Protein AF-0000000078442696 (afdb_homodimer)

Foldseek 3Di:
DDPPPDPPPQPPPADVVCVVVVVRCNPPDDDPPVPPPPPDDDDPDDDDDDDDDDDDDDDDDDDDDDDPPDPPDDDPPPPDDDPDDDDDPDPPLLVVLVVLLVPDPLCLDQPVCPPVVSVLLVVLLVVQQLSVLLSSLSSLLVCLLVPVVCNVVSPVSSVVSNVVSVVVCVVCVVVQQPALSSLVSVLSSLSSVLLSLLLVLVVLLVVVVVVCVPDVDDDDDDPCSPASLNSVLVSLVSSLVSVVSCVSCVVSPCVDPCVVVVVVLVVLLPQFADDDLCVVLLVVVLVVLVVVVVDDDPPVVSVVLNVLVRSLSRLLVVLVCLLPVPVDDNSRNLSSLRSSLSCSSNSRDPVLSVCSVVLPQSSLLSVLSSLLSLLVVLVNSSSNNSSVSSNVVSCVVHDPVSNVSNVSSVCSNVVVVVVVVVVVVVVPPPDDPPPPPPPPD/DPPPDDDPPQPPDADVVCVVVVVRPNPPDDCPDVPPDPPPPDDPPPDDDDDDDDDDDDDDDDPPPDPPPPPPDPDPPPPDDDPDDDDDPDPPLLVVLVVLLVPDPLCLDQPVLPPVVSVLLVVLLVVQQLSVLLSSLSSLLVCLLVPVVCNVVSPVSSVVSNVVSVVVCVVCVVVQQPALSSLVSVLSSLSSVLLSLLLVLVVLLVVVVVVCVPDPDDDDDDPCSPASLNSVLVSLVSSLVSVVSCVSCVVSPCVDPCVVVVVVLVVLLPQFADDDLCVVLLVVVLVVLVVVVVDDDPPVVSVVLNVLVNSLSRLLVVLVCLLPVPVDDNSRNLSSLRSSLSCSSNSRDPVLSVCSVVLPQSSLLSVLSSLLSLLVVLVNSSSNNSSVSSNVVSCVVHDPVSNVSNVSSVCSNVVVVVVVVVVVVVVPPPDDPPPPPPPPD

Organism: NCBI:txid1398154

InterPro domains:
  IPR053157 Sterol Uptake Control Transcription Regulator [PTHR47784] (5-414)

Radius of gyration: 37.68 Å; Cα contacts (8 Å, |Δi|>4): 770; chains: 2; bounding box: 123×121×84 Å

Structure (mmCIF, N/CA/C/O backbone):
data_AF-0000000078442696-model_v1
#
loop_
_entity.id
_entity.type
_entity.pdbx_description
1 polymer 'C6 zinc finger domain containing protein'
#
loop_
_atom_site.group_PDB
_atom_site.id
_atom_site.type_symbol
_atom_site.label_atom_id
_atom_site.label_alt_id
_atom_site.label_comp_id
_atom_site.label_asym_id
_atom_site.label_entity_id
_atom_site.label_seq_id
_atom_site.pdbx_PDB_ins_code
_atom_site.Cartn_x
_atom_site.Cartn_y
_atom_site.Cartn_z
_atom_site.occupancy
_atom_site.B_iso_or_equiv
_atom_site.auth_seq_id
_atom_site.auth_comp_id
_atom_site.auth_asym_id
_atom_site.auth_atom_id
_atom_site.pdbx_PDB_model_num
ATOM 1 N N . MET A 1 1 ? -30.625 -67.25 33.406 1 21.3 1 MET A N 1
ATOM 2 C CA . MET A 1 1 ? -29.531 -67 32.469 1 21.3 1 MET A CA 1
ATOM 3 C C . MET A 1 1 ? -28.828 -65.688 32.875 1 21.3 1 MET A C 1
ATOM 5 O O . MET A 1 1 ? -29.406 -64.625 32.812 1 21.3 1 MET A O 1
ATOM 9 N N . LYS A 1 2 ? -27.938 -65.75 33.875 1 29.89 2 LYS A N 1
ATOM 10 C CA . LYS A 1 2 ? -27.266 -64.75 34.688 1 29.89 2 LYS A CA 1
ATOM 11 C C . LYS A 1 2 ? -26.422 -63.812 33.844 1 29.89 2 LYS A C 1
ATOM 13 O O . LYS A 1 2 ? -25.75 -64.25 32.938 1 29.89 2 LYS A O 1
ATOM 18 N N . SER A 1 3 ? -26.75 -62.438 33.656 1 26.67 3 SER A N 1
ATOM 19 C CA . SER A 1 3 ? -26.25 -61.344 32.844 1 26.67 3 SER A CA 1
ATOM 20 C C . SER A 1 3 ? -24.75 -61.156 33.031 1 26.67 3 SER A C 1
ATOM 22 O O . SER A 1 3 ? -24.297 -60.906 34.156 1 26.67 3 SER A O 1
ATOM 24 N N . VAL A 1 4 ? -23.906 -61.938 32.375 1 31.3 4 VAL A N 1
ATOM 25 C CA . VAL A 1 4 ? -22.453 -62.062 32.531 1 31.3 4 VAL A CA 1
ATOM 26 C C . VAL A 1 4 ? -21.781 -60.719 32.25 1 31.3 4 VAL A C 1
ATOM 28 O O . VAL A 1 4 ? -21.938 -60.188 31.141 1 31.3 4 VAL A O 1
ATOM 31 N N . ARG A 1 5 ? -21.625 -59.875 33.281 1 31.39 5 ARG A N 1
ATOM 32 C CA . ARG A 1 5 ? -21.062 -58.5 33.25 1 31.39 5 ARG A CA 1
ATOM 33 C C . ARG A 1 5 ? -19.672 -58.531 32.656 1 31.39 5 ARG A C 1
ATOM 35 O O . ARG A 1 5 ? -18.828 -59.344 33.031 1 31.39 5 ARG A O 1
ATOM 42 N N . ARG A 1 6 ? -19.469 -58.062 31.359 1 35.03 6 ARG A N 1
ATOM 43 C CA . ARG A 1 6 ? -18.281 -58.062 30.516 1 35.03 6 ARG A CA 1
ATOM 44 C C . ARG A 1 6 ? -17.125 -57.312 31.219 1 35.03 6 ARG A C 1
ATOM 46 O O . ARG A 1 6 ? -17.328 -56.25 31.766 1 35.03 6 ARG A O 1
ATOM 53 N N . PRO A 1 7 ? -16.062 -57.969 31.656 1 30.28 7 PRO A N 1
ATOM 54 C CA . PRO A 1 7 ? -14.969 -57.438 32.469 1 30.28 7 PRO A CA 1
ATOM 55 C C . PRO A 1 7 ? -14.211 -56.312 31.766 1 30.28 7 PRO A C 1
ATOM 57 O O . PRO A 1 7 ? -14.102 -56.312 30.531 1 30.28 7 PRO A O 1
ATOM 60 N N . HIS A 1 8 ? -14.359 -55.031 32.125 1 33.09 8 HIS A N 1
ATOM 61 C CA . HIS A 1 8 ? -13.781 -53.781 31.641 1 33.09 8 HIS A CA 1
ATOM 62 C C . HIS A 1 8 ? -12.258 -53.812 31.703 1 33.09 8 HIS A C 1
ATOM 64 O O . HIS A 1 8 ? -11.672 -53.906 32.781 1 33.09 8 HIS A O 1
ATOM 70 N N . ASN A 1 9 ? -11.617 -54.531 30.766 1 28.12 9 ASN A N 1
ATOM 71 C CA . ASN A 1 9 ? -10.164 -54.688 30.797 1 28.12 9 ASN A CA 1
ATOM 72 C C . ASN A 1 9 ? -9.453 -53.344 30.781 1 28.12 9 ASN A C 1
ATOM 74 O O . ASN A 1 9 ? -9.703 -52.5 29.922 1 28.12 9 ASN A O 1
ATOM 78 N N . LYS A 1 10 ? -9.008 -52.844 31.906 1 31.12 10 LYS A N 1
ATOM 79 C CA . LYS A 1 10 ? -8.266 -51.625 32.25 1 31.12 10 LYS A CA 1
ATOM 80 C C . LYS A 1 10 ? -6.98 -51.531 31.422 1 31.12 10 LYS A C 1
ATOM 82 O O . LYS A 1 10 ? -6.16 -52.438 31.422 1 31.12 10 LYS A O 1
ATOM 87 N N . SER A 1 11 ? -7.051 -51.031 30.188 1 32.78 11 SER A N 1
ATOM 88 C CA . SER A 1 11 ? -5.852 -51 29.359 1 32.78 11 SER A CA 1
ATOM 89 C C . SER A 1 11 ? -4.734 -50.219 30.031 1 32.78 11 SER A C 1
ATOM 91 O O . SER A 1 11 ? -4.957 -49.094 30.531 1 32.78 11 SER A O 1
ATOM 93 N N . ARG A 1 12 ? -3.873 -50.781 30.719 1 33.56 12 ARG A N 1
ATOM 94 C CA . ARG A 1 12 ? -2.768 -50.312 31.562 1 33.56 12 ARG A CA 1
ATOM 95 C C . ARG A 1 12 ? -1.848 -49.375 30.797 1 33.56 12 ARG A C 1
ATOM 97 O O . ARG A 1 12 ? -0.991 -48.719 31.391 1 33.56 12 ARG A O 1
ATOM 104 N N . TRP A 1 13 ? -1.49 -49.688 29.547 1 33.66 13 TRP A N 1
ATOM 105 C CA . TRP A 1 13 ? -0.207 -49.281 28.984 1 33.66 13 TRP A CA 1
ATOM 106 C C . TRP A 1 13 ? -0.273 -47.844 28.438 1 33.66 13 TRP A C 1
ATOM 108 O O . TRP A 1 13 ? 0.519 -47.469 27.578 1 33.66 13 TRP A O 1
ATOM 118 N N . GLY A 1 14 ? -1.188 -47.094 28.766 1 34.44 14 GLY A N 1
ATOM 119 C CA . GLY A 1 14 ? -1.269 -45.75 28.172 1 34.44 14 GLY A CA 1
ATOM 120 C C . GLY A 1 14 ? -0.143 -44.844 28.609 1 34.44 14 GLY A C 1
ATOM 121 O O . GLY A 1 14 ? 0.521 -45.094 29.625 1 34.44 14 GLY A O 1
ATOM 122 N N . CYS A 1 15 ? 0.443 -44.094 27.812 1 33.41 15 CYS A N 1
ATOM 123 C CA . CYS A 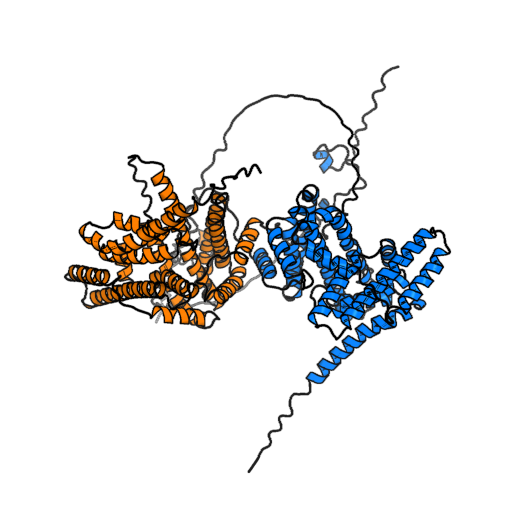1 15 ? 1.623 -43.281 28.094 1 33.41 15 CYS A CA 1
ATOM 124 C C . CYS A 1 15 ? 1.401 -42.406 29.328 1 33.41 15 CYS A C 1
ATOM 126 O O . CYS A 1 15 ? 0.263 -42.219 29.766 1 33.41 15 CYS A O 1
ATOM 128 N N . HIS A 1 16 ? 2.355 -42.219 30.125 1 38.66 16 HIS A N 1
ATOM 129 C CA . HIS A 1 16 ? 2.293 -41.562 31.422 1 38.66 16 HIS A CA 1
ATOM 130 C C . HIS A 1 16 ? 1.479 -40.281 31.328 1 38.66 16 HIS A C 1
ATOM 132 O O . HIS A 1 16 ? 0.709 -39.969 32.25 1 38.66 16 HIS A O 1
ATOM 138 N N . ALA A 1 17 ? 1.706 -39.438 30.422 1 36.19 17 ALA A N 1
ATOM 139 C CA . ALA A 1 17 ? 1.004 -38.156 30.391 1 36.19 17 ALA A CA 1
ATOM 140 C C . ALA A 1 17 ? -0.497 -38.375 30.219 1 36.19 17 ALA A C 1
ATOM 142 O O . ALA A 1 17 ? -1.305 -37.688 30.859 1 36.19 17 ALA A O 1
ATOM 143 N N . CYS A 1 18 ? -0.815 -39.281 29.344 1 38.69 18 CYS A N 1
ATOM 144 C CA . CYS A 1 18 ? -2.209 -39.656 29.203 1 38.69 18 CYS A CA 1
ATOM 145 C C . CYS A 1 18 ? -2.736 -40.281 30.5 1 38.69 18 CYS A C 1
ATOM 147 O O . CYS A 1 18 ? -3.898 -40.062 30.859 1 38.69 18 CYS A O 1
ATOM 149 N N . LYS A 1 19 ? -1.777 -41.062 31.125 1 43.88 19 LYS A N 1
ATOM 150 C CA . LYS A 1 19 ? -2.145 -41.656 32.406 1 43.88 19 LYS A CA 1
ATOM 151 C C . LYS A 1 19 ? -2.471 -40.562 33.438 1 43.88 19 LYS A C 1
ATOM 153 O O . LYS A 1 19 ? -3.402 -40.719 34.219 1 43.88 19 LYS A O 1
ATOM 158 N N . GLN A 1 20 ? -1.629 -39.5 33.562 1 46.03 20 GLN A N 1
ATOM 159 C CA . GLN A 1 20 ? -1.921 -38.469 34.531 1 46.03 20 GLN A CA 1
ATOM 160 C C . GLN A 1 20 ? -3.25 -37.781 34.219 1 46.03 20 GLN A C 1
ATOM 162 O O . GLN A 1 20 ? -3.988 -37.406 35.125 1 46.03 20 GLN A O 1
ATOM 167 N N . ARG A 1 21 ? -3.564 -37.594 32.906 1 44.25 21 ARG A N 1
ATOM 168 C CA . ARG A 1 21 ? -4.773 -36.875 32.531 1 44.25 21 ARG A CA 1
ATOM 169 C C . ARG A 1 21 ? -5.941 -37.844 32.344 1 44.25 21 ARG A C 1
ATOM 171 O O . ARG A 1 21 ? -7.012 -37.438 31.875 1 44.25 21 ARG A O 1
ATOM 178 N N . HIS A 1 22 ? -5.922 -39.031 32.969 1 42.41 22 HIS A N 1
ATOM 179 C CA . HIS A 1 22 ? -6.863 -40.156 33.031 1 42.41 22 HIS A CA 1
ATOM 180 C C . HIS A 1 22 ? -7.453 -40.438 31.656 1 42.41 22 HIS A C 1
ATOM 182 O O . HIS A 1 22 ? -8.664 -40.625 31.531 1 42.41 22 HIS A O 1
ATOM 188 N N . ILE A 1 23 ? -6.641 -40.062 30.672 1 37.25 23 ILE A N 1
ATOM 189 C CA . ILE A 1 23 ? -7.105 -40.375 29.328 1 37.25 23 ILE A CA 1
ATOM 190 C C . ILE A 1 23 ? -6.941 -41.844 29.047 1 37.25 23 ILE A C 1
ATOM 192 O O . ILE A 1 23 ? -5.84 -42.406 29.156 1 37.25 23 ILE A O 1
ATOM 196 N N . LYS A 1 24 ? -7.887 -42.688 29.156 1 35.12 24 LYS A N 1
ATOM 197 C CA . LYS A 1 24 ? -8 -44.156 29.141 1 35.12 24 LYS A CA 1
ATOM 198 C C . LYS A 1 24 ? -7.445 -44.75 27.844 1 35.12 24 LYS A C 1
ATOM 200 O O . LYS A 1 24 ? -6.855 -45.844 27.859 1 35.12 24 LYS A O 1
ATOM 205 N N . ARG A 1 25 ? -7.926 -44.469 26.641 1 35.66 25 ARG A N 1
ATOM 206 C CA . ARG A 1 25 ? -7.691 -45.25 25.422 1 35.66 25 ARG A CA 1
ATOM 207 C C . ARG A 1 25 ? -6.473 -44.719 24.672 1 35.66 25 ARG A C 1
ATOM 209 O O . ARG A 1 25 ? -6.582 -43.781 23.875 1 35.66 25 ARG A O 1
ATOM 216 N N . CYS A 1 26 ? -5.215 -44.625 25.359 1 31.59 26 CYS A N 1
ATOM 217 C CA . CYS A 1 26 ? -3.967 -44.281 24.688 1 31.59 26 CYS A CA 1
ATOM 218 C C . CYS A 1 26 ? -3.568 -45.375 23.688 1 31.59 26 CYS A C 1
ATOM 220 O O . CYS A 1 26 ? -3.23 -46.469 24.094 1 31.59 26 CYS A O 1
ATOM 222 N N . ARG A 1 27 ? -4.328 -45.625 22.734 1 32.88 27 ARG A N 1
ATOM 223 C CA . ARG A 1 27 ? -3.818 -46.688 21.875 1 32.88 27 ARG A CA 1
ATOM 224 C C . ARG A 1 27 ? -2.434 -46.344 21.344 1 32.88 27 ARG A C 1
ATOM 226 O O . ARG A 1 27 ? -2.205 -45.219 20.875 1 32.88 27 ARG A O 1
ATOM 233 N N . PRO A 1 28 ? -1.299 -47 21.703 1 28.89 28 PRO A N 1
ATOM 234 C CA . PRO A 1 28 ? 0.119 -46.844 21.359 1 28.89 28 PRO A CA 1
ATOM 235 C C . PRO A 1 28 ? 0.344 -46.531 19.891 1 28.89 28 PRO A C 1
ATOM 237 O O . PRO A 1 28 ? 1.359 -45.906 19.531 1 28.89 28 PRO A O 1
ATOM 240 N N . ALA A 1 29 ? -0.176 -47.281 18.984 1 26.61 29 ALA A N 1
ATOM 241 C CA . ALA A 1 29 ? 0.489 -47.438 17.688 1 26.61 29 ALA A CA 1
ATOM 242 C C . ALA A 1 29 ? 0.554 -46.094 16.938 1 26.61 29 ALA A C 1
ATOM 244 O O . ALA A 1 29 ? 1.589 -45.75 16.359 1 26.61 29 ALA A O 1
ATOM 245 N N . VAL A 1 30 ? -0.504 -45.781 16.219 1 26.39 30 VAL A N 1
ATOM 246 C CA . VAL A 1 30 ? -0.385 -45.125 14.922 1 26.39 30 VAL A CA 1
ATOM 247 C C . VAL A 1 30 ? -0.013 -43.656 15.117 1 26.39 30 VAL A C 1
ATOM 249 O O . VAL A 1 30 ? 0.772 -43.094 14.352 1 26.39 30 VAL A O 1
ATOM 252 N N . PHE A 1 31 ? -0.889 -42.906 15.781 1 25.03 31 PHE A N 1
ATOM 253 C CA . PHE A 1 31 ? -0.93 -41.438 15.57 1 25.03 31 PHE A CA 1
ATOM 254 C C . PHE A 1 31 ? 0.086 -40.75 16.453 1 25.03 31 PHE A C 1
ATOM 256 O O . PHE A 1 31 ? -0.149 -40.562 17.656 1 25.03 31 PHE A O 1
ATOM 263 N N . ILE A 1 32 ? 1.404 -41.156 16.438 1 28.69 32 ILE A N 1
ATOM 264 C CA . ILE A 1 32 ? 2.439 -40.562 17.281 1 28.69 32 ILE A CA 1
ATOM 265 C C . ILE A 1 32 ? 2.42 -39.031 17.109 1 28.69 32 ILE A C 1
ATOM 267 O O . ILE A 1 32 ? 2.527 -38.531 16 1 28.69 32 ILE A O 1
ATOM 271 N N . TYR A 1 33 ? 1.93 -38.344 18.062 1 25.92 33 TYR A N 1
ATOM 272 C CA . TYR A 1 33 ? 1.785 -36.906 18.156 1 25.92 33 TYR A CA 1
ATOM 273 C C . TYR A 1 33 ? 3.145 -36.219 18.094 1 25.92 33 TYR A C 1
ATOM 275 O O . TYR A 1 33 ? 4.035 -36.531 18.891 1 25.92 33 TYR A O 1
ATOM 283 N N . GLU A 1 34 ? 3.668 -35.75 16.922 1 28.06 34 GLU A N 1
ATOM 284 C CA . GLU A 1 34 ? 4.969 -35.188 16.578 1 28.06 34 GLU A CA 1
ATOM 285 C C . GLU A 1 34 ? 5.355 -34.062 17.547 1 28.06 34 GLU A C 1
ATOM 287 O O . GLU A 1 34 ? 6.441 -33.5 17.453 1 28.06 34 GLU A O 1
ATOM 292 N N . GLN A 1 35 ? 4.566 -33.656 18.531 1 24.52 35 GLN A N 1
ATOM 293 C CA . GLN A 1 35 ? 4.941 -32.625 19.484 1 24.52 35 GLN A CA 1
ATOM 294 C C . GLN A 1 35 ? 6.199 -33.031 20.266 1 24.52 35 GLN A C 1
ATOM 296 O O . GLN A 1 35 ? 6.988 -32.188 20.656 1 24.52 35 GLN A O 1
ATOM 301 N N . CYS A 1 36 ? 6.312 -34.188 20.75 1 21.89 36 CYS A N 1
ATOM 302 C CA . CYS A 1 36 ? 7.211 -34.469 21.859 1 21.89 36 CYS A CA 1
ATOM 303 C C . CYS A 1 36 ? 8.664 -34.438 21.406 1 21.89 36 CYS A C 1
ATOM 305 O O . CYS A 1 36 ? 9.578 -34.531 22.234 1 21.89 36 CYS A O 1
ATOM 307 N N . ALA A 1 37 ? 8.922 -34.719 20.172 1 21.69 37 ALA A N 1
ATOM 308 C CA . ALA A 1 37 ? 10.258 -35.281 20.031 1 21.69 37 ALA A CA 1
ATOM 309 C C . ALA A 1 37 ? 11.336 -34.25 20.312 1 21.69 37 ALA A C 1
ATOM 311 O O . ALA A 1 37 ? 12.492 -34.594 20.578 1 21.69 37 ALA A O 1
ATOM 312 N N . VAL A 1 38 ? 11.258 -32.938 20.016 1 21.02 38 VAL A N 1
ATOM 313 C CA . VAL A 1 38 ? 12.531 -32.25 19.797 1 21.02 38 VAL A CA 1
ATOM 314 C C . VAL A 1 38 ? 13.156 -31.875 21.141 1 21.02 38 VAL A C 1
ATOM 316 O O . VAL A 1 38 ? 12.93 -30.781 21.641 1 21.02 38 VAL A O 1
ATOM 319 N N . SER A 1 39 ? 12.922 -32.469 22.297 1 21.59 39 SER A N 1
ATOM 320 C CA . SER A 1 39 ? 13.555 -32.062 23.562 1 21.59 39 SER A CA 1
ATOM 321 C C . SER A 1 39 ? 15.062 -32.25 23.5 1 21.59 39 SER A C 1
ATOM 323 O O . SER A 1 39 ? 15.75 -32.125 24.516 1 21.59 39 SER A O 1
ATOM 325 N N . ALA A 1 40 ? 15.859 -32.656 22.594 1 17.53 40 ALA A N 1
ATOM 326 C CA . ALA A 1 40 ? 17.031 -33.375 23.094 1 17.53 40 ALA A CA 1
ATOM 327 C C . ALA A 1 40 ? 18.016 -32.406 23.766 1 17.53 40 ALA A C 1
ATOM 329 O O . ALA A 1 40 ? 18.547 -32.719 24.828 1 17.53 40 ALA A O 1
ATOM 330 N N . VAL A 1 41 ? 18.891 -31.422 23.125 1 18.36 41 VAL A N 1
ATOM 331 C CA . VAL A 1 41 ? 20.344 -31.578 23.266 1 18.36 41 VAL A CA 1
ATOM 332 C C . VAL A 1 41 ? 20.797 -31.031 24.609 1 18.36 41 VAL A C 1
ATOM 334 O O . VAL A 1 41 ? 20.078 -30.281 25.266 1 18.36 41 VAL A O 1
ATOM 337 N N . GLY A 1 42 ? 22.344 -30.688 24.844 1 16.5 42 GLY A N 1
ATOM 338 C CA . GLY A 1 42 ? 23.562 -31.078 25.547 1 16.5 42 GLY A CA 1
ATOM 339 C C . GLY A 1 42 ? 23.906 -30.156 26.703 1 16.5 42 GLY A C 1
ATOM 340 O O . GLY A 1 42 ? 23.406 -29.031 26.766 1 16.5 42 GLY A O 1
ATOM 341 N N . ALA A 1 43 ? 24.625 -30.656 27.656 1 16.67 43 ALA A N 1
ATOM 342 C CA . ALA A 1 43 ? 25.266 -30.484 28.969 1 16.67 43 ALA A CA 1
ATOM 343 C C . ALA A 1 43 ? 26.359 -29.422 28.906 1 16.67 43 ALA A C 1
ATOM 345 O O . ALA A 1 43 ? 27.453 -29.688 28.422 1 16.67 43 ALA A O 1
ATOM 346 N N . VAL A 1 44 ? 26.172 -28.25 28.359 1 16.7 44 VAL A N 1
ATOM 347 C CA . VAL A 1 44 ? 27.422 -27.5 28.312 1 16.7 44 VAL A CA 1
ATOM 348 C C . VAL A 1 44 ? 27.984 -27.328 29.719 1 16.7 44 VAL A C 1
ATOM 350 O O . VAL A 1 44 ? 27.266 -26.891 30.625 1 16.7 44 VAL A O 1
ATOM 353 N N . GLU A 1 45 ? 29.219 -27.844 29.891 1 15.62 45 GLU A N 1
ATOM 354 C CA . GLU A 1 45 ? 30.219 -27.938 30.953 1 15.62 45 GLU A CA 1
ATOM 355 C C . GLU A 1 45 ? 30.641 -26.547 31.438 1 15.62 45 GLU A C 1
ATOM 357 O O . GLU A 1 45 ? 30.641 -25.594 30.672 1 15.62 45 GLU A O 1
ATOM 362 N N . ASN A 1 46 ? 31.031 -26.453 32.719 1 16.81 46 ASN A N 1
ATOM 363 C CA . ASN A 1 46 ? 31.359 -25.562 33.812 1 16.81 46 ASN A CA 1
ATOM 364 C C . ASN A 1 46 ? 32.688 -24.844 33.594 1 16.81 46 ASN A C 1
ATOM 366 O O . ASN A 1 46 ? 33.062 -24 34.406 1 16.81 46 ASN A O 1
ATOM 370 N N . SER A 1 47 ? 33.562 -24.969 32.594 1 15.62 47 SER A N 1
ATOM 371 C CA . SER A 1 47 ? 34.906 -24.891 33.125 1 15.62 47 SER A CA 1
ATOM 372 C C . SER A 1 47 ? 35.219 -23.484 33.625 1 15.62 47 SER A C 1
ATOM 374 O O . SER A 1 47 ? 34.594 -22.516 33.188 1 15.62 47 SER A O 1
ATOM 376 N N . ASN A 1 48 ? 36.562 -23.312 34.188 1 15.8 48 ASN A N 1
ATOM 377 C CA . ASN A 1 48 ? 37.375 -22.75 35.281 1 15.8 48 ASN A CA 1
ATOM 378 C C . ASN A 1 48 ? 37.906 -21.375 34.906 1 15.8 48 ASN A C 1
ATOM 380 O O . ASN A 1 48 ? 37.844 -20.438 35.719 1 15.8 48 ASN A O 1
ATOM 384 N N . SER A 1 49 ? 38.75 -21.109 33.844 1 15.64 49 SER A N 1
ATOM 385 C CA . SER A 1 49 ? 40.094 -20.703 34.281 1 15.64 49 SER A CA 1
ATOM 386 C C . SER A 1 49 ? 40.125 -19.219 34.625 1 15.64 49 SER A C 1
ATOM 388 O O . SER A 1 49 ? 39.25 -18.453 34.188 1 15.64 49 SER A O 1
ATOM 390 N N . ASN A 1 50 ? 41.5 -18.609 34.688 1 15.33 50 ASN A N 1
ATOM 391 C CA . ASN A 1 50 ? 42.406 -17.906 35.562 1 15.33 50 ASN A CA 1
ATOM 392 C C . ASN A 1 50 ? 42.438 -16.406 35.281 1 15.33 50 ASN A C 1
ATOM 394 O O . ASN A 1 50 ? 42.281 -15.594 36.188 1 15.33 50 ASN A O 1
ATOM 398 N N . SER A 1 51 ? 43.281 -15.82 34.281 1 15.41 51 SER A N 1
ATOM 399 C CA . SER A 1 51 ? 44.469 -15.078 34.75 1 15.41 51 SER A CA 1
ATOM 400 C C . SER A 1 51 ? 44.125 -13.594 34.906 1 15.41 51 SER A C 1
ATOM 402 O O . SER A 1 51 ? 43.125 -13.117 34.406 1 15.41 51 SER A O 1
ATOM 404 N N . SER A 1 52 ? 45.219 -12.648 34.625 1 15.66 52 SER A N 1
ATOM 405 C CA . SER A 1 52 ? 46.125 -11.758 35.375 1 15.66 52 SER A CA 1
ATOM 406 C C . SER A 1 52 ? 45.781 -10.289 35.125 1 15.66 52 SER A C 1
ATOM 408 O O . SER A 1 52 ? 45.594 -9.516 36.062 1 15.66 52 SER A O 1
ATOM 410 N N . LEU A 1 53 ? 46.281 -9.609 34 1 15.64 53 LEU A N 1
ATOM 411 C CA . LEU A 1 53 ? 47.281 -8.578 34.25 1 15.64 53 LEU A CA 1
ATOM 412 C C . LEU A 1 53 ? 46.625 -7.223 34.469 1 15.64 53 LEU A C 1
ATOM 414 O O . LEU A 1 53 ? 45.438 -7.039 34.125 1 15.64 53 LEU A O 1
ATOM 418 N N . VAL A 1 54 ? 47.344 -6.055 34 1 15.84 54 VAL A N 1
ATOM 419 C CA . VAL A 1 54 ? 48.094 -4.961 34.594 1 15.84 54 VAL A CA 1
ATOM 420 C C . VAL A 1 54 ? 47.312 -3.658 34.469 1 15.84 54 VAL A C 1
ATOM 422 O O . VAL A 1 54 ? 46.406 -3.549 33.625 1 15.84 54 VAL A O 1
ATOM 425 N N . ALA A 1 55 ? 48 -2.422 34.719 1 16.36 55 ALA A N 1
ATOM 426 C CA . ALA A 1 55 ? 48.031 -1.275 35.625 1 16.36 55 ALA A CA 1
ATOM 427 C C . ALA A 1 55 ? 47.469 -0.034 34.938 1 16.36 55 ALA A C 1
ATOM 429 O O . ALA A 1 55 ? 46.656 0.694 35.562 1 16.36 55 ALA A O 1
ATOM 430 N N . SER A 1 56 ? 47.875 0.455 33.719 1 16.3 56 SER A N 1
ATOM 431 C CA . SER A 1 56 ? 48.562 1.726 33.906 1 16.3 56 SER A CA 1
ATOM 432 C C . SER A 1 56 ? 47.594 2.891 33.938 1 16.3 56 SER A C 1
ATOM 434 O O . SER A 1 56 ? 46.438 2.762 33.469 1 16.3 56 SER A O 1
ATOM 436 N N . SER A 1 57 ? 48.156 4.25 33.781 1 16.19 57 SER A N 1
ATOM 437 C CA . SER A 1 57 ? 48.344 5.547 34.406 1 16.19 57 SER A CA 1
ATOM 438 C C . SER A 1 57 ? 47.5 6.625 33.75 1 16.19 57 SER A C 1
ATOM 440 O O . SER A 1 57 ? 47.906 7.227 32.75 1 16.19 57 SER A O 1
ATOM 442 N N . VAL A 1 58 ? 46.219 6.613 33.75 1 16.72 58 VAL A N 1
ATOM 443 C CA . VAL A 1 58 ? 45.438 7.508 32.906 1 16.72 58 VAL A CA 1
ATOM 444 C C . VAL A 1 58 ? 45.375 8.898 33.531 1 16.72 58 VAL A C 1
ATOM 446 O O . VAL A 1 58 ? 44.781 9.078 34.594 1 16.72 58 VAL A O 1
ATOM 449 N N . SER A 1 59 ? 46.25 9.734 33.25 1 15.55 59 SER A N 1
ATOM 450 C CA . SER A 1 59 ? 46.344 11.023 33.906 1 15.55 59 SER A CA 1
ATOM 451 C C . SER A 1 59 ? 45.156 11.93 33.562 1 15.55 59 SER A C 1
ATOM 453 O O . SER A 1 59 ? 44.5 12.469 34.438 1 15.55 59 SER A O 1
ATOM 455 N N . SER A 1 60 ? 45.156 12.664 32.344 1 16.91 60 SER A N 1
ATOM 456 C CA . SER A 1 60 ? 45.312 14.109 32.469 1 16.91 60 SER A CA 1
ATOM 457 C C . SER A 1 60 ? 43.969 14.805 32.562 1 16.91 60 SER A C 1
ATOM 459 O O . SER A 1 60 ? 42.906 14.188 32.312 1 16.91 60 SER A O 1
ATOM 461 N N . SER A 1 61 ? 43.688 16 31.672 1 17.67 61 SER A N 1
ATOM 462 C CA . SER A 1 61 ? 43.5 17.438 31.891 1 17.67 61 SER A CA 1
ATOM 463 C C . SER A 1 61 ? 42.031 17.812 31.734 1 17.67 61 SER A C 1
ATOM 465 O O . SER A 1 61 ? 41.281 17.156 31 1 17.67 61 SER A O 1
ATOM 467 N N . ALA A 1 62 ? 41.469 18.844 32.5 1 19.05 62 ALA A N 1
ATOM 468 C CA . ALA A 1 62 ? 40.281 19.406 33.156 1 19.05 62 ALA A CA 1
ATOM 469 C C . ALA A 1 62 ? 39.531 20.328 32.188 1 19.05 62 ALA A C 1
ATOM 471 O O . ALA A 1 62 ? 38.531 20.953 32.562 1 19.05 62 ALA A O 1
ATOM 472 N N . GLY A 1 63 ? 39.594 20.312 30.844 1 19.02 63 GLY A N 1
ATOM 473 C CA . GLY A 1 63 ? 39.188 21.594 30.312 1 19.02 63 GLY A CA 1
ATOM 474 C C . GLY A 1 63 ? 37.719 21.875 30.484 1 19.02 63 GLY A C 1
ATOM 475 O O . GLY A 1 63 ? 36.906 20.953 30.594 1 19.02 63 GLY A O 1
ATOM 476 N N . SER A 1 64 ? 37.188 23.156 30.812 1 17.83 64 SER A N 1
ATOM 477 C CA . SER A 1 64 ? 36.062 23.891 31.359 1 17.83 64 SER A CA 1
ATOM 478 C C . SER A 1 64 ? 34.969 24.078 30.312 1 17.83 64 SER A C 1
ATOM 480 O O . SER A 1 64 ? 33.906 24.672 30.594 1 17.83 64 SER A O 1
ATOM 482 N N . ARG A 1 65 ? 34.844 23.547 29.047 1 21.56 65 ARG A N 1
ATOM 483 C CA . ARG A 1 65 ? 34.156 24.391 28.094 1 21.56 65 ARG A CA 1
ATOM 484 C C . ARG A 1 65 ? 32.656 24.469 28.391 1 21.56 65 ARG A C 1
ATOM 486 O O . ARG A 1 65 ? 32.094 23.562 29.016 1 21.56 65 ARG A O 1
ATOM 493 N N . VAL A 1 66 ? 31.969 25.656 28.078 1 19.95 66 VAL A N 1
ATOM 494 C CA . VAL A 1 66 ? 30.75 26.453 28.172 1 19.95 66 VAL A CA 1
ATOM 495 C C . VAL A 1 66 ? 29.625 25.797 27.375 1 19.95 66 VAL A C 1
ATOM 497 O O . VAL A 1 66 ? 29.781 25.531 26.188 1 19.95 66 VAL A O 1
ATOM 500 N N . TYR A 1 67 ? 28.781 24.969 27.922 1 18.92 67 TYR A N 1
ATOM 501 C CA . TYR A 1 67 ? 27.719 24.156 27.344 1 18.92 67 TYR A CA 1
ATOM 502 C C . TYR A 1 67 ? 26.562 25.031 26.859 1 18.92 67 TYR A C 1
ATOM 504 O O . TYR A 1 67 ? 26 25.812 27.625 1 18.92 67 TYR A O 1
ATOM 512 N N . VAL A 1 68 ? 26.531 25.609 25.641 1 20.14 68 VAL A N 1
ATOM 513 C CA . VAL A 1 68 ? 25.422 26.281 25 1 20.14 68 VAL A CA 1
ATOM 514 C C . VAL A 1 68 ? 24.203 25.375 24.984 1 20.14 68 VAL A C 1
ATOM 516 O O . VAL A 1 68 ? 24.25 24.266 24.469 1 20.14 68 VAL A O 1
ATOM 519 N N . THR A 1 69 ? 23.219 25.594 25.844 1 22.2 69 THR A N 1
ATOM 520 C CA . THR A 1 69 ? 21.953 24.922 26.125 1 22.2 69 THR A CA 1
ATOM 521 C C . THR A 1 69 ? 21.031 24.984 24.922 1 22.2 69 THR A C 1
ATOM 523 O O . THR A 1 69 ? 20.578 26.062 24.531 1 22.2 69 THR A O 1
ATOM 526 N N . THR A 1 70 ? 21.156 24.375 23.797 1 26.88 70 THR A N 1
ATOM 527 C CA . THR A 1 70 ? 20.25 24.328 22.656 1 26.88 70 THR A CA 1
ATOM 528 C C . THR A 1 70 ? 18.875 23.828 23.078 1 26.88 70 THR A C 1
ATOM 530 O O . THR A 1 70 ? 18.766 22.781 23.734 1 26.88 70 THR A O 1
ATOM 533 N N . ALA A 1 71 ? 17.734 24.688 23.203 1 27.95 71 ALA A N 1
ATOM 534 C CA . ALA A 1 71 ? 16.312 24.5 23.516 1 27.95 71 ALA A CA 1
ATOM 535 C C . ALA A 1 71 ? 15.719 23.359 22.719 1 27.95 71 ALA A C 1
ATOM 537 O O . ALA A 1 71 ? 15.648 23.422 21.484 1 27.95 71 ALA A O 1
ATOM 538 N N . SER A 1 72 ? 15.93 22.141 23.109 1 31.41 72 SER A N 1
ATOM 539 C CA . SER A 1 72 ? 15.383 20.891 22.594 1 31.41 72 SER A CA 1
ATOM 540 C C . SER A 1 72 ? 13.867 20.969 22.453 1 31.41 72 SER A C 1
ATOM 542 O O . SER A 1 72 ? 13.195 21.609 23.266 1 31.41 72 SER A O 1
ATOM 544 N N . PRO A 1 73 ? 13.25 20.719 21.391 1 34.12 73 PRO A N 1
ATOM 545 C CA . PRO A 1 73 ? 11.805 20.594 21.234 1 34.12 73 PRO A CA 1
ATOM 546 C C . PRO A 1 73 ? 11.133 19.922 22.422 1 34.12 73 PRO A C 1
ATOM 548 O O . PRO A 1 73 ? 11.688 18.969 23 1 34.12 73 PRO A O 1
ATOM 551 N N . THR A 1 74 ? 10.344 20.609 23.266 1 33.28 74 THR A N 1
ATOM 552 C CA . THR A 1 74 ? 9.617 20.234 24.469 1 33.28 74 THR A CA 1
ATOM 553 C C . THR A 1 74 ? 9 18.844 24.328 1 33.28 74 THR A C 1
ATOM 555 O O . THR A 1 74 ? 8.398 18.531 23.297 1 33.28 74 THR A O 1
ATOM 558 N N . ALA A 1 75 ? 9.25 17.859 25.109 1 35.62 75 ALA A N 1
ATOM 559 C CA . ALA A 1 75 ? 8.727 16.531 25.406 1 35.62 75 ALA A CA 1
ATOM 560 C C . ALA A 1 75 ? 7.203 16.547 25.453 1 35.62 75 ALA A C 1
ATOM 562 O O . ALA A 1 75 ? 6.602 17.203 26.297 1 35.62 75 ALA A O 1
ATOM 563 N N . VAL A 1 76 ? 6.516 16.578 24.312 1 40.5 76 VAL A N 1
ATOM 564 C CA . VAL A 1 76 ? 5.07 16.375 24.359 1 40.5 76 VAL A CA 1
ATOM 565 C C . VAL A 1 76 ? 4.75 15.156 25.234 1 40.5 76 VAL A C 1
ATOM 567 O O . VAL A 1 76 ? 5.289 14.07 25.031 1 40.5 76 VAL A O 1
ATOM 570 N N . SER A 1 77 ? 4.367 15.359 26.5 1 38 77 SER A N 1
ATOM 571 C CA . SER A 1 77 ? 3.959 14.32 27.438 1 38 77 SER A CA 1
ATOM 572 C C . SER A 1 77 ? 2.928 13.391 26.797 1 38 77 SER A C 1
ATOM 574 O O . SER A 1 77 ? 2.004 13.844 26.125 1 38 77 SER A O 1
ATOM 576 N N . PRO A 1 78 ? 3.176 12.117 26.688 1 42.38 78 PRO A N 1
ATOM 577 C CA . PRO A 1 78 ? 2.172 11.172 26.188 1 42.38 78 PRO A CA 1
ATOM 578 C C . PRO A 1 78 ? 0.808 11.359 26.859 1 42.38 78 PRO A C 1
ATOM 580 O O . PRO A 1 78 ? 0.729 11.812 28 1 42.38 78 PRO A O 1
ATOM 583 N N . PRO A 1 79 ? -0.256 11.523 26.109 1 39.69 79 PRO A N 1
ATOM 584 C CA . PRO A 1 79 ? -1.575 11.586 26.75 1 39.69 79 PRO A CA 1
ATOM 585 C C . PRO A 1 79 ? -1.749 10.539 27.844 1 39.69 79 PRO A C 1
ATOM 587 O O . PRO A 1 79 ? -1.059 9.523 27.859 1 39.69 79 PRO A O 1
ATOM 590 N N . SER A 1 80 ? -2.387 10.891 28.969 1 37.94 80 SER A N 1
ATOM 591 C CA . SER A 1 80 ? -2.789 10.078 30.125 1 37.94 80 SER A CA 1
ATOM 592 C C . SER A 1 80 ? -3.365 8.742 29.672 1 37.94 80 SER A C 1
ATOM 594 O O . SER A 1 80 ? -4 8.656 28.609 1 37.94 80 SER A O 1
ATOM 596 N N . GLY A 1 81 ? -2.959 7.59 30.219 1 40.19 81 GLY A N 1
ATOM 597 C CA . GLY A 1 81 ? -3.164 6.152 30.125 1 40.19 81 GLY A CA 1
ATOM 598 C C . GLY A 1 81 ? -4.625 5.766 30 1 40.19 81 GLY A C 1
ATOM 599 O O . GLY A 1 81 ? -5.383 5.836 30.969 1 40.19 81 GLY A O 1
ATOM 600 N N . ASN A 1 82 ? -5.27 6.074 29 1 45.09 82 ASN A N 1
ATOM 601 C CA . ASN A 1 82 ? -6.578 5.434 28.922 1 45.09 82 ASN A CA 1
ATOM 602 C C . ASN A 1 82 ? -6.473 3.92 29.078 1 45.09 82 ASN A C 1
ATOM 604 O O . ASN A 1 82 ? -5.469 3.32 28.688 1 45.09 82 ASN A O 1
ATOM 608 N N . ASP A 1 83 ? -7.395 3.305 29.891 1 50.59 83 ASP A N 1
ATOM 609 C CA . ASP A 1 83 ? -7.656 1.978 30.453 1 50.59 83 ASP A CA 1
ATOM 610 C C . ASP A 1 83 ? -7.77 0.936 29.328 1 50.59 83 ASP A C 1
ATOM 612 O O . ASP A 1 83 ? -8.18 -0.2 29.57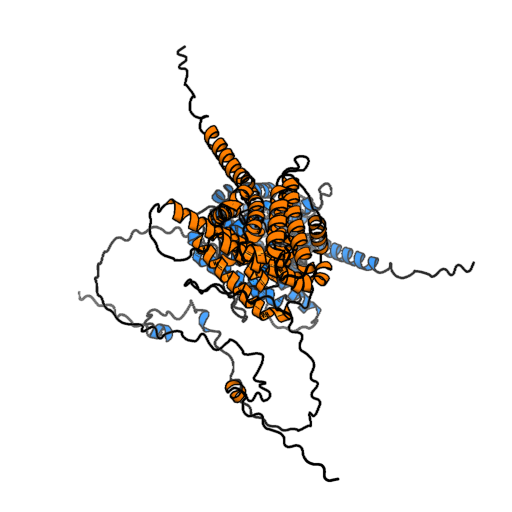8 1 50.59 83 ASP A O 1
ATOM 616 N N . GLY A 1 84 ? -7.664 1.329 28.094 1 55.25 84 GLY A N 1
ATOM 617 C CA . GLY A 1 84 ? -7.836 0.19 27.203 1 55.25 84 GLY A CA 1
ATOM 618 C C . GLY A 1 84 ? -6.609 -0.702 27.125 1 55.25 84 GLY A C 1
ATOM 619 O O . GLY A 1 84 ? -5.555 -0.359 27.672 1 55.25 84 GLY A O 1
ATOM 620 N N . PRO A 1 85 ? -6.875 -1.94 26.688 1 68.06 85 PRO A N 1
ATOM 621 C CA . PRO A 1 85 ? -5.754 -2.877 26.578 1 68.06 85 PRO A CA 1
ATOM 622 C C . PRO A 1 85 ? -4.59 -2.318 25.766 1 68.06 85 PRO A C 1
ATOM 624 O O . PRO A 1 85 ? -4.809 -1.595 24.781 1 68.06 85 PRO A O 1
ATOM 627 N N . SER A 1 86 ? -3.416 -2.379 26.25 1 75.94 86 SER A N 1
ATOM 628 C CA . SER A 1 86 ? -2.189 -1.927 25.609 1 75.94 86 SER A CA 1
ATOM 629 C C . SER A 1 86 ? -1.91 -2.717 24.328 1 75.94 86 SER A C 1
ATOM 631 O O . SER A 1 86 ? -2.107 -3.934 24.281 1 75.94 86 SER A O 1
ATOM 633 N N . ILE A 1 87 ? -1.767 -2.041 23.25 1 78.88 87 ILE A N 1
ATOM 634 C CA . ILE A 1 87 ? -1.369 -2.688 22 1 78.88 87 ILE A CA 1
ATOM 635 C C . ILE A 1 87 ? 0.141 -2.559 21.812 1 78.88 87 ILE A C 1
ATOM 637 O O . ILE A 1 87 ? 0.74 -1.557 22.203 1 78.88 87 ILE A O 1
ATOM 641 N N . PRO A 1 88 ? 0.766 -3.568 21.328 1 79.44 88 PRO A N 1
ATOM 642 C CA . PRO A 1 88 ? 2.203 -3.475 21.062 1 79.44 88 PRO A CA 1
ATOM 643 C C . PRO A 1 88 ? 2.541 -2.457 19.984 1 79.44 88 PRO A C 1
ATOM 645 O O . PRO A 1 88 ? 1.659 -2.041 19.219 1 79.44 88 PRO A O 1
ATOM 648 N N . PRO A 1 89 ? 3.863 -2.006 20.031 1 80 89 PRO A N 1
ATOM 649 C CA . PRO A 1 89 ? 4.301 -1.153 18.922 1 80 89 PRO A CA 1
ATOM 650 C C . PRO A 1 89 ? 4.219 -1.856 17.578 1 80 89 PRO A C 1
ATOM 652 O O . PRO A 1 89 ? 4.078 -3.08 17.516 1 80 89 PRO A O 1
ATOM 655 N N . ALA A 1 90 ? 4.336 -1.068 16.562 1 83.69 90 ALA A N 1
ATOM 656 C CA . ALA A 1 90 ? 4.219 -1.556 15.188 1 83.69 90 ALA A CA 1
ATOM 657 C C . ALA A 1 90 ? 5.238 -2.656 14.906 1 83.69 90 ALA A C 1
ATOM 659 O O . ALA A 1 90 ? 6.395 -2.562 15.328 1 83.69 90 ALA A O 1
ATOM 660 N N . ASN A 1 91 ? 4.812 -3.775 14.336 1 88.31 91 ASN A N 1
ATOM 661 C CA . ASN A 1 91 ? 5.703 -4.809 13.82 1 88.31 91 ASN A CA 1
ATOM 662 C C . ASN A 1 91 ? 6.363 -4.375 12.508 1 88.31 91 ASN A C 1
ATOM 664 O O . ASN A 1 91 ? 5.777 -4.527 11.438 1 88.31 91 ASN A O 1
ATOM 668 N N . MET A 1 92 ? 7.586 -3.951 12.633 1 87.19 92 MET A N 1
ATOM 669 C CA . MET A 1 92 ? 8.258 -3.287 11.516 1 87.19 92 MET A CA 1
ATOM 670 C C . MET A 1 92 ? 8.484 -4.258 10.367 1 87.19 92 MET A C 1
ATOM 672 O O . MET A 1 92 ? 8.422 -3.869 9.195 1 87.19 92 MET A O 1
ATOM 676 N N . VAL A 1 93 ? 8.695 -5.473 10.656 1 88.94 93 VAL A N 1
ATOM 677 C CA . VAL A 1 93 ? 8.938 -6.465 9.609 1 88.94 93 VAL A CA 1
ATOM 678 C C . VAL A 1 93 ? 7.645 -6.715 8.828 1 88.94 93 VAL A C 1
ATOM 680 O O . VAL A 1 93 ? 7.652 -6.73 7.598 1 88.94 93 VAL A O 1
ATOM 683 N N . GLU A 1 94 ? 6.609 -6.891 9.508 1 92.5 94 GLU A N 1
ATOM 684 C CA . GLU A 1 94 ? 5.301 -7.082 8.883 1 92.5 94 GLU A CA 1
ATOM 685 C C . GLU A 1 94 ? 4.938 -5.898 7.992 1 92.5 94 GLU A C 1
ATOM 687 O O . GLU A 1 94 ? 4.426 -6.086 6.887 1 92.5 94 GLU A O 1
ATOM 692 N N . LEU A 1 95 ? 5.223 -4.754 8.453 1 93.5 95 LEU A N 1
ATOM 693 C CA . LEU A 1 95 ? 4.883 -3.549 7.707 1 93.5 95 LEU A CA 1
ATOM 694 C C . LEU A 1 95 ? 5.781 -3.398 6.484 1 93.5 95 LEU A C 1
ATOM 696 O O . LEU A 1 95 ? 5.348 -2.891 5.445 1 93.5 95 LEU A O 1
ATOM 700 N N . GLU A 1 96 ? 7.031 -3.799 6.617 1 93.12 96 GLU A N 1
ATOM 701 C CA . GLU A 1 96 ? 7.914 -3.82 5.457 1 93.12 96 GLU A CA 1
ATOM 702 C C . GLU A 1 96 ? 7.387 -4.762 4.379 1 93.12 96 GLU A C 1
ATOM 704 O O . GLU A 1 96 ? 7.426 -4.441 3.191 1 93.12 96 GLU A O 1
ATOM 709 N N . LEU A 1 97 ? 6.934 -5.887 4.797 1 95.25 97 LEU A N 1
ATOM 710 C CA . LEU A 1 97 ? 6.367 -6.852 3.861 1 95.25 97 LEU A CA 1
ATOM 711 C C . LEU A 1 97 ? 5.121 -6.289 3.188 1 95.25 97 LEU A C 1
ATOM 713 O O . LEU A 1 97 ? 4.926 -6.469 1.982 1 95.25 97 LEU A O 1
ATOM 717 N N . MET A 1 98 ? 4.285 -5.664 4.008 1 94.31 98 MET A N 1
ATOM 718 C CA . MET A 1 98 ? 3.08 -5.047 3.459 1 94.31 98 MET A CA 1
ATOM 719 C C . MET A 1 98 ? 3.438 -3.941 2.473 1 94.31 98 MET A C 1
ATOM 721 O O . MET A 1 98 ? 2.797 -3.805 1.428 1 94.31 98 MET A O 1
ATOM 725 N N . HIS A 1 99 ? 4.426 -3.139 2.83 1 93.5 99 HIS A N 1
ATOM 726 C CA . HIS A 1 99 ? 4.914 -2.115 1.912 1 93.5 99 HIS A CA 1
ATOM 727 C C . HIS A 1 99 ? 5.375 -2.732 0.595 1 93.5 99 HIS A C 1
ATOM 729 O O . HIS A 1 99 ? 5.09 -2.197 -0.479 1 93.5 99 HIS A O 1
ATOM 735 N N . ASN A 1 100 ? 6.109 -3.779 0.663 1 94.06 100 ASN A N 1
ATOM 736 C CA . ASN A 1 100 ? 6.594 -4.492 -0.514 1 94.06 100 ASN A CA 1
ATOM 737 C C . ASN A 1 100 ? 5.441 -4.973 -1.392 1 94.06 100 ASN A C 1
ATOM 739 O O . ASN A 1 100 ? 5.543 -4.953 -2.619 1 94.06 100 ASN A O 1
ATOM 743 N N . ILE A 1 101 ? 4.352 -5.398 -0.8 1 93.5 101 ILE A N 1
ATOM 744 C CA . ILE A 1 101 ? 3.172 -5.867 -1.521 1 93.5 101 ILE A CA 1
ATOM 745 C C . ILE A 1 101 ? 2.596 -4.73 -2.363 1 93.5 101 ILE A C 1
ATOM 747 O O . ILE A 1 101 ? 2.18 -4.941 -3.504 1 93.5 101 ILE A O 1
ATOM 751 N N . TYR A 1 102 ? 2.615 -3.525 -1.853 1 91.06 102 TYR A N 1
ATOM 752 C CA . TYR A 1 102 ? 1.97 -2.396 -2.514 1 91.06 102 TYR A CA 1
ATOM 753 C C . TYR A 1 102 ? 2.914 -1.738 -3.512 1 91.06 102 TYR A C 1
ATOM 755 O O . TYR A 1 102 ? 2.471 -1.051 -4.434 1 91.06 102 TYR A O 1
ATOM 763 N N . THR A 1 103 ? 4.211 -1.959 -3.363 1 89.56 103 THR A N 1
ATOM 764 C CA . THR A 1 103 ? 5.125 -1.125 -4.137 1 89.56 103 THR A CA 1
ATOM 765 C C . THR A 1 103 ? 5.902 -1.966 -5.145 1 89.56 103 THR A C 1
ATOM 767 O O . THR A 1 103 ? 6.492 -1.43 -6.086 1 89.56 103 THR A O 1
ATOM 770 N N . SER A 1 104 ? 5.953 -3.225 -4.957 1 89.56 104 SER A N 1
ATOM 771 C CA . SER A 1 104 ? 6.715 -4.086 -5.855 1 89.56 104 SER A CA 1
ATOM 772 C C . SER A 1 104 ? 5.793 -4.906 -6.75 1 89.56 104 SER A C 1
ATOM 774 O O . SER A 1 104 ? 4.613 -5.082 -6.438 1 89.56 104 SER A O 1
ATOM 776 N N . ASP A 1 105 ? 6.348 -5.281 -7.84 1 86.12 105 ASP A N 1
ATOM 777 C CA . ASP A 1 105 ? 5.629 -6.219 -8.703 1 86.12 105 ASP A CA 1
ATOM 778 C C . ASP A 1 105 ? 5.855 -7.66 -8.258 1 86.12 105 ASP A C 1
ATOM 780 O O . ASP A 1 105 ? 6.867 -8.273 -8.609 1 86.12 105 ASP A O 1
ATOM 784 N N . LEU A 1 106 ? 4.914 -8.133 -7.547 1 84.06 106 LEU A N 1
ATOM 785 C CA . LEU A 1 106 ? 5.02 -9.508 -7.059 1 84.06 106 LEU A CA 1
ATOM 786 C C . LEU A 1 106 ? 4.566 -10.5 -8.125 1 84.06 106 LEU A C 1
ATOM 788 O O . LEU A 1 106 ? 4.672 -11.711 -7.93 1 84.06 106 LEU A O 1
ATOM 792 N N . ASN A 1 107 ? 4.16 -9.961 -9.266 1 76.81 107 ASN A N 1
ATOM 793 C CA . ASN A 1 107 ? 3.688 -10.805 -10.352 1 76.81 107 ASN A CA 1
ATOM 794 C C . ASN A 1 107 ? 2.609 -11.781 -9.883 1 76.81 107 ASN A C 1
ATOM 796 O O . ASN A 1 107 ? 2.678 -12.977 -10.172 1 76.81 107 ASN A O 1
ATOM 800 N N . LEU A 1 108 ? 1.748 -11.242 -9.102 1 67.69 108 LEU A N 1
ATOM 801 C CA . LEU A 1 108 ? 0.667 -12.062 -8.562 1 67.69 108 LEU A CA 1
ATOM 802 C C . LEU A 1 108 ? -0.149 -12.695 -9.68 1 67.69 108 LEU A C 1
ATOM 804 O O . LEU A 1 108 ? -0.598 -13.836 -9.562 1 67.69 108 LEU A O 1
ATOM 808 N N . MET A 1 109 ? -0.372 -11.945 -10.703 1 61.56 109 MET A N 1
ATOM 809 C CA . MET A 1 109 ? -1.13 -12.445 -11.852 1 61.56 109 MET A CA 1
ATOM 810 C C . MET A 1 109 ? -0.578 -11.891 -13.156 1 61.56 109 MET A C 1
ATOM 812 O O . MET A 1 109 ? 0.018 -10.812 -13.172 1 61.56 109 MET A O 1
ATOM 816 N N . PRO A 1 110 ? -0.801 -12.758 -14.109 1 57.44 110 PRO A N 1
ATOM 817 C CA . PRO A 1 110 ? -0.394 -12.203 -15.406 1 57.44 110 PRO A CA 1
ATOM 818 C C . PRO A 1 110 ? -1.064 -10.867 -15.711 1 57.44 110 PRO A C 1
ATOM 820 O O . PRO A 1 110 ? -2.168 -10.602 -15.234 1 57.44 110 PRO A O 1
ATOM 823 N N . ARG A 1 111 ? -0.459 -9.812 -16.156 1 55.25 111 ARG A N 1
ATOM 824 C CA . ARG A 1 111 ? -0.647 -8.375 -16.297 1 55.25 111 ARG A CA 1
ATOM 825 C C . ARG A 1 111 ? -2.066 -8.047 -16.75 1 55.25 111 ARG A C 1
ATOM 827 O O . ARG A 1 111 ? -2.67 -7.086 -16.281 1 55.25 111 ARG A O 1
ATOM 834 N N . LEU A 1 112 ? -2.566 -8.469 -17.922 1 47.19 112 LEU A N 1
ATOM 835 C CA . LEU A 1 112 ? -3.859 -7.988 -18.391 1 47.19 112 LEU A CA 1
ATOM 836 C C . LEU A 1 112 ? -4.879 -7.969 -17.266 1 47.19 112 LEU A C 1
ATOM 838 O O . LEU A 1 112 ? -5.754 -7.102 -17.219 1 47.19 112 LEU A O 1
ATOM 842 N N . SER A 1 113 ? -4.781 -8.805 -16.5 1 55.94 113 SER A N 1
ATOM 843 C CA . SER A 1 113 ? -5.785 -9.148 -15.492 1 55.94 113 SER A CA 1
ATOM 844 C C . SER A 1 113 ? -5.363 -8.688 -14.102 1 55.94 113 SER A C 1
ATOM 846 O O . SER A 1 113 ? -6.137 -8.789 -13.148 1 55.94 113 SER A O 1
ATOM 848 N N . SER A 1 114 ? -4.457 -7.719 -14.234 1 65.25 114 SER A N 1
ATOM 849 C CA . SER A 1 114 ? -3.619 -7.594 -13.047 1 65.25 114 SER A CA 1
ATOM 850 C C . SER A 1 114 ? -4.168 -6.539 -12.086 1 65.25 114 SER A C 1
ATOM 852 O O . SER A 1 114 ? -4.23 -6.762 -10.875 1 65.25 114 SER A O 1
ATOM 854 N N . ALA A 1 115 ? -4.875 -5.652 -12.852 1 75.81 115 ALA A N 1
ATOM 855 C CA . ALA A 1 115 ? -5.242 -4.57 -11.945 1 75.81 115 ALA A CA 1
ATOM 856 C C . ALA A 1 115 ? -6.43 -4.969 -11.07 1 75.81 115 ALA A C 1
ATOM 858 O O . ALA A 1 115 ? -6.434 -4.707 -9.859 1 75.81 115 ALA A O 1
ATOM 859 N N . THR A 1 116 ? -7.371 -5.621 -11.75 1 82.06 116 THR A N 1
ATOM 860 C CA . THR A 1 116 ? -8.547 -6.066 -11.008 1 82.06 116 THR A CA 1
ATOM 861 C C . THR A 1 116 ? -8.172 -7.141 -9.992 1 82.06 116 THR A C 1
ATOM 863 O O . THR A 1 116 ? -8.609 -7.094 -8.844 1 82.06 116 THR A O 1
ATOM 866 N N . PHE A 1 117 ? -7.422 -8.078 -10.461 1 83.5 117 PHE A N 1
ATOM 867 C CA . PHE A 1 117 ? -6.98 -9.148 -9.586 1 83.5 117 PHE A CA 1
ATOM 868 C C . PHE A 1 117 ? -6.262 -8.586 -8.359 1 83.5 117 PHE A C 1
ATOM 870 O O . PHE A 1 117 ? -6.578 -8.953 -7.227 1 83.5 117 PHE A O 1
ATOM 877 N N . HIS A 1 118 ? -5.395 -7.648 -8.602 1 85.69 118 HIS A N 1
ATOM 878 C CA . HIS A 1 118 ? -4.617 -7.027 -7.535 1 85.69 118 HIS A CA 1
ATOM 879 C C . HIS A 1 118 ? -5.516 -6.27 -6.566 1 85.69 118 HIS A C 1
ATOM 881 O O . HIS A 1 118 ? -5.363 -6.387 -5.348 1 85.69 118 HIS A O 1
ATOM 887 N N . ARG A 1 119 ? -6.34 -5.562 -7.133 1 87.06 119 ARG A N 1
ATOM 888 C CA . ARG A 1 119 ? -7.27 -4.781 -6.32 1 87.06 119 ARG A CA 1
ATOM 889 C C . ARG A 1 119 ? -8.109 -5.688 -5.422 1 87.06 119 ARG A C 1
ATOM 891 O O . ARG A 1 119 ? -8.289 -5.395 -4.238 1 87.06 119 ARG A O 1
ATOM 898 N N . LEU A 1 120 ? -8.633 -6.746 -5.957 1 88.5 120 LEU A N 1
ATOM 899 C CA . LEU A 1 120 ? -9.508 -7.641 -5.207 1 88.5 120 LEU A CA 1
ATOM 900 C C . LEU A 1 120 ? -8.734 -8.352 -4.098 1 88.5 120 LEU A C 1
ATOM 902 O O . LEU A 1 120 ? -9.227 -8.461 -2.971 1 88.5 120 LEU A O 1
ATOM 906 N N . VAL A 1 121 ? -7.559 -8.797 -4.422 1 90.81 121 VAL A N 1
ATOM 907 C CA . VAL A 1 121 ? -6.742 -9.484 -3.43 1 90.81 121 VAL A CA 1
ATOM 908 C C . VAL A 1 121 ? -6.41 -8.531 -2.283 1 90.81 121 VAL A C 1
ATOM 910 O O . VAL A 1 121 ? -6.535 -8.891 -1.111 1 90.81 121 VAL A O 1
ATOM 913 N N . LEU A 1 122 ? -6.062 -7.309 -2.578 1 91.25 122 LEU A N 1
ATOM 914 C CA . LEU A 1 122 ? -5.609 -6.348 -1.576 1 91.25 122 LEU A CA 1
ATOM 915 C C . LEU A 1 122 ? -6.781 -5.836 -0.746 1 91.25 122 LEU A C 1
ATOM 917 O O . LEU A 1 122 ? -6.602 -5.426 0.404 1 91.25 122 LEU A O 1
ATOM 921 N N . ASN A 1 123 ? -7.902 -5.859 -1.311 1 90.12 123 ASN A N 1
ATOM 922 C CA . ASN A 1 123 ? -9.086 -5.449 -0.566 1 90.12 123 ASN A CA 1
ATOM 923 C C . ASN A 1 123 ? -9.562 -6.543 0.382 1 90.12 123 ASN A C 1
ATOM 925 O O . ASN A 1 123 ? -10.109 -6.254 1.447 1 90.12 123 ASN A O 1
ATOM 929 N N . LEU A 1 124 ? -9.359 -7.793 0.028 1 92.19 124 LEU A N 1
ATOM 930 C CA . LEU A 1 124 ? -9.875 -8.922 0.795 1 92.19 124 LEU A CA 1
ATOM 931 C C . LEU A 1 124 ? -8.875 -9.359 1.859 1 92.19 124 LEU A C 1
ATOM 933 O O . LEU A 1 124 ? -9.266 -9.82 2.934 1 92.19 124 LEU A O 1
ATOM 937 N N . ALA A 1 125 ? -7.625 -9.227 1.538 1 94.06 125 ALA A N 1
ATOM 938 C CA . ALA A 1 125 ? -6.57 -9.797 2.369 1 94.06 125 ALA A CA 1
ATOM 939 C C . ALA A 1 125 ? -6.609 -9.227 3.783 1 94.06 125 ALA A C 1
ATOM 941 O O . ALA A 1 125 ? -6.574 -9.969 4.766 1 94.06 125 ALA A O 1
ATOM 942 N N . PRO A 1 126 ? -6.758 -7.898 3.92 1 91.12 126 PRO A N 1
ATOM 943 C CA . PRO A 1 126 ? -6.734 -7.352 5.277 1 91.12 126 PRO A CA 1
ATOM 944 C C . PRO A 1 126 ? -7.914 -7.816 6.125 1 91.12 126 PRO A C 1
ATOM 946 O O . PRO A 1 126 ? -7.902 -7.656 7.348 1 91.12 126 PRO A O 1
ATOM 949 N N . LYS A 1 127 ? -8.938 -8.453 5.531 1 89.75 127 LYS A N 1
ATOM 950 C CA . LYS A 1 127 ? -10.125 -8.93 6.238 1 89.75 127 LYS A CA 1
ATOM 951 C C . LYS A 1 127 ? -10.102 -10.445 6.391 1 89.75 127 LYS A C 1
ATOM 953 O O . LYS A 1 127 ? -10.977 -11.023 7.043 1 89.75 127 LYS A O 1
ATOM 958 N N . THR A 1 128 ? -9.18 -11.055 5.793 1 93.19 128 THR A N 1
ATOM 959 C CA . THR A 1 128 ? -9.102 -12.516 5.754 1 93.19 128 THR A CA 1
ATOM 960 C C . THR A 1 128 ? -7.754 -13 6.266 1 93.19 128 THR A C 1
ATOM 962 O O . THR A 1 128 ? -6.797 -13.125 5.496 1 93.19 128 THR A O 1
ATOM 965 N N . PRO A 1 129 ? -7.68 -13.484 7.5 1 94.12 129 PRO A N 1
ATOM 966 C CA . PRO A 1 129 ? -6.402 -13.766 8.156 1 94.12 129 PRO A CA 1
ATOM 967 C C . PRO A 1 129 ? -5.562 -14.789 7.387 1 94.12 129 PRO A C 1
ATOM 969 O O . PRO A 1 129 ? -4.359 -14.602 7.207 1 94.12 129 PRO A O 1
ATOM 972 N N . PHE A 1 130 ? -6.156 -15.93 6.93 1 94 130 PHE A N 1
ATOM 973 C CA . PHE A 1 130 ? -5.348 -16.938 6.246 1 94 130 PHE A CA 1
ATOM 974 C C . PHE A 1 130 ? -4.801 -16.391 4.934 1 94 130 PHE A C 1
ATOM 976 O O . PHE A 1 130 ? -3.66 -16.672 4.566 1 94 130 PHE A O 1
ATOM 983 N N . LEU A 1 131 ? -5.562 -15.57 4.238 1 95.12 131 LEU A N 1
ATOM 984 C CA . LEU A 1 131 ? -5.117 -14.961 2.99 1 95.12 131 LEU A CA 1
ATOM 985 C C . LEU A 1 131 ? -4.016 -13.938 3.248 1 95.12 131 LEU A C 1
ATOM 987 O O . LEU A 1 131 ? -3.021 -13.898 2.521 1 95.12 131 LEU A O 1
ATOM 991 N N . MET A 1 132 ? -4.184 -13.125 4.285 1 96.38 132 MET A N 1
ATOM 992 C CA . MET A 1 132 ? -3.209 -12.086 4.605 1 96.38 132 MET A CA 1
ATOM 993 C C . MET A 1 132 ? -1.87 -12.703 4.996 1 96.38 132 MET A C 1
ATOM 995 O O . MET A 1 132 ? -0.816 -12.227 4.57 1 96.38 132 MET A O 1
ATOM 999 N N . ASN A 1 133 ? -1.909 -13.734 5.805 1 96.38 133 ASN A N 1
ATOM 1000 C CA . ASN A 1 133 ? -0.678 -14.414 6.191 1 96.38 133 ASN A CA 1
ATOM 1001 C C . ASN A 1 133 ? 0.031 -15.016 4.98 1 96.38 133 ASN A C 1
ATOM 1003 O O . ASN A 1 133 ? 1.258 -14.961 4.887 1 96.38 133 ASN A O 1
ATOM 1007 N N . GLU A 1 134 ? -0.737 -15.562 4.102 1 96.62 134 GLU A N 1
ATOM 1008 C CA . GLU A 1 134 ? -0.122 -16.125 2.908 1 96.62 134 GLU A CA 1
ATOM 1009 C C . GLU A 1 134 ? 0.476 -15.039 2.021 1 96.62 134 GLU A C 1
ATOM 1011 O O . GLU A 1 134 ? 1.529 -15.234 1.413 1 96.62 134 GLU A O 1
ATOM 1016 N N . LEU A 1 135 ? -0.262 -13.945 1.906 1 96.19 135 LEU A N 1
ATOM 1017 C CA . LEU A 1 135 ? 0.239 -12.828 1.118 1 96.19 135 LEU A CA 1
ATOM 1018 C C . LEU A 1 135 ? 1.55 -12.305 1.694 1 96.19 135 LEU A C 1
ATOM 1020 O O . LEU A 1 135 ? 2.473 -11.969 0.947 1 96.19 135 LEU A O 1
ATOM 1024 N N . LEU A 1 136 ? 1.618 -12.203 3.01 1 96.62 136 LEU A N 1
ATOM 1025 C CA . LEU A 1 136 ? 2.854 -11.797 3.67 1 96.62 136 LEU A CA 1
ATOM 1026 C C . LEU A 1 136 ? 3.961 -12.82 3.428 1 96.62 136 LEU A C 1
ATOM 1028 O O . LEU A 1 136 ? 5.117 -12.445 3.205 1 96.62 136 LEU A O 1
ATOM 1032 N N . ALA A 1 137 ? 3.623 -14.07 3.471 1 96.56 137 ALA A N 1
ATOM 1033 C CA . ALA A 1 137 ? 4.59 -15.133 3.184 1 96.56 137 ALA A CA 1
ATOM 1034 C C . ALA A 1 137 ? 5.16 -14.984 1.774 1 96.56 137 ALA A C 1
ATOM 1036 O O . ALA A 1 137 ? 6.371 -15.07 1.577 1 96.56 137 ALA A O 1
ATOM 1037 N N . PHE A 1 138 ? 4.293 -14.75 0.856 1 96.31 138 PHE A N 1
ATOM 1038 C CA . PHE A 1 138 ? 4.68 -14.609 -0.542 1 96.31 138 PHE A CA 1
ATOM 1039 C C . PHE A 1 138 ? 5.562 -13.383 -0.742 1 96.31 138 PHE A C 1
ATOM 1041 O O . PHE A 1 138 ? 6.539 -13.43 -1.489 1 96.31 138 PHE A O 1
ATOM 1048 N N . SER A 1 139 ? 5.156 -12.297 -0.091 1 96.31 139 SER A N 1
ATOM 1049 C CA . SER A 1 139 ? 5.965 -11.086 -0.119 1 96.31 139 SER A CA 1
ATOM 1050 C C . SER A 1 139 ? 7.355 -11.328 0.455 1 96.31 139 SER A C 1
ATOM 1052 O O . SER A 1 139 ? 8.352 -10.82 -0.066 1 96.31 139 SER A O 1
ATOM 1054 N N . SER A 1 140 ? 7.379 -12.047 1.545 1 96.5 140 SER A N 1
ATOM 1055 C CA . SER A 1 140 ? 8.656 -12.367 2.17 1 96.5 140 SER A CA 1
ATOM 1056 C C . SER A 1 140 ? 9.531 -13.211 1.248 1 96.5 140 SER A C 1
ATOM 1058 O O . SER A 1 140 ? 10.742 -13.016 1.184 1 96.5 140 SER A O 1
ATOM 1060 N N . ARG A 1 141 ? 8.93 -14.102 0.519 1 95.5 141 ARG A N 1
ATOM 1061 C CA . ARG A 1 141 ? 9.664 -14.898 -0.459 1 95.5 141 ARG A CA 1
ATOM 1062 C C . ARG A 1 141 ? 10.234 -14.023 -1.565 1 95.5 141 ARG A C 1
ATOM 1064 O O . ARG A 1 141 ? 11.336 -14.273 -2.062 1 95.5 141 ARG A O 1
ATOM 1071 N N . HIS A 1 142 ? 9.5 -13.148 -2.021 1 95.88 142 HIS A N 1
ATOM 1072 C CA . HIS A 1 142 ? 9.961 -12.203 -3.027 1 95.88 142 HIS A CA 1
ATOM 1073 C C . HIS A 1 142 ? 11.18 -11.422 -2.539 1 95.88 142 HIS A C 1
ATOM 1075 O O . HIS A 1 142 ? 12.148 -11.258 -3.281 1 95.88 142 HIS A O 1
ATOM 1081 N N . LEU A 1 143 ? 11.086 -10.953 -1.312 1 95.62 143 LEU A N 1
ATOM 1082 C CA . LEU A 1 143 ? 12.203 -10.195 -0.755 1 95.62 143 LEU A CA 1
ATOM 1083 C C . LEU A 1 143 ? 13.43 -11.086 -0.581 1 95.62 143 LEU A C 1
ATOM 1085 O O . LEU A 1 143 ? 14.562 -10.617 -0.734 1 95.62 143 LEU A O 1
ATOM 1089 N N . ALA A 1 144 ? 13.242 -12.305 -0.238 1 94.38 144 ALA A N 1
ATOM 1090 C CA . ALA A 1 144 ? 14.352 -13.25 -0.134 1 94.38 144 ALA A CA 1
ATOM 1091 C C . ALA A 1 144 ? 15.094 -13.367 -1.463 1 94.38 144 ALA A C 1
ATOM 1093 O O . ALA A 1 144 ? 16.312 -13.562 -1.486 1 94.38 144 ALA A O 1
ATOM 1094 N N . GLU A 1 145 ? 14.375 -13.25 -2.531 1 91.81 145 GLU A N 1
ATOM 1095 C CA . GLU A 1 145 ? 14.953 -13.375 -3.867 1 91.81 145 GLU A CA 1
ATOM 1096 C C . GLU A 1 145 ? 15.617 -12.07 -4.305 1 91.81 145 GLU A C 1
ATOM 1098 O O . GLU A 1 145 ? 16.656 -12.086 -4.961 1 91.81 145 GLU A O 1
ATOM 1103 N N . THR A 1 146 ? 15.039 -10.961 -3.961 1 92.75 146 THR A N 1
ATOM 1104 C CA . THR A 1 146 ? 15.492 -9.68 -4.484 1 92.75 146 THR A CA 1
ATOM 1105 C C . THR A 1 146 ? 16.531 -9.055 -3.566 1 92.75 146 THR A C 1
ATOM 1107 O O . THR A 1 146 ? 17.266 -8.141 -3.969 1 92.75 146 THR A O 1
ATOM 1110 N N . ARG A 1 147 ? 16.547 -9.523 -2.385 1 93.62 147 ARG A N 1
ATOM 1111 C CA . ARG A 1 147 ? 17.578 -9.094 -1.436 1 93.62 147 ARG A CA 1
ATOM 1112 C C . ARG A 1 147 ? 18.391 -10.281 -0.931 1 93.62 147 ARG A C 1
ATOM 1114 O O . ARG A 1 147 ? 18.266 -10.672 0.233 1 93.62 147 ARG A O 1
ATOM 1121 N N . PRO A 1 148 ? 19.328 -10.68 -1.684 1 90.5 148 PRO A N 1
ATOM 1122 C CA . PRO A 1 148 ? 20.062 -11.914 -1.391 1 90.5 148 PRO A CA 1
ATOM 1123 C C . PRO A 1 148 ? 20.844 -11.844 -0.084 1 90.5 148 PRO A C 1
ATOM 1125 O O . PRO A 1 148 ? 21.016 -12.859 0.598 1 90.5 148 PRO A O 1
ATOM 1128 N N . ALA A 1 149 ? 21.281 -10.648 0.333 1 93.12 149 ALA A N 1
ATOM 1129 C CA . ALA A 1 149 ? 22.047 -10.492 1.568 1 93.12 149 ALA A CA 1
ATOM 1130 C C . ALA A 1 149 ? 21.203 -10.867 2.785 1 93.12 149 ALA A C 1
ATOM 1132 O O . ALA A 1 149 ? 21.75 -11.297 3.809 1 93.12 149 ALA A O 1
ATOM 1133 N N . GLN A 1 150 ? 19.922 -10.742 2.645 1 94.38 150 GLN A N 1
ATOM 1134 C CA . GLN A 1 150 ? 19.016 -11.047 3.744 1 94.38 150 GLN A CA 1
ATOM 1135 C C . GLN A 1 150 ? 18.109 -12.227 3.396 1 94.38 150 GLN A C 1
ATOM 1137 O O . GLN A 1 150 ? 17 -12.352 3.93 1 94.38 150 GLN A O 1
ATOM 1142 N N . ALA A 1 151 ? 18.547 -13.039 2.523 1 92.94 151 ALA A N 1
ATOM 1143 C CA . ALA A 1 151 ? 17.703 -14.102 1.98 1 92.94 151 ALA A CA 1
ATOM 1144 C C . ALA A 1 151 ? 17.281 -15.078 3.076 1 92.94 151 ALA A C 1
ATOM 1146 O O . ALA A 1 151 ? 16.109 -15.461 3.146 1 92.94 151 ALA A O 1
ATOM 1147 N N . ALA A 1 152 ? 18.172 -15.453 3.939 1 91.44 152 ALA A N 1
ATOM 1148 C CA . ALA A 1 152 ? 17.859 -16.422 4.988 1 91.44 152 ALA A CA 1
ATOM 1149 C C . ALA A 1 152 ? 16.797 -15.883 5.941 1 91.44 152 ALA A C 1
ATOM 1151 O O . ALA A 1 152 ? 15.891 -16.609 6.352 1 91.44 152 ALA A O 1
ATOM 1152 N N . TYR A 1 153 ? 16.953 -14.641 6.262 1 93.62 153 TYR A N 1
ATOM 1153 C CA . TYR A 1 153 ? 16 -13.992 7.152 1 93.62 153 TYR A CA 1
ATOM 1154 C C . TYR A 1 153 ? 14.602 -14.008 6.555 1 93.62 153 TYR A C 1
ATOM 1156 O O . TYR A 1 153 ? 13.648 -14.43 7.211 1 93.62 153 TYR A O 1
ATOM 1164 N N . TYR A 1 154 ? 14.453 -13.586 5.332 1 94.88 154 TYR A N 1
ATOM 1165 C CA . TYR A 1 154 ? 13.148 -13.484 4.691 1 94.88 154 TYR A CA 1
ATOM 1166 C C . TYR A 1 154 ? 12.594 -14.867 4.375 1 94.88 154 TYR A C 1
ATOM 1168 O O . TYR A 1 154 ? 11.375 -15.07 4.379 1 94.88 154 TYR A O 1
ATOM 1176 N N . GLN A 1 155 ? 13.422 -15.781 4.109 1 93.5 155 GLN A N 1
ATOM 1177 C CA . GLN A 1 155 ? 12.961 -17.156 3.916 1 93.5 155 GLN A CA 1
ATOM 1178 C C . GLN A 1 155 ? 12.328 -17.703 5.191 1 93.5 155 GLN A C 1
ATOM 1180 O O . GLN A 1 155 ? 11.312 -18.406 5.133 1 93.5 155 GLN A O 1
ATOM 1185 N N . HIS A 1 156 ? 12.969 -17.422 6.262 1 93.25 156 HIS A N 1
ATOM 1186 C CA . HIS A 1 156 ? 12.422 -17.844 7.543 1 93.25 156 HIS A CA 1
ATOM 1187 C C . HIS A 1 156 ? 11.062 -17.203 7.797 1 93.25 156 HIS A C 1
ATOM 1189 O O . HIS A 1 156 ? 10.125 -17.875 8.234 1 93.25 156 HIS A O 1
ATOM 1195 N N . GLN A 1 157 ? 10.969 -15.906 7.539 1 94.19 157 GLN A N 1
ATOM 1196 C CA . GLN A 1 157 ? 9.695 -15.211 7.68 1 94.19 157 GLN A CA 1
ATOM 1197 C C . GLN A 1 157 ? 8.633 -15.836 6.785 1 94.19 157 GLN A C 1
ATOM 1199 O O . GLN A 1 157 ? 7.488 -16.031 7.211 1 94.19 157 GLN A O 1
ATOM 1204 N N . ALA A 1 158 ? 9.016 -16.125 5.559 1 95.44 158 ALA A N 1
ATOM 1205 C CA . ALA A 1 158 ? 8.086 -16.703 4.59 1 95.44 158 ALA A CA 1
ATOM 1206 C C . ALA A 1 158 ? 7.52 -18.016 5.094 1 95.44 158 ALA A C 1
ATOM 1208 O O . ALA A 1 158 ? 6.312 -18.266 5.016 1 95.44 158 ALA A O 1
ATOM 1209 N N . LEU A 1 159 ? 8.383 -18.797 5.645 1 93.44 159 LEU A N 1
ATOM 1210 C CA . LEU A 1 159 ? 7.977 -20.109 6.156 1 93.44 159 LEU A CA 1
ATOM 1211 C C . LEU A 1 159 ? 7.016 -19.953 7.332 1 93.44 159 LEU A C 1
ATOM 1213 O O . LEU A 1 159 ? 6.012 -20.672 7.418 1 93.44 159 LEU A O 1
ATOM 1217 N N . GLN A 1 160 ? 7.305 -19.078 8.203 1 94.06 160 GLN A N 1
ATOM 1218 C CA . GLN A 1 160 ? 6.473 -18.875 9.391 1 94.06 160 GLN A CA 1
ATOM 1219 C C . GLN A 1 160 ? 5.098 -18.344 9.016 1 94.06 160 GLN A C 1
ATOM 1221 O O . GLN A 1 160 ? 4.078 -18.844 9.492 1 94.06 160 GLN A O 1
ATOM 1226 N N . TYR A 1 161 ? 5.02 -17.297 8.219 1 95.56 161 TYR A N 1
ATOM 1227 C CA . TYR A 1 161 ? 3.74 -16.734 7.805 1 95.56 161 TYR A CA 1
ATOM 1228 C C . TYR A 1 161 ? 2.922 -17.766 7.035 1 95.56 161 TYR A C 1
ATOM 1230 O O . TYR A 1 161 ? 1.696 -17.812 7.164 1 95.56 161 TYR A O 1
ATOM 1238 N N . GLN A 1 162 ? 3.562 -18.547 6.188 1 94.62 162 GLN A N 1
ATOM 1239 C CA . GLN A 1 162 ? 2.842 -19.594 5.465 1 94.62 162 GLN A CA 1
ATOM 1240 C C . GLN A 1 162 ? 2.266 -20.625 6.43 1 94.62 162 GLN A C 1
ATOM 1242 O O . GLN A 1 162 ? 1.141 -21.094 6.242 1 94.62 162 GLN A O 1
ATOM 1247 N N . THR A 1 163 ? 3.061 -20.984 7.398 1 92.44 163 THR A N 1
ATOM 1248 C CA . THR A 1 163 ? 2.592 -21.922 8.414 1 92.44 163 THR A CA 1
ATOM 1249 C C . THR A 1 163 ? 1.354 -21.375 9.125 1 92.44 163 THR A C 1
ATOM 1251 O O . THR A 1 163 ? 0.377 -22.094 9.32 1 92.44 163 THR A O 1
ATOM 1254 N N . HIS A 1 164 ? 1.421 -20.156 9.492 1 94.56 164 HIS A N 1
ATOM 1255 C CA . HIS A 1 164 ? 0.258 -19.516 10.109 1 94.56 164 HIS A CA 1
ATOM 1256 C C . HIS A 1 164 ? -0.936 -19.531 9.156 1 94.56 164 HIS A C 1
ATOM 1258 O O . HIS A 1 164 ? -2.064 -19.797 9.578 1 94.56 164 HIS A O 1
ATOM 1264 N N . ALA A 1 165 ? -0.684 -19.172 7.902 1 95.25 165 ALA A N 1
ATOM 1265 C CA . ALA A 1 165 ? -1.748 -19.125 6.902 1 95.25 165 ALA A CA 1
ATOM 1266 C C . ALA A 1 165 ? -2.475 -20.453 6.801 1 95.25 165 ALA A C 1
ATOM 1268 O O . ALA A 1 165 ? -3.707 -20.5 6.844 1 95.25 165 ALA A O 1
ATOM 1269 N N . LEU A 1 166 ? -1.729 -21.484 6.723 1 92.56 166 LEU A N 1
ATOM 1270 C CA . LEU A 1 166 ? -2.295 -22.828 6.582 1 92.56 166 LEU A CA 1
ATOM 1271 C C . LEU A 1 166 ? -3.043 -23.234 7.844 1 92.56 166 LEU A C 1
ATOM 1273 O O . LEU A 1 166 ? -4.125 -23.812 7.77 1 92.56 166 LEU A O 1
ATOM 1277 N N . ARG A 1 167 ? -2.473 -22.938 9 1 91.69 167 ARG A N 1
ATOM 1278 C CA . ARG A 1 167 ? -3.125 -23.25 10.273 1 91.69 167 ARG A CA 1
ATOM 1279 C C . ARG A 1 167 ? -4.465 -22.531 10.391 1 91.69 167 ARG A C 1
ATOM 1281 O O . ARG A 1 167 ? -5.48 -23.156 10.719 1 91.69 167 ARG A O 1
ATOM 1288 N N . ILE A 1 168 ? -4.469 -21.297 10.117 1 92.62 168 ILE A N 1
ATOM 1289 C CA . ILE A 1 168 ? -5.676 -20.484 10.219 1 92.62 168 ILE A CA 1
ATOM 1290 C C . ILE A 1 168 ? -6.719 -20.984 9.219 1 92.62 168 ILE A C 1
ATOM 1292 O O . ILE A 1 168 ? -7.902 -21.094 9.555 1 92.62 168 ILE A O 1
ATOM 1296 N N . TYR A 1 169 ? -6.328 -21.234 8.023 1 91.25 169 TYR A N 1
ATOM 1297 C CA . TYR A 1 169 ? -7.246 -21.734 7.012 1 91.25 169 TYR A CA 1
ATOM 1298 C C . TYR A 1 169 ? -7.883 -23.047 7.469 1 91.25 169 TYR A C 1
ATOM 1300 O O . TYR A 1 169 ? -9.094 -23.234 7.34 1 91.25 169 TYR A O 1
ATOM 1308 N N . ASN A 1 170 ? -7.102 -23.891 7.969 1 88.06 170 ASN A N 1
ATOM 1309 C CA . ASN A 1 170 ? -7.602 -25.188 8.422 1 88.06 170 ASN A CA 1
ATOM 1310 C C . ASN A 1 170 ? -8.609 -25.047 9.555 1 88.06 170 ASN A C 1
ATOM 1312 O O . ASN A 1 170 ? -9.555 -25.828 9.664 1 88.06 170 ASN A O 1
ATOM 1316 N N . GLU A 1 171 ? -8.406 -24.094 10.336 1 88.62 171 GLU A N 1
ATOM 1317 C CA . GLU A 1 171 ? -9.312 -23.828 11.445 1 88.62 171 GLU A CA 1
ATOM 1318 C C . GLU A 1 171 ? -10.617 -23.203 10.953 1 88.62 171 GLU A C 1
ATOM 1320 O O . GLU A 1 171 ? -11.672 -23.406 11.555 1 88.62 171 GLU A O 1
ATOM 1325 N N . GLN A 1 172 ? -10.539 -22.5 9.797 1 83.56 172 GLN A N 1
ATOM 1326 C CA . GLN A 1 172 ? -11.68 -21.703 9.367 1 83.56 172 GLN A CA 1
ATOM 1327 C C . GLN A 1 172 ? -12.352 -22.312 8.141 1 83.56 172 GLN A C 1
ATOM 1329 O O . GLN A 1 172 ? -13.391 -21.828 7.688 1 83.56 172 GLN A O 1
ATOM 1334 N N . ARG A 1 173 ? -11.922 -23.25 7.562 1 76.56 173 ARG A N 1
ATOM 1335 C CA . ARG A 1 173 ? -12.297 -23.75 6.246 1 76.56 173 ARG A CA 1
ATOM 1336 C C . ARG A 1 173 ? -13.781 -24.109 6.203 1 76.56 173 ARG A C 1
ATOM 1338 O O . ARG A 1 173 ? -14.453 -23.891 5.191 1 76.56 173 ARG A O 1
ATOM 1345 N N . HIS A 1 174 ? -14.25 -24.547 7.234 1 69.69 174 HIS A N 1
ATOM 1346 C CA . HIS A 1 174 ? -15.664 -24.906 7.234 1 69.69 174 HIS A CA 1
ATOM 1347 C C . HIS A 1 174 ? -16.547 -23.672 7.137 1 69.69 174 HIS A C 1
ATOM 1349 O O . HIS A 1 174 ? -17.609 -23.703 6.5 1 69.69 174 HIS A O 1
ATOM 1355 N N . ALA A 1 175 ? -16.016 -22.578 7.59 1 65.62 175 ALA A N 1
ATOM 1356 C CA . ALA A 1 175 ? -16.766 -21.328 7.559 1 65.62 175 ALA A CA 1
ATOM 1357 C C . ALA A 1 175 ? -16.422 -20.516 6.309 1 65.62 175 ALA A C 1
ATOM 1359 O O . ALA A 1 175 ? -17.188 -19.641 5.91 1 65.62 175 ALA A O 1
ATOM 1360 N N . ALA A 1 176 ? -15.445 -20.859 5.633 1 62.66 176 ALA A N 1
ATOM 1361 C CA . ALA A 1 176 ? -14.859 -20.047 4.578 1 62.66 176 ALA A CA 1
ATOM 1362 C C . ALA A 1 176 ? -15.641 -20.188 3.275 1 62.66 176 ALA A C 1
ATOM 1364 O O . ALA A 1 176 ? -15.414 -19.438 2.326 1 62.66 176 ALA A O 1
ATOM 1365 N N . LEU A 1 177 ? -16.75 -20.938 3.273 1 64.75 177 LEU A N 1
ATOM 1366 C CA . LEU A 1 177 ? -17.406 -21.094 1.983 1 64.75 177 LEU A CA 1
ATOM 1367 C C . LEU A 1 177 ? -18.875 -20.656 2.061 1 64.75 177 LEU A C 1
ATOM 1369 O O . LEU A 1 177 ? -19.719 -21.188 1.349 1 64.75 177 LEU A O 1
ATOM 1373 N N . THR A 1 178 ? -18.969 -19.594 2.781 1 69.56 178 THR A N 1
ATOM 1374 C CA . THR A 1 178 ? -20.344 -19.203 3.031 1 69.56 178 THR A CA 1
ATOM 1375 C C . THR A 1 178 ? -20.688 -17.906 2.293 1 69.56 178 THR A C 1
ATOM 1377 O O . THR A 1 178 ? -21.844 -17.688 1.929 1 69.56 178 THR A O 1
ATOM 1380 N N . SER A 1 179 ? -19.781 -17.109 1.994 1 79.25 179 SER A N 1
ATOM 1381 C CA . SER A 1 179 ? -20.031 -15.828 1.346 1 79.25 179 SER A CA 1
ATOM 1382 C C . SER A 1 179 ? -19.172 -15.656 0.099 1 79.25 179 SER A C 1
ATOM 1384 O O . SER A 1 179 ? -18.141 -16.328 -0.047 1 79.25 179 SER A O 1
ATOM 1386 N N . PRO A 1 180 ? -19.578 -14.875 -0.817 1 83.31 180 PRO A N 1
ATOM 1387 C CA . PRO A 1 180 ? -18.766 -14.625 -2.008 1 83.31 180 PRO A CA 1
ATOM 1388 C C . PRO A 1 180 ? -17.359 -14.164 -1.666 1 83.31 180 PRO A C 1
ATOM 1390 O O . PRO A 1 180 ? -16.391 -14.617 -2.287 1 83.31 180 PRO A O 1
ATOM 1393 N N . ASP A 1 181 ? -17.219 -13.305 -0.685 1 85.69 181 ASP A N 1
ATOM 1394 C CA . ASP A 1 181 ? -15.898 -12.805 -0.295 1 85.69 181 ASP A CA 1
ATOM 1395 C C . ASP A 1 181 ? -15.031 -13.938 0.248 1 85.69 181 ASP A C 1
ATOM 1397 O O . ASP A 1 181 ? -13.836 -14 -0.048 1 85.69 181 ASP A O 1
ATOM 1401 N N . SER A 1 182 ? -15.68 -14.758 1.005 1 86.25 182 SER A N 1
ATOM 1402 C CA . SER A 1 182 ? -14.914 -15.859 1.574 1 86.25 182 SER A CA 1
ATOM 1403 C C . SER A 1 182 ? -14.508 -16.859 0.499 1 86.25 182 SER A C 1
ATOM 1405 O O . SER A 1 182 ? -13.406 -17.422 0.55 1 86.25 182 SER A O 1
ATOM 1407 N N . CYS A 1 183 ? -15.375 -17.078 -0.445 1 87 183 CYS A N 1
ATOM 1408 C CA . CYS A 1 183 ? -15.055 -17.984 -1.553 1 87 183 CYS A CA 1
ATOM 1409 C C . CYS A 1 183 ? -13.922 -17.406 -2.4 1 87 183 CYS A C 1
ATOM 1411 O O . CYS A 1 183 ? -13.023 -18.141 -2.811 1 87 183 CYS A O 1
ATOM 1413 N N . LEU A 1 184 ? -14.031 -16.172 -2.662 1 89.56 184 LEU A N 1
ATOM 1414 C CA . LEU A 1 184 ? -12.984 -15.5 -3.428 1 89.56 184 LEU A CA 1
ATOM 1415 C C . LEU A 1 184 ? -11.656 -15.539 -2.68 1 89.56 184 LEU A C 1
ATOM 1417 O O . LEU A 1 184 ? -10.602 -15.711 -3.289 1 89.56 184 LEU A O 1
ATOM 1421 N N . ALA A 1 185 ? -11.727 -15.383 -1.368 1 91.38 185 ALA A N 1
ATOM 1422 C CA . ALA A 1 185 ? -10.523 -15.438 -0.542 1 91.38 185 ALA A CA 1
ATOM 1423 C C . ALA A 1 185 ? -9.867 -16.812 -0.616 1 91.38 185 ALA A C 1
ATOM 1425 O O . ALA A 1 185 ? -8.641 -16.922 -0.702 1 91.38 185 ALA A O 1
ATOM 1426 N N . VAL A 1 186 ? -10.703 -17.797 -0.583 1 90 186 VAL A N 1
ATOM 1427 C CA . VAL A 1 186 ? -10.195 -19.156 -0.662 1 90 186 VAL A CA 1
ATOM 1428 C C . VAL A 1 186 ? -9.547 -19.391 -2.025 1 90 186 VAL A C 1
ATOM 1430 O O . VAL A 1 186 ? -8.508 -20.047 -2.125 1 90 186 VAL A O 1
ATOM 1433 N N . PHE A 1 187 ? -10.148 -18.922 -3.02 1 89.44 187 PHE A N 1
ATOM 1434 C CA . PHE A 1 187 ? -9.594 -19.031 -4.363 1 89.44 187 PHE A CA 1
ATOM 1435 C C . PHE A 1 187 ? -8.219 -18.375 -4.43 1 89.44 187 PHE A C 1
ATOM 1437 O O . PHE A 1 187 ? -7.262 -18.969 -4.914 1 89.44 187 PHE A O 1
ATOM 1444 N N . PHE A 1 188 ? -8.102 -17.109 -3.957 1 90.75 188 PHE A N 1
ATOM 1445 C CA . PHE A 1 188 ? -6.84 -16.375 -3.979 1 90.75 188 PHE A CA 1
ATOM 1446 C C . PHE A 1 188 ? -5.797 -17.078 -3.121 1 90.75 188 PHE A C 1
ATOM 1448 O O . PHE A 1 188 ? -4.621 -17.156 -3.494 1 90.75 188 PHE A O 1
ATOM 1455 N N . PHE A 1 189 ? -6.242 -17.547 -1.974 1 92.81 189 PHE A N 1
ATOM 1456 C CA . PHE A 1 189 ? -5.359 -18.266 -1.071 1 92.81 189 PHE A CA 1
ATOM 1457 C C . PHE A 1 189 ? -4.758 -19.484 -1.766 1 92.81 189 PHE A C 1
ATOM 1459 O O . PHE A 1 189 ? -3.539 -19.688 -1.741 1 92.81 189 PHE A O 1
ATOM 1466 N N . SER A 1 190 ? -5.582 -20.203 -2.443 1 89.69 190 SER A N 1
ATOM 1467 C CA . SER A 1 190 ? -5.145 -21.406 -3.15 1 89.69 190 SER A CA 1
ATOM 1468 C C . SER A 1 190 ? -4.211 -21.062 -4.305 1 89.69 190 SER A C 1
ATOM 1470 O O . SER A 1 190 ? -3.215 -21.75 -4.531 1 89.69 190 SER A O 1
ATOM 1472 N N . TRP A 1 191 ? -4.57 -20.078 -4.984 1 90.44 191 TRP A N 1
ATOM 1473 C CA . TRP A 1 191 ? -3.729 -19.609 -6.082 1 90.44 191 TRP A CA 1
ATOM 1474 C C . TRP A 1 191 ? -2.346 -19.219 -5.574 1 90.44 191 TRP A C 1
ATOM 1476 O O . TRP A 1 191 ? -1.331 -19.609 -6.152 1 90.44 191 TRP A O 1
ATOM 1486 N N . LEU A 1 192 ? -2.289 -18.469 -4.488 1 92.75 192 LEU A N 1
ATOM 1487 C CA . LEU A 1 192 ? -1.035 -17.969 -3.928 1 92.75 192 LEU A CA 1
ATOM 1488 C C . LEU A 1 192 ? -0.175 -19.125 -3.422 1 92.75 192 LEU A C 1
ATOM 1490 O O . LEU A 1 192 ? 1.054 -19.078 -3.508 1 92.75 192 LEU A O 1
ATOM 1494 N N . ILE A 1 193 ? -0.845 -20.047 -2.863 1 92 193 ILE A N 1
ATOM 1495 C CA . ILE A 1 193 ? -0.114 -21.234 -2.41 1 92 193 ILE A CA 1
ATOM 1496 C C . ILE A 1 193 ? 0.61 -21.875 -3.592 1 92 193 ILE A C 1
ATOM 1498 O O . ILE A 1 193 ? 1.771 -22.266 -3.473 1 92 193 ILE A O 1
ATOM 1502 N N . GLY A 1 194 ? -0.071 -21.953 -4.672 1 92.06 194 GLY A N 1
ATOM 1503 C CA . GLY A 1 194 ? 0.55 -22.5 -5.871 1 92.06 194 GLY A CA 1
ATOM 1504 C C . GLY A 1 194 ? 1.769 -21.703 -6.32 1 92.06 194 GLY A C 1
ATOM 1505 O O . GLY A 1 194 ? 2.826 -22.281 -6.578 1 92.06 194 GLY A O 1
ATOM 1506 N N . GLN A 1 195 ? 1.637 -20.406 -6.395 1 92.19 195 GLN A N 1
ATOM 1507 C CA . GLN A 1 195 ? 2.746 -19.547 -6.805 1 92.19 195 GLN A CA 1
ATOM 1508 C C . GLN A 1 195 ? 3.904 -19.641 -5.812 1 92.19 195 GLN A C 1
ATOM 1510 O O . GLN A 1 195 ? 5.07 -19.656 -6.211 1 92.19 195 GLN A O 1
ATOM 1515 N N . HIS A 1 196 ? 3.516 -19.656 -4.578 1 93.44 196 HIS A N 1
ATOM 1516 C CA . HIS A 1 196 ? 4.512 -19.781 -3.521 1 93.44 196 HIS A CA 1
ATOM 1517 C C . HIS A 1 196 ? 5.305 -21.078 -3.656 1 93.44 196 HIS A C 1
ATOM 1519 O O . HIS A 1 196 ? 6.531 -21.062 -3.539 1 93.44 196 HIS A O 1
ATOM 1525 N N . MET A 1 197 ? 4.652 -22.141 -3.889 1 92.5 197 MET A N 1
ATOM 1526 C CA . MET A 1 197 ? 5.305 -23.438 -4.023 1 92.5 197 MET A CA 1
ATOM 1527 C C . MET A 1 197 ? 6.227 -23.469 -5.238 1 92.5 197 MET A C 1
ATOM 1529 O O . MET A 1 197 ? 7.316 -24.031 -5.184 1 92.5 197 MET A O 1
ATOM 1533 N N . LEU A 1 198 ? 5.777 -22.891 -6.266 1 93.69 198 LEU A N 1
ATOM 1534 C CA . LEU A 1 198 ? 6.629 -22.828 -7.449 1 93.69 198 LEU A CA 1
ATOM 1535 C C . LEU A 1 198 ? 7.91 -22.047 -7.152 1 93.69 198 LEU A C 1
ATOM 1537 O O . LEU A 1 198 ? 8.992 -22.438 -7.594 1 93.69 198 LEU A O 1
ATOM 1541 N N . SER A 1 199 ? 7.777 -20.953 -6.438 1 92.94 199 SER A N 1
ATOM 1542 C CA . SER A 1 199 ? 8.953 -20.188 -6.051 1 92.94 199 SER A CA 1
ATOM 1543 C C . SER A 1 199 ? 9.891 -21 -5.164 1 92.94 199 SER A C 1
ATOM 1545 O O . SER A 1 199 ? 11.109 -20.828 -5.219 1 92.94 199 SER A O 1
ATOM 1547 N N . ASP A 1 200 ? 9.305 -21.875 -4.387 1 91.31 200 ASP A N 1
ATOM 1548 C CA . ASP A 1 200 ? 10.109 -22.75 -3.551 1 91.31 200 ASP A CA 1
ATOM 1549 C C . ASP A 1 200 ? 10.867 -23.766 -4.398 1 91.31 200 ASP A C 1
ATOM 1551 O O . ASP A 1 200 ? 12.016 -24.109 -4.086 1 91.31 200 ASP A O 1
ATOM 1555 N N . VAL A 1 201 ? 10.203 -24.312 -5.367 1 93.5 201 VAL A N 1
ATOM 1556 C CA . VAL A 1 201 ? 10.859 -25.234 -6.289 1 93.5 201 VAL A CA 1
ATOM 1557 C C . VAL A 1 201 ? 12.078 -24.562 -6.914 1 93.5 201 VAL A C 1
ATOM 1559 O O . VAL A 1 201 ? 13.148 -25.156 -7.008 1 93.5 201 VAL A O 1
ATOM 1562 N N . ARG A 1 202 ? 11.898 -23.344 -7.289 1 91.81 202 ARG A N 1
ATOM 1563 C CA . ARG A 1 202 ? 12.984 -22.562 -7.867 1 91.81 202 ARG A CA 1
ATOM 1564 C C . ARG A 1 202 ? 14.141 -22.422 -6.883 1 91.81 202 ARG A C 1
ATOM 1566 O O . ARG A 1 202 ? 15.297 -22.688 -7.23 1 91.81 202 ARG A O 1
ATOM 1573 N N . ALA A 1 203 ? 13.812 -22 -5.734 1 88.56 203 ALA A N 1
ATOM 1574 C CA . ALA A 1 203 ? 14.836 -21.766 -4.723 1 88.56 203 ALA A CA 1
ATOM 1575 C C . ALA A 1 203 ? 15.602 -23.047 -4.398 1 88.56 203 ALA A C 1
ATOM 1577 O O . ALA A 1 203 ? 16.828 -23.016 -4.258 1 88.56 203 ALA A O 1
ATOM 1578 N N . ALA A 1 204 ? 14.961 -24.125 -4.309 1 87.5 204 ALA A N 1
ATOM 1579 C CA . ALA A 1 204 ? 15.57 -25.406 -4.008 1 87.5 204 ALA A CA 1
ATOM 1580 C C . ALA A 1 204 ? 16.469 -25.875 -5.156 1 87.5 204 ALA A C 1
ATOM 1582 O O . ALA A 1 204 ? 17.547 -26.422 -4.922 1 87.5 204 ALA A O 1
ATOM 1583 N N . GLY A 1 205 ? 16.016 -25.703 -6.332 1 85.19 205 GLY A N 1
ATOM 1584 C CA . GLY A 1 205 ? 16.797 -26.094 -7.5 1 85.19 205 GLY A CA 1
ATOM 1585 C C . GLY A 1 205 ? 18.078 -25.281 -7.664 1 85.19 205 GLY A C 1
ATOM 1586 O O . GLY A 1 205 ? 19.125 -25.844 -8.008 1 85.19 205 GLY A O 1
ATOM 1587 N N . GLU A 1 206 ? 17.984 -24.031 -7.422 1 82.06 206 GLU A N 1
ATOM 1588 C CA . GLU A 1 206 ? 19.141 -23.156 -7.59 1 82.06 206 GLU A CA 1
ATOM 1589 C C . GLU A 1 206 ? 20.172 -23.391 -6.504 1 82.06 206 GLU A C 1
ATOM 1591 O O . GLU A 1 206 ? 21.375 -23.266 -6.754 1 82.06 206 GLU A O 1
ATOM 1596 N N . THR A 1 207 ? 19.75 -23.703 -5.344 1 77.75 207 THR A N 1
ATOM 1597 C CA . THR A 1 207 ? 20.672 -24.031 -4.262 1 77.75 207 THR A CA 1
ATOM 1598 C C . THR A 1 207 ? 21.375 -25.359 -4.547 1 77.75 207 THR A C 1
ATOM 1600 O O . THR A 1 207 ? 22.578 -25.5 -4.285 1 77.75 207 THR A O 1
ATOM 1603 N N . ALA A 1 208 ? 20.656 -26.344 -5.09 1 71.69 208 ALA A N 1
ATOM 1604 C CA . ALA A 1 208 ? 21.234 -27.641 -5.441 1 71.69 208 ALA A CA 1
ATOM 1605 C C . ALA A 1 208 ? 22.219 -27.516 -6.598 1 71.69 208 ALA A C 1
ATOM 1607 O O . ALA A 1 208 ? 23.234 -28.219 -6.633 1 71.69 208 ALA A O 1
ATOM 1608 N N . GLY A 1 209 ? 21.938 -26.594 -7.453 1 64.12 209 GLY A N 1
ATOM 1609 C CA . GLY A 1 209 ? 22.828 -26.359 -8.586 1 64.12 209 GLY A CA 1
ATOM 1610 C C . GLY A 1 209 ? 24.172 -25.797 -8.188 1 64.12 209 GLY A C 1
ATOM 1611 O O . GLY A 1 209 ? 25.203 -26.234 -8.68 1 64.12 209 GLY A O 1
ATOM 1612 N N . VAL A 1 210 ? 24.172 -24.891 -7.32 1 61.56 210 VAL A N 1
ATOM 1613 C CA . VAL A 1 210 ? 25.406 -24.266 -6.855 1 61.56 210 VAL A CA 1
ATOM 1614 C C . VAL A 1 210 ? 26.25 -25.281 -6.113 1 61.56 210 VAL A C 1
ATOM 1616 O O . VAL A 1 210 ? 27.484 -25.312 -6.258 1 61.56 210 VAL A O 1
ATOM 1619 N N . SER A 1 211 ? 25.609 -26.125 -5.41 1 56.91 211 SER A N 1
ATOM 1620 C CA . SER A 1 211 ? 26.312 -27.188 -4.691 1 56.91 211 SER A CA 1
ATOM 1621 C C . SER A 1 211 ? 26.922 -28.188 -5.656 1 56.91 211 SER A C 1
ATOM 1623 O O . SER A 1 211 ? 28.016 -28.734 -5.406 1 56.91 211 SER A O 1
ATOM 1625 N N . ARG A 1 212 ? 26.266 -28.516 -6.797 1 54.75 212 ARG A N 1
ATOM 1626 C CA . ARG A 1 212 ? 26.781 -29.438 -7.805 1 54.75 212 ARG A CA 1
ATOM 1627 C C . ARG A 1 212 ? 28 -28.844 -8.5 1 54.75 212 ARG A C 1
ATOM 1629 O O . ARG A 1 212 ? 28.922 -29.578 -8.875 1 54.75 212 ARG A O 1
ATOM 1636 N N . GLY A 1 213 ? 28.031 -27.547 -8.703 1 49.16 213 GLY A N 1
ATOM 1637 C CA . GLY A 1 213 ? 29.156 -26.922 -9.383 1 49.16 213 GLY A CA 1
ATOM 1638 C C . GLY A 1 213 ? 30.406 -26.891 -8.539 1 49.16 213 GLY A C 1
ATOM 1639 O O . GLY A 1 213 ? 31.516 -26.906 -9.078 1 49.16 213 GLY A O 1
ATOM 1640 N N . THR A 1 214 ? 30.344 -26.469 -7.316 1 48.94 214 THR A N 1
ATOM 1641 C CA . THR A 1 214 ? 31.547 -26.359 -6.504 1 48.94 214 THR A CA 1
ATOM 1642 C C . THR A 1 214 ? 32.094 -27.734 -6.164 1 48.94 214 THR A C 1
ATOM 1644 O O . THR A 1 214 ? 33.281 -27.891 -5.883 1 48.94 214 THR A O 1
ATOM 1647 N N . HIS A 1 215 ? 31.391 -28.641 -5.684 1 39.44 215 HIS A N 1
ATOM 1648 C CA . HIS A 1 215 ? 31.969 -29.938 -5.328 1 39.44 215 HIS A CA 1
ATOM 1649 C C . HIS A 1 215 ? 31.828 -30.938 -6.477 1 39.44 215 HIS A C 1
ATOM 1651 O O . HIS A 1 215 ? 30.719 -31.219 -6.93 1 39.44 215 HIS A O 1
ATOM 1657 N N . GLY A 1 216 ? 32.844 -31.062 -7.418 1 35.66 216 GLY A N 1
ATOM 1658 C CA . GLY A 1 216 ? 33.062 -32.156 -8.359 1 35.66 216 GLY A CA 1
ATOM 1659 C C . GLY A 1 216 ? 32.594 -33.5 -7.832 1 35.66 216 GLY A C 1
ATOM 1660 O O . GLY A 1 216 ? 32.719 -34.5 -8.516 1 35.66 216 GLY A O 1
ATOM 1661 N N . THR A 1 217 ? 33.344 -33.875 -6.543 1 33.75 217 THR A N 1
ATOM 1662 C CA . THR A 1 217 ? 33.562 -35.25 -6.043 1 33.75 217 THR A CA 1
ATOM 1663 C C . THR A 1 217 ? 32.219 -35.969 -5.922 1 33.75 217 THR A C 1
ATOM 1665 O O . THR A 1 217 ? 31.172 -35.344 -5.855 1 33.75 217 THR A O 1
ATOM 1668 N N . HIS A 1 218 ? 32.406 -37.438 -5.863 1 32.5 218 HIS A N 1
ATOM 1669 C CA . HIS A 1 218 ? 31.797 -38.781 -5.715 1 32.5 218 HIS A CA 1
ATOM 1670 C C . HIS A 1 218 ? 30.859 -38.812 -4.516 1 32.5 218 HIS A C 1
ATOM 1672 O O . HIS A 1 218 ? 30.484 -39.875 -4.047 1 32.5 218 HIS A O 1
ATOM 1678 N N . GLY A 1 219 ? 31.125 -37.969 -3.469 1 33.12 219 GLY A N 1
ATOM 1679 C CA . GLY A 1 219 ? 30.531 -38.562 -2.271 1 33.12 219 GLY A CA 1
ATOM 1680 C C . GLY A 1 219 ? 29.094 -39 -2.473 1 33.12 219 GLY A C 1
ATOM 1681 O O . GLY A 1 219 ? 28.391 -38.438 -3.322 1 33.12 219 GLY A O 1
ATOM 1682 N N . THR A 1 220 ? 28.797 -40.219 -2.002 1 33.88 220 THR A N 1
ATOM 1683 C CA . THR A 1 220 ? 27.734 -41.219 -1.933 1 33.88 220 THR A CA 1
ATOM 1684 C C . THR A 1 220 ? 26.422 -40.594 -1.516 1 33.88 220 THR A C 1
ATOM 1686 O O . THR A 1 220 ? 25.359 -41.188 -1.646 1 33.88 220 THR A O 1
ATOM 1689 N N . GLY A 1 221 ? 26.547 -40.031 -0.202 1 34.03 221 GLY A N 1
ATOM 1690 C CA . GLY A 1 221 ? 25.328 -40.219 0.576 1 34.03 221 GLY A CA 1
ATOM 1691 C C . GLY A 1 221 ? 24.078 -39.75 -0.15 1 34.03 221 GLY A C 1
ATOM 1692 O O . GLY A 1 221 ? 24.156 -38.938 -1.067 1 34.03 221 GLY A O 1
ATOM 1693 N N . ASP A 1 222 ? 23.031 -40.531 -0.052 1 34.88 222 ASP A N 1
ATOM 1694 C CA . ASP A 1 222 ? 21.609 -40.75 -0.286 1 34.88 222 ASP A CA 1
ATOM 1695 C C . ASP A 1 222 ? 20.797 -39.5 0.044 1 34.88 222 ASP A C 1
ATOM 1697 O O . ASP A 1 222 ? 19.578 -39.562 0.249 1 34.88 222 ASP A O 1
ATOM 1701 N N . THR A 1 223 ? 21.328 -38.656 0.854 1 39.22 223 THR A N 1
ATOM 1702 C CA . THR A 1 223 ? 20.25 -37.75 1.211 1 39.22 223 THR A CA 1
ATOM 1703 C C . THR A 1 223 ? 19.578 -37.188 -0.04 1 39.22 223 THR A C 1
ATOM 1705 O O . THR A 1 223 ? 20.234 -36.531 -0.861 1 39.22 223 THR A O 1
ATOM 1708 N N . ALA A 1 224 ? 18.688 -37.875 -0.635 1 40.47 224 ALA A N 1
ATOM 1709 C CA . ALA A 1 224 ? 17.766 -37.812 -1.77 1 40.47 224 ALA A CA 1
ATOM 1710 C C . ALA A 1 224 ? 17.375 -36.375 -2.076 1 40.47 224 ALA A C 1
ATOM 1712 O O . ALA A 1 224 ? 16.531 -35.812 -1.398 1 40.47 224 ALA A O 1
ATOM 1713 N N . HIS A 1 225 ? 18.266 -35.469 -2.178 1 48.19 225 HIS A N 1
ATOM 1714 C CA . HIS A 1 225 ? 17.969 -34.219 -2.869 1 48.19 225 HIS A CA 1
ATOM 1715 C C . HIS A 1 225 ? 16.891 -34.406 -3.93 1 48.19 225 HIS A C 1
ATOM 1717 O O . HIS A 1 225 ? 17.109 -35.125 -4.914 1 48.19 225 HIS A O 1
ATOM 1723 N N . ARG A 1 226 ? 15.75 -34.406 -3.471 1 58.72 226 ARG A N 1
ATOM 1724 C CA . ARG A 1 226 ? 14.656 -34.5 -4.43 1 58.72 226 ARG A CA 1
ATOM 1725 C C . ARG A 1 226 ? 14.938 -33.656 -5.664 1 58.72 226 ARG A C 1
ATOM 1727 O O . ARG A 1 226 ? 15.25 -32.469 -5.543 1 58.72 226 ARG A O 1
ATOM 1734 N N . ASP A 1 227 ? 15.156 -34.219 -6.812 1 83.5 227 ASP A N 1
ATOM 1735 C CA . ASP A 1 227 ? 15.367 -33.625 -8.133 1 83.5 227 ASP A CA 1
ATOM 1736 C C . ASP A 1 227 ? 14.281 -32.594 -8.461 1 83.5 227 ASP A C 1
ATOM 1738 O O . ASP A 1 227 ? 13.219 -32.594 -7.836 1 83.5 227 ASP A O 1
ATOM 1742 N N . THR A 1 228 ? 14.68 -31.531 -8.922 1 92.81 228 THR A N 1
ATOM 1743 C CA . THR A 1 228 ? 13.758 -30.5 -9.391 1 92.81 228 THR A CA 1
ATOM 1744 C C . THR A 1 228 ? 12.5 -31.125 -9.977 1 92.81 228 THR A C 1
ATOM 1746 O O . THR A 1 228 ? 11.391 -30.609 -9.797 1 92.81 228 THR A O 1
ATOM 1749 N N . LEU A 1 229 ? 12.664 -32.281 -10.547 1 95.94 229 LEU A N 1
ATOM 1750 C CA . LEU A 1 229 ? 11.531 -32.969 -11.164 1 95.94 229 LEU A CA 1
ATOM 1751 C C . LEU A 1 229 ? 10.531 -33.438 -10.109 1 95.94 229 LEU A C 1
ATOM 1753 O O . LEU A 1 229 ? 9.328 -33.188 -10.242 1 95.94 229 LEU A O 1
ATOM 1757 N N . ASP A 1 230 ? 10.984 -34.062 -9.062 1 95.12 230 ASP A N 1
ATOM 1758 C CA . ASP A 1 230 ? 10.094 -34.531 -8.016 1 95.12 230 ASP A CA 1
ATOM 1759 C C . ASP A 1 230 ? 9.391 -33.375 -7.309 1 95.12 230 ASP A C 1
ATOM 1761 O O . ASP A 1 230 ? 8.203 -33.438 -7.012 1 95.12 230 ASP A O 1
ATOM 1765 N N . ARG A 1 231 ? 10.109 -32.312 -7.012 1 94.62 231 ARG A N 1
ATOM 1766 C CA . ARG A 1 231 ? 9.539 -31.141 -6.367 1 94.62 231 ARG A CA 1
ATOM 1767 C C . ARG A 1 231 ? 8.5 -30.469 -7.262 1 94.62 231 ARG A C 1
ATOM 1769 O O . ARG A 1 231 ? 7.477 -29.984 -6.773 1 94.62 231 ARG A O 1
ATOM 1776 N N . PHE A 1 232 ? 8.82 -30.453 -8.508 1 96.94 232 PHE A N 1
ATOM 1777 C CA . PHE A 1 232 ? 7.902 -29.828 -9.453 1 96.94 232 PHE A CA 1
ATOM 1778 C C . PHE A 1 232 ? 6.609 -30.625 -9.555 1 96.94 232 PHE A C 1
ATOM 1780 O O . PHE A 1 232 ? 5.52 -30.047 -9.633 1 96.94 232 PHE A O 1
ATOM 1787 N N . ILE A 1 233 ? 6.707 -31.938 -9.609 1 96.31 233 ILE A N 1
ATOM 1788 C CA . ILE A 1 233 ? 5.531 -32.781 -9.648 1 96.31 233 ILE A CA 1
ATOM 1789 C C . ILE A 1 233 ? 4.699 -32.594 -8.383 1 96.31 233 ILE A C 1
ATOM 1791 O O . ILE A 1 233 ? 3.471 -32.531 -8.445 1 96.31 233 ILE A O 1
ATOM 1795 N N . ALA A 1 234 ? 5.363 -32.5 -7.273 1 93.31 234 ALA A N 1
ATOM 1796 C CA . ALA A 1 234 ? 4.668 -32.219 -6.016 1 93.31 234 ALA A CA 1
ATOM 1797 C C . ALA A 1 234 ? 3.928 -30.891 -6.066 1 93.31 234 ALA A C 1
ATOM 1799 O O . ALA A 1 234 ? 2.797 -30.781 -5.586 1 93.31 234 ALA A O 1
ATOM 1800 N N . TYR A 1 235 ? 4.594 -29.922 -6.559 1 94.5 235 TYR A N 1
ATOM 1801 C CA . TYR A 1 235 ? 3.961 -28.625 -6.773 1 94.5 235 TYR A CA 1
ATOM 1802 C C . TYR A 1 235 ? 2.715 -28.766 -7.641 1 94.5 235 TYR A C 1
ATOM 1804 O O . TYR A 1 235 ? 1.647 -28.25 -7.289 1 94.5 235 TYR A O 1
ATOM 1812 N N . MET A 1 236 ? 2.84 -29.391 -8.805 1 95.62 236 MET A N 1
ATOM 1813 C CA . MET A 1 236 ? 1.7 -29.562 -9.703 1 95.62 236 MET A CA 1
ATOM 1814 C C . MET A 1 236 ? 0.542 -30.25 -8.992 1 95.62 236 MET A C 1
ATOM 1816 O O . MET A 1 236 ? -0.618 -29.875 -9.18 1 95.62 236 MET A O 1
ATOM 1820 N N . HIS A 1 237 ? 0.903 -31.234 -8.195 1 93.5 237 HIS A N 1
ATOM 1821 C CA . HIS A 1 237 ? -0.11 -31.984 -7.453 1 93.5 237 HIS A CA 1
ATOM 1822 C C . HIS A 1 237 ? -0.893 -31.062 -6.523 1 93.5 237 HIS A C 1
ATOM 1824 O O . HIS A 1 237 ? -2.125 -31.078 -6.523 1 93.5 237 HIS A O 1
ATOM 1830 N N . THR A 1 238 ? -0.185 -30.297 -5.773 1 90.38 238 THR A N 1
ATOM 1831 C CA . THR A 1 238 ? -0.804 -29.375 -4.828 1 90.38 238 THR A CA 1
ATOM 1832 C C . THR A 1 238 ? -1.589 -28.297 -5.562 1 90.38 238 THR A C 1
ATOM 1834 O O . THR A 1 238 ? -2.713 -27.969 -5.176 1 90.38 238 THR A O 1
ATOM 1837 N N . TYR A 1 239 ? -1.006 -27.766 -6.574 1 93.12 239 TYR A N 1
ATOM 1838 C CA . TYR A 1 239 ? -1.6 -26.672 -7.328 1 93.12 239 TYR A CA 1
ATOM 1839 C C . TYR A 1 239 ? -2.912 -27.094 -7.969 1 93.12 239 TYR A C 1
ATOM 1841 O O . TYR A 1 239 ? -3.85 -26.297 -8.07 1 93.12 239 TYR A O 1
ATOM 1849 N N . ARG A 1 240 ? -3.014 -28.281 -8.383 1 92.38 240 ARG A N 1
ATOM 1850 C CA . ARG A 1 240 ? -4.219 -28.812 -9.008 1 92.38 240 ARG A CA 1
ATOM 1851 C C . ARG A 1 240 ? -5.375 -28.859 -8.016 1 92.38 240 ARG A C 1
ATOM 1853 O O . ARG A 1 240 ? -6.539 -28.922 -8.414 1 92.38 240 ARG A O 1
ATOM 1860 N N . GLY A 1 241 ? -5.078 -28.812 -6.73 1 84.19 241 GLY A N 1
ATOM 1861 C CA . GLY A 1 241 ? -6.129 -28.688 -5.73 1 84.19 241 GLY A CA 1
ATOM 1862 C C . GLY A 1 241 ? -7 -27.453 -5.926 1 84.19 241 GLY A C 1
ATOM 1863 O O . GLY A 1 241 ? -8.141 -27.422 -5.457 1 84.19 241 GLY A O 1
ATOM 1864 N N . LEU A 1 242 ? -6.457 -26.516 -6.582 1 85.56 242 LEU A N 1
ATOM 1865 C CA . LEU A 1 242 ? -7.203 -25.297 -6.918 1 85.56 242 LEU A CA 1
ATOM 1866 C C . LEU A 1 242 ? -8.453 -25.641 -7.727 1 85.56 242 LEU A C 1
ATOM 1868 O O . LEU A 1 242 ? -9.453 -24.922 -7.656 1 85.56 242 LEU A O 1
ATOM 1872 N N . ARG A 1 243 ? -8.414 -26.719 -8.477 1 84.12 243 ARG A N 1
ATOM 1873 C CA . ARG A 1 243 ? -9.555 -27.141 -9.281 1 84.12 243 ARG A CA 1
ATOM 1874 C C . ARG A 1 243 ? -10.758 -27.453 -8.406 1 84.12 243 ARG A C 1
ATOM 1876 O O . ARG A 1 243 ? -11.883 -27.062 -8.719 1 84.12 243 ARG A O 1
ATOM 1883 N N . ALA A 1 244 ? -10.438 -28.141 -7.348 1 81 244 ALA A N 1
ATOM 1884 C CA . ALA A 1 244 ? -11.508 -28.5 -6.422 1 81 244 ALA A CA 1
ATOM 1885 C C . ALA A 1 244 ? -12.133 -27.25 -5.797 1 81 244 ALA A C 1
ATOM 1887 O O . ALA A 1 244 ? -13.359 -27.156 -5.684 1 81 244 ALA A O 1
ATOM 1888 N N . VAL A 1 245 ? -11.352 -26.312 -5.465 1 80.31 245 VAL A N 1
ATOM 1889 C CA . VAL A 1 245 ? -11.805 -25.078 -4.855 1 80.31 245 VAL A CA 1
ATOM 1890 C C . VAL A 1 245 ? -12.648 -24.281 -5.855 1 80.31 245 VAL A C 1
ATOM 1892 O O . VAL A 1 245 ? -13.734 -23.797 -5.512 1 80.31 245 VAL A O 1
ATOM 1895 N N . THR A 1 246 ? -12.141 -24.188 -7.031 1 79.81 246 THR A N 1
ATOM 1896 C CA . THR A 1 246 ? -12.828 -23.422 -8.062 1 79.81 246 THR A CA 1
ATOM 1897 C C . THR A 1 246 ? -14.164 -24.062 -8.422 1 79.81 246 THR A C 1
ATOM 1899 O O . THR A 1 246 ? -15.156 -23.375 -8.641 1 79.81 246 THR A O 1
ATOM 1902 N N . SER A 1 247 ? -14.133 -25.328 -8.492 1 81.94 247 SER A N 1
ATOM 1903 C CA . SER A 1 247 ? -15.359 -26.031 -8.844 1 81.94 247 SER A CA 1
ATOM 1904 C C . SER A 1 247 ? -16.453 -25.781 -7.805 1 81.94 247 SER A C 1
ATOM 1906 O O . SER A 1 247 ? -17.625 -25.594 -8.156 1 81.94 247 SER A O 1
ATOM 1908 N N . THR A 1 248 ? -16.062 -25.703 -6.574 1 78.88 248 THR A N 1
ATOM 1909 C CA . THR A 1 248 ? -17.016 -25.531 -5.484 1 78.88 248 THR A CA 1
ATOM 1910 C C . THR A 1 248 ? -17.469 -24.078 -5.371 1 78.88 248 THR A C 1
ATOM 1912 O O . THR A 1 248 ? -18.578 -23.797 -4.938 1 78.88 248 THR A O 1
ATOM 1915 N N . THR A 1 249 ? -16.641 -23.219 -5.824 1 80.56 249 THR A N 1
ATOM 1916 C CA . THR A 1 249 ? -16.906 -21.812 -5.578 1 80.56 249 THR A CA 1
ATOM 1917 C C . THR A 1 249 ? -17.203 -21.078 -6.883 1 80.56 249 THR A C 1
ATOM 1919 O O . THR A 1 249 ? -17.469 -19.875 -6.879 1 80.56 249 THR A O 1
ATOM 1922 N N . PHE A 1 250 ? -17.234 -21.781 -7.93 1 83.06 250 PHE A N 1
ATOM 1923 C CA . PHE A 1 250 ? -17.266 -21.188 -9.258 1 83.06 250 PHE A CA 1
ATOM 1924 C C . PHE A 1 250 ? -18.469 -20.266 -9.422 1 83.06 250 PHE A C 1
ATOM 1926 O O . PHE A 1 250 ? -18.312 -19.109 -9.836 1 83.06 250 PHE A O 1
ATOM 1933 N N . GLU A 1 251 ? -19.562 -20.703 -9.031 1 84.31 251 GLU A N 1
ATOM 1934 C CA . GLU A 1 251 ? -20.781 -19.922 -9.203 1 84.31 251 GLU A CA 1
ATOM 1935 C C . GLU A 1 251 ? -20.719 -18.641 -8.391 1 84.31 251 GLU A C 1
ATOM 1937 O O . GLU A 1 251 ? -21.172 -17.578 -8.852 1 84.31 251 GLU A O 1
ATOM 1942 N N . VAL A 1 252 ? -20.234 -18.75 -7.281 1 84.81 252 VAL A N 1
ATOM 1943 C CA . VAL A 1 252 ? -20.156 -17.609 -6.379 1 84.81 252 VAL A CA 1
ATOM 1944 C C . VAL A 1 252 ? -19.125 -16.609 -6.891 1 84.81 252 VAL A C 1
ATOM 1946 O O . VAL A 1 252 ? -19.375 -15.398 -6.906 1 84.81 252 VAL A O 1
ATOM 1949 N N . ILE A 1 253 ? -18 -17.094 -7.402 1 84.56 253 ILE A N 1
ATOM 1950 C CA . ILE A 1 253 ? -16.906 -16.234 -7.883 1 84.56 253 ILE A CA 1
ATOM 1951 C C . ILE A 1 253 ? -17.359 -15.492 -9.141 1 84.56 253 ILE A C 1
ATOM 1953 O O . ILE A 1 253 ? -16.984 -14.336 -9.344 1 84.56 253 ILE A O 1
ATOM 1957 N N . MET A 1 254 ? -18.25 -16.156 -9.891 1 87.81 254 MET A N 1
ATOM 1958 C CA . MET A 1 254 ? -18.703 -15.57 -11.148 1 87.81 254 MET A CA 1
ATOM 1959 C C . MET A 1 254 ? -19.656 -14.406 -10.898 1 87.81 254 MET A C 1
ATOM 1961 O O . MET A 1 254 ? -19.984 -13.664 -11.82 1 87.81 254 MET A O 1
ATOM 1965 N N . GLN A 1 255 ? -19.969 -14.195 -9.664 1 86.5 255 GLN A N 1
ATOM 1966 C CA . GLN A 1 255 ? -20.812 -13.07 -9.297 1 86.5 255 GLN A CA 1
ATOM 1967 C C . GLN A 1 255 ? -19.984 -11.883 -8.82 1 86.5 255 GLN A C 1
ATOM 1969 O O . GLN A 1 255 ? -20.531 -10.844 -8.461 1 86.5 255 GLN A O 1
ATOM 1974 N N . THR A 1 256 ? -18.734 -12.039 -8.82 1 85.69 256 THR A N 1
ATOM 1975 C CA . THR A 1 256 ? -17.828 -10.969 -8.391 1 85.69 256 THR A CA 1
ATOM 1976 C C . THR A 1 256 ? -17.156 -10.32 -9.594 1 85.69 256 THR A C 1
ATOM 1978 O O . THR A 1 256 ? -17.406 -10.703 -10.742 1 85.69 256 THR A O 1
ATOM 1981 N N . ASP A 1 257 ? -16.312 -9.305 -9.359 1 84.94 257 ASP A N 1
ATOM 1982 C CA . ASP A 1 257 ? -15.562 -8.609 -10.406 1 84.94 257 ASP A CA 1
ATOM 1983 C C . ASP A 1 257 ? -14.547 -9.539 -11.062 1 84.94 257 ASP A C 1
ATOM 1985 O O . ASP A 1 257 ? -13.961 -9.203 -12.094 1 84.94 257 ASP A O 1
ATOM 1989 N N . MET A 1 258 ? -14.516 -10.781 -10.539 1 85.94 258 MET A N 1
ATOM 1990 C CA . MET A 1 258 ? -13.578 -11.75 -11.094 1 85.94 258 MET A CA 1
ATOM 1991 C C . MET A 1 258 ? -14.164 -12.43 -12.328 1 85.94 258 MET A C 1
ATOM 1993 O O . MET A 1 258 ? -13.438 -13.062 -13.094 1 85.94 258 MET A O 1
ATOM 1997 N N . ALA A 1 259 ? -15.367 -12.273 -12.539 1 86.31 259 ALA A N 1
ATOM 1998 C CA . ALA A 1 259 ? -16.078 -13 -13.586 1 86.31 259 ALA A CA 1
ATOM 1999 C C . ALA A 1 259 ? -15.445 -12.758 -14.953 1 86.31 259 ALA A C 1
ATOM 2001 O O . ALA A 1 259 ? -15.203 -13.695 -15.711 1 86.31 259 ALA A O 1
ATOM 2002 N N . ASP A 1 260 ? -15.125 -11.531 -15.219 1 84.69 260 ASP A N 1
ATOM 2003 C CA . ASP A 1 260 ? -14.562 -11.18 -16.516 1 84.69 260 ASP A CA 1
ATOM 2004 C C . ASP A 1 260 ? -13.188 -11.812 -16.703 1 84.69 260 ASP A C 1
ATOM 2006 O O . ASP A 1 260 ? -12.852 -12.273 -17.812 1 84.69 260 ASP A O 1
ATOM 2010 N N . LEU A 1 261 ? -12.469 -11.844 -15.68 1 82.5 261 LEU A N 1
ATOM 2011 C CA . LEU A 1 261 ? -11.125 -12.406 -15.75 1 82.5 261 LEU A CA 1
ATOM 2012 C C . LEU A 1 261 ? -11.172 -13.914 -15.961 1 82.5 261 LEU A C 1
ATOM 2014 O O . LEU A 1 261 ? -10.43 -14.461 -16.781 1 82.5 261 LEU A O 1
ATOM 2018 N N . ILE A 1 262 ? -12.086 -14.547 -15.289 1 82.69 262 ILE A N 1
ATOM 2019 C CA . ILE A 1 262 ? -12.211 -16 -15.383 1 82.69 262 ILE A CA 1
ATOM 2020 C C . ILE A 1 262 ? -12.727 -16.375 -16.766 1 82.69 262 ILE A C 1
ATOM 2022 O O . ILE A 1 262 ? -12.258 -17.344 -17.375 1 82.69 262 ILE A O 1
ATOM 2026 N N . GLN A 1 263 ? -13.609 -15.578 -17.234 1 84.44 263 GLN A N 1
ATOM 2027 C CA . GLN A 1 263 ? -14.148 -15.836 -18.562 1 84.44 263 GLN A CA 1
ATOM 2028 C C . GLN A 1 263 ? -13.062 -15.68 -19.625 1 84.44 263 GLN A C 1
ATOM 2030 O O . GLN A 1 263 ? -13.023 -16.438 -20.594 1 84.44 263 GLN A O 1
ATOM 2035 N N . ASP A 1 264 ? -12.273 -14.742 -19.438 1 83.94 264 ASP A N 1
ATOM 2036 C CA . ASP A 1 264 ? -11.164 -14.539 -20.375 1 83.94 264 ASP A CA 1
ATOM 2037 C C . ASP A 1 264 ? -10.203 -15.734 -20.344 1 83.94 264 ASP A C 1
ATOM 2039 O O . ASP A 1 264 ? -9.742 -16.188 -21.391 1 83.94 264 ASP A O 1
ATOM 2043 N N . VAL A 1 265 ? -9.93 -16.219 -19.172 1 81.12 265 VAL A N 1
ATOM 2044 C CA . VAL A 1 265 ? -9.047 -17.359 -19 1 81.12 265 VAL A CA 1
ATOM 2045 C C . VAL A 1 265 ? -9.664 -18.594 -19.656 1 81.12 265 VAL A C 1
ATOM 2047 O O . VAL A 1 265 ? -8.984 -19.328 -20.375 1 81.12 265 VAL A O 1
ATOM 2050 N N . ILE A 1 266 ? -10.961 -18.719 -19.453 1 83 266 ILE A N 1
ATOM 2051 C CA . ILE A 1 266 ? -11.672 -19.859 -20.031 1 83 266 ILE A CA 1
ATOM 2052 C C . ILE A 1 266 ? -11.633 -19.781 -21.547 1 83 266 ILE A C 1
ATOM 2054 O O . ILE A 1 266 ? -11.391 -20.797 -22.219 1 83 266 ILE A O 1
ATOM 2058 N N . ARG A 1 267 ? -11.789 -18.641 -22.062 1 85.44 267 ARG A N 1
ATOM 2059 C CA . ARG A 1 267 ? -11.75 -18.453 -23.516 1 85.44 267 ARG A CA 1
ATOM 2060 C C . ARG A 1 267 ? -10.375 -18.781 -24.078 1 85.44 267 ARG A C 1
ATOM 2062 O O . ARG A 1 267 ? -10.258 -19.453 -25.109 1 85.44 267 ARG A O 1
ATOM 2069 N N . ARG A 1 268 ? -9.43 -18.438 -23.406 1 81.94 268 ARG A N 1
ATOM 2070 C CA . ARG A 1 268 ? -8.062 -18.625 -23.875 1 81.94 268 ARG A CA 1
ATOM 2071 C C . ARG A 1 268 ? -7.633 -20.094 -23.75 1 81.94 268 ARG A C 1
ATOM 2073 O O . ARG A 1 268 ? -6.848 -20.594 -24.547 1 81.94 268 ARG A O 1
ATOM 2080 N N . LEU A 1 269 ? -8.172 -20.688 -22.75 1 80.44 269 LEU A N 1
ATOM 2081 C CA . LEU A 1 269 ? -7.848 -22.094 -22.516 1 80.44 269 LEU A CA 1
ATOM 2082 C C . LEU A 1 269 ? -8.445 -22.984 -23.609 1 80.44 269 LEU A C 1
ATOM 2084 O O . LEU A 1 269 ? -8.023 -24.125 -23.797 1 80.44 269 LEU A O 1
ATOM 2088 N N . ALA A 1 270 ? -9.367 -22.375 -24.297 1 84.38 270 ALA A N 1
ATOM 2089 C CA . ALA A 1 270 ? -10.023 -23.125 -25.359 1 84.38 270 ALA A CA 1
ATOM 2090 C C . ALA A 1 270 ? -9.195 -23.109 -26.641 1 84.38 270 ALA A C 1
ATOM 2092 O O . ALA A 1 270 ? -9.414 -23.906 -27.547 1 84.38 270 ALA A O 1
ATOM 2093 N N . PHE A 1 271 ? -8.18 -22.344 -26.609 1 84.5 271 PHE A N 1
ATOM 2094 C CA . PHE A 1 271 ? -7.332 -22.281 -27.781 1 84.5 271 PHE A CA 1
ATOM 2095 C C . PHE A 1 271 ? -6.395 -23.469 -27.859 1 84.5 271 PHE A C 1
ATOM 2097 O O . PHE A 1 271 ? -5.648 -23.75 -26.906 1 84.5 271 PHE A O 1
ATOM 2104 N N . LEU A 1 272 ? -6.527 -24.203 -28.891 1 89.06 272 LEU A N 1
ATOM 2105 C CA . LEU A 1 272 ? -5.688 -25.359 -29.203 1 89.06 272 LEU A CA 1
ATOM 2106 C C . LEU A 1 272 ? -5.02 -25.188 -30.562 1 89.06 272 LEU A C 1
ATOM 2108 O O . LEU A 1 272 ? -5.582 -24.562 -31.469 1 89.06 272 LEU A O 1
ATOM 2112 N N . SER A 1 273 ? -3.803 -25.594 -30.609 1 92.5 273 SER A N 1
ATOM 2113 C CA . SER A 1 273 ? -3.088 -25.5 -31.875 1 92.5 273 SER A CA 1
ATOM 2114 C C . SER A 1 273 ? -2.275 -26.766 -32.156 1 92.5 273 SER A C 1
ATOM 2116 O O . SER A 1 273 ? -1.989 -27.531 -31.219 1 92.5 273 SER A O 1
ATOM 2118 N N . ASP A 1 274 ? -2.092 -26.906 -33.406 1 92.81 274 ASP A N 1
ATOM 2119 C CA . ASP A 1 274 ? -1.171 -27.938 -33.875 1 92.81 274 ASP A CA 1
ATOM 2120 C C . ASP A 1 274 ? 0.013 -27.328 -34.625 1 92.81 274 ASP A C 1
ATOM 2122 O O . ASP A 1 274 ? -0.141 -26.328 -35.312 1 92.81 274 ASP A O 1
ATOM 2126 N N . GLY A 1 275 ? 1.155 -27.953 -34.406 1 93.06 275 GLY A N 1
ATOM 2127 C CA . GLY A 1 275 ? 2.346 -27.422 -35.062 1 93.06 275 GLY A CA 1
ATOM 2128 C C . GLY A 1 275 ? 3.518 -28.375 -35.031 1 93.06 275 GLY A C 1
ATOM 2129 O O . GLY A 1 275 ? 3.447 -29.438 -34.406 1 93.06 275 GLY A O 1
ATOM 2130 N N . PRO A 1 276 ? 4.523 -28 -35.75 1 93.94 276 PRO A N 1
ATOM 2131 C CA . PRO A 1 276 ? 5.664 -28.906 -35.938 1 93.94 276 PRO A CA 1
ATOM 2132 C C . PRO A 1 276 ? 6.457 -29.125 -34.656 1 93.94 276 PRO A C 1
ATOM 2134 O O . PRO A 1 276 ? 7.117 -30.156 -34.5 1 93.94 276 PRO A O 1
ATOM 2137 N N . GLU A 1 277 ? 6.402 -28.25 -33.75 1 94.31 277 GLU A N 1
ATOM 2138 C CA . GLU A 1 277 ? 7.203 -28.328 -32.531 1 94.31 277 GLU A CA 1
ATOM 2139 C C . GLU A 1 277 ? 6.715 -29.469 -31.625 1 94.31 277 GLU A C 1
ATOM 2141 O O . GLU A 1 277 ? 7.5 -30.062 -30.891 1 94.31 277 GLU A O 1
ATOM 2146 N N . THR A 1 278 ? 5.359 -29.781 -31.75 1 96.44 278 THR A N 1
ATOM 2147 C CA . THR A 1 278 ? 4.816 -30.766 -30.828 1 96.44 278 THR A CA 1
ATOM 2148 C C . THR A 1 278 ? 4.316 -31.984 -31.594 1 96.44 278 THR A C 1
ATOM 2150 O O . THR A 1 278 ? 3.926 -33 -30.984 1 96.44 278 THR A O 1
ATOM 2153 N N . ALA A 1 279 ? 4.379 -31.984 -32.906 1 95.81 279 ALA A N 1
ATOM 2154 C CA . ALA A 1 279 ? 3.875 -33.094 -33.719 1 95.81 279 ALA A CA 1
ATOM 2155 C C . ALA A 1 279 ? 4.578 -34.406 -33.375 1 95.81 279 ALA A C 1
ATOM 2157 O O . ALA A 1 279 ? 3.926 -35.438 -33.156 1 95.81 279 ALA A O 1
ATOM 2158 N N . PRO A 1 280 ? 5.969 -34.406 -33.312 1 94.69 280 PRO A N 1
ATOM 2159 C CA . PRO A 1 280 ? 6.637 -35.656 -32.938 1 94.69 280 PRO A CA 1
ATOM 2160 C C . PRO A 1 280 ? 6.207 -36.156 -31.562 1 94.69 280 PRO A C 1
ATOM 2162 O O . PRO A 1 280 ? 6.141 -37.375 -31.328 1 94.69 280 PRO A O 1
ATOM 2165 N N . LEU A 1 281 ? 5.938 -35.219 -30.719 1 95.06 281 LEU A N 1
ATOM 2166 C CA . LEU A 1 281 ? 5.504 -35.531 -29.359 1 95.06 281 LEU A CA 1
ATOM 2167 C C . LEU A 1 281 ? 4.145 -36.219 -29.375 1 95.06 281 LEU A C 1
ATOM 2169 O O . LEU A 1 281 ? 3.947 -37.219 -28.688 1 95.06 281 LEU A O 1
ATOM 2173 N N . ARG A 1 282 ? 3.199 -35.719 -30.094 1 95.69 282 ARG A N 1
ATOM 2174 C CA . ARG A 1 282 ? 1.858 -36.281 -30.219 1 95.69 282 ARG A CA 1
ATOM 2175 C C . ARG A 1 282 ? 1.914 -37.719 -30.734 1 95.69 282 ARG A C 1
ATOM 2177 O O . ARG A 1 282 ? 1.257 -38.594 -30.188 1 95.69 282 ARG A O 1
ATOM 2184 N N . ASP A 1 283 ? 2.73 -37.938 -31.719 1 95.19 283 ASP A N 1
ATOM 2185 C CA . ASP A 1 283 ? 2.859 -39.25 -32.312 1 95.19 283 ASP A CA 1
ATOM 2186 C C . ASP A 1 283 ? 3.471 -40.25 -31.328 1 95.19 283 ASP A C 1
ATOM 2188 O O . ASP A 1 283 ? 3.012 -41.406 -31.219 1 95.19 283 ASP A O 1
ATOM 2192 N N . ALA A 1 284 ? 4.453 -39.844 -30.641 1 94.88 284 ALA A N 1
ATOM 2193 C CA . ALA A 1 284 ? 5.137 -40.688 -29.672 1 94.88 284 ALA A CA 1
ATOM 2194 C C . ALA A 1 284 ? 4.199 -41.094 -28.531 1 94.88 284 ALA A C 1
ATOM 2196 O O . ALA A 1 284 ? 4.203 -42.219 -28.094 1 94.88 284 ALA A O 1
ATOM 2197 N N . VAL A 1 285 ? 3.406 -40.156 -28.047 1 94.62 285 VAL A N 1
ATOM 2198 C CA . VAL A 1 285 ? 2.482 -40.406 -26.953 1 94.62 285 VAL A CA 1
ATOM 2199 C C . VAL A 1 285 ? 1.402 -41.375 -27.391 1 94.62 285 VAL A C 1
ATOM 2201 O O . VAL A 1 285 ? 1.074 -42.312 -26.672 1 94.62 285 VAL A O 1
ATOM 2204 N N . ARG A 1 286 ? 0.883 -41.188 -28.562 1 92.25 286 ARG A N 1
ATOM 2205 C CA . ARG A 1 286 ? -0.151 -42.062 -29.078 1 92.25 286 ARG A CA 1
ATOM 2206 C C . ARG A 1 286 ? 0.38 -43.469 -29.25 1 92.25 286 ARG A C 1
ATOM 2208 O O . ARG A 1 286 ? -0.306 -44.438 -28.906 1 92.25 286 ARG A O 1
ATOM 2215 N N . ALA A 1 287 ? 1.598 -43.594 -29.75 1 92.44 287 ALA A N 1
ATOM 2216 C CA . ALA A 1 287 ? 2.23 -44.906 -29.922 1 92.44 287 ALA A CA 1
ATOM 2217 C C . ALA A 1 287 ? 2.461 -45.562 -28.562 1 92.44 287 ALA A C 1
ATOM 2219 O O . ALA A 1 287 ? 2.236 -46.781 -28.406 1 92.44 287 ALA A O 1
ATOM 2220 N N . ALA A 1 288 ? 2.902 -44.781 -27.625 1 92.12 288 ALA A N 1
ATOM 2221 C CA . ALA A 1 288 ? 3.172 -45.344 -26.297 1 92.12 288 ALA A CA 1
ATOM 2222 C C . ALA A 1 288 ? 1.887 -45.812 -25.625 1 92.12 288 ALA A C 1
ATOM 2224 O O . ALA A 1 288 ? 1.877 -46.844 -24.953 1 92.12 288 ALA A O 1
ATOM 2225 N N . LEU A 1 289 ? 0.812 -45.031 -25.797 1 90.62 289 LEU A N 1
ATOM 2226 C CA . LEU A 1 289 ? -0.469 -45.406 -25.203 1 90.62 289 LEU A CA 1
ATOM 2227 C C . LEU A 1 289 ? -1.044 -46.656 -25.875 1 90.62 289 LEU A C 1
ATOM 2229 O O . LEU A 1 289 ? -1.658 -47.5 -25.219 1 90.62 289 LEU A O 1
ATOM 2233 N N . ALA A 1 290 ? -0.867 -46.719 -27.141 1 87 290 ALA A N 1
ATOM 2234 C CA . ALA A 1 290 ? -1.332 -47.875 -27.875 1 87 290 ALA A CA 1
ATOM 2235 C C . ALA A 1 290 ? -0.603 -49.125 -27.422 1 87 290 ALA A C 1
ATOM 2237 O O . ALA A 1 290 ? -1.199 -50.219 -27.359 1 87 290 ALA A O 1
ATOM 2238 N N . ALA A 1 291 ? 0.613 -49 -27.156 1 84 291 ALA A N 1
ATOM 2239 C CA . ALA A 1 291 ? 1.424 -50.125 -26.703 1 84 291 ALA A CA 1
ATOM 2240 C C . ALA A 1 291 ? 1.02 -50.562 -25.297 1 84 291 ALA A C 1
ATOM 2242 O O . ALA A 1 291 ? 1.108 -51.75 -24.953 1 84 291 ALA A O 1
ATOM 2243 N N . ASP A 1 292 ? 0.58 -49.594 -24.531 1 76.88 292 ASP A N 1
ATOM 2244 C CA . ASP A 1 292 ? 0.132 -49.875 -23.172 1 76.88 292 ASP A CA 1
ATOM 2245 C C . ASP A 1 292 ? -1.259 -50.5 -23.172 1 76.88 292 ASP A C 1
ATOM 2247 O O . ASP A 1 292 ? -1.585 -51.281 -22.281 1 76.88 292 ASP A O 1
ATOM 2251 N N . GLY A 1 293 ? -2.303 -49.875 -23.875 1 63.28 293 GLY A N 1
ATOM 2252 C CA . GLY A 1 293 ? -3.697 -50.281 -23.953 1 63.28 293 GLY A CA 1
ATOM 2253 C C . GLY A 1 293 ? -3.881 -51.719 -24.422 1 63.28 293 GLY A C 1
ATOM 2254 O O . GLY A 1 293 ? -4.992 -52.25 -24.391 1 63.28 293 GLY A O 1
ATOM 2255 N N . THR A 1 294 ? -2.934 -52.062 -25.359 1 55.19 294 THR A N 1
ATOM 2256 C CA . THR A 1 294 ? -3.107 -53.469 -25.703 1 55.19 294 THR A CA 1
ATOM 2257 C C . THR A 1 294 ? -3.32 -54.312 -24.453 1 55.19 294 THR A C 1
ATOM 2259 O O . THR A 1 294 ? -3.748 -55.469 -24.531 1 55.19 294 THR A O 1
ATOM 2262 N N . SER A 1 295 ? -3.104 -53.625 -23.344 1 51.62 295 SER A N 1
ATOM 2263 C CA . SER A 1 295 ? -3.508 -54.375 -22.172 1 51.62 295 SER A CA 1
ATOM 2264 C C . SER A 1 295 ? -4.945 -54.062 -21.766 1 51.62 295 SER A C 1
ATOM 2266 O O . SER A 1 295 ? -5.605 -53.25 -22.406 1 51.62 295 SER A O 1
ATOM 2268 N N . SER A 1 296 ? -5.398 -54.062 -20.281 1 51.38 296 SER A N 1
ATOM 2269 C CA . SER A 1 296 ? -6.605 -54.281 -19.5 1 51.38 296 SER A CA 1
ATOM 2270 C C . SER A 1 296 ? -7.508 -53.062 -19.531 1 51.38 296 SER A C 1
ATOM 2272 O O . SER A 1 296 ? -8.562 -53.031 -18.906 1 51.38 296 SER A O 1
ATOM 2274 N N . THR A 1 297 ? -7.145 -51.875 -20 1 57.44 297 THR A N 1
ATOM 2275 C CA . THR A 1 297 ? -8.031 -50.75 -19.688 1 57.44 297 THR A CA 1
ATOM 2276 C C . THR A 1 297 ? -9.125 -50.625 -20.75 1 57.44 297 THR A C 1
ATOM 2278 O O . THR A 1 297 ? -8.906 -50.938 -21.922 1 57.44 297 THR A O 1
ATOM 2281 N N . SER A 1 298 ? -10.359 -50.375 -20.344 1 65.31 298 SER A N 1
ATOM 2282 C CA . SER A 1 298 ? -11.516 -50.156 -21.203 1 65.31 298 SER A CA 1
ATOM 2283 C C . SER A 1 298 ? -11.211 -49.188 -22.312 1 65.31 298 SER A C 1
ATOM 2285 O O . SER A 1 298 ? -10.391 -48.281 -22.141 1 65.31 298 SER A O 1
ATOM 2287 N N . SER A 1 299 ? -11.586 -49.562 -23.531 1 69.94 299 SER A N 1
ATOM 2288 C CA . SER A 1 299 ? -11.477 -48.719 -24.734 1 69.94 299 SER A CA 1
ATOM 2289 C C . SER A 1 299 ? -11.82 -47.281 -24.438 1 69.94 299 SER A C 1
ATOM 2291 O O . SER A 1 299 ? -11.156 -46.344 -24.938 1 69.94 299 SER A O 1
ATOM 2293 N N . THR A 1 300 ? -12.672 -47.125 -23.516 1 75.38 300 THR A N 1
ATOM 2294 C CA . THR A 1 300 ? -13.133 -45.781 -23.219 1 75.38 300 THR A CA 1
ATOM 2295 C C . THR A 1 300 ? -12.094 -45 -22.406 1 75.38 300 THR A C 1
ATOM 2297 O O . THR A 1 300 ? -11.859 -43.812 -22.641 1 75.38 300 THR A O 1
ATOM 2300 N N . SER A 1 301 ? -11.516 -45.719 -21.547 1 78 301 SER A N 1
ATOM 2301 C CA . SER A 1 301 ? -10.523 -45.094 -20.688 1 78 301 SER A CA 1
ATOM 2302 C C . SER A 1 301 ? -9.281 -44.719 -21.484 1 78 301 SER A C 1
ATOM 2304 O O . SER A 1 301 ? -8.703 -43.625 -21.25 1 78 301 SER A O 1
ATOM 2306 N N . SER A 1 302 ? -8.953 -45.531 -22.406 1 83.38 302 SER A N 1
ATOM 2307 C CA . SER A 1 302 ? -7.789 -45.281 -23.25 1 83.38 302 SER A CA 1
ATOM 2308 C C . SER A 1 302 ? -8.031 -44.094 -24.172 1 83.38 302 SER A C 1
ATOM 2310 O O . SER A 1 302 ? -7.129 -43.281 -24.406 1 83.38 302 SER A O 1
ATOM 2312 N N . GLU A 1 303 ? -9.258 -44.031 -24.609 1 87.62 303 GLU A N 1
ATOM 2313 C CA . GLU A 1 303 ? -9.609 -42.938 -25.484 1 87.62 303 GLU A CA 1
ATOM 2314 C C . GLU A 1 303 ? -9.602 -41.594 -24.734 1 87.62 303 GLU A C 1
ATOM 2316 O O . GLU A 1 303 ? -9.172 -40.562 -25.266 1 87.62 303 GLU A O 1
ATOM 2321 N N . ARG A 1 304 ? -10.07 -41.656 -23.547 1 89.75 304 ARG A N 1
ATOM 2322 C CA . ARG A 1 304 ? -10.078 -40.469 -22.719 1 89.75 304 ARG A CA 1
ATOM 2323 C C . ARG A 1 304 ? -8.664 -40 -22.406 1 89.75 304 ARG A C 1
ATOM 2325 O O . ARG A 1 304 ? -8.383 -38.812 -22.391 1 89.75 304 ARG A O 1
ATOM 2332 N N . GLU A 1 305 ? -7.855 -40.906 -22.125 1 92.25 305 GLU A N 1
ATOM 2333 C CA . GLU A 1 305 ? -6.457 -40.594 -21.844 1 92.25 305 GLU A CA 1
ATOM 2334 C C . GLU A 1 305 ? -5.77 -40 -23.062 1 92.25 305 GLU A C 1
ATOM 2336 O O . GLU A 1 305 ? -5.016 -39.031 -22.953 1 92.25 305 GLU A O 1
ATOM 2341 N N . ARG A 1 306 ? -6.031 -40.594 -24.234 1 93.69 306 ARG A N 1
ATOM 2342 C CA . ARG A 1 306 ? -5.473 -40.094 -25.484 1 93.69 306 ARG A CA 1
ATOM 2343 C C . ARG A 1 306 ? -5.934 -38.656 -25.75 1 93.69 306 ARG A C 1
ATOM 2345 O O . ARG A 1 306 ? -5.129 -37.812 -26.109 1 93.69 306 ARG A O 1
ATOM 2352 N N . ARG A 1 307 ? -7.188 -38.406 -25.562 1 93 307 ARG A N 1
ATOM 2353 C CA . ARG A 1 307 ? -7.738 -37.094 -25.766 1 93 307 ARG A CA 1
ATOM 2354 C C . ARG A 1 307 ? -7.121 -36.094 -24.781 1 93 307 ARG A C 1
ATOM 2356 O O . ARG A 1 307 ? -6.891 -34.938 -25.141 1 93 307 ARG A O 1
ATOM 2363 N N . GLY A 1 308 ? -6.895 -36.562 -23.562 1 94.94 308 GLY A N 1
ATOM 2364 C CA . GLY A 1 308 ? -6.242 -35.719 -22.562 1 94.94 308 GLY A CA 1
ATOM 2365 C C . GLY A 1 308 ? -4.848 -35.281 -22.984 1 94.94 308 GLY A C 1
ATOM 2366 O O . GLY A 1 308 ? -4.5 -34.125 -22.844 1 94.94 308 GLY A O 1
ATOM 2367 N N . PHE A 1 309 ? -4.078 -36.188 -23.516 1 96.69 309 PHE A N 1
ATOM 2368 C CA . PHE A 1 309 ? -2.732 -35.875 -23.969 1 96.69 309 PHE A CA 1
ATOM 2369 C C . PHE A 1 309 ? -2.781 -34.969 -25.188 1 96.69 309 PHE A C 1
ATOM 2371 O O . PHE A 1 309 ? -2 -34 -25.281 1 96.69 309 PHE A O 1
ATOM 2378 N N . ASP A 1 310 ? -3.699 -35.25 -26.094 1 95.94 310 ASP A N 1
ATOM 2379 C CA . ASP A 1 310 ? -3.834 -34.406 -27.281 1 95.94 310 ASP A CA 1
ATOM 2380 C C . ASP A 1 310 ? -4.105 -32.969 -26.906 1 95.94 310 ASP A C 1
ATOM 2382 O O . ASP A 1 310 ? -3.506 -32.062 -27.469 1 95.94 310 ASP A O 1
ATOM 2386 N N . ALA A 1 311 ? -4.98 -32.812 -25.984 1 95.31 311 ALA A N 1
ATOM 2387 C CA . ALA A 1 311 ? -5.32 -31.453 -25.531 1 95.31 311 ALA A CA 1
ATOM 2388 C C . ALA A 1 311 ? -4.133 -30.797 -24.859 1 95.31 311 ALA A C 1
ATOM 2390 O O . ALA A 1 311 ? -3.867 -29.609 -25.062 1 95.31 311 ALA A O 1
ATOM 2391 N N . ALA A 1 312 ? -3.445 -31.5 -23.938 1 96.81 312 ALA A N 1
ATOM 2392 C CA . ALA A 1 312 ? -2.283 -30.984 -23.219 1 96.81 312 ALA A CA 1
ATOM 2393 C C . ALA A 1 312 ? -1.205 -30.516 -24.203 1 96.81 312 ALA A C 1
ATOM 2395 O O . ALA A 1 312 ? -0.635 -29.438 -24.031 1 96.81 312 ALA A O 1
ATOM 2396 N N . ILE A 1 313 ? -0.965 -31.297 -25.234 1 97.88 313 ILE A N 1
ATOM 2397 C CA . ILE A 1 313 ? 0.07 -31.016 -26.234 1 97.88 313 ILE A CA 1
ATOM 2398 C C . ILE A 1 313 ? -0.363 -29.859 -27.109 1 97.88 313 ILE A C 1
ATOM 2400 O O . ILE A 1 313 ? 0.445 -28.969 -27.422 1 97.88 313 ILE A O 1
ATOM 2404 N N . ALA A 1 314 ? -1.618 -29.844 -27.484 1 97.19 314 ALA A N 1
ATOM 2405 C CA . ALA A 1 314 ? -2.143 -28.766 -28.312 1 97.19 314 ALA A CA 1
ATOM 2406 C C . ALA A 1 314 ? -2.043 -27.422 -27.594 1 97.19 314 ALA A C 1
ATOM 2408 O O . ALA A 1 314 ? -1.811 -26.391 -28.219 1 97.19 314 ALA A O 1
ATOM 2409 N N . ARG A 1 315 ? -2.242 -27.453 -26.297 1 96.12 315 ARG A N 1
ATOM 2410 C CA . ARG A 1 315 ? -2.137 -26.219 -25.516 1 96.12 315 ARG A CA 1
ATOM 2411 C C . ARG A 1 315 ? -0.693 -25.734 -25.453 1 96.12 315 ARG A C 1
ATOM 2413 O O . ARG A 1 315 ? -0.441 -24.531 -25.438 1 96.12 315 ARG A O 1
ATOM 2420 N N . LEU A 1 316 ? 0.259 -26.641 -25.359 1 97.25 316 LEU A N 1
ATOM 2421 C CA . LEU A 1 316 ? 1.665 -26.266 -25.422 1 97.25 316 LEU A CA 1
ATOM 2422 C C . LEU A 1 316 ? 1.999 -25.609 -26.766 1 97.25 316 LEU A C 1
ATOM 2424 O O . LEU A 1 316 ? 2.68 -24.594 -26.812 1 97.25 316 LEU A O 1
ATOM 2428 N N . GLN A 1 317 ? 1.438 -26.266 -27.812 1 97.25 317 GLN A N 1
ATOM 2429 C CA . GLN A 1 317 ? 1.674 -25.703 -29.141 1 97.25 317 GLN A CA 1
ATOM 2430 C C . GLN A 1 317 ? 1.085 -24.312 -29.266 1 97.25 317 GLN A C 1
ATOM 2432 O O . GLN A 1 317 ? 1.691 -23.422 -29.875 1 97.25 317 GLN A O 1
ATOM 2437 N N . TRP A 1 318 ? -0.053 -24.188 -28.734 1 96 318 TRP A N 1
ATOM 2438 C CA . TRP A 1 318 ? -0.679 -22.859 -28.766 1 96 318 TRP A CA 1
ATOM 2439 C C . TRP A 1 318 ? 0.205 -21.828 -28.094 1 96 318 TRP A C 1
ATOM 2441 O O . TRP A 1 318 ? 0.36 -20.719 -28.578 1 96 318 TRP A O 1
ATOM 2451 N N . ALA A 1 319 ? 0.736 -22.156 -26.875 1 95.44 319 ALA A N 1
ATOM 2452 C CA . ALA A 1 319 ? 1.607 -21.234 -26.141 1 95.44 319 ALA A CA 1
ATOM 2453 C C . ALA A 1 319 ? 2.855 -20.906 -26.953 1 95.44 319 ALA A C 1
ATOM 2455 O O . ALA A 1 319 ? 3.299 -19.75 -26.969 1 95.44 319 ALA A O 1
ATOM 2456 N N . ILE A 1 320 ? 3.391 -21.891 -27.641 1 96.38 320 ILE A N 1
ATOM 2457 C CA . ILE A 1 320 ? 4.566 -21.703 -28.484 1 96.38 320 ILE A CA 1
ATOM 2458 C C . ILE A 1 320 ? 4.223 -20.766 -29.641 1 96.38 320 ILE A C 1
ATOM 2460 O O . ILE A 1 320 ? 4.977 -19.828 -29.938 1 96.38 320 ILE A O 1
ATOM 2464 N N . ASP A 1 321 ? 3.055 -20.984 -30.219 1 95.75 321 ASP A N 1
ATOM 2465 C CA . ASP A 1 321 ? 2.602 -20.141 -31.328 1 95.75 321 ASP A CA 1
ATOM 2466 C C . ASP A 1 321 ? 2.381 -18.703 -30.875 1 95.75 321 ASP A C 1
ATOM 2468 O O . ASP A 1 321 ? 2.742 -17.766 -31.594 1 95.75 321 ASP A O 1
ATOM 2472 N N . ALA A 1 322 ? 1.765 -18.609 -29.734 1 92.44 322 ALA A N 1
ATOM 2473 C CA . ALA A 1 322 ? 1.487 -17.281 -29.203 1 92.44 322 ALA A CA 1
ATOM 2474 C C . ALA A 1 322 ? 2.779 -16.5 -28.969 1 92.44 322 ALA A C 1
ATOM 2476 O O . ALA A 1 322 ? 2.852 -15.312 -29.25 1 92.44 322 ALA A O 1
ATOM 2477 N N . ARG A 1 323 ? 3.77 -17.125 -28.484 1 93.56 323 ARG A N 1
ATOM 2478 C CA . ARG A 1 323 ? 5.07 -16.516 -28.219 1 93.56 323 ARG A CA 1
ATOM 2479 C C . ARG A 1 323 ? 5.75 -16.109 -29.531 1 93.56 323 ARG A C 1
ATOM 2481 O O . ARG A 1 323 ? 6.398 -15.062 -29.594 1 93.56 323 ARG A O 1
ATOM 2488 N N . ASN A 1 324 ? 5.551 -16.906 -30.516 1 93.19 324 ASN A N 1
ATOM 2489 C CA . ASN A 1 324 ? 6.289 -16.719 -31.766 1 93.19 324 ASN A CA 1
ATOM 2490 C C . ASN A 1 324 ? 5.547 -15.797 -32.719 1 93.19 324 ASN A C 1
ATOM 2492 O O . ASN A 1 324 ? 6.074 -15.438 -33.781 1 93.19 324 ASN A O 1
ATOM 2496 N N . ASP A 1 325 ? 4.32 -15.438 -32.344 1 93.38 325 ASP A N 1
ATOM 2497 C CA . ASP A 1 325 ? 3.543 -14.539 -33.219 1 93.38 325 ASP A CA 1
ATOM 2498 C C . ASP A 1 325 ? 4.086 -13.117 -33.156 1 93.38 325 ASP A C 1
ATOM 2500 O O . ASP A 1 325 ? 3.602 -12.297 -32.375 1 93.38 325 ASP A O 1
ATOM 2504 N N . THR A 1 326 ? 4.941 -12.75 -33.969 1 91.62 326 THR A N 1
ATOM 2505 C CA . THR A 1 326 ? 5.645 -11.477 -33.969 1 91.62 326 THR A CA 1
ATOM 2506 C C . THR A 1 326 ? 4.703 -10.336 -34.344 1 91.62 326 THR A C 1
ATOM 2508 O O . THR A 1 326 ? 5.047 -9.164 -34.156 1 91.62 326 THR A O 1
ATOM 2511 N N . ARG A 1 327 ? 3.479 -10.617 -34.875 1 91.5 327 ARG A N 1
ATOM 2512 C CA . ARG A 1 327 ? 2.51 -9.578 -35.219 1 91.5 327 ARG A CA 1
ATOM 2513 C C . ARG A 1 327 ? 1.899 -8.969 -33.969 1 91.5 327 ARG A C 1
ATOM 2515 O O . ARG A 1 327 ? 1.34 -7.867 -34 1 91.5 327 ARG A O 1
ATOM 2522 N N . ARG A 1 328 ? 2.141 -9.539 -32.844 1 93.38 328 ARG A N 1
ATOM 2523 C CA . ARG A 1 328 ? 1.559 -9.07 -31.578 1 93.38 328 ARG A CA 1
ATOM 2524 C C . ARG A 1 328 ? 2.613 -8.414 -30.703 1 93.38 328 ARG A C 1
ATOM 2526 O O . ARG A 1 328 ? 3.789 -8.773 -30.75 1 93.38 328 ARG A O 1
ATOM 2533 N N . PRO A 1 329 ? 2.094 -7.406 -29.891 1 91.81 329 PRO A N 1
ATOM 2534 C CA . PRO A 1 329 ? 3.035 -6.746 -28.984 1 91.81 329 PRO A CA 1
ATOM 2535 C C . PRO A 1 329 ? 3.701 -7.719 -28.016 1 91.81 329 PRO A C 1
ATOM 2537 O O . PRO A 1 329 ? 3.068 -8.68 -27.578 1 91.81 329 PRO A O 1
ATOM 2540 N N . VAL A 1 330 ? 4.902 -7.426 -27.688 1 89.19 330 VAL A N 1
ATOM 2541 C CA . VAL A 1 330 ? 5.715 -8.266 -26.812 1 89.19 330 VAL A CA 1
ATOM 2542 C C . VAL A 1 330 ? 4.988 -8.484 -25.484 1 89.19 330 VAL A C 1
ATOM 2544 O O . VAL A 1 330 ? 4.969 -9.602 -24.969 1 89.19 330 VAL A O 1
ATOM 2547 N N . ALA A 1 331 ? 4.367 -7.453 -24.969 1 84.62 331 ALA A N 1
ATOM 2548 C CA . ALA A 1 331 ? 3.678 -7.531 -23.688 1 84.62 331 ALA A CA 1
ATOM 2549 C C . ALA A 1 331 ? 2.512 -8.516 -23.75 1 84.62 331 ALA A C 1
ATOM 2551 O O . ALA A 1 331 ? 2.281 -9.273 -22.797 1 84.62 331 ALA A O 1
ATOM 2552 N N . SER A 1 332 ? 1.824 -8.539 -24.844 1 85.12 332 SER A N 1
ATOM 2553 C CA . SER A 1 332 ? 0.684 -9.43 -25.016 1 85.12 332 SER A CA 1
ATOM 2554 C C . SER A 1 332 ? 1.135 -10.883 -25.156 1 85.12 332 SER A C 1
ATOM 2556 O O . SER A 1 332 ? 0.489 -11.789 -24.625 1 85.12 332 SER A O 1
ATOM 2558 N N . ARG A 1 333 ? 2.203 -11.133 -25.844 1 89.38 333 ARG A N 1
ATOM 2559 C CA . ARG A 1 333 ? 2.756 -12.477 -26 1 89.38 333 ARG A CA 1
ATOM 2560 C C . ARG A 1 333 ? 3.205 -13.047 -24.672 1 89.38 333 ARG A C 1
ATOM 2562 O O . ARG A 1 333 ? 2.947 -14.219 -24.375 1 89.38 333 ARG A O 1
ATOM 2569 N N . LYS A 1 334 ? 3.814 -12.172 -23.953 1 88.5 334 LYS A N 1
ATOM 2570 C CA . LYS A 1 334 ? 4.285 -12.586 -22.641 1 88.5 334 LYS A CA 1
ATOM 2571 C C . LYS A 1 334 ? 3.117 -12.922 -21.719 1 88.5 334 LYS A C 1
ATOM 2573 O O . LYS A 1 334 ? 3.188 -13.875 -20.938 1 88.5 334 LYS A O 1
ATOM 2578 N N . GLU A 1 335 ? 2.125 -12.18 -21.781 1 85.56 335 GLU A N 1
ATOM 2579 C CA . GLU A 1 335 ? 0.934 -12.422 -20.984 1 85.56 335 GLU A CA 1
ATOM 2580 C C . GLU A 1 335 ? 0.317 -13.781 -21.297 1 85.56 335 GLU A C 1
ATOM 2582 O O . GLU A 1 335 ? -0.108 -14.508 -20.406 1 85.56 335 GLU A O 1
ATOM 2587 N N . ASP A 1 336 ? 0.25 -14.078 -22.531 1 87.62 336 ASP A N 1
ATOM 2588 C CA . ASP A 1 336 ? -0.298 -15.367 -22.969 1 87.62 336 ASP A CA 1
ATOM 2589 C C . ASP A 1 336 ? 0.556 -16.516 -22.453 1 87.62 336 ASP A C 1
ATOM 2591 O O . ASP A 1 336 ? 0.026 -17.547 -22.031 1 87.62 336 ASP A O 1
ATOM 2595 N N . LEU A 1 337 ? 1.816 -16.297 -22.531 1 91.19 337 LEU A N 1
ATOM 2596 C CA . LEU A 1 337 ? 2.734 -17.328 -22.078 1 91.19 337 LEU A CA 1
ATOM 2597 C C . LEU A 1 337 ? 2.578 -17.578 -20.578 1 91.19 337 LEU A C 1
ATOM 2599 O O . LEU A 1 337 ? 2.512 -18.719 -20.141 1 91.19 337 LEU A O 1
ATOM 2603 N N . VAL A 1 338 ? 2.508 -16.516 -19.844 1 90.19 338 VAL A N 1
ATOM 2604 C CA . VAL A 1 338 ? 2.381 -16.625 -18.391 1 90.19 338 VAL A CA 1
ATOM 2605 C C . VAL A 1 338 ? 1.046 -17.281 -18.047 1 90.19 338 VAL A C 1
ATOM 2607 O O . VAL A 1 338 ? 0.97 -18.094 -17.125 1 90.19 338 VAL A O 1
ATOM 2610 N N . MET A 1 339 ? 0.048 -16.953 -18.766 1 87.81 339 MET A N 1
ATOM 2611 C CA . MET A 1 339 ? -1.253 -17.578 -18.562 1 87.81 339 MET A CA 1
ATOM 2612 C C . MET A 1 339 ? -1.185 -19.078 -18.844 1 87.81 339 MET A C 1
ATOM 2614 O O . MET A 1 339 ? -1.712 -19.891 -18.078 1 87.81 339 MET A O 1
ATOM 2618 N N . ALA A 1 340 ? -0.56 -19.375 -19.938 1 91.56 340 ALA A N 1
ATOM 2619 C CA . ALA A 1 340 ? -0.426 -20.781 -20.312 1 91.56 340 ALA A CA 1
ATOM 2620 C C . ALA A 1 340 ? 0.332 -21.562 -19.25 1 91.56 340 ALA A C 1
ATOM 2622 O O . ALA A 1 340 ? -0.05 -22.688 -18.906 1 91.56 340 ALA A O 1
ATOM 2623 N N . ILE A 1 341 ? 1.363 -20.953 -18.719 1 93.12 341 ILE A N 1
ATOM 2624 C CA . ILE A 1 341 ? 2.174 -21.594 -17.688 1 93.12 341 ILE A CA 1
ATOM 2625 C C . ILE A 1 341 ? 1.329 -21.812 -16.422 1 93.12 341 ILE A C 1
ATOM 2627 O O . ILE A 1 341 ? 1.37 -22.891 -15.828 1 93.12 341 ILE A O 1
ATOM 2631 N N . SER A 1 342 ? 0.552 -20.859 -16.109 1 89.81 342 SER A N 1
ATOM 2632 C CA . SER A 1 342 ? -0.225 -20.906 -14.875 1 89.81 342 SER A CA 1
ATOM 2633 C C . SER A 1 342 ? -1.392 -21.891 -15 1 89.81 342 SER A C 1
ATOM 2635 O O . SER A 1 342 ? -1.785 -22.516 -14.016 1 89.81 342 SER A O 1
ATOM 2637 N N . MET A 1 343 ? -1.859 -22.094 -16.188 1 90.44 343 MET A N 1
ATOM 2638 C CA . MET A 1 343 ? -3.111 -22.828 -16.328 1 90.44 343 MET A CA 1
ATOM 2639 C C . MET A 1 343 ? -2.848 -24.266 -16.766 1 90.44 343 MET A C 1
ATOM 2641 O O . MET A 1 343 ? -3.648 -25.156 -16.469 1 90.44 343 MET A O 1
ATOM 2645 N N . TRP A 1 344 ? -1.785 -24.469 -17.438 1 94.75 344 TRP A N 1
ATOM 2646 C CA . TRP A 1 344 ? -1.521 -25.781 -18.031 1 94.75 344 TRP A CA 1
ATOM 2647 C C . TRP A 1 344 ? -1.583 -26.875 -16.984 1 94.75 344 TRP A C 1
ATOM 2649 O O . TRP A 1 344 ? -2.266 -27.891 -17.172 1 94.75 344 TRP A O 1
ATOM 2659 N N . PRO A 1 345 ? -0.967 -26.703 -15.758 1 94.19 345 PRO A N 1
ATOM 2660 C CA . PRO A 1 345 ? -1.078 -27.766 -14.742 1 94.19 345 PRO A CA 1
ATOM 2661 C C . PRO A 1 345 ? -2.516 -27.984 -14.273 1 94.19 345 PRO A C 1
ATOM 2663 O O . PRO A 1 345 ? -2.879 -29.094 -13.883 1 94.19 345 PRO A O 1
ATOM 2666 N N . LEU A 1 346 ? -3.287 -26.953 -14.352 1 91.31 346 LEU A N 1
ATOM 2667 C CA . LEU A 1 346 ? -4.645 -27.016 -13.82 1 91.31 346 LEU A CA 1
ATOM 2668 C C . LEU A 1 346 ? -5.582 -27.719 -14.789 1 91.31 346 LEU A C 1
ATOM 2670 O O . LEU A 1 346 ? -6.559 -28.344 -14.375 1 91.31 346 LEU A O 1
ATOM 2674 N N . VAL A 1 347 ? -5.305 -27.688 -16.031 1 91.75 347 VAL A N 1
ATOM 2675 C CA . VAL A 1 347 ? -6.266 -28.188 -17 1 91.75 347 VAL A CA 1
ATOM 2676 C C . VAL A 1 347 ? -5.863 -29.594 -17.453 1 91.75 347 VAL A C 1
ATOM 2678 O O . VAL A 1 347 ? -6.578 -30.234 -18.219 1 91.75 347 VAL A O 1
ATOM 2681 N N . LEU A 1 348 ? -4.758 -30.094 -17.016 1 94.5 348 LEU A N 1
ATOM 2682 C CA . LEU A 1 348 ? -4.344 -31.453 -17.344 1 94.5 348 LEU A CA 1
ATOM 2683 C C . LEU A 1 348 ? -5.367 -32.469 -16.844 1 94.5 348 LEU A C 1
ATOM 2685 O O . LEU A 1 348 ? -5.859 -32.344 -15.719 1 94.5 348 LEU A O 1
ATOM 2689 N N . GLY A 1 349 ? -5.707 -33.406 -17.734 1 92.5 349 GLY A N 1
ATOM 2690 C CA . GLY A 1 349 ? -6.547 -34.531 -17.281 1 92.5 349 GLY A CA 1
ATOM 2691 C C . GLY A 1 349 ? -5.91 -35.344 -16.188 1 92.5 349 GLY A C 1
ATOM 2692 O O . GLY A 1 349 ? -4.684 -35.406 -16.062 1 92.5 349 GLY A O 1
ATOM 2693 N N . ARG A 1 350 ? -6.746 -36.031 -15.398 1 93.31 350 ARG A N 1
ATOM 2694 C CA . ARG A 1 350 ? -6.285 -36.812 -14.258 1 93.31 350 ARG A CA 1
ATOM 2695 C C . ARG A 1 350 ? -5.316 -37.906 -14.711 1 93.31 350 ARG A C 1
ATOM 2697 O O . ARG A 1 350 ? -4.285 -38.125 -14.07 1 93.31 350 ARG A O 1
ATOM 2704 N N . ARG A 1 351 ? -5.594 -38.562 -15.719 1 94.06 351 ARG A N 1
ATOM 2705 C CA . ARG A 1 351 ? -4.766 -39.656 -16.188 1 94.06 351 ARG A CA 1
ATOM 2706 C C . ARG A 1 351 ? -3.453 -39.156 -16.781 1 94.06 351 ARG A C 1
ATOM 2708 O O . ARG A 1 351 ? -2.41 -39.812 -16.625 1 94.06 351 ARG A O 1
ATOM 2715 N N . VAL A 1 352 ? -3.561 -38.031 -17.516 1 96.06 352 VAL A N 1
ATOM 2716 C CA . VAL A 1 352 ? -2.348 -37.438 -18.047 1 96.06 352 VAL A CA 1
ATOM 2717 C C . VAL A 1 352 ? -1.382 -37.125 -16.922 1 96.06 352 VAL A C 1
ATOM 2719 O O . VAL A 1 352 ? -0.194 -37.438 -16.984 1 96.06 352 VAL A O 1
ATOM 2722 N N . PHE A 1 353 ? -1.921 -36.531 -15.875 1 96.81 353 PHE A N 1
ATOM 2723 C CA . PHE A 1 353 ? -1.09 -36.156 -14.734 1 96.81 353 PHE A CA 1
ATOM 2724 C C . PHE A 1 353 ? -0.539 -37.406 -14.039 1 96.81 353 PHE A C 1
ATOM 2726 O O . PHE A 1 353 ? 0.615 -37.406 -13.602 1 96.81 353 PHE A O 1
ATOM 2733 N N . ALA A 1 354 ? -1.325 -38.438 -13.93 1 96.06 354 ALA A N 1
ATOM 2734 C CA . ALA A 1 354 ? -0.871 -39.688 -13.32 1 96.06 354 ALA A CA 1
ATOM 2735 C C . ALA A 1 354 ? 0.325 -40.25 -14.078 1 96.06 354 ALA A C 1
ATOM 2737 O O . ALA A 1 354 ? 1.247 -40.812 -13.469 1 96.06 354 ALA A O 1
ATOM 2738 N N . ARG A 1 355 ? 0.307 -40.156 -15.406 1 96.5 355 ARG A N 1
ATOM 2739 C CA . ARG A 1 355 ? 1.411 -40.656 -16.219 1 96.5 355 ARG A CA 1
ATOM 2740 C C . ARG A 1 355 ? 2.68 -39.844 -15.977 1 96.5 355 ARG A C 1
ATOM 2742 O O . ARG A 1 355 ? 3.787 -40.375 -16.047 1 96.5 355 ARG A O 1
ATOM 2749 N N . ILE A 1 356 ? 2.48 -38.531 -15.734 1 96.88 356 ILE A N 1
ATOM 2750 C CA . ILE A 1 356 ? 3.621 -37.688 -15.406 1 96.88 356 ILE A CA 1
ATOM 2751 C C . ILE A 1 356 ? 4.188 -38.094 -14.047 1 96.88 356 ILE A C 1
ATOM 2753 O O . ILE A 1 356 ? 5.402 -38.188 -13.883 1 96.88 356 ILE A O 1
ATOM 2757 N N . VAL A 1 357 ? 3.334 -38.312 -13.094 1 96.62 357 VAL A N 1
ATOM 2758 C CA . VAL A 1 357 ? 3.73 -38.719 -11.75 1 96.62 357 VAL A CA 1
ATOM 2759 C C . VAL A 1 357 ? 4.488 -40.031 -11.812 1 96.62 357 VAL A C 1
ATOM 2761 O O . VAL A 1 357 ? 5.48 -40.219 -11.109 1 96.62 357 VAL A O 1
ATOM 2764 N N . ASP A 1 358 ? 4.004 -40.906 -12.727 1 95.75 358 ASP A N 1
ATOM 2765 C CA . ASP A 1 358 ? 4.629 -42.219 -12.906 1 95.75 358 ASP A CA 1
ATOM 2766 C C . ASP A 1 358 ? 5.914 -42.125 -13.719 1 95.75 358 ASP A C 1
ATOM 2768 O O . ASP A 1 358 ? 6.621 -43.094 -13.914 1 95.75 358 ASP A O 1
ATOM 2772 N N . LYS A 1 359 ? 6.207 -40.938 -14.203 1 96.06 359 LYS A N 1
ATOM 2773 C CA . LYS A 1 359 ? 7.402 -40.656 -14.984 1 96.06 359 LYS A CA 1
ATOM 2774 C C . LYS A 1 359 ? 7.453 -41.5 -16.25 1 96.06 359 LYS A C 1
ATOM 2776 O O . LYS A 1 359 ? 8.5 -42.062 -16.594 1 96.06 359 LYS A O 1
ATOM 2781 N N . MET A 1 360 ? 6.215 -41.688 -16.859 1 95.44 360 MET A N 1
ATOM 2782 C CA . MET A 1 360 ? 6.199 -42.281 -18.188 1 95.44 360 MET A CA 1
ATOM 2783 C C . MET A 1 360 ? 7.035 -41.469 -19.156 1 95.44 360 MET A C 1
ATOM 2785 O O . MET A 1 360 ? 6.855 -40.25 -19.266 1 95.44 360 MET A O 1
ATOM 2789 N N . PRO A 1 361 ? 7.941 -42.062 -19.906 1 96.44 361 PRO A N 1
ATOM 2790 C CA . PRO A 1 361 ? 8.883 -41.312 -20.734 1 96.44 361 PRO A CA 1
ATOM 2791 C C . PRO A 1 361 ? 8.18 -40.344 -21.688 1 96.44 361 PRO A C 1
ATOM 2793 O O . PRO A 1 361 ? 8.578 -39.188 -21.797 1 96.44 361 PRO A O 1
ATOM 2796 N N . ALA A 1 362 ? 7.129 -40.812 -22.344 1 95.62 362 ALA A N 1
ATOM 2797 C CA . ALA A 1 362 ? 6.414 -39.938 -23.281 1 95.62 362 ALA A CA 1
ATOM 2798 C C . ALA A 1 362 ? 5.781 -38.75 -22.547 1 95.62 362 ALA A C 1
ATOM 2800 O O . ALA A 1 362 ? 5.742 -37.625 -23.078 1 95.62 362 ALA A O 1
ATOM 2801 N N . ALA A 1 363 ? 5.254 -39 -21.359 1 97.06 363 ALA A N 1
ATOM 2802 C CA . ALA A 1 363 ? 4.66 -37.938 -20.547 1 97.06 363 ALA A CA 1
ATOM 2803 C C . ALA A 1 363 ? 5.723 -36.938 -20.078 1 97.06 363 ALA A C 1
ATOM 2805 O O . ALA A 1 363 ? 5.469 -35.75 -20.016 1 97.06 363 ALA A O 1
ATOM 2806 N N . LEU A 1 364 ? 6.902 -37.438 -19.781 1 97.75 364 LEU A N 1
ATOM 2807 C CA . LEU A 1 364 ? 8.008 -36.562 -19.375 1 97.75 364 LEU A CA 1
ATOM 2808 C C . LEU A 1 364 ? 8.453 -35.688 -20.547 1 97.75 364 LEU A C 1
ATOM 2810 O O . LEU A 1 364 ? 8.867 -34.531 -20.328 1 97.75 364 LEU A O 1
ATOM 2814 N N . ALA A 1 365 ? 8.398 -36.25 -21.719 1 98.06 365 ALA A N 1
ATOM 2815 C CA . ALA A 1 365 ? 8.719 -35.438 -22.891 1 98.06 365 ALA A CA 1
ATOM 2816 C C . ALA A 1 365 ? 7.738 -34.281 -23.047 1 98.06 365 ALA A C 1
ATOM 2818 O O . ALA A 1 365 ? 8.125 -33.188 -23.453 1 98.06 365 ALA A O 1
ATOM 2819 N N . VAL A 1 366 ? 6.441 -34.531 -22.734 1 98.25 366 VAL A N 1
ATOM 2820 C CA . VAL A 1 366 ? 5.438 -33.469 -22.75 1 98.25 366 VAL A CA 1
ATOM 2821 C C . VAL A 1 366 ? 5.789 -32.406 -21.703 1 98.25 366 VAL A C 1
ATOM 2823 O O . VAL A 1 366 ? 5.75 -31.203 -22 1 98.25 366 VAL A O 1
ATOM 2826 N N . LEU A 1 367 ? 6.176 -32.844 -20.516 1 98.38 367 LEU A N 1
ATOM 2827 C CA . LEU A 1 367 ? 6.578 -31.938 -19.453 1 98.38 367 LEU A CA 1
ATOM 2828 C C . LEU A 1 367 ? 7.824 -31.156 -19.844 1 98.38 367 LEU A C 1
ATOM 2830 O O . LEU A 1 367 ? 7.973 -29.984 -19.453 1 98.38 367 LEU A O 1
ATOM 2834 N N . ALA A 1 368 ? 8.719 -31.766 -20.594 1 98.19 368 ALA A N 1
ATOM 2835 C CA . ALA A 1 368 ? 9.922 -31.094 -21.062 1 98.19 368 ALA A CA 1
ATOM 2836 C C . ALA A 1 368 ? 9.57 -29.906 -21.969 1 98.19 368 ALA A C 1
ATOM 2838 O O . ALA A 1 368 ? 10.234 -28.875 -21.922 1 98.19 368 ALA A O 1
ATOM 2839 N N . HIS A 1 369 ? 8.594 -30.062 -22.797 1 98.12 369 HIS A N 1
ATOM 2840 C CA . HIS A 1 369 ? 8.148 -28.953 -23.641 1 98.12 369 HIS A CA 1
ATOM 2841 C C . HIS A 1 369 ? 7.559 -27.828 -22.797 1 98.12 369 HIS A C 1
ATOM 2843 O O . HIS A 1 369 ? 7.742 -26.641 -23.125 1 98.12 369 HIS A O 1
ATOM 2849 N N . PHE A 1 370 ? 6.863 -28.219 -21.75 1 98.12 370 PHE A N 1
ATOM 2850 C CA . PHE A 1 370 ? 6.352 -27.234 -20.797 1 98.12 370 PHE A CA 1
ATOM 2851 C C . PHE A 1 370 ? 7.5 -26.484 -20.125 1 98.12 370 PHE A C 1
ATOM 2853 O O . PHE A 1 370 ? 7.402 -25.266 -19.891 1 98.12 370 PHE A O 1
ATOM 2860 N N . ALA A 1 371 ? 8.555 -27.172 -19.828 1 97.88 371 ALA A N 1
ATOM 2861 C CA . ALA A 1 371 ? 9.727 -26.562 -19.203 1 97.88 371 ALA A CA 1
ATOM 2862 C C . ALA A 1 371 ? 10.289 -25.438 -20.047 1 97.88 371 ALA A C 1
ATOM 2864 O O . ALA A 1 371 ? 10.828 -24.453 -19.516 1 97.88 371 ALA A O 1
ATOM 2865 N N . VAL A 1 372 ? 10.172 -25.531 -21.328 1 97.69 372 VAL A N 1
ATOM 2866 C CA . VAL A 1 372 ? 10.648 -24.484 -22.234 1 97.69 372 VAL A CA 1
ATOM 2867 C C . VAL A 1 372 ? 9.844 -23.203 -22.031 1 97.69 372 VAL A C 1
ATOM 2869 O O . VAL A 1 372 ? 10.398 -22.109 -22.062 1 97.69 372 VAL A O 1
ATOM 2872 N N . LEU A 1 373 ? 8.523 -23.391 -21.812 1 96.88 373 LEU A N 1
ATOM 2873 C CA . LEU A 1 373 ? 7.691 -22.219 -21.547 1 96.88 373 LEU A CA 1
ATOM 2874 C C . LEU A 1 373 ? 8.164 -21.484 -20.281 1 96.88 373 LEU A C 1
ATOM 2876 O O . LEU A 1 373 ? 8.266 -20.266 -20.266 1 96.88 373 LEU A O 1
ATOM 2880 N N . LEU A 1 374 ? 8.43 -22.266 -19.219 1 96.38 374 LEU A N 1
ATOM 2881 C CA . LEU A 1 374 ? 8.961 -21.703 -17.984 1 96.38 374 LEU A CA 1
ATOM 2882 C C . LEU A 1 374 ? 10.266 -20.953 -18.25 1 96.38 374 LEU A C 1
ATOM 2884 O O . LEU A 1 374 ? 10.469 -19.859 -17.719 1 96.38 374 LEU A O 1
ATOM 2888 N N . PHE A 1 375 ? 11.078 -21.516 -19.062 1 96.44 375 PHE A N 1
ATOM 2889 C CA . PHE A 1 375 ? 12.391 -20.953 -19.375 1 96.44 375 PHE A CA 1
ATOM 2890 C C . PHE A 1 375 ? 12.25 -19.625 -20.109 1 96.44 375 PHE A C 1
ATOM 2892 O O . PHE A 1 375 ? 13.008 -18.688 -19.859 1 96.44 375 PHE A O 1
ATOM 2899 N N . TRP A 1 376 ? 11.328 -19.578 -21 1 95.56 376 TRP A N 1
ATOM 2900 C CA . TRP A 1 376 ? 11.117 -18.359 -21.781 1 95.56 376 TRP A CA 1
ATOM 2901 C C . TRP A 1 376 ? 10.641 -17.219 -20.891 1 95.56 376 TRP A C 1
ATOM 2903 O O . TRP A 1 376 ? 10.711 -16.047 -21.281 1 95.56 376 TRP A O 1
ATOM 2913 N N . CYS A 1 377 ? 10.109 -17.531 -19.719 1 93.56 377 CYS A N 1
ATOM 2914 C CA . CYS A 1 377 ? 9.641 -16.531 -18.766 1 93.56 377 CYS A CA 1
ATOM 2915 C C . CYS A 1 377 ? 10.539 -16.484 -17.531 1 93.56 377 CYS A C 1
ATOM 2917 O O . CYS A 1 377 ? 10.078 -16.156 -16.438 1 93.56 377 CYS A O 1
ATOM 2919 N N . ARG A 1 378 ? 11.773 -16.781 -17.688 1 93.19 378 ARG A N 1
ATOM 2920 C CA . ARG A 1 378 ? 12.703 -16.922 -16.562 1 93.19 378 ARG A CA 1
ATOM 2921 C C . ARG A 1 378 ? 12.969 -15.586 -15.898 1 93.19 378 ARG A C 1
ATOM 2923 O O . ARG A 1 378 ? 13.461 -15.531 -14.773 1 93.19 378 ARG A O 1
ATOM 2930 N N . ASP A 1 379 ? 12.602 -14.453 -16.562 1 91.12 379 ASP A N 1
ATOM 2931 C CA . ASP A 1 379 ? 12.789 -13.117 -16 1 91.12 379 ASP A CA 1
ATOM 2932 C C . ASP A 1 379 ? 11.789 -12.852 -14.875 1 91.12 379 ASP A C 1
ATOM 2934 O O . ASP A 1 379 ? 11.977 -11.93 -14.07 1 91.12 379 ASP A O 1
ATOM 2938 N N . ILE A 1 380 ? 10.75 -13.586 -14.844 1 91.81 380 ILE A N 1
ATOM 2939 C CA . ILE A 1 380 ? 9.805 -13.5 -13.742 1 91.81 380 ILE A CA 1
ATOM 2940 C C . ILE A 1 380 ? 10.375 -14.219 -12.516 1 91.81 380 ILE A C 1
ATOM 2942 O O . ILE A 1 380 ? 10.742 -15.391 -12.602 1 91.81 380 ILE A O 1
ATOM 2946 N N . TRP A 1 381 ? 10.406 -13.578 -11.367 1 92.5 381 TRP A N 1
ATOM 2947 C CA . TRP A 1 381 ? 11.164 -14.023 -10.203 1 92.5 381 TRP A CA 1
ATOM 2948 C C . TRP A 1 381 ? 10.656 -15.367 -9.703 1 92.5 381 TRP A C 1
ATOM 2950 O O . TRP A 1 381 ? 11.406 -16.141 -9.109 1 92.5 381 TRP A O 1
ATOM 2960 N N . ILE A 1 382 ? 9.375 -15.703 -9.945 1 93 382 ILE A N 1
ATOM 2961 C CA . ILE A 1 382 ? 8.766 -16.938 -9.477 1 93 382 ILE A CA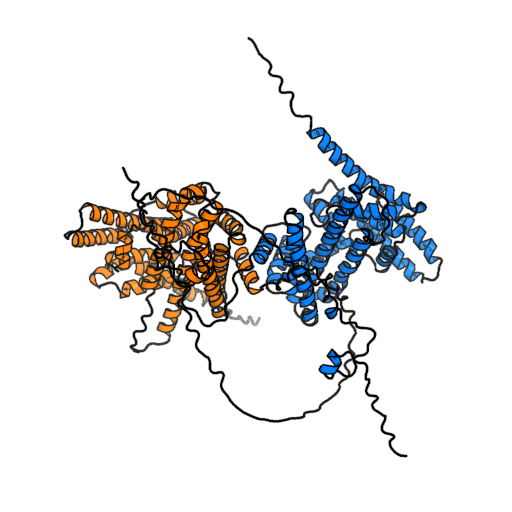 1
ATOM 2962 C C . ILE A 1 382 ? 9.32 -18.125 -10.266 1 93 382 ILE A C 1
ATOM 2964 O O . ILE A 1 382 ? 9.477 -19.219 -9.719 1 93 382 ILE A O 1
ATOM 2968 N N . PHE A 1 383 ? 9.617 -17.969 -11.539 1 93.5 383 PHE A N 1
ATOM 2969 C CA . PHE A 1 383 ? 10.016 -19.062 -12.43 1 93.5 383 PHE A CA 1
ATOM 2970 C C . PHE A 1 383 ? 11.531 -19.266 -12.383 1 93.5 383 PHE A C 1
ATOM 2972 O O . PHE A 1 383 ? 12 -20.391 -12.203 1 93.5 383 PHE A O 1
ATOM 2979 N N . GLY A 1 384 ? 12.273 -18.156 -12.562 1 92.06 384 GLY A N 1
ATOM 2980 C CA . GLY A 1 384 ? 13.727 -18.25 -12.578 1 92.06 384 GLY A CA 1
ATOM 2981 C C . GLY A 1 384 ? 14.234 -19.344 -13.508 1 92.06 384 GLY A C 1
ATOM 2982 O O . GLY A 1 384 ? 13.805 -19.438 -14.656 1 92.06 384 GLY A O 1
ATOM 2983 N N . ASP A 1 385 ? 15.086 -20.156 -13.023 1 92.38 385 ASP A N 1
ATOM 2984 C CA . ASP A 1 385 ? 15.727 -21.156 -13.867 1 92.38 385 ASP A CA 1
ATOM 2985 C C . ASP A 1 385 ? 15.039 -22.516 -13.719 1 92.38 385 ASP A C 1
ATOM 2987 O O . ASP A 1 385 ? 15.617 -23.547 -14.055 1 92.38 385 ASP A O 1
ATOM 2991 N N . VAL A 1 386 ? 13.844 -22.547 -13.242 1 95.12 386 VAL A N 1
ATOM 2992 C CA . VAL A 1 386 ? 13.133 -23.781 -12.984 1 95.12 386 VAL A CA 1
ATOM 2993 C C . VAL A 1 386 ? 12.992 -24.578 -14.273 1 95.12 386 VAL A C 1
ATOM 2995 O O . VAL A 1 386 ? 13.133 -25.812 -14.273 1 95.12 386 VAL A O 1
ATOM 2998 N N . GLY A 1 387 ? 12.711 -23.891 -15.367 1 96.38 387 GLY A N 1
ATOM 2999 C CA . GLY A 1 387 ? 12.555 -24.578 -16.641 1 96.38 387 GLY A CA 1
ATOM 3000 C C . GLY A 1 387 ? 13.789 -25.359 -17.062 1 96.38 387 GLY A C 1
ATOM 3001 O O . GLY A 1 387 ? 13.703 -26.516 -17.438 1 96.38 387 GLY A O 1
ATOM 3002 N N . ALA A 1 388 ? 14.906 -24.75 -16.953 1 95.5 388 ALA A N 1
ATOM 3003 C CA . ALA A 1 388 ? 16.172 -25.375 -17.328 1 95.5 388 ALA A CA 1
ATOM 3004 C C . ALA A 1 388 ? 16.5 -26.531 -16.391 1 95.5 388 ALA A C 1
ATOM 3006 O O . ALA A 1 388 ? 16.938 -27.594 -16.844 1 95.5 388 ALA A O 1
ATOM 3007 N N . LEU A 1 389 ? 16.328 -26.328 -15.148 1 94.88 389 LEU A N 1
ATOM 3008 C CA . LEU A 1 389 ? 16.625 -27.359 -14.148 1 94.88 389 LEU A CA 1
ATOM 3009 C C . LEU A 1 389 ? 15.703 -28.562 -14.312 1 94.88 389 LEU A C 1
ATOM 3011 O O . LEU A 1 389 ? 16.141 -29.703 -14.172 1 94.88 389 LEU A O 1
ATOM 3015 N N . LEU A 1 390 ? 14.461 -28.266 -14.531 1 96.19 390 LEU A N 1
ATOM 3016 C CA . LEU A 1 390 ? 13.477 -29.328 -14.773 1 96.19 390 LEU A CA 1
ATOM 3017 C C . LEU A 1 390 ? 13.867 -30.156 -15.984 1 96.19 390 LEU A C 1
ATOM 3019 O O . LEU A 1 390 ? 13.828 -31.391 -15.93 1 96.19 390 LEU A O 1
ATOM 3023 N N . LEU A 1 391 ? 14.25 -29.5 -17.062 1 96.44 391 LEU A N 1
ATOM 3024 C CA . LEU A 1 391 ? 14.656 -30.219 -18.281 1 96.44 391 LEU A CA 1
ATOM 3025 C C . LEU A 1 391 ? 15.891 -31.062 -18.016 1 96.44 391 LEU A C 1
ATOM 3027 O O . LEU A 1 391 ? 15.977 -32.188 -18.5 1 96.44 391 LEU A O 1
ATOM 3031 N N . GLU A 1 392 ? 16.797 -30.562 -17.312 1 93.75 392 GLU A N 1
ATOM 3032 C CA . GLU A 1 392 ? 18 -31.312 -16.969 1 93.75 392 GLU A CA 1
ATOM 3033 C C . GLU A 1 392 ? 17.656 -32.594 -16.234 1 93.75 392 GLU A C 1
ATOM 3035 O O . GLU A 1 392 ? 18.219 -33.656 -16.531 1 93.75 392 GLU A O 1
ATOM 3040 N N . ASP A 1 393 ? 16.812 -32.5 -15.305 1 95.06 393 ASP A N 1
ATOM 3041 C CA . ASP A 1 393 ? 16.391 -33.656 -14.539 1 95.06 393 ASP A CA 1
ATOM 3042 C C . ASP A 1 393 ? 15.656 -34.656 -15.43 1 95.06 393 ASP A C 1
ATOM 3044 O O . ASP A 1 393 ? 15.797 -35.875 -15.258 1 95.06 393 ASP A O 1
ATOM 3048 N N . ILE A 1 394 ? 14.844 -34.156 -16.312 1 96.69 394 ILE A N 1
ATOM 3049 C CA . ILE A 1 394 ? 14.109 -35.031 -17.219 1 96.69 394 ILE A CA 1
ATOM 3050 C C . ILE A 1 394 ? 15.078 -35.781 -18.125 1 96.69 394 ILE A C 1
ATOM 3052 O O . ILE A 1 394 ? 14.93 -36.969 -18.359 1 96.69 394 ILE A O 1
ATOM 3056 N N . VAL A 1 395 ? 16.078 -35.094 -18.625 1 95.5 395 VAL A N 1
ATOM 3057 C CA . VAL A 1 395 ? 17.094 -35.719 -19.484 1 95.5 395 VAL A CA 1
ATOM 3058 C C . VAL A 1 395 ? 17.781 -36.844 -18.734 1 95.5 395 VAL A C 1
ATOM 3060 O O . VAL A 1 395 ? 18.031 -37.906 -19.297 1 95.5 395 VAL A O 1
ATOM 3063 N N . ARG A 1 396 ? 18.016 -36.656 -17.516 1 93.81 396 ARG A N 1
ATOM 3064 C CA . ARG A 1 396 ? 18.688 -37.656 -16.703 1 93.81 396 ARG A CA 1
ATOM 3065 C C . ARG A 1 396 ? 17.797 -38.844 -16.453 1 93.81 396 ARG A C 1
ATOM 3067 O O . ARG A 1 396 ? 18.266 -40 -16.375 1 93.81 396 ARG A O 1
ATOM 3074 N N . THR A 1 397 ? 16.516 -38.594 -16.375 1 93.75 397 THR A N 1
ATOM 3075 C CA . THR A 1 397 ? 15.555 -39.625 -16.016 1 93.75 397 THR A CA 1
ATOM 3076 C C . THR A 1 397 ? 15.102 -40.406 -17.266 1 93.75 397 THR A C 1
ATOM 3078 O O . THR A 1 397 ? 14.711 -41.562 -17.172 1 93.75 397 THR A O 1
ATOM 3081 N N . MET A 1 398 ? 15.234 -39.812 -18.469 1 94.5 398 MET A N 1
ATOM 3082 C CA . MET A 1 398 ? 14.68 -40.344 -19.719 1 94.5 398 MET A CA 1
ATOM 3083 C C . MET A 1 398 ? 15.523 -41.469 -20.266 1 94.5 398 MET A C 1
ATOM 3085 O O . MET A 1 398 ? 16.75 -41.344 -20.406 1 94.5 398 MET A O 1
ATOM 3089 N N . PRO A 1 399 ? 14.883 -42.625 -20.547 1 94.94 399 PRO A N 1
ATOM 3090 C CA . PRO A 1 399 ? 15.609 -43.719 -21.219 1 94.94 399 PRO A CA 1
ATOM 3091 C C . PRO A 1 399 ? 16.156 -43.281 -22.578 1 94.94 399 PRO A C 1
ATOM 3093 O O . PRO A 1 399 ? 15.562 -42.406 -23.25 1 94.94 399 PRO A O 1
ATOM 3096 N N . ALA A 1 400 ? 17.094 -43.906 -23.047 1 94.12 400 ALA A N 1
ATOM 3097 C CA . ALA A 1 400 ? 17.828 -43.562 -24.266 1 94.12 400 ALA A CA 1
ATOM 3098 C C . ALA A 1 400 ? 16.891 -43.594 -25.484 1 94.12 400 ALA A C 1
ATOM 3100 O O . ALA A 1 400 ? 17.016 -42.719 -26.359 1 94.12 400 ALA A O 1
ATOM 3101 N N . ALA A 1 401 ? 15.961 -44.5 -25.516 1 92.81 401 ALA A N 1
ATOM 3102 C CA . ALA A 1 401 ? 15.086 -44.688 -26.672 1 92.81 401 ALA A CA 1
ATOM 3103 C C . ALA A 1 401 ? 14.164 -43.469 -26.859 1 92.81 401 ALA A C 1
ATOM 3105 O O . ALA A 1 401 ? 13.664 -43.219 -27.969 1 92.81 401 ALA A O 1
ATOM 3106 N N . TRP A 1 402 ? 14.047 -42.75 -25.828 1 94.44 402 TRP A N 1
ATOM 3107 C CA . TRP A 1 402 ? 13.07 -41.656 -25.844 1 94.44 402 TRP A CA 1
ATOM 3108 C C . TRP A 1 402 ? 13.766 -40.281 -25.906 1 94.44 402 TRP A C 1
ATOM 3110 O O . TRP A 1 402 ? 13.109 -39.25 -26.031 1 94.44 402 TRP A O 1
ATOM 3120 N N . GLN A 1 403 ? 15.086 -40.219 -25.938 1 94.19 403 GLN A N 1
ATOM 3121 C CA . GLN A 1 403 ? 15.852 -38.969 -25.828 1 94.19 403 GLN A CA 1
ATOM 3122 C C . GLN A 1 403 ? 15.672 -38.094 -27.062 1 94.19 403 GLN A C 1
ATOM 3124 O O . GLN A 1 403 ? 15.797 -36.875 -27 1 94.19 403 GLN A O 1
ATOM 3129 N N . GLY A 1 404 ? 15.391 -38.719 -28.156 1 94.81 404 GLY A N 1
ATOM 3130 C CA . GLY A 1 404 ? 15.164 -38 -29.391 1 94.81 404 GLY A CA 1
ATOM 3131 C C . GLY A 1 404 ? 14.039 -36.969 -29.281 1 94.81 404 GLY A C 1
ATOM 3132 O O . GLY A 1 404 ? 14.062 -35.938 -29.953 1 94.81 404 GLY A O 1
ATOM 3133 N N . LEU A 1 405 ? 13.055 -37.25 -28.422 1 95.56 405 LEU A N 1
ATOM 3134 C CA . LEU A 1 405 ? 11.891 -36.406 -28.234 1 95.56 405 LEU A CA 1
ATOM 3135 C C . LEU A 1 405 ? 12.273 -35.094 -27.531 1 95.56 405 LEU A C 1
ATOM 3137 O O . LEU A 1 405 ? 11.508 -34.156 -27.516 1 95.56 405 LEU A O 1
ATOM 3141 N N . LEU A 1 406 ? 13.508 -35.062 -26.953 1 96.69 406 LEU A N 1
ATOM 3142 C CA . LEU A 1 406 ? 13.93 -33.906 -26.156 1 96.69 406 LEU A CA 1
ATOM 3143 C C . LEU A 1 406 ? 14.812 -32.969 -26.969 1 96.69 406 LEU A C 1
ATOM 3145 O O . LEU A 1 406 ? 15.305 -31.969 -26.453 1 96.69 406 LEU A O 1
ATOM 3149 N N . ALA A 1 407 ? 14.969 -33.25 -28.219 1 95.12 407 ALA A N 1
ATOM 3150 C CA . ALA A 1 407 ? 15.852 -32.469 -29.078 1 95.12 407 ALA A CA 1
ATOM 3151 C C . ALA A 1 407 ? 15.398 -31 -29.125 1 95.12 407 ALA A C 1
ATOM 3153 O O . ALA A 1 407 ? 16.219 -30.094 -28.984 1 95.12 407 ALA A O 1
ATOM 3154 N N . TRP A 1 408 ? 14.133 -30.812 -29.328 1 95.88 408 TRP A N 1
ATOM 3155 C CA . TRP A 1 408 ? 13.625 -29.453 -29.469 1 95.88 408 TRP A CA 1
ATOM 3156 C C . TRP A 1 408 ? 13.742 -28.688 -28.156 1 95.88 408 TRP A C 1
ATOM 3158 O O . TRP A 1 408 ? 14.25 -27.562 -28.125 1 95.88 408 TRP A O 1
ATOM 3168 N N . PRO A 1 409 ? 13.25 -29.25 -27.016 1 96.94 409 PRO A N 1
ATOM 3169 C CA . PRO A 1 409 ? 13.406 -28.547 -25.734 1 96.94 409 PRO A CA 1
ATOM 3170 C C . PRO A 1 409 ? 14.867 -28.188 -25.453 1 96.94 409 PRO A C 1
ATOM 3172 O O . PRO A 1 409 ? 15.148 -27.078 -24.984 1 96.94 409 PRO A O 1
ATOM 3175 N N . LEU A 1 410 ? 15.758 -29.094 -25.734 1 96.44 410 LEU A N 1
ATOM 3176 C CA . LEU A 1 410 ? 17.172 -28.844 -25.484 1 96.44 410 LEU A CA 1
ATOM 3177 C C . LEU A 1 410 ? 17.703 -27.734 -26.375 1 96.44 410 LEU A C 1
ATOM 3179 O O . LEU A 1 410 ? 18.469 -26.875 -25.906 1 96.44 410 LEU A O 1
ATOM 3183 N N . ALA A 1 411 ? 17.297 -27.672 -27.547 1 95.38 411 ALA A N 1
ATOM 3184 C CA . ALA A 1 411 ? 17.734 -26.625 -28.484 1 95.38 411 ALA A CA 1
ATOM 3185 C C . ALA A 1 411 ? 17.234 -25.25 -28.047 1 95.38 411 ALA A C 1
ATOM 3187 O O . ALA A 1 411 ? 17.938 -24.25 -28.203 1 95.38 411 ALA A O 1
ATOM 3188 N N . MET A 1 412 ? 16.016 -25.234 -27.578 1 94.69 412 MET A N 1
ATOM 3189 C CA . MET A 1 412 ? 15.406 -23.969 -27.172 1 94.69 412 MET A CA 1
ATOM 3190 C C . MET A 1 412 ? 16.125 -23.391 -25.953 1 94.69 412 MET A C 1
ATOM 3192 O O . MET A 1 412 ? 16.266 -22.172 -25.828 1 94.69 412 MET A O 1
ATOM 3196 N N . ILE A 1 413 ? 16.547 -24.188 -25.031 1 92.62 413 ILE A N 1
ATOM 3197 C CA . ILE A 1 413 ? 17.172 -23.719 -23.797 1 92.62 413 ILE A CA 1
ATOM 3198 C C . ILE A 1 413 ? 18.656 -23.469 -24.031 1 92.62 413 ILE A C 1
ATOM 3200 O O . ILE A 1 413 ? 19.203 -22.5 -23.516 1 92.62 413 ILE A O 1
ATOM 3204 N N . GLN A 1 414 ? 19.328 -24.344 -24.812 1 85.69 414 GLN A N 1
ATOM 3205 C CA . GLN A 1 414 ? 20.734 -24.172 -25.109 1 85.69 414 GLN A CA 1
ATOM 3206 C C . GLN A 1 414 ? 20.953 -22.984 -26.047 1 85.69 414 GLN A C 1
ATOM 3208 O O . GLN A 1 414 ? 21.938 -22.25 -25.906 1 85.69 414 GLN A O 1
ATOM 3213 N N . GLY A 1 415 ? 20.094 -22.844 -27.016 1 74.19 415 GLY A N 1
ATOM 3214 C CA . GLY A 1 415 ? 20.234 -21.719 -27.938 1 74.19 415 GLY A CA 1
ATOM 3215 C C . GLY A 1 415 ? 20.141 -20.375 -27.266 1 74.19 415 GLY A C 1
ATOM 3216 O O . GLY A 1 415 ? 20.844 -19.422 -27.641 1 74.19 415 GLY A O 1
ATOM 3217 N N . ALA A 1 416 ? 19.328 -20.266 -26.297 1 68.56 416 ALA A N 1
ATOM 3218 C CA . ALA A 1 416 ? 19.156 -19.016 -25.562 1 68.56 416 ALA A CA 1
ATOM 3219 C C . ALA A 1 416 ? 20.375 -18.719 -24.703 1 68.56 416 ALA A C 1
ATOM 3221 O O . ALA A 1 416 ? 20.75 -17.562 -24.531 1 68.56 416 ALA A O 1
ATOM 3222 N N . ARG A 1 417 ? 20.984 -19.734 -24.109 1 63.81 417 ARG A N 1
ATOM 3223 C CA . ARG A 1 417 ? 22.172 -19.562 -23.281 1 63.81 417 ARG A CA 1
ATOM 3224 C C . ARG A 1 417 ? 23.359 -19.078 -24.125 1 63.81 417 ARG A C 1
ATOM 3226 O O . ARG A 1 417 ? 24.141 -18.234 -23.688 1 63.81 417 ARG A O 1
ATOM 3233 N N . ASP A 1 418 ? 23.375 -19.625 -25.359 1 56.66 418 ASP A N 1
ATOM 3234 C CA . ASP A 1 418 ? 24.438 -19.234 -26.281 1 56.66 418 ASP A CA 1
ATOM 3235 C C . ASP A 1 418 ? 24.234 -17.797 -26.766 1 56.66 418 ASP A C 1
ATOM 3237 O O . ASP A 1 418 ? 25.188 -17.047 -26.953 1 56.66 418 ASP A O 1
ATOM 3241 N N . GLY A 1 419 ? 22.969 -17.469 -26.922 1 52.41 419 GLY A N 1
ATOM 3242 C CA . GLY A 1 419 ? 22.719 -16.094 -27.344 1 52.41 419 GLY A CA 1
ATOM 3243 C C . GLY A 1 419 ? 23 -15.07 -26.266 1 52.41 419 GLY A C 1
ATOM 3244 O O . GLY A 1 419 ? 23.469 -13.969 -26.547 1 52.41 419 GLY A O 1
ATOM 3245 N N . GLN A 1 420 ? 22.688 -15.336 -25.078 1 52.47 420 GLN A N 1
ATOM 3246 C CA . GLN A 1 420 ? 23.031 -14.445 -23.969 1 52.47 420 GLN A CA 1
ATOM 3247 C C . GLN A 1 420 ? 24.531 -14.359 -23.766 1 52.47 420 GLN A C 1
ATOM 3249 O O . GLN A 1 420 ? 25.062 -13.281 -23.484 1 52.47 420 GLN A O 1
ATOM 3254 N N . GLN A 1 421 ? 25.297 -15.492 -23.922 1 48.53 421 GLN A N 1
ATOM 3255 C CA . GLN A 1 421 ? 26.75 -15.508 -23.828 1 48.53 421 GLN A CA 1
ATOM 3256 C C . GLN A 1 421 ? 27.375 -14.727 -24.984 1 48.53 421 GLN A C 1
ATOM 3258 O O . GLN A 1 421 ? 28.406 -14.07 -24.828 1 48.53 421 GLN A O 1
ATOM 3263 N N . GLY A 1 422 ? 26.766 -14.82 -26.078 1 45.5 422 GLY A N 1
ATOM 3264 C CA . GLY A 1 422 ? 27.25 -14.031 -27.203 1 45.5 422 GLY A CA 1
ATOM 3265 C C . GLY A 1 422 ? 27.031 -12.539 -27.031 1 45.5 422 GLY A C 1
ATOM 3266 O O . GLY A 1 422 ? 27.875 -11.734 -27.422 1 45.5 422 GLY A O 1
ATOM 3267 N N . ARG A 1 423 ? 26.016 -12.289 -26.391 1 51.06 423 ARG A N 1
ATOM 3268 C CA . ARG A 1 423 ? 25.797 -10.867 -26.141 1 51.06 423 ARG A CA 1
ATOM 3269 C C . ARG A 1 423 ? 26.734 -10.344 -25.062 1 51.06 423 ARG A C 1
ATOM 3271 O O . ARG A 1 423 ? 27.203 -9.211 -25.141 1 51.06 423 ARG A O 1
ATOM 3278 N N . ASP A 1 424 ? 27.078 -10.992 -24.078 1 49.41 424 ASP A N 1
ATOM 3279 C CA . ASP A 1 424 ? 28.031 -10.609 -23.031 1 49.41 424 ASP A CA 1
ATOM 3280 C C . ASP A 1 424 ? 29.453 -10.539 -23.594 1 49.41 424 ASP A C 1
ATOM 3282 O O . ASP A 1 424 ? 30.266 -9.711 -23.156 1 49.41 424 ASP A O 1
ATOM 3286 N N . ARG A 1 425 ? 29.844 -11.336 -24.531 1 48.72 425 ARG A N 1
ATOM 3287 C CA . ARG A 1 425 ? 31.172 -11.297 -25.125 1 48.72 425 ARG A CA 1
ATOM 3288 C C . ARG A 1 425 ? 31.328 -10.094 -26.047 1 48.72 425 ARG A C 1
ATOM 3290 O O . ARG A 1 425 ? 32.406 -9.516 -26.156 1 48.72 425 ARG A O 1
ATOM 3297 N N . HIS A 1 426 ? 30.359 -9.68 -26.656 1 49.78 426 HIS A N 1
ATOM 3298 C CA . HIS A 1 426 ? 30.5 -8.594 -27.625 1 49.78 426 HIS A CA 1
ATOM 3299 C C . HIS A 1 426 ? 30.438 -7.238 -26.938 1 49.78 426 HIS A C 1
ATOM 3301 O O . HIS A 1 426 ? 30.734 -6.211 -27.547 1 49.78 426 HIS A O 1
ATOM 3307 N N . GLY A 1 427 ? 29.922 -7.16 -25.719 1 46.81 427 GLY A N 1
ATOM 3308 C CA . GLY A 1 427 ? 29.891 -5.887 -25.016 1 46.81 427 GLY A CA 1
ATOM 3309 C C . GLY A 1 427 ? 31.234 -5.484 -24.453 1 46.81 427 GLY A C 1
ATOM 3310 O O . GLY A 1 427 ? 31.375 -4.402 -23.875 1 46.81 427 GLY A O 1
ATOM 3311 N N . GLY A 1 428 ? 32.188 -6.453 -24.406 1 40.47 428 GLY A N 1
ATOM 3312 C CA . GLY A 1 428 ? 33.438 -6.148 -23.734 1 40.47 428 GLY A CA 1
ATOM 3313 C C . GLY A 1 428 ? 34.406 -5.336 -24.594 1 40.47 428 GLY A C 1
ATOM 3314 O O . GLY A 1 428 ? 35.469 -4.953 -24.141 1 40.47 428 GLY A O 1
ATOM 3315 N N . HIS A 1 429 ? 34.281 -5.422 -25.891 1 40.41 429 HIS A N 1
ATOM 3316 C CA . HIS A 1 429 ? 35.469 -4.941 -26.609 1 40.41 429 HIS A CA 1
ATOM 3317 C C . HIS A 1 429 ? 35.375 -3.443 -26.875 1 40.41 429 HIS A C 1
ATOM 3319 O O . HIS A 1 429 ? 36.156 -2.898 -27.672 1 40.41 429 HIS A O 1
ATOM 3325 N N . GLY A 1 430 ? 34.312 -2.748 -26.406 1 38.28 430 GLY A N 1
ATOM 3326 C CA . GLY A 1 430 ? 34.281 -1.398 -26.938 1 38.28 430 GLY A CA 1
ATOM 3327 C C . GLY A 1 430 ? 35.25 -0.46 -26.25 1 38.28 430 GLY A C 1
ATOM 3328 O O . GLY A 1 430 ? 35.125 0.761 -26.391 1 38.28 430 GLY A O 1
ATOM 3329 N N . GLY A 1 431 ? 36.031 -1.067 -25.25 1 32.31 431 GLY A N 1
ATOM 3330 C CA . GLY A 1 431 ? 36.625 -0.024 -24.453 1 32.31 431 GLY A CA 1
ATOM 3331 C C . GLY A 1 431 ? 37.562 0.87 -25.266 1 32.31 431 GLY A C 1
ATOM 3332 O O . GLY A 1 431 ? 37.438 2.096 -25.234 1 32.31 431 GLY A O 1
ATOM 3333 N N . ASP A 1 432 ? 38.844 0.576 -25.266 1 34.25 432 ASP A N 1
ATOM 3334 C CA . ASP A 1 432 ? 39.938 1.453 -24.828 1 34.25 432 ASP A CA 1
ATOM 3335 C C . ASP A 1 432 ? 40.5 2.25 -26 1 34.25 432 ASP A C 1
ATOM 3337 O O . ASP A 1 432 ? 41.531 2.912 -25.859 1 34.25 432 ASP A O 1
ATOM 3341 N N . ASP A 1 433 ? 40.125 2.033 -27.25 1 30.83 433 ASP A N 1
ATOM 3342 C CA . ASP A 1 433 ? 41.156 2.518 -28.156 1 30.83 433 ASP A CA 1
ATOM 3343 C C . ASP A 1 433 ? 41.094 4.039 -28.281 1 30.83 433 ASP A C 1
ATOM 3345 O O . ASP A 1 433 ? 40.375 4.566 -29.141 1 30.83 433 ASP A O 1
ATOM 3349 N N . ASP A 1 434 ? 40.844 4.797 -27.219 1 30.62 434 ASP A N 1
ATOM 3350 C CA . ASP A 1 434 ? 40.875 6.242 -27.406 1 30.62 434 ASP A CA 1
ATOM 3351 C C . ASP A 1 434 ? 42.312 6.711 -27.734 1 30.62 434 ASP A C 1
ATOM 3353 O O . ASP A 1 434 ? 43.188 6.688 -26.859 1 30.62 434 ASP A O 1
ATOM 3357 N N . GLY A 1 435 ? 42.906 6.32 -28.891 1 26.5 435 GLY A N 1
ATOM 3358 C CA . GLY A 1 435 ? 44.156 6.84 -29.406 1 26.5 435 GLY A CA 1
ATOM 3359 C C . GLY A 1 435 ? 44.188 8.352 -29.516 1 26.5 435 GLY A C 1
ATOM 3360 O O . GLY A 1 435 ? 43.188 8.961 -29.922 1 26.5 435 GLY A O 1
ATOM 3361 N N . GLY A 1 436 ? 44.969 9.031 -28.578 1 28.67 436 GLY A N 1
ATOM 3362 C CA . GLY A 1 436 ? 45.469 10.391 -28.422 1 28.67 436 GLY A CA 1
ATOM 3363 C C . GLY A 1 436 ? 46.125 10.938 -29.672 1 28.67 436 GLY A C 1
ATOM 3364 O O . GLY A 1 436 ? 47.156 10.438 -30.109 1 28.67 436 GLY A O 1
ATOM 3365 N N . HIS A 1 437 ? 45.406 11.172 -30.828 1 26.55 437 HIS A N 1
ATOM 3366 C CA . HIS A 1 437 ? 46.031 11.859 -31.953 1 26.55 437 HIS A CA 1
ATOM 3367 C C . HIS A 1 437 ? 46.531 13.242 -31.547 1 26.55 437 HIS A C 1
ATOM 3369 O O . HIS A 1 437 ? 45.781 14.031 -30.984 1 26.55 437 HIS A O 1
ATOM 3375 N N . GLU A 1 438 ? 47.875 13.367 -31.25 1 27.61 438 GLU A N 1
ATOM 3376 C CA . GLU A 1 438 ? 48.781 14.516 -31.109 1 27.61 438 GLU A CA 1
ATOM 3377 C C . GLU A 1 438 ? 48.719 15.391 -32.344 1 27.61 438 GLU A C 1
ATOM 3379 O O . GLU A 1 438 ? 49.125 14.961 -33.438 1 27.61 438 GLU A O 1
ATOM 3384 N N . SER A 1 439 ? 47.594 15.945 -32.781 1 24.27 439 SER A N 1
ATOM 3385 C CA . SER A 1 439 ? 47.812 16.922 -33.844 1 24.27 439 SER A CA 1
ATOM 3386 C C . SER A 1 439 ? 48.719 18.062 -33.375 1 24.27 439 SER A C 1
ATOM 3388 O O . SER A 1 439 ? 48.375 18.781 -32.438 1 24.27 439 SER A O 1
ATOM 3390 N N . VAL A 1 440 ? 50 17.844 -33.531 1 24.73 440 VAL A N 1
ATOM 3391 C CA . VAL A 1 440 ? 51.125 18.766 -33.594 1 24.73 440 VAL A CA 1
ATOM 3392 C C . VAL A 1 440 ? 50.906 19.812 -34.688 1 24.73 440 VAL A C 1
ATOM 3394 O O . VAL A 1 440 ? 51.594 20.828 -34.75 1 24.73 440 VAL A O 1
ATOM 3397 N N . ARG A 1 441 ? 49.719 20.141 -35.219 1 21.77 441 ARG A N 1
ATOM 3398 C CA . ARG A 1 441 ? 50.125 21.359 -35.938 1 21.77 441 ARG A CA 1
ATOM 3399 C C . ARG A 1 441 ? 50.312 22.516 -34.969 1 21.77 441 ARG A C 1
ATOM 3401 O O . ARG A 1 441 ? 49.531 22.672 -34 1 21.77 441 ARG A O 1
ATOM 3408 N N . MET B 1 1 ? 63.406 20.828 45.781 1 21.75 1 MET B N 1
ATOM 3409 C CA . MET B 1 1 ? 62.031 21.188 46.219 1 21.75 1 MET B CA 1
ATOM 3410 C C . MET B 1 1 ? 61.125 19.969 46.219 1 21.75 1 MET B C 1
ATOM 3412 O O . MET B 1 1 ? 61.062 19.234 45.25 1 21.75 1 MET B O 1
ATOM 3416 N N . LYS B 1 2 ? 60.781 19.484 47.469 1 29.3 2 LYS B N 1
ATOM 3417 C CA . LYS B 1 2 ? 60.031 18.312 47.906 1 29.3 2 LYS B CA 1
ATOM 3418 C C . LYS B 1 2 ? 58.625 18.281 47.312 1 29.3 2 LYS B C 1
ATOM 3420 O O . LYS B 1 2 ? 57.938 19.297 47.281 1 29.3 2 LYS B O 1
ATOM 3425 N N . SER B 1 3 ? 58.188 17.359 46.281 1 24.64 3 SER B N 1
ATOM 3426 C CA . SER B 1 3 ? 57.125 17.031 45.344 1 24.64 3 SER B CA 1
ATOM 3427 C C . SER B 1 3 ? 55.812 16.797 46.062 1 24.64 3 SER B C 1
ATOM 3429 O O . SER B 1 3 ? 55.688 15.883 46.875 1 24.64 3 SER B O 1
ATOM 3431 N N . VAL B 1 4 ? 55.156 17.828 46.531 1 31.39 4 VAL B N 1
ATOM 3432 C CA . VAL B 1 4 ? 54 17.75 47.438 1 31.39 4 VAL B CA 1
ATOM 3433 C C . VAL B 1 4 ? 52.875 17 46.781 1 31.39 4 VAL B C 1
ATOM 3435 O O . VAL B 1 4 ? 52.438 17.344 45.656 1 31.39 4 VAL B O 1
ATOM 3438 N N . ARG B 1 5 ? 52.688 15.695 47.094 1 28.91 5 ARG B N 1
ATOM 3439 C CA . ARG B 1 5 ? 51.75 14.672 46.625 1 28.91 5 ARG B CA 1
ATOM 3440 C C . ARG B 1 5 ? 50.312 15.102 46.781 1 28.91 5 ARG B C 1
ATOM 3442 O O . ARG B 1 5 ? 49.875 15.484 47.875 1 28.91 5 ARG B O 1
ATOM 3449 N N . ARG B 1 6 ? 49.625 15.656 45.75 1 33.41 6 ARG B N 1
ATOM 3450 C CA . ARG B 1 6 ? 48.281 16.219 45.75 1 33.41 6 ARG B CA 1
ATOM 3451 C C . ARG B 1 6 ? 47.25 15.188 46.156 1 33.41 6 ARG B C 1
ATOM 3453 O O . ARG B 1 6 ? 47.25 14.047 45.688 1 33.41 6 ARG B O 1
ATOM 3460 N N . PRO B 1 7 ? 46.531 15.219 47.344 1 28.83 7 PRO B N 1
ATOM 3461 C CA . PRO B 1 7 ? 45.688 14.211 47.969 1 28.83 7 PRO B CA 1
ATOM 3462 C C . PRO B 1 7 ? 44.438 13.922 47.156 1 28.83 7 PRO B C 1
ATOM 3464 O O . PRO B 1 7 ? 43.969 14.781 46.406 1 28.83 7 PRO B O 1
ATOM 3467 N N . HIS B 1 8 ? 44.219 12.773 46.531 1 28.45 8 HIS B N 1
ATOM 3468 C CA . HIS B 1 8 ? 43.188 12.172 45.688 1 28.45 8 HIS B CA 1
ATOM 3469 C C . HIS B 1 8 ? 41.812 12.211 46.375 1 28.45 8 HIS B C 1
ATOM 3471 O O . HIS B 1 8 ? 41.594 11.523 47.375 1 28.45 8 HIS B O 1
ATOM 3477 N N . ASN B 1 9 ? 41.062 13.305 46.406 1 27.61 9 ASN B N 1
ATOM 3478 C CA . ASN B 1 9 ? 39.812 13.43 47.156 1 27.61 9 ASN B CA 1
ATOM 3479 C C . ASN B 1 9 ? 38.719 12.484 46.625 1 27.61 9 ASN B C 1
ATOM 3481 O O . ASN B 1 9 ? 38.438 12.492 45.406 1 27.61 9 ASN B O 1
ATOM 3485 N N . LYS B 1 10 ? 38.438 11.312 47.188 1 29.73 10 LYS B N 1
ATOM 3486 C CA . LYS B 1 10 ? 37.469 10.227 47 1 29.73 10 LYS B CA 1
ATOM 3487 C C . LYS B 1 10 ? 36.031 10.742 47 1 29.73 10 LYS B C 1
ATOM 3489 O O . LYS B 1 10 ? 35.594 11.414 47.906 1 29.73 10 LYS B O 1
ATOM 3494 N N . SER B 1 11 ? 35.5 11.133 45.812 1 32.72 11 SER B N 1
ATOM 3495 C CA . SER B 1 11 ? 34.156 11.703 45.75 1 32.72 11 SER B CA 1
ATOM 3496 C C . SER B 1 11 ? 33.125 10.688 46.219 1 32.72 11 SER B C 1
ATOM 3498 O O . SER B 1 11 ? 33.094 9.555 45.719 1 32.72 11 SER B O 1
ATOM 3500 N N . ARG B 1 12 ? 32.719 10.586 47.438 1 31.59 12 ARG B N 1
ATOM 3501 C CA . ARG B 1 12 ? 31.891 9.664 48.188 1 31.59 12 ARG B CA 1
ATOM 3502 C C . ARG B 1 12 ? 30.5 9.523 47.562 1 31.59 12 ARG B C 1
ATOM 3504 O O . ARG B 1 12 ? 29.75 8.617 47.906 1 31.59 12 ARG B O 1
ATOM 3511 N N . TRP B 1 13 ? 29.812 10.562 47.031 1 33.81 13 TRP B N 1
ATOM 3512 C CA . TRP B 1 13 ? 28.359 10.688 47.125 1 33.81 13 TRP B CA 1
ATOM 3513 C C . TRP B 1 13 ? 27.688 10.07 45.906 1 33.81 13 TRP B C 1
ATOM 3515 O O . TRP B 1 13 ? 26.547 10.414 45.594 1 33.81 13 TRP B O 1
ATOM 3525 N N . GLY B 1 14 ? 28.172 9.156 45.188 1 34.31 14 GLY B N 1
ATOM 3526 C CA . GLY B 1 14 ? 27.531 8.625 44 1 34.31 14 GLY B CA 1
ATOM 3527 C C . GLY B 1 14 ? 26.344 7.746 44.281 1 34.31 14 GLY B C 1
ATOM 3528 O O . GLY B 1 14 ? 26.188 7.262 45.406 1 34.31 14 GLY B O 1
ATOM 3529 N N . CYS B 1 15 ? 25.281 7.656 43.562 1 34.22 15 CYS B N 1
ATOM 3530 C CA . CYS B 1 15 ? 24 7.035 43.875 1 34.22 15 CYS B CA 1
ATOM 3531 C C . CYS B 1 15 ? 24.141 5.523 44 1 34.22 15 CYS B C 1
ATOM 3533 O O . CYS B 1 15 ? 25.125 4.949 43.562 1 34.22 15 CYS B O 1
ATOM 3535 N N . HIS B 1 16 ? 23.406 4.883 44.812 1 38.19 16 HIS B N 1
ATOM 3536 C CA . HIS B 1 16 ? 23.5 3.49 45.25 1 38.19 16 HIS B CA 1
ATOM 3537 C C . HIS B 1 16 ? 23.562 2.551 44.031 1 38.19 16 HIS B C 1
ATOM 3539 O O . HIS B 1 16 ? 24.312 1.576 44.062 1 38.19 16 HIS B O 1
ATOM 3545 N N . ALA B 1 17 ? 22.703 2.67 43.125 1 36.88 17 ALA B N 1
ATOM 3546 C CA . ALA B 1 17 ? 22.625 1.664 42.062 1 36.88 17 ALA B CA 1
ATOM 3547 C C . ALA B 1 17 ? 23.906 1.62 41.25 1 36.88 17 ALA B C 1
ATOM 3549 O O . ALA B 1 17 ? 24.391 0.541 40.906 1 36.88 17 ALA B O 1
ATOM 3550 N N . CYS B 1 18 ? 24.438 2.783 40.938 1 39.25 18 CYS B N 1
ATOM 3551 C CA . CYS B 1 18 ? 25.75 2.891 40.312 1 39.25 18 CYS B CA 1
ATOM 3552 C C . CYS B 1 18 ? 26.828 2.266 41.188 1 39.25 18 CYS B C 1
ATOM 3554 O O . CYS B 1 18 ? 27.781 1.675 40.656 1 39.25 18 CYS B O 1
ATOM 3556 N N . LYS B 1 19 ? 26.516 2.432 42.562 1 42.88 19 LYS B N 1
ATOM 3557 C CA . LYS B 1 19 ? 27.438 1.844 43.531 1 42.88 19 LYS B CA 1
ATOM 3558 C C . LYS B 1 19 ? 27.5 0.326 43.406 1 42.88 19 LYS B C 1
ATOM 3560 O O . LYS B 1 19 ? 28.562 -0.274 43.5 1 42.88 19 LYS B O 1
ATOM 3565 N N . GLN B 1 20 ? 26.344 -0.337 43.281 1 45.69 20 GLN B N 1
ATOM 3566 C CA . GLN B 1 20 ? 26.297 -1.794 43.219 1 45.69 20 GLN B CA 1
ATOM 3567 C C . GLN B 1 20 ? 26.984 -2.311 41.969 1 45.69 20 GLN B C 1
ATOM 3569 O O . GLN B 1 20 ? 27.641 -3.357 42 1 45.69 20 GLN B O 1
ATOM 3574 N N . ARG B 1 21 ? 26.766 -1.649 40.812 1 43.66 21 ARG B N 1
ATOM 3575 C CA . ARG B 1 21 ? 27.266 -2.154 39.531 1 43.66 21 ARG B CA 1
ATOM 3576 C C . ARG B 1 21 ? 28.703 -1.672 39.281 1 43.66 21 ARG B C 1
ATOM 3578 O O . ARG B 1 21 ? 29.25 -1.88 38.188 1 43.66 21 ARG B O 1
ATOM 3585 N N . HIS B 1 22 ? 29.562 -1.31 40.281 1 41.19 22 HIS B N 1
ATOM 3586 C CA . HIS B 1 22 ? 30.922 -0.851 40.469 1 41.19 22 HIS B CA 1
ATOM 3587 C C . HIS B 1 22 ? 31.312 0.17 39.375 1 41.19 22 HIS B C 1
ATOM 3589 O O . HIS B 1 22 ? 32.406 0.087 38.812 1 41.19 22 HIS B O 1
ATOM 3595 N N . ILE B 1 23 ? 30.281 0.714 38.875 1 36.47 23 ILE B N 1
ATOM 3596 C CA . ILE B 1 23 ? 30.547 1.732 37.844 1 36.47 23 ILE B CA 1
ATOM 3597 C C . ILE B 1 23 ? 31.078 2.996 38.531 1 36.47 23 ILE B C 1
ATOM 3599 O O . ILE B 1 23 ? 30.438 3.553 39.406 1 36.47 23 ILE B O 1
ATOM 3603 N N . LYS B 1 24 ? 32.344 3.258 38.562 1 34.03 24 LYS B N 1
ATOM 3604 C CA . LYS B 1 24 ? 33.156 4.215 39.312 1 34.03 24 LYS B CA 1
ATOM 3605 C C . LYS B 1 24 ? 32.688 5.648 39.031 1 34.03 24 LYS B C 1
ATOM 3607 O O . LYS B 1 24 ? 32.75 6.5 39.938 1 34.03 24 LYS B O 1
ATOM 3612 N N . ARG B 1 25 ? 32.656 6.18 37.812 1 34.16 25 ARG B N 1
ATOM 3613 C CA . ARG B 1 25 ? 32.5 7.594 37.469 1 34.16 25 ARG B CA 1
ATOM 3614 C C . ARG B 1 25 ? 31.031 7.973 37.312 1 34.16 25 ARG B C 1
ATOM 3616 O O . ARG B 1 25 ? 30.453 7.793 36.219 1 34.16 25 ARG B O 1
ATOM 3623 N N . CYS B 1 26 ? 30.188 7.625 38.375 1 31.69 26 CYS B N 1
ATOM 3624 C CA . CYS B 1 26 ? 28.781 8.023 38.375 1 31.69 26 CYS B CA 1
ATOM 3625 C C . CYS B 1 26 ? 28.641 9.539 38.5 1 31.69 26 CYS B C 1
ATOM 3627 O O . CYS B 1 26 ? 29.016 10.133 39.5 1 31.69 26 CYS B O 1
ATOM 3629 N N . ARG B 1 27 ? 29.062 10.266 37.531 1 32.62 27 ARG B N 1
ATOM 3630 C CA . ARG B 1 27 ? 28.922 11.695 37.75 1 32.62 27 ARG B CA 1
ATOM 3631 C C . ARG B 1 27 ? 27.484 12.062 38.031 1 32.62 27 ARG B C 1
ATOM 3633 O O . ARG B 1 27 ? 26.562 11.664 37.312 1 32.62 27 ARG B O 1
ATOM 3640 N N . PRO B 1 28 ? 27.031 12.422 39.281 1 29.66 28 PRO B N 1
ATOM 3641 C CA . PRO B 1 28 ? 25.719 12.695 39.875 1 29.66 28 PRO B CA 1
ATOM 3642 C C . PRO B 1 28 ? 24.812 13.531 39 1 29.66 28 PRO B C 1
ATOM 3644 O O . PRO B 1 28 ? 23.594 13.469 39.125 1 29.66 28 PRO B O 1
ATOM 3647 N N . ALA B 1 29 ? 25.281 14.641 38.469 1 27.28 29 ALA B N 1
ATOM 3648 C CA . ALA B 1 29 ? 24.422 15.805 38.25 1 27.28 29 ALA B CA 1
ATOM 3649 C C . ALA B 1 29 ? 23.406 15.531 37.156 1 27.28 29 ALA B C 1
ATOM 3651 O O . ALA B 1 29 ? 22.25 15.953 37.25 1 27.28 29 ALA B O 1
ATOM 3652 N N . VAL B 1 30 ? 23.828 15.57 35.875 1 27.12 30 VAL B N 1
ATOM 3653 C CA . VAL B 1 30 ? 22.969 16.094 34.812 1 27.12 30 VAL B CA 1
ATOM 3654 C C . VAL B 1 30 ? 21.875 15.078 34.5 1 27.12 30 VAL B C 1
ATOM 3656 O O . VAL B 1 30 ? 20.719 15.453 34.219 1 27.12 30 VAL B O 1
ATOM 3659 N N . PHE B 1 31 ? 22.266 13.859 34.125 1 24.64 31 PHE B N 1
ATOM 3660 C CA . PHE B 1 31 ? 21.406 12.984 33.344 1 24.64 31 PHE B CA 1
ATOM 3661 C C . PHE B 1 31 ? 20.484 12.172 34.25 1 24.64 31 PHE B C 1
ATOM 3663 O O . PHE B 1 31 ? 20.906 11.164 34.812 1 24.64 31 PHE B O 1
ATOM 3670 N N . ILE B 1 32 ? 19.734 12.844 35.188 1 29.12 32 ILE B N 1
ATOM 3671 C CA . ILE B 1 32 ? 18.859 12.086 36.062 1 29.12 32 ILE B CA 1
ATOM 3672 C C . ILE B 1 32 ? 17.922 11.219 35.25 1 29.12 32 ILE B C 1
ATOM 3674 O O . ILE B 1 32 ? 17.188 11.727 34.406 1 29.12 32 ILE B O 1
ATOM 3678 N N . TYR B 1 33 ? 18.016 9.961 35.281 1 25.84 33 TYR B N 1
ATOM 3679 C CA . TYR B 1 33 ? 17.297 8.914 34.562 1 25.84 33 TYR B CA 1
ATOM 3680 C C . TYR B 1 33 ? 15.875 8.781 35.094 1 25.84 33 TYR B C 1
ATOM 3682 O O . TYR B 1 33 ? 15.664 8.531 36.281 1 25.84 33 TYR B O 1
ATOM 3690 N N . GLU B 1 34 ? 14.805 9.523 34.594 1 27.92 34 GLU B N 1
ATOM 3691 C CA . GLU B 1 34 ? 13.383 9.523 34.938 1 27.92 34 GLU B CA 1
ATOM 3692 C C . GLU B 1 34 ? 12.836 8.102 35.031 1 27.92 34 GLU B C 1
ATOM 3694 O O . GLU B 1 34 ? 11.648 7.906 35.312 1 27.92 34 GLU B O 1
ATOM 3699 N N . GLN B 1 35 ? 13.555 7.059 35.156 1 24.25 35 GLN B N 1
ATOM 3700 C CA . GLN B 1 35 ? 13.078 5.691 35.312 1 24.25 35 GLN B CA 1
ATOM 3701 C C . GLN B 1 35 ? 12.289 5.535 36.625 1 24.25 35 GLN B C 1
ATOM 3703 O O . GLN B 1 35 ? 11.391 4.699 36.719 1 24.25 35 GLN B O 1
ATOM 3708 N N . CYS B 1 36 ? 12.656 6.031 37.75 1 22.16 36 CYS B N 1
ATOM 3709 C CA . CYS B 1 36 ? 12.289 5.406 39.031 1 22.16 36 CYS B CA 1
ATOM 3710 C C . CYS B 1 36 ? 10.82 5.656 39.344 1 22.16 36 CYS B C 1
ATOM 3712 O O . CYS B 1 36 ? 10.266 5.023 40.25 1 22.16 36 CYS B O 1
ATOM 3714 N N . ALA B 1 37 ? 10.242 6.793 39 1 21.41 37 ALA B N 1
ATOM 3715 C CA . ALA B 1 37 ? 9.18 7.184 39.938 1 21.41 37 ALA B CA 1
ATOM 3716 C C . ALA B 1 37 ? 7.984 6.242 39.812 1 21.41 37 ALA B C 1
ATOM 3718 O O . ALA B 1 37 ? 7.262 6.023 40.781 1 21.41 37 ALA B O 1
ATOM 3719 N N . VAL B 1 38 ? 7.414 5.801 38.688 1 21.33 38 VAL B N 1
ATOM 3720 C CA . VAL B 1 38 ? 5.977 5.539 38.688 1 21.33 38 VAL B CA 1
ATOM 3721 C C . VAL B 1 38 ? 5.703 4.141 39.219 1 21.33 38 VAL B C 1
ATOM 3723 O O . VAL B 1 38 ? 5.848 3.146 38.5 1 21.33 38 VAL B O 1
ATOM 3726 N N . SER B 1 39 ? 6.355 3.662 40.281 1 21.94 39 SER B N 1
ATOM 3727 C CA . SER B 1 39 ? 6.133 2.316 40.812 1 21.94 39 SER B CA 1
ATOM 3728 C C . SER B 1 39 ? 4.719 2.158 41.344 1 21.94 39 SER B C 1
ATOM 3730 O O . SER B 1 39 ? 4.375 1.118 41.906 1 21.94 39 SER B O 1
ATOM 3732 N N . ALA B 1 40 ? 3.709 3.018 41.469 1 18.7 40 ALA B N 1
ATOM 3733 C CA . ALA B 1 40 ? 2.805 2.76 42.594 1 18.7 40 ALA B CA 1
ATOM 3734 C C . ALA B 1 40 ? 1.873 1.591 42.281 1 18.7 40 ALA B C 1
ATOM 3736 O O . ALA B 1 40 ? 0.657 1.768 42.156 1 18.7 40 ALA B O 1
ATOM 3737 N N . VAL B 1 41 ? 2.113 0.667 41.438 1 18.5 41 VAL B N 1
ATOM 3738 C CA . VAL B 1 41 ? 1.024 -0.25 41.094 1 18.5 41 VAL B CA 1
ATOM 3739 C C . VAL B 1 41 ? 0.612 -1.023 42.344 1 18.5 4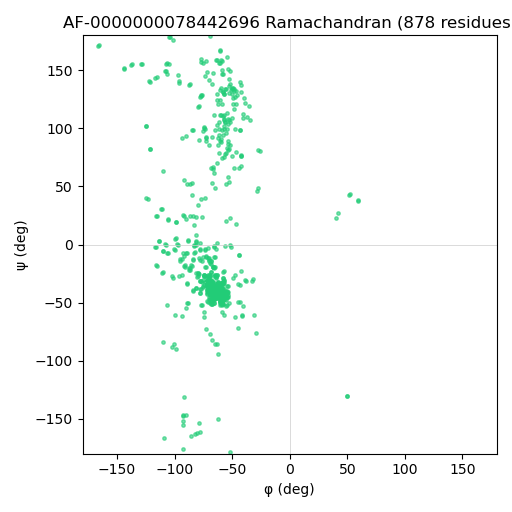1 VAL B C 1
ATOM 3741 O O . VAL B 1 41 ? 1.445 -1.665 43 1 18.5 41 VAL B O 1
ATOM 3744 N N . GLY B 1 42 ? -0.543 -0.631 42.969 1 16.7 42 GLY B N 1
ATOM 3745 C CA . GLY B 1 42 ? -1.311 -1.092 44.094 1 16.7 42 GLY B CA 1
ATOM 3746 C C . GLY B 1 42 ? -1.652 -2.568 44.031 1 16.7 42 GLY B C 1
ATOM 3747 O O . GLY B 1 42 ? -1.602 -3.176 42.969 1 16.7 42 GLY B O 1
ATOM 3748 N N . ALA B 1 43 ? -1.767 -3.219 45.156 1 17.38 43 ALA B N 1
ATOM 3749 C CA . ALA B 1 43 ? -1.971 -4.52 45.781 1 17.38 43 ALA B CA 1
ATOM 3750 C C . ALA B 1 43 ? -3.371 -5.055 45.5 1 17.38 43 ALA B C 1
ATOM 3752 O O . ALA B 1 43 ? -4.355 -4.555 46.062 1 17.38 43 ALA B O 1
ATOM 3753 N N . VAL B 1 44 ? -3.82 -5.141 44.219 1 16.86 44 VAL B N 1
ATOM 3754 C CA . VAL B 1 44 ? -5.219 -5.535 44.094 1 16.86 44 VAL B CA 1
ATOM 3755 C C . VAL B 1 44 ? -5.441 -6.848 44.875 1 16.86 44 VAL B C 1
ATOM 3757 O O . VAL B 1 44 ? -4.734 -7.828 44.625 1 16.86 44 VAL B O 1
ATOM 3760 N N . GLU B 1 45 ? -6.105 -6.719 45.938 1 16.09 45 GLU B N 1
ATOM 3761 C CA . GLU B 1 45 ? -6.688 -7.699 46.875 1 16.09 45 GLU B CA 1
ATOM 3762 C C . GLU B 1 45 ? -7.73 -8.562 46.156 1 16.09 45 GLU B C 1
ATOM 3764 O O . GLU B 1 45 ? -8.742 -8.047 45.688 1 16.09 45 GLU B O 1
ATOM 3769 N N . ASN B 1 46 ? -7.332 -9.531 45.406 1 16.2 46 ASN B N 1
ATOM 3770 C CA . ASN B 1 46 ? -8.25 -10.469 44.75 1 16.2 46 ASN B CA 1
ATOM 3771 C C . ASN B 1 46 ? -9.156 -11.148 45.781 1 16.2 46 ASN B C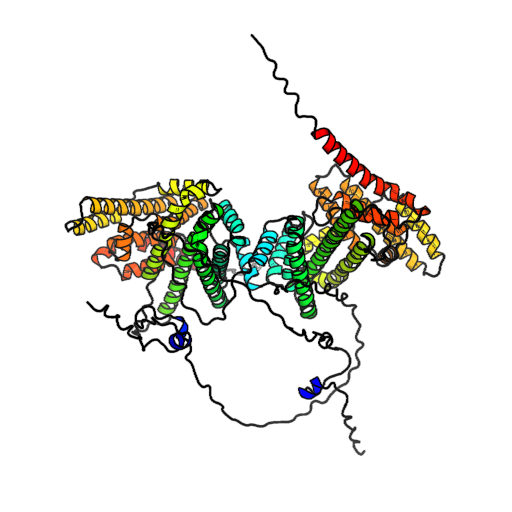 1
ATOM 3773 O O . ASN B 1 46 ? -8.695 -11.969 46.594 1 16.2 46 ASN B O 1
ATOM 3777 N N . SER B 1 47 ? -10.117 -10.477 46.219 1 15.34 47 SER B N 1
ATOM 3778 C CA . SER B 1 47 ? -11.047 -11.109 47.156 1 15.34 47 SER B CA 1
ATOM 3779 C C . SER B 1 47 ? -11.758 -12.289 46.5 1 15.34 47 SER B C 1
ATOM 3781 O O . SER B 1 47 ? -11.75 -12.438 45.281 1 15.34 47 SER B O 1
ATOM 3783 N N . ASN B 1 48 ? -13.156 -12.555 47.031 1 15.59 48 ASN B N 1
ATOM 3784 C CA . ASN B 1 48 ? -13.867 -13.641 47.719 1 15.59 48 ASN B CA 1
ATOM 3785 C C . ASN B 1 48 ? -14.688 -14.461 46.719 1 15.59 48 ASN B C 1
ATOM 3787 O O . ASN B 1 48 ? -14.586 -15.695 46.688 1 15.59 48 ASN B O 1
ATOM 3791 N N . SER B 1 49 ? -16.078 -14.133 46.375 1 15.67 49 SER B N 1
ATOM 3792 C CA . SER B 1 49 ? -17.203 -14.875 46.906 1 15.67 49 SER B CA 1
ATOM 3793 C C . SER B 1 49 ? -17.609 -16.016 45.969 1 15.67 49 SER B C 1
ATOM 3795 O O . SER B 1 49 ? -17.234 -16.031 44.812 1 15.67 49 SER B O 1
ATOM 3797 N N . ASN B 1 50 ? -19.109 -16.516 46.062 1 15.26 50 ASN B N 1
ATOM 3798 C CA . ASN B 1 50 ? -19.844 -17.734 46.438 1 15.26 50 ASN B CA 1
ATOM 3799 C C . ASN B 1 50 ? -20.312 -18.5 45.219 1 15.26 50 ASN B C 1
ATOM 3801 O O . ASN B 1 50 ? -20.078 -19.703 45.094 1 15.26 50 ASN B O 1
ATOM 3805 N N . SER B 1 51 ? -21.625 -18.25 44.531 1 15.69 51 SER B N 1
ATOM 3806 C CA . SER B 1 51 ? -22.766 -19.141 44.688 1 15.69 51 SER B CA 1
ATOM 3807 C C . SER B 1 51 ? -22.797 -20.188 43.594 1 15.69 51 SER B C 1
ATOM 3809 O O . SER B 1 51 ? -22.188 -20.016 42.531 1 15.69 51 SER B O 1
ATOM 3811 N N . SER B 1 52 ? -24.031 -21.172 43.562 1 15.57 52 SER B N 1
ATOM 3812 C CA . SER B 1 52 ? -24.438 -22.578 43.531 1 15.57 52 SER B CA 1
ATOM 3813 C C . SER B 1 52 ? -24.812 -23 42.094 1 15.57 52 SER B C 1
ATOM 3815 O O . SER B 1 52 ? -24.422 -24.094 41.656 1 15.57 52 SER B O 1
ATOM 3817 N N . LEU B 1 53 ? -25.812 -22.438 41.375 1 15.7 53 LEU B N 1
ATOM 3818 C CA . LEU B 1 53 ? -26.953 -23.312 41.125 1 15.7 53 LEU B CA 1
ATOM 3819 C C . LEU B 1 53 ? -26.656 -24.297 40 1 15.7 53 LEU B C 1
ATOM 3821 O O . LEU B 1 53 ? -25.75 -24.062 39.188 1 15.7 53 LEU B O 1
ATOM 3825 N N . VAL B 1 54 ? -27.891 -24.938 39.375 1 16 54 VAL B N 1
ATOM 3826 C CA . VAL B 1 54 ? -28.516 -26.234 39.156 1 16 54 VAL B CA 1
ATOM 3827 C C . VAL B 1 54 ? -28.266 -26.703 37.719 1 16 54 VAL B C 1
ATOM 3829 O O . VAL B 1 54 ? -28 -25.891 36.844 1 16 54 VAL B O 1
ATOM 3832 N N . ALA B 1 55 ? -28.781 -28.031 37.438 1 16.17 55 ALA B N 1
ATOM 3833 C CA . ALA B 1 55 ? -28.5 -29.328 36.812 1 16.17 55 ALA B CA 1
ATOM 3834 C C . ALA B 1 55 ? -29.062 -29.391 35.406 1 16.17 55 ALA B C 1
ATOM 3836 O O . ALA B 1 55 ? -28.625 -30.219 34.594 1 16.17 55 ALA B O 1
ATOM 3837 N N . SER B 1 56 ? -29.969 -28.562 34.781 1 16.17 56 SER B N 1
ATOM 3838 C CA . SER B 1 56 ? -30.969 -29.422 34.188 1 16.17 56 SER B CA 1
ATOM 3839 C C . SER B 1 56 ? -30.438 -30.109 32.938 1 16.17 56 SER B C 1
ATOM 3841 O O . SER B 1 56 ? -29.531 -29.609 32.281 1 16.17 56 SER B O 1
ATOM 3843 N N . SER B 1 57 ? -31.062 -31.359 32.531 1 15.79 57 SER B N 1
ATOM 3844 C CA . SER B 1 57 ? -30.891 -32.688 31.953 1 15.79 57 SER B CA 1
ATOM 3845 C C . SER B 1 57 ? -31.078 -32.656 30.438 1 15.79 57 SER B C 1
ATOM 3847 O O . SER B 1 57 ? -30.562 -33.531 29.734 1 15.79 57 SER B O 1
ATOM 3849 N N . VAL B 1 58 ? -31.656 -31.734 29.688 1 17.56 58 VAL B N 1
ATOM 3850 C CA . VAL B 1 58 ? -32.562 -32.375 28.75 1 17.56 58 VAL B CA 1
ATOM 3851 C C . VAL B 1 58 ? -31.75 -33.094 27.672 1 17.56 58 VAL B C 1
ATOM 3853 O O . VAL B 1 58 ? -30.625 -32.688 27.359 1 17.56 58 VAL B O 1
ATOM 3856 N N . SER B 1 59 ? -32.375 -34.156 26.938 1 16.12 59 SER B N 1
ATOM 3857 C CA . SER B 1 59 ? -32.281 -35.469 26.312 1 16.12 59 SER B CA 1
ATOM 3858 C C . SER B 1 59 ? -31.859 -35.375 24.859 1 16.12 59 SER B C 1
ATOM 3860 O O . SER B 1 59 ? -31 -36.125 24.406 1 16.12 59 SER B O 1
ATOM 3862 N N . SER B 1 60 ? -32.562 -34.594 23.969 1 17.05 60 SER B N 1
ATOM 3863 C CA . SER B 1 60 ? -33.188 -35.406 22.922 1 17.05 60 SER B CA 1
ATOM 3864 C C . SER B 1 60 ? -32.156 -35.812 21.859 1 17.05 60 SER B C 1
ATOM 3866 O O . SER B 1 60 ? -31.062 -35.219 21.797 1 17.05 60 SER B O 1
ATOM 3868 N N . SER B 1 61 ? -32.719 -36.062 20.547 1 18.03 61 SER B N 1
ATOM 3869 C CA . SER B 1 61 ? -32.844 -37.094 19.531 1 18.03 61 SER B CA 1
ATOM 3870 C C . SER B 1 61 ? -31.781 -36.938 18.438 1 18.03 61 SER B C 1
ATOM 3872 O O . SER B 1 61 ? -31.328 -35.812 18.156 1 18.03 61 SER B O 1
ATOM 3874 N N . ALA B 1 62 ? -31.312 -38.094 17.906 1 19.02 62 ALA B N 1
ATOM 3875 C CA . ALA B 1 62 ? -30.188 -38.719 17.234 1 19.02 62 ALA B CA 1
ATOM 3876 C C . ALA B 1 62 ? -30.219 -38.5 15.727 1 19.02 62 ALA B C 1
ATOM 3878 O O . ALA B 1 62 ? -29.406 -39.031 14.984 1 19.02 62 ALA B O 1
ATOM 3879 N N . GLY B 1 63 ? -30.844 -37.469 15.148 1 19.3 63 GLY B N 1
ATOM 3880 C CA . GLY B 1 63 ? -31.031 -37.781 13.734 1 19.3 63 GLY B CA 1
ATOM 3881 C C . GLY B 1 63 ? -29.734 -37.938 12.984 1 19.3 63 GLY B C 1
ATOM 3882 O O . GLY B 1 63 ? -28.719 -37.312 13.328 1 19.3 63 GLY B O 1
ATOM 3883 N N . SER B 1 64 ? -29.547 -39.031 12.219 1 18.31 64 SER B N 1
ATOM 3884 C CA . SER B 1 64 ? -28.484 -39.75 11.508 1 18.31 64 SER B CA 1
ATOM 3885 C C . SER B 1 64 ? -28.062 -39 10.25 1 18.31 64 SER B C 1
ATOM 3887 O O . SER B 1 64 ? -27.375 -39.531 9.391 1 18.31 64 SER B O 1
ATOM 3889 N N . ARG B 1 65 ? -27.938 -37.688 10.172 1 20.69 65 ARG B N 1
ATOM 3890 C CA . ARG B 1 65 ? -27.734 -37.156 8.828 1 20.69 65 ARG B CA 1
ATOM 3891 C C . ARG B 1 65 ? -26.438 -37.688 8.219 1 20.69 65 ARG B C 1
ATOM 3893 O O . ARG B 1 65 ? -25.453 -37.875 8.93 1 20.69 65 ARG B O 1
ATOM 3900 N N . VAL B 1 66 ? -26.547 -38.375 7.066 1 20.2 66 VAL B N 1
ATOM 3901 C CA . VAL B 1 66 ? -25.641 -38.969 6.09 1 20.2 66 VAL B CA 1
ATOM 3902 C C . VAL B 1 66 ? -24.641 -37.938 5.598 1 20.2 66 VAL B C 1
ATOM 3904 O O . VAL B 1 66 ? -25.031 -36.875 5.098 1 20.2 66 VAL B O 1
ATOM 3907 N N . TYR B 1 67 ? -23.562 -37.75 6.266 1 18.78 67 TYR B N 1
ATOM 3908 C CA . TYR B 1 67 ? -22.484 -36.812 5.969 1 18.78 67 TYR B CA 1
ATOM 3909 C C . TYR B 1 67 ? -21.828 -37.125 4.637 1 18.78 67 TYR B C 1
ATOM 3911 O O . TYR B 1 67 ? -21.391 -38.25 4.414 1 18.78 67 TYR B O 1
ATOM 3919 N N . VAL B 1 68 ? -22.359 -36.625 3.566 1 20.44 68 VAL B N 1
ATOM 3920 C CA . VAL B 1 68 ? -21.703 -36.594 2.264 1 20.44 68 VAL B CA 1
ATOM 3921 C C . VAL B 1 68 ? -20.234 -36.188 2.424 1 20.44 68 VAL B C 1
ATOM 3923 O O . VAL B 1 68 ? -19.953 -35.094 2.979 1 20.44 68 VAL B O 1
ATOM 3926 N N . THR B 1 69 ? -19.344 -37.156 2.432 1 22.25 69 THR B N 1
ATOM 3927 C CA . THR B 1 69 ? -17.891 -37.094 2.555 1 22.25 69 THR B CA 1
ATOM 3928 C C . THR B 1 69 ? -17.297 -36.188 1.475 1 22.25 69 THR B C 1
ATOM 3930 O O . THR B 1 69 ? -17.25 -36.562 0.301 1 22.25 69 THR B O 1
ATOM 3933 N N . THR B 1 70 ? -17.703 -35 1.264 1 26.3 70 THR B N 1
ATOM 3934 C CA . THR B 1 70 ? -17.047 -34.156 0.28 1 26.3 70 THR B CA 1
ATOM 3935 C C . THR B 1 70 ? -15.531 -34.156 0.495 1 26.3 70 THR B C 1
ATOM 3937 O O . THR B 1 70 ? -15.055 -33.969 1.619 1 26.3 70 THR B O 1
ATOM 3940 N N . ALA B 1 71 ? -14.703 -34.812 -0.41 1 28.28 71 ALA B N 1
ATOM 3941 C CA . ALA B 1 71 ? -13.25 -34.906 -0.527 1 28.28 71 ALA B CA 1
ATOM 3942 C C . ALA B 1 71 ? -12.586 -33.562 -0.29 1 28.28 71 ALA B C 1
ATOM 3944 O O . ALA B 1 71 ? -12.812 -32.594 -1.044 1 28.28 71 ALA B O 1
ATOM 3945 N N . SER B 1 72 ? -12.523 -33.188 0.943 1 31.27 72 SER B N 1
ATOM 3946 C CA . SER B 1 72 ? -11.875 -32 1.45 1 31.27 72 SER B CA 1
ATOM 3947 C C . SER B 1 72 ? -10.477 -31.828 0.861 1 31.27 72 SER B C 1
ATOM 3949 O O . SER B 1 72 ? -9.758 -32.812 0.665 1 31.27 72 SER B O 1
ATOM 3951 N N . PRO B 1 73 ? -10.156 -30.828 0.215 1 33.25 73 PRO B N 1
ATOM 3952 C CA . PRO B 1 73 ? -8.789 -30.5 -0.208 1 33.25 73 PRO B CA 1
ATOM 3953 C C . PRO B 1 73 ? -7.734 -30.922 0.811 1 33.25 73 PRO B C 1
ATOM 3955 O O . PRO B 1 73 ? -7.953 -30.797 2.02 1 33.25 73 PRO B O 1
ATOM 3958 N N . THR B 1 74 ? -6.938 -31.969 0.561 1 33.34 74 THR B N 1
ATOM 3959 C CA . THR B 1 74 ? -5.863 -32.562 1.358 1 33.34 74 THR B CA 1
ATOM 3960 C C . THR B 1 74 ? -5.105 -31.469 2.125 1 33.34 74 THR B C 1
ATOM 3962 O O . THR B 1 74 ? -4.746 -30.438 1.561 1 33.34 74 THR B O 1
ATOM 3965 N N . ALA B 1 75 ? -5.051 -31.453 3.41 1 35.56 75 ALA B N 1
ATOM 3966 C CA . ALA B 1 75 ? -4.297 -30.75 4.434 1 35.56 75 ALA B CA 1
ATOM 3967 C C . ALA B 1 75 ? -2.82 -30.641 4.059 1 35.56 75 ALA B C 1
ATOM 3969 O O . ALA B 1 75 ? -2.139 -31.656 3.92 1 35.56 75 ALA B O 1
ATOM 3970 N N . VAL B 1 76 ? -2.42 -29.766 3.148 1 39.53 76 VAL B N 1
ATOM 3971 C CA . VAL B 1 76 ? -0.999 -29.5 2.941 1 39.53 76 VAL B CA 1
ATOM 3972 C C . VAL B 1 76 ? -0.296 -29.375 4.289 1 39.53 76 VAL B C 1
ATOM 3974 O O . VAL B 1 76 ? -0.718 -28.578 5.141 1 39.53 76 VAL B O 1
ATOM 3977 N N . SER B 1 77 ? 0.374 -30.406 4.801 1 37 77 SER B N 1
ATOM 3978 C CA . SER B 1 77 ? 1.139 -30.422 6.043 1 37 77 SER B CA 1
ATOM 3979 C C . SER B 1 77 ? 2.07 -29.219 6.125 1 37 77 SER B C 1
ATOM 3981 O O . SER B 1 77 ? 2.734 -28.859 5.148 1 37 77 SER B O 1
ATOM 3983 N N . PRO B 1 78 ? 1.959 -28.297 7.043 1 41 78 PRO B N 1
ATOM 3984 C CA . PRO B 1 78 ? 2.902 -27.188 7.191 1 41 78 PRO B CA 1
ATOM 3985 C C . PRO B 1 78 ? 4.359 -27.641 7.125 1 41 78 PRO B C 1
ATOM 3987 O O . PRO B 1 78 ? 4.672 -28.797 7.457 1 41 78 PRO B O 1
ATOM 3990 N N . PRO B 1 79 ? 5.227 -27.047 6.301 1 38.62 79 PRO B N 1
ATOM 3991 C CA . PRO B 1 79 ? 6.652 -27.391 6.285 1 38.62 79 PRO B CA 1
ATOM 3992 C C . PRO B 1 79 ? 7.23 -27.562 7.688 1 38.62 79 PRO B C 1
ATOM 3994 O O . PRO B 1 79 ? 6.684 -27.031 8.656 1 38.62 79 PRO B O 1
ATOM 3997 N N . SER B 1 80 ? 8.07 -28.578 7.965 1 37.44 80 SER B N 1
ATOM 3998 C CA . SER B 1 80 ? 8.836 -28.891 9.164 1 37.44 80 SER B CA 1
ATOM 3999 C C . SER B 1 80 ? 9.43 -27.641 9.797 1 37.44 80 SER B C 1
ATOM 4001 O O . SER B 1 80 ? 9.82 -26.703 9.086 1 37.44 80 SER B O 1
ATOM 4003 N N . GLY B 1 81 ? 9.227 -27.328 11.102 1 39.94 81 GLY B N 1
ATOM 4004 C CA . GLY B 1 81 ? 9.555 -26.312 12.086 1 39.94 81 GLY B CA 1
ATOM 4005 C C . GLY B 1 81 ? 11 -25.859 12.008 1 39.94 81 GLY B C 1
ATOM 4006 O O . GLY B 1 81 ? 11.906 -26.578 12.398 1 39.94 81 GLY B O 1
ATOM 4007 N N . ASN B 1 82 ? 11.438 -25.234 11.055 1 45.38 82 ASN B N 1
ATOM 4008 C CA . ASN B 1 82 ? 12.758 -24.641 11.227 1 45.38 82 ASN B CA 1
ATOM 4009 C C . ASN B 1 82 ? 12.852 -23.844 12.523 1 45.38 82 ASN B C 1
ATOM 4011 O O . ASN B 1 82 ? 11.859 -23.266 12.977 1 45.38 82 ASN B O 1
ATOM 4015 N N . ASP B 1 83 ? 13.992 -24.031 13.305 1 49.06 83 ASP B N 1
ATOM 4016 C CA . ASP B 1 83 ? 14.516 -23.594 14.594 1 49.06 83 ASP B CA 1
ATOM 4017 C C . ASP B 1 83 ? 14.461 -22.078 14.719 1 49.06 83 ASP B C 1
ATOM 4019 O O . ASP B 1 83 ? 15.047 -21.5 15.641 1 49.06 83 ASP B O 1
ATOM 4023 N N . GLY B 1 84 ? 14 -21.406 13.75 1 55.19 84 GLY B N 1
ATOM 4024 C CA . GLY B 1 84 ? 14.062 -20 14.062 1 55.19 84 GLY B CA 1
ATOM 4025 C C . GLY B 1 84 ? 12.969 -19.547 15.008 1 55.19 84 GLY B C 1
ATOM 4026 O O . GLY B 1 84 ? 12.047 -20.297 15.305 1 55.19 84 GLY B O 1
ATOM 4027 N N . PRO B 1 85 ? 13.25 -18.422 15.688 1 67.44 85 PRO B N 1
ATOM 4028 C CA . PRO B 1 85 ? 12.25 -17.891 16.609 1 67.44 85 PRO B CA 1
ATOM 4029 C C . PRO B 1 85 ? 10.867 -17.766 15.977 1 67.44 85 PRO B C 1
ATOM 4031 O O . PRO B 1 85 ? 10.75 -17.453 14.789 1 67.44 85 PRO B O 1
ATOM 4034 N N . SER B 1 86 ? 9.859 -18.281 16.625 1 75.81 86 SER B N 1
ATOM 4035 C CA . SER B 1 86 ? 8.469 -18.219 16.188 1 75.81 86 SER B CA 1
ATOM 4036 C C . SER B 1 86 ? 7.984 -16.781 16.078 1 75.81 86 SER B C 1
ATOM 4038 O O . SER B 1 86 ? 8.297 -15.953 16.938 1 75.81 86 SER B O 1
ATOM 4040 N N . ILE B 1 87 ? 7.508 -16.422 14.961 1 79.44 87 ILE B N 1
ATOM 4041 C CA . ILE B 1 87 ? 6.898 -15.109 14.797 1 79.44 87 ILE B CA 1
ATOM 4042 C C . ILE B 1 87 ? 5.383 -15.219 14.945 1 79.44 87 ILE B C 1
ATOM 4044 O O . ILE B 1 87 ? 4.785 -16.234 14.555 1 79.44 87 ILE B O 1
ATOM 4048 N N . PRO B 1 88 ? 4.789 -14.297 15.602 1 79.69 88 PRO B N 1
ATOM 4049 C CA . PRO B 1 88 ? 3.328 -14.32 15.711 1 79.69 88 PRO B CA 1
ATOM 4050 C C . PRO B 1 88 ? 2.631 -14.18 14.359 1 79.69 88 PRO B C 1
ATOM 4052 O O . PRO B 1 88 ? 3.254 -13.758 13.383 1 79.69 88 PRO B O 1
ATOM 4055 N N . PRO B 1 89 ? 1.317 -14.664 14.367 1 80.31 89 PRO B N 1
ATOM 4056 C CA . PRO B 1 89 ? 0.537 -14.406 13.156 1 80.31 89 PRO B CA 1
ATOM 4057 C C . PRO B 1 89 ? 0.374 -12.922 12.859 1 80.31 89 PRO B C 1
ATOM 4059 O O . PRO B 1 89 ? 0.643 -12.086 13.727 1 80.31 89 PRO B O 1
ATOM 4062 N N . ALA B 1 90 ? -0.08 -12.656 11.68 1 83.62 90 ALA B N 1
ATOM 4063 C CA . ALA B 1 90 ? -0.238 -11.289 11.195 1 83.62 90 ALA B CA 1
ATOM 4064 C C . ALA B 1 90 ? -1.16 -10.492 12.117 1 83.62 90 ALA B C 1
ATOM 4066 O O . ALA B 1 90 ? -2.186 -11 12.57 1 83.62 90 ALA B O 1
ATOM 4067 N N . ASN B 1 91 ? -0.752 -9.289 12.523 1 88.75 91 ASN B N 1
ATOM 4068 C CA . ASN B 1 91 ? -1.618 -8.336 13.211 1 88.75 91 ASN B CA 1
ATOM 4069 C C . ASN B 1 91 ? -2.609 -7.691 12.25 1 88.75 91 ASN B C 1
ATOM 4071 O O . ASN B 1 91 ? -2.281 -6.711 11.578 1 88.75 91 ASN B O 1
ATOM 4075 N N . MET B 1 92 ? -3.816 -8.203 12.289 1 87.5 92 MET B N 1
ATOM 4076 C CA . MET B 1 92 ? -4.801 -7.848 11.273 1 87.5 92 MET B CA 1
ATOM 4077 C C . MET B 1 92 ? -5.184 -6.375 11.375 1 87.5 92 MET B C 1
ATOM 4079 O O . MET B 1 92 ? -5.441 -5.723 10.359 1 87.5 92 MET B O 1
ATOM 4083 N N . VAL B 1 93 ? -5.191 -5.84 12.523 1 89.12 93 VAL B N 1
ATOM 4084 C CA . VAL B 1 93 ? -5.555 -4.441 12.711 1 89.12 93 VAL B CA 1
ATOM 4085 C C . VAL B 1 93 ? -4.469 -3.541 12.125 1 89.12 93 VAL B C 1
ATOM 4087 O O . VAL B 1 93 ? -4.766 -2.592 11.398 1 89.12 93 VAL B O 1
ATOM 4090 N N . GLU B 1 94 ? -3.285 -3.826 12.422 1 92.5 94 GLU B N 1
ATOM 4091 C CA . GLU B 1 94 ? -2.15 -3.082 11.883 1 92.5 94 GLU B CA 1
ATOM 4092 C C . GLU B 1 94 ? -2.139 -3.113 10.359 1 92.5 94 GLU B C 1
ATOM 4094 O O . GLU B 1 94 ? -1.887 -2.094 9.719 1 92.5 94 GLU B O 1
ATOM 4099 N N . LEU B 1 95 ? -2.434 -4.223 9.836 1 93.56 95 LEU B N 1
ATOM 4100 C CA . LEU B 1 95 ? -2.416 -4.379 8.383 1 93.56 95 LEU B CA 1
ATOM 4101 C C . LEU B 1 95 ? -3.59 -3.646 7.746 1 93.56 95 LEU B C 1
ATOM 4103 O O . LEU B 1 95 ? -3.471 -3.127 6.633 1 93.56 95 LEU B O 1
ATOM 4107 N N . GLU B 1 96 ? -4.719 -3.639 8.422 1 93.19 96 GLU B N 1
ATOM 4108 C CA . GLU B 1 96 ? -5.844 -2.838 7.945 1 93.19 96 GLU B CA 1
ATOM 4109 C C . GLU B 1 96 ? -5.48 -1.355 7.895 1 93.19 96 GLU B C 1
ATOM 4111 O O . GLU B 1 96 ? -5.832 -0.659 6.938 1 93.19 96 GLU B O 1
ATOM 4116 N N . LEU B 1 97 ? -4.816 -0.899 8.906 1 95.31 97 LEU B N 1
ATOM 4117 C CA . LEU B 1 97 ? -4.383 0.492 8.945 1 95.31 97 LEU B CA 1
ATOM 4118 C C . LEU B 1 97 ? -3.398 0.791 7.82 1 95.31 97 LEU B C 1
ATOM 4120 O O . LEU B 1 97 ? -3.475 1.847 7.188 1 95.31 97 LEU B O 1
ATOM 4124 N N . MET B 1 98 ? -2.475 -0.144 7.637 1 94.31 98 MET B N 1
ATOM 4125 C CA . MET B 1 98 ? -1.509 0.022 6.555 1 94.31 98 MET B CA 1
ATOM 4126 C C . MET B 1 98 ? -2.209 0.031 5.199 1 94.31 98 MET B C 1
ATOM 4128 O O . MET B 1 98 ? -1.852 0.814 4.316 1 94.31 98 MET B O 1
ATOM 4132 N N . HIS B 1 99 ? -3.166 -0.859 5.035 1 93.56 99 HIS B N 1
ATOM 4133 C CA . HIS B 1 99 ? -3.965 -0.864 3.814 1 93.56 99 HIS B CA 1
ATOM 4134 C C . HIS B 1 99 ? -4.652 0.481 3.6 1 93.56 99 HIS B C 1
ATOM 4136 O O . HIS B 1 99 ? -4.688 0.994 2.479 1 93.56 99 HIS B O 1
ATOM 4142 N N . ASN B 1 100 ? -5.234 1.008 4.609 1 94.19 100 ASN B N 1
ATOM 4143 C CA . ASN B 1 100 ? -5.895 2.307 4.562 1 94.19 100 ASN B CA 1
ATOM 4144 C C . ASN B 1 100 ? -4.934 3.412 4.133 1 94.19 100 ASN B C 1
ATOM 4146 O O . ASN B 1 100 ? -5.32 4.328 3.406 1 94.19 100 ASN B O 1
ATOM 4150 N N . ILE B 1 101 ? -3.695 3.35 4.559 1 93.44 101 ILE B N 1
ATOM 4151 C CA . ILE B 1 101 ? -2.674 4.332 4.207 1 93.44 101 ILE B CA 1
ATOM 4152 C C . ILE B 1 101 ? -2.441 4.316 2.697 1 93.44 101 ILE B C 1
ATOM 4154 O O . ILE B 1 101 ? -2.285 5.367 2.076 1 93.44 101 ILE B O 1
ATOM 4158 N N . TYR B 1 102 ? -2.467 3.158 2.096 1 91 102 TYR B N 1
ATOM 4159 C CA . TYR B 1 102 ? -2.123 3.018 0.686 1 91 102 TYR B CA 1
ATOM 4160 C C . TYR B 1 102 ? -3.342 3.254 -0.198 1 91 102 TYR B C 1
ATOM 4162 O O . TYR B 1 102 ? -3.207 3.57 -1.383 1 91 102 TYR B O 1
ATOM 4170 N N . THR B 1 103 ? -4.539 3.143 0.354 1 89.44 103 THR B N 1
ATOM 4171 C CA . THR B 1 103 ? -5.695 3.098 -0.537 1 89.44 103 THR B CA 1
ATOM 4172 C C . THR B 1 103 ? -6.598 4.309 -0.316 1 89.44 103 THR B C 1
ATOM 4174 O O . THR B 1 103 ? -7.449 4.617 -1.152 1 89.44 103 THR B O 1
ATOM 4177 N N . SER B 1 104 ? -6.461 4.965 0.766 1 89.56 104 SER B N 1
ATOM 4178 C CA . SER B 1 104 ? -7.316 6.105 1.066 1 89.56 104 SER B CA 1
ATOM 4179 C C . SER B 1 104 ? -6.547 7.418 0.943 1 89.56 104 SER B C 1
ATOM 4181 O O . SER B 1 104 ? -5.316 7.43 0.993 1 89.56 104 SER B O 1
ATOM 4183 N N . ASP B 1 105 ? -7.297 8.422 0.705 1 85.94 105 ASP B N 1
ATOM 4184 C CA . ASP B 1 105 ? -6.707 9.75 0.734 1 85.94 105 ASP B CA 1
ATOM 4185 C C . ASP B 1 105 ? -6.664 10.305 2.158 1 85.94 105 ASP B C 1
ATOM 4187 O O . ASP B 1 105 ? -7.656 10.836 2.652 1 85.94 105 ASP B O 1
ATOM 4191 N N . LEU B 1 106 ? -5.535 10.18 2.738 1 83.88 106 LEU B N 1
ATOM 4192 C CA . LEU B 1 106 ? -5.371 10.664 4.105 1 83.88 106 LEU B CA 1
ATOM 4193 C C . LEU B 1 106 ? -5.074 12.164 4.117 1 83.88 106 LEU B C 1
ATOM 4195 O O . LEU B 1 106 ? -5.004 12.773 5.184 1 83.88 106 LEU B O 1
ATOM 4199 N N . ASN B 1 107 ? -4.996 12.734 2.92 1 76.94 107 ASN B N 1
ATOM 4200 C CA . ASN B 1 107 ? -4.703 14.156 2.795 1 76.94 107 ASN B CA 1
ATOM 4201 C C . ASN B 1 107 ? -3.447 14.539 3.576 1 76.94 107 ASN B C 1
ATOM 4203 O O . ASN B 1 107 ? -3.457 15.508 4.336 1 76.94 107 ASN B O 1
ATOM 4207 N N . LEU B 1 108 ? -2.494 13.711 3.434 1 67.06 108 LEU B N 1
ATOM 4208 C CA . LEU B 1 108 ? -1.237 13.945 4.137 1 67.06 108 LEU B CA 1
ATOM 4209 C C . LEU B 1 108 ? -0.645 15.297 3.76 1 67.06 108 LEU B C 1
ATOM 4211 O O . LEU B 1 108 ? -0.067 15.984 4.605 1 67.06 108 LEU B O 1
ATOM 4215 N N . MET B 1 109 ? -0.748 15.625 2.512 1 61.66 109 MET B N 1
ATOM 4216 C CA . MET B 1 109 ? -0.229 16.906 2.033 1 61.66 109 MET B CA 1
ATOM 4217 C C . MET B 1 109 ? -1.125 17.484 0.944 1 61.66 109 MET B C 1
ATOM 4219 O O . MET B 1 109 ? -1.824 16.734 0.251 1 61.66 109 MET B O 1
ATOM 4223 N N . PRO B 1 110 ? -1.013 18.797 0.975 1 57.38 110 PRO B N 1
ATOM 4224 C CA . PRO B 1 110 ? -1.769 19.375 -0.132 1 57.38 110 PRO B CA 1
ATOM 4225 C C . PRO B 1 110 ? -1.345 18.828 -1.493 1 57.38 110 PRO B C 1
ATOM 4227 O O . PRO B 1 110 ? -0.196 18.422 -1.665 1 57.38 110 PRO B O 1
ATOM 4230 N N . ARG B 1 111 ? -2.168 18.438 -2.41 1 55.25 111 ARG B N 1
ATOM 4231 C CA . ARG B 1 111 ? -2.18 17.656 -3.641 1 55.25 111 ARG B CA 1
ATOM 4232 C C . ARG B 1 111 ? -0.953 17.953 -4.496 1 55.25 111 ARG B C 1
ATOM 4234 O O . ARG B 1 111 ? -0.366 17.062 -5.094 1 55.25 111 ARG B O 1
ATOM 4241 N N . LEU B 1 112 ? -0.69 19.188 -4.969 1 47.16 112 LEU B N 1
ATOM 4242 C CA . LEU B 1 112 ? 0.403 19.406 -5.91 1 47.16 112 LEU B CA 1
ATOM 4243 C C . LEU B 1 112 ? 1.655 18.656 -5.469 1 47.16 112 LEU B C 1
ATOM 4245 O O . LEU B 1 112 ? 2.424 18.172 -6.305 1 47.16 112 LEU B O 1
ATOM 4249 N N . SER B 1 113 ? 1.798 18.578 -4.328 1 56.16 113 SER B N 1
ATOM 4250 C CA . SER B 1 113 ? 3.037 18.156 -3.678 1 56.16 113 SER B CA 1
ATOM 4251 C C . SER B 1 113 ? 2.916 16.734 -3.117 1 56.16 113 SER B C 1
ATOM 4253 O O . SER B 1 113 ? 3.9 16.172 -2.637 1 56.16 113 SER B O 1
ATOM 4255 N N . SER B 1 114 ? 1.92 16.094 -3.77 1 65.38 114 SER B N 1
ATOM 4256 C CA . SER B 1 114 ? 1.379 15.008 -2.967 1 65.38 114 SER B CA 1
ATOM 4257 C C . SER B 1 114 ? 2.021 13.672 -3.34 1 65.38 114 SER B C 1
ATOM 4259 O O . SER B 1 114 ? 2.398 12.891 -2.465 1 65.38 114 SER B O 1
ATOM 4261 N N . ALA B 1 115 ? 2.418 13.773 -4.648 1 75.88 115 ALA B N 1
ATOM 4262 C CA . ALA B 1 115 ? 2.867 12.438 -5.023 1 75.88 115 ALA B CA 1
ATOM 4263 C C . ALA B 1 115 ? 4.262 12.148 -4.477 1 75.88 115 ALA B C 1
ATOM 4265 O O . ALA B 1 115 ? 4.523 11.062 -3.955 1 75.88 115 ALA B O 1
ATOM 4266 N N . THR B 1 116 ? 5.074 13.195 -4.605 1 82.25 116 THR B N 1
ATOM 4267 C CA . THR B 1 116 ? 6.438 13.039 -4.102 1 82.25 116 THR B CA 1
ATOM 4268 C C . THR B 1 116 ? 6.438 12.906 -2.582 1 82.25 116 THR B C 1
ATOM 4270 O O . THR B 1 116 ? 7.129 12.047 -2.031 1 82.25 116 THR B O 1
ATOM 4273 N N . PHE B 1 117 ? 5.707 13.773 -1.968 1 83.62 117 PHE B N 1
ATOM 4274 C CA . PHE B 1 117 ? 5.605 13.727 -0.514 1 83.62 117 PHE B CA 1
ATOM 4275 C C . PHE B 1 117 ? 5.141 12.359 -0.043 1 83.62 117 PHE B C 1
ATOM 4277 O O . PHE B 1 117 ? 5.754 11.758 0.84 1 83.62 117 PHE B O 1
ATOM 4284 N N . HIS B 1 118 ? 4.137 11.844 -0.708 1 85.75 118 HIS B N 1
ATOM 4285 C CA . HIS B 1 118 ? 3.57 10.547 -0.36 1 85.75 118 HIS B CA 1
ATOM 4286 C C . HIS B 1 118 ? 4.582 9.422 -0.572 1 85.75 118 HIS B C 1
ATOM 4288 O O . HIS B 1 118 ? 4.738 8.547 0.284 1 85.75 118 HIS B O 1
ATOM 4294 N N . ARG B 1 119 ? 5.164 9.508 -1.644 1 87.06 119 ARG B N 1
ATOM 4295 C CA . ARG B 1 119 ? 6.164 8.5 -1.973 1 87.06 119 ARG B CA 1
ATOM 4296 C C . ARG B 1 119 ? 7.285 8.477 -0.937 1 87.06 119 ARG B C 1
ATOM 4298 O O . ARG B 1 119 ? 7.707 7.41 -0.492 1 87.06 119 ARG B O 1
ATOM 4305 N N . LEU B 1 120 ? 7.781 9.617 -0.569 1 88.44 120 LEU B N 1
ATOM 4306 C CA . LEU B 1 120 ? 8.898 9.719 0.363 1 88.44 120 LEU B CA 1
ATOM 4307 C C . LEU B 1 120 ? 8.492 9.234 1.751 1 88.44 120 LEU B C 1
ATOM 4309 O O . LEU B 1 120 ? 9.242 8.5 2.396 1 88.44 120 LEU B O 1
ATOM 4313 N N . VAL B 1 121 ? 7.336 9.633 2.174 1 90.75 121 VAL B N 1
ATOM 4314 C CA . VAL B 1 121 ? 6.855 9.219 3.486 1 90.75 121 VAL B CA 1
ATOM 4315 C C . VAL B 1 121 ? 6.699 7.699 3.525 1 90.75 121 VAL B C 1
ATOM 4317 O O . VAL B 1 121 ? 7.133 7.047 4.477 1 90.75 121 VAL B O 1
ATOM 4320 N N . LEU B 1 122 ? 6.152 7.105 2.496 1 91.19 122 LEU B N 1
ATOM 4321 C CA . LEU B 1 122 ? 5.848 5.68 2.473 1 91.19 122 LEU B CA 1
ATOM 4322 C C . LEU B 1 122 ? 7.117 4.852 2.305 1 91.19 122 LEU B C 1
ATOM 4324 O O . LEU B 1 122 ? 7.172 3.699 2.736 1 91.19 122 LEU B O 1
ATOM 4328 N N . ASN B 1 123 ? 8.07 5.418 1.718 1 89.94 123 ASN B N 1
ATOM 4329 C CA . ASN B 1 123 ? 9.344 4.723 1.572 1 89.94 123 ASN B CA 1
ATOM 4330 C C . ASN B 1 123 ? 10.148 4.746 2.869 1 89.94 123 ASN B C 1
ATOM 4332 O O . ASN B 1 123 ? 10.891 3.811 3.16 1 89.94 123 ASN B O 1
ATOM 4336 N N . LEU B 1 124 ? 10 5.789 3.652 1 92.19 124 LEU B N 1
ATOM 4337 C CA . LEU B 1 124 ? 10.805 5.977 4.855 1 92.19 124 LEU B CA 1
ATOM 4338 C C . LEU B 1 124 ? 10.141 5.328 6.062 1 92.19 124 LEU B C 1
ATOM 4340 O O . LEU B 1 124 ? 10.82 4.84 6.965 1 92.19 124 LEU B O 1
ATOM 4344 N N . ALA B 1 125 ? 8.844 5.352 6.062 1 94.12 125 ALA B N 1
ATOM 4345 C CA . ALA B 1 125 ? 8.086 4.961 7.25 1 94.12 125 ALA B CA 1
ATOM 4346 C C . ALA B 1 125 ? 8.391 3.518 7.645 1 94.12 125 ALA B C 1
ATOM 4348 O O . ALA B 1 125 ? 8.672 3.234 8.812 1 94.12 125 ALA B O 1
ATOM 4349 N N . PRO B 1 126 ? 8.414 2.594 6.684 1 91 126 PRO B N 1
ATOM 4350 C CA . PRO B 1 126 ? 8.648 1.204 7.078 1 91 126 PRO B CA 1
ATOM 4351 C C . PRO B 1 126 ? 10.039 0.981 7.664 1 91 126 PRO B C 1
ATOM 4353 O O . PRO B 1 126 ? 10.297 -0.06 8.273 1 91 126 PRO B O 1
ATOM 4356 N N . LYS B 1 127 ? 10.953 1.958 7.555 1 89.62 127 LYS B N 1
ATOM 4357 C CA . LYS B 1 127 ? 12.32 1.852 8.062 1 89.62 127 LYS B CA 1
ATOM 4358 C C . LYS B 1 127 ? 12.508 2.693 9.32 1 89.62 127 LYS B C 1
ATOM 4360 O O . LYS B 1 127 ? 13.57 2.658 9.945 1 89.62 127 LYS B O 1
ATOM 4365 N N . THR B 1 128 ? 11.539 3.441 9.641 1 93.12 128 THR B N 1
ATOM 4366 C CA . THR B 1 128 ? 11.625 4.387 10.75 1 93.12 128 THR B CA 1
ATOM 4367 C C . THR B 1 128 ? 10.5 4.152 11.75 1 93.12 128 THR B C 1
ATOM 4369 O O . THR B 1 128 ? 9.406 4.715 11.609 1 93.12 128 THR B O 1
ATOM 4372 N N . PRO B 1 129 ? 10.781 3.508 12.875 1 94.06 129 PRO B N 1
ATOM 4373 C CA . PRO B 1 129 ? 9.727 3.049 13.789 1 94.06 129 PRO B CA 1
ATOM 4374 C C . PRO B 1 129 ? 8.859 4.191 14.305 1 94.06 129 PRO B C 1
ATOM 4376 O O . PRO B 1 129 ? 7.633 4.074 14.336 1 94.06 129 PRO B O 1
ATOM 4379 N N . PHE B 1 130 ? 9.445 5.332 14.766 1 94 130 PHE B N 1
ATOM 4380 C CA . PHE B 1 130 ? 8.617 6.402 15.312 1 94 130 PHE B CA 1
ATOM 4381 C C . PHE B 1 130 ? 7.719 6.992 14.234 1 94 130 PHE B C 1
ATOM 4383 O O . PHE B 1 130 ? 6.559 7.32 14.492 1 94 130 PHE B O 1
ATOM 4390 N N . LEU B 1 131 ? 8.188 7.09 13.016 1 95.19 131 LEU B N 1
ATOM 4391 C CA . LEU B 1 131 ? 7.398 7.605 11.906 1 95.19 131 LEU B CA 1
ATOM 4392 C C . LEU B 1 131 ? 6.281 6.633 11.539 1 95.19 131 LEU B C 1
A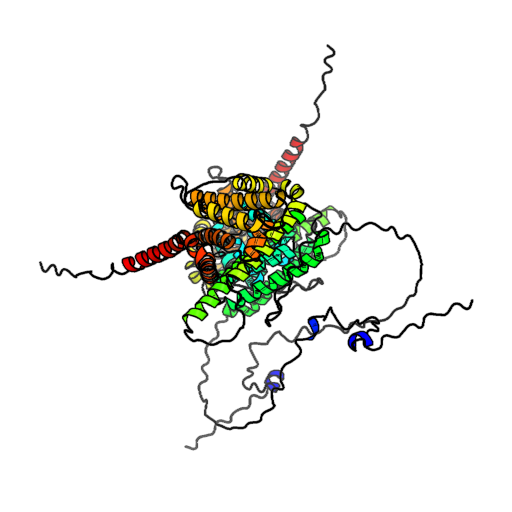TOM 4394 O O . LEU B 1 131 ? 5.145 7.047 11.297 1 95.19 131 LEU B O 1
ATOM 4398 N N . MET B 1 132 ? 6.602 5.344 11.492 1 96.31 132 MET B N 1
ATOM 4399 C CA . MET B 1 132 ? 5.621 4.332 11.125 1 96.31 132 MET B CA 1
ATOM 4400 C C . MET B 1 132 ? 4.488 4.273 12.141 1 96.31 132 MET B C 1
ATOM 4402 O O . MET B 1 132 ? 3.316 4.176 11.766 1 96.31 132 MET B O 1
ATOM 4406 N N . ASN B 1 133 ? 4.828 4.32 13.414 1 96.38 133 ASN B N 1
ATOM 4407 C CA . ASN B 1 133 ? 3.807 4.32 14.453 1 96.38 133 ASN B CA 1
ATOM 4408 C C . ASN B 1 133 ? 2.906 5.547 14.359 1 96.38 133 ASN B C 1
ATOM 4410 O O . ASN B 1 133 ? 1.691 5.445 14.539 1 96.38 133 ASN B O 1
ATOM 4414 N N . GLU B 1 134 ? 3.5 6.648 14.062 1 96.56 134 GLU B N 1
ATOM 4415 C CA . GLU B 1 134 ? 2.688 7.852 13.922 1 96.56 134 GLU B CA 1
ATOM 4416 C C . GLU B 1 134 ? 1.783 7.77 12.703 1 96.56 134 GLU B C 1
ATOM 4418 O O . GLU B 1 134 ? 0.645 8.242 12.727 1 96.56 134 GLU B O 1
ATOM 4423 N N . LEU B 1 135 ? 2.344 7.242 11.625 1 96.12 135 LEU B N 1
ATOM 4424 C CA . LEU B 1 135 ? 1.551 7.078 10.414 1 96.12 135 LEU B CA 1
ATOM 4425 C C . LEU B 1 135 ? 0.362 6.156 10.664 1 96.12 135 LEU B C 1
ATOM 4427 O O . LEU B 1 135 ? -0.741 6.41 10.18 1 96.12 135 LEU B O 1
ATOM 4431 N N . LEU B 1 136 ? 0.598 5.078 11.391 1 96.56 136 LEU B N 1
ATOM 4432 C CA . LEU B 1 136 ? -0.486 4.176 11.766 1 96.56 136 LEU B CA 1
ATOM 4433 C C . LEU B 1 136 ? -1.499 4.887 12.664 1 96.56 136 LEU B C 1
ATOM 4435 O O . LEU B 1 136 ? -2.707 4.688 12.516 1 96.56 136 LEU B O 1
ATOM 4439 N N . ALA B 1 137 ? -1.016 5.688 13.57 1 96.56 137 ALA B N 1
ATOM 4440 C CA . ALA B 1 137 ? -1.898 6.469 14.43 1 96.56 137 ALA B CA 1
ATOM 4441 C C . ALA B 1 137 ? -2.797 7.387 13.609 1 96.56 137 ALA B C 1
ATOM 4443 O O . ALA B 1 137 ? -4.004 7.457 13.844 1 96.56 137 ALA B O 1
ATOM 4444 N N . PHE B 1 138 ? -2.211 8.031 12.664 1 96.25 138 PHE B N 1
ATOM 4445 C CA . PHE B 1 138 ? -2.932 8.969 11.812 1 96.25 138 PHE B CA 1
ATOM 4446 C C . PHE B 1 138 ? -3.965 8.242 10.961 1 96.25 138 PHE B C 1
ATOM 4448 O O . PHE B 1 138 ? -5.082 8.734 10.781 1 96.25 138 PHE B O 1
ATOM 4455 N N . SER B 1 139 ? -3.543 7.098 10.43 1 96.25 139 SER B N 1
ATOM 4456 C CA . SER B 1 139 ? -4.465 6.254 9.68 1 96.25 139 SER B CA 1
ATOM 4457 C C . SER B 1 139 ? -5.648 5.816 10.539 1 96.25 139 SER B C 1
ATOM 4459 O O . SER B 1 139 ? -6.785 5.781 10.07 1 96.25 139 SER B O 1
ATOM 4461 N N . SER B 1 140 ? -5.328 5.438 11.75 1 96.5 140 SER B N 1
ATOM 4462 C CA . SER B 1 140 ? -6.379 5.02 12.672 1 96.5 140 SER B CA 1
ATOM 4463 C C . SER B 1 140 ? -7.344 6.164 12.961 1 96.5 140 SER B C 1
ATOM 4465 O O . SER B 1 140 ? -8.555 5.949 13.055 1 96.5 140 SER B O 1
ATOM 4467 N N . ARG B 1 141 ? -6.848 7.359 13.07 1 95.44 141 ARG B N 1
ATOM 4468 C CA . ARG B 1 141 ? -7.695 8.531 13.266 1 95.44 141 ARG B CA 1
ATOM 4469 C C . ARG B 1 141 ? -8.609 8.758 12.062 1 95.44 141 ARG B C 1
ATOM 4471 O O . ARG B 1 141 ? -9.758 9.18 12.219 1 95.44 141 ARG B O 1
ATOM 4478 N N . HIS B 1 142 ? -8.102 8.633 10.953 1 95.81 142 HIS B N 1
ATOM 4479 C CA . HIS B 1 142 ? -8.891 8.75 9.734 1 95.81 142 HIS B CA 1
ATOM 4480 C C . HIS B 1 142 ? -10.039 7.742 9.719 1 95.81 142 HIS B C 1
ATOM 4482 O O . HIS B 1 142 ? -11.172 8.086 9.375 1 95.81 142 HIS B O 1
ATOM 4488 N N . LEU B 1 143 ? -9.711 6.508 10.07 1 95.69 143 LEU B N 1
ATOM 4489 C CA . LEU B 1 143 ? -10.742 5.473 10.086 1 95.69 143 LEU B CA 1
ATO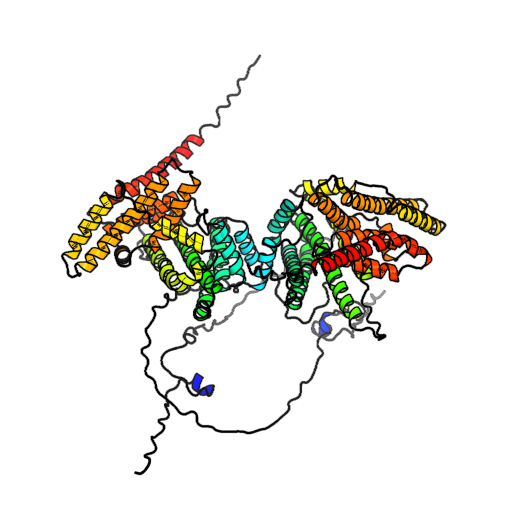M 4490 C C . LEU B 1 143 ? -11.789 5.762 11.156 1 95.69 143 LEU B C 1
ATOM 4492 O O . LEU B 1 143 ? -12.969 5.457 10.977 1 95.69 143 LEU B O 1
ATOM 4496 N N . ALA B 1 144 ? -11.375 6.312 12.258 1 94.38 144 ALA B N 1
ATOM 4497 C CA . ALA B 1 144 ? -12.328 6.703 13.297 1 94.38 144 ALA B CA 1
ATOM 4498 C C . ALA B 1 144 ? -13.344 7.711 12.766 1 94.38 144 ALA B C 1
ATOM 4500 O O . ALA B 1 144 ? -14.5 7.715 13.188 1 94.38 144 ALA B O 1
ATOM 4501 N N . GLU B 1 145 ? -12.914 8.539 11.859 1 91.81 145 GLU B N 1
ATOM 4502 C CA . GLU B 1 145 ? -13.773 9.57 11.289 1 91.81 145 GLU B CA 1
ATOM 4503 C C . GLU B 1 145 ? -14.656 9 10.18 1 91.81 145 GLU B C 1
ATOM 4505 O O . GLU B 1 145 ? -15.812 9.398 10.039 1 91.81 145 GLU B O 1
ATOM 4510 N N . THR B 1 146 ? -14.148 8.102 9.406 1 92.81 146 THR B N 1
ATOM 4511 C CA . THR B 1 146 ? -14.852 7.633 8.219 1 92.81 146 THR B CA 1
ATOM 4512 C C . THR B 1 146 ? -15.719 6.422 8.547 1 92.81 146 THR B C 1
ATOM 4514 O O . THR B 1 146 ? -16.609 6.066 7.773 1 92.81 146 THR B O 1
ATOM 4517 N N . ARG B 1 147 ? -15.406 5.816 9.617 1 93.69 147 ARG B N 1
ATOM 4518 C CA . ARG B 1 147 ? -16.219 4.703 10.102 1 93.69 147 ARG B CA 1
ATOM 4519 C C . ARG B 1 147 ? -16.75 4.98 11.5 1 93.69 147 ARG B C 1
ATOM 4521 O O . ARG B 1 147 ? -16.312 4.352 12.469 1 93.69 147 ARG B O 1
ATOM 4528 N N . PRO B 1 148 ? -17.797 5.695 11.586 1 90.56 148 PRO B N 1
ATOM 4529 C CA . PRO B 1 148 ? -18.281 6.176 12.875 1 90.56 148 PRO B CA 1
ATOM 4530 C C . PRO B 1 148 ? -18.75 5.043 13.797 1 90.56 148 PRO B C 1
ATOM 4532 O O . PRO B 1 148 ? -18.625 5.152 15.016 1 90.56 148 PRO B O 1
ATOM 4535 N N . ALA B 1 149 ? -19.203 3.914 13.234 1 93.31 149 ALA B N 1
ATOM 4536 C CA . ALA B 1 149 ? -19.672 2.783 14.039 1 93.31 149 ALA B CA 1
ATOM 4537 C C . ALA B 1 149 ? -18.516 2.191 14.859 1 93.31 149 ALA B C 1
ATOM 4539 O O . ALA B 1 149 ? -18.75 1.627 15.93 1 93.31 149 ALA B O 1
ATOM 4540 N N . GLN B 1 150 ? -17.328 2.363 14.367 1 94.44 150 GLN B N 1
ATOM 4541 C CA . GLN B 1 150 ? -16.141 1.824 15.047 1 94.44 150 GLN B CA 1
ATOM 4542 C C . GLN B 1 150 ? -15.227 2.943 15.523 1 94.44 150 GLN B C 1
ATOM 4544 O O . GLN B 1 150 ? -14.023 2.74 15.68 1 94.44 150 GLN B O 1
ATOM 4549 N N . ALA B 1 151 ? -15.766 4.074 15.719 1 92.94 151 ALA B N 1
ATOM 4550 C CA . ALA B 1 151 ? -14.969 5.262 16.016 1 92.94 151 ALA B CA 1
ATOM 4551 C C . ALA B 1 151 ? -14.188 5.094 17.312 1 92.94 151 ALA B C 1
ATOM 4553 O O . ALA B 1 151 ? -13 5.418 17.375 1 92.94 151 ALA B O 1
ATOM 4554 N N . ALA B 1 152 ? -14.789 4.578 18.328 1 91.5 152 ALA B N 1
ATOM 4555 C CA . ALA B 1 152 ? -14.133 4.43 19.641 1 91.5 152 ALA B CA 1
ATOM 4556 C C . ALA B 1 152 ? -12.945 3.479 19.547 1 91.5 152 ALA B C 1
ATOM 4558 O O . ALA B 1 152 ? -11.898 3.73 20.141 1 91.5 152 ALA B O 1
ATOM 4559 N N . TYR B 1 153 ? -13.172 2.422 18.828 1 93.62 153 TYR B N 1
ATOM 4560 C CA . TYR B 1 153 ? -12.117 1.436 18.641 1 93.62 153 TYR B CA 1
ATOM 4561 C C . TYR B 1 153 ? -10.898 2.059 17.969 1 93.62 153 TYR B C 1
ATOM 4563 O O . TYR B 1 153 ? -9.781 1.936 18.453 1 93.62 153 TYR B O 1
ATOM 4571 N N . TYR B 1 154 ? -11.102 2.738 16.875 1 94.75 154 TYR B N 1
ATOM 4572 C CA . TYR B 1 154 ? -10 3.309 16.094 1 94.75 154 TYR B CA 1
ATOM 4573 C C . TYR B 1 154 ? -9.383 4.492 16.828 1 94.75 154 TYR B C 1
ATOM 4575 O O . TYR B 1 154 ? -8.188 4.754 16.703 1 94.75 154 TYR B O 1
ATOM 4583 N N . GLN B 1 155 ? -10.141 5.188 17.578 1 93.44 155 GLN B N 1
ATOM 4584 C CA . GLN B 1 155 ? -9.586 6.258 18.391 1 93.44 155 GLN B CA 1
ATOM 4585 C C . GLN B 1 155 ? -8.609 5.711 19.438 1 93.44 155 GLN B C 1
ATOM 4587 O O . GLN B 1 155 ? -7.566 6.309 19.688 1 93.44 155 GLN B O 1
ATOM 4592 N N . HIS B 1 156 ? -9.016 4.633 20.016 1 93.19 156 HIS B N 1
ATOM 4593 C CA . HIS B 1 156 ? -8.133 3.99 20.984 1 93.19 156 HIS B CA 1
ATOM 4594 C C . HIS B 1 156 ? -6.832 3.541 20.328 1 93.19 156 HIS B C 1
ATOM 4596 O O . HIS B 1 156 ? -5.75 3.738 20.875 1 93.19 156 HIS B O 1
ATOM 4602 N N . GLN B 1 157 ? -6.949 2.914 19.141 1 94.19 157 GLN B N 1
ATOM 4603 C CA . GLN B 1 157 ? -5.762 2.51 18.391 1 94.19 157 GLN B CA 1
ATOM 4604 C C . GLN B 1 157 ? -4.871 3.709 18.094 1 94.19 157 GLN B C 1
ATOM 4606 O O . GLN B 1 157 ? -3.648 3.635 18.234 1 94.19 157 GLN B O 1
ATOM 4611 N N . ALA B 1 158 ? -5.508 4.773 17.656 1 95.44 158 ALA B N 1
ATOM 4612 C CA . ALA B 1 158 ? -4.773 5.984 17.297 1 95.44 158 ALA B CA 1
ATOM 4613 C C . ALA B 1 158 ? -3.961 6.504 18.469 1 95.44 158 ALA B C 1
ATOM 4615 O O . ALA B 1 158 ? -2.789 6.859 18.328 1 95.44 158 ALA B O 1
ATOM 4616 N N . LEU B 1 159 ? -4.57 6.496 19.609 1 93.31 159 LEU B N 1
ATOM 4617 C CA . LEU B 1 159 ? -3.912 6.984 20.812 1 93.31 159 LEU B CA 1
ATOM 4618 C C . LEU B 1 159 ? -2.725 6.098 21.188 1 93.31 159 LEU B C 1
ATOM 4620 O O . LEU B 1 159 ? -1.657 6.602 21.547 1 93.31 159 LEU B O 1
ATOM 4624 N N . GLN B 1 160 ? -2.9 4.836 21.109 1 93.94 160 GLN B N 1
ATOM 4625 C CA . GLN B 1 160 ? -1.84 3.904 21.469 1 93.94 160 GLN B CA 1
ATOM 4626 C C . GLN B 1 160 ? -0.661 4 20.516 1 93.94 160 GLN B C 1
ATOM 4628 O O . GLN B 1 160 ? 0.493 4.07 20.938 1 93.94 160 GLN B O 1
ATOM 4633 N N . TYR B 1 161 ? -0.893 3.951 19.219 1 95.5 161 TYR B N 1
ATOM 4634 C CA . TYR B 1 161 ? 0.183 4.062 18.234 1 95.5 161 TYR B CA 1
ATOM 4635 C C . TYR B 1 161 ? 0.907 5.395 18.375 1 95.5 161 TYR B C 1
ATOM 4637 O O . TYR B 1 161 ? 2.127 5.469 18.203 1 95.5 161 TYR B O 1
ATOM 4645 N N . GLN B 1 162 ? 0.176 6.461 18.609 1 94.5 162 GLN B N 1
ATOM 4646 C CA . GLN B 1 162 ? 0.815 7.758 18.812 1 94.5 162 GLN B CA 1
ATOM 4647 C C . GLN B 1 162 ? 1.717 7.746 20.047 1 94.5 162 GLN B C 1
ATOM 4649 O O . GLN B 1 162 ? 2.811 8.312 20.016 1 94.5 162 GLN B O 1
ATOM 4654 N N . THR B 1 163 ? 1.221 7.141 21.078 1 92.44 163 THR B N 1
ATOM 4655 C CA . THR B 1 163 ? 2.02 7.016 22.281 1 92.44 163 THR B CA 1
ATOM 4656 C C . THR B 1 163 ? 3.32 6.27 22 1 92.44 163 THR B C 1
ATOM 4658 O O . THR B 1 163 ? 4.391 6.691 22.438 1 92.44 163 THR B O 1
ATOM 4661 N N . HIS B 1 164 ? 3.213 5.203 21.312 1 94.5 164 HIS B N 1
ATOM 4662 C CA . HIS B 1 164 ? 4.41 4.465 20.922 1 94.5 164 HIS B CA 1
ATOM 4663 C C . HIS B 1 164 ? 5.336 5.332 20.078 1 94.5 164 HIS B C 1
ATOM 4665 O O . HIS B 1 164 ? 6.555 5.309 20.25 1 94.5 164 HIS B O 1
ATOM 4671 N N . ALA B 1 165 ? 4.742 6.039 19.109 1 95.19 165 ALA B N 1
ATOM 4672 C CA . ALA B 1 165 ? 5.523 6.891 18.219 1 95.19 165 ALA B CA 1
ATOM 4673 C C . ALA B 1 165 ? 6.348 7.902 19 1 95.19 165 ALA B C 1
ATOM 4675 O O . ALA B 1 165 ? 7.551 8.039 18.781 1 95.19 165 ALA B O 1
ATOM 4676 N N . LEU B 1 166 ? 5.73 8.523 19.922 1 92.5 166 LEU B N 1
ATOM 4677 C CA . LEU B 1 166 ? 6.391 9.539 20.719 1 92.5 166 LEU B CA 1
ATOM 4678 C C . LEU B 1 166 ? 7.457 8.922 21.609 1 92.5 166 LEU B C 1
ATOM 4680 O O . LEU B 1 166 ? 8.555 9.477 21.766 1 92.5 166 LEU B O 1
ATOM 4684 N N . ARG B 1 167 ? 7.152 7.789 22.219 1 91.62 167 ARG B N 1
ATOM 4685 C CA . ARG B 1 167 ? 8.117 7.098 23.062 1 91.62 167 ARG B CA 1
ATOM 4686 C C . ARG B 1 167 ? 9.359 6.703 22.266 1 91.62 167 ARG B C 1
ATOM 4688 O O . ARG B 1 167 ? 10.484 6.957 22.703 1 91.62 167 ARG B O 1
ATOM 4695 N N . ILE B 1 168 ? 9.164 6.121 21.156 1 92.62 168 ILE B N 1
ATOM 4696 C CA . ILE B 1 168 ? 10.266 5.668 20.312 1 92.62 168 ILE B CA 1
ATOM 4697 C C . ILE B 1 168 ? 11.086 6.863 19.844 1 92.62 168 ILE B C 1
ATOM 4699 O O . ILE B 1 168 ? 12.32 6.82 19.859 1 92.62 168 ILE B O 1
ATOM 4703 N N . TYR B 1 169 ? 10.445 7.895 19.422 1 91.25 169 TYR B N 1
ATOM 4704 C CA . TYR B 1 169 ? 11.148 9.102 18.984 1 91.25 169 TYR B CA 1
ATOM 4705 C C . TYR B 1 169 ? 12.016 9.656 20.109 1 91.25 169 TYR B C 1
ATOM 4707 O O . TYR B 1 169 ? 13.18 10.016 19.891 1 91.25 169 TYR B O 1
ATOM 4715 N N . ASN B 1 170 ? 11.461 9.719 21.234 1 87.69 170 ASN B N 1
ATOM 4716 C CA . ASN B 1 170 ? 12.195 10.258 22.375 1 87.69 170 ASN B CA 1
ATOM 4717 C C . ASN B 1 170 ? 13.422 9.406 22.703 1 87.69 170 ASN B C 1
ATOM 4719 O O . ASN B 1 170 ? 14.445 9.93 23.156 1 87.69 170 ASN B O 1
ATOM 4723 N N . GLU B 1 171 ? 13.305 8.18 22.484 1 88.38 171 GLU B N 1
ATOM 4724 C CA . GLU B 1 171 ? 14.414 7.27 22.734 1 88.38 171 GLU B CA 1
ATOM 4725 C C . GLU B 1 171 ? 15.484 7.398 21.656 1 88.38 171 GLU B C 1
ATOM 4727 O O . GLU B 1 171 ? 16.672 7.188 21.922 1 88.38 171 GLU B O 1
ATOM 4732 N N . GLN B 1 172 ? 15.062 7.832 20.438 1 83.25 172 GLN B N 1
ATOM 4733 C CA . GLN B 1 172 ? 15.969 7.781 19.297 1 83.25 172 GLN B CA 1
ATOM 4734 C C . GLN B 1 172 ? 16.391 9.18 18.875 1 83.25 172 GLN B C 1
ATOM 4736 O O . GLN B 1 172 ? 17.234 9.336 17.984 1 83.25 172 GLN B O 1
ATOM 4741 N N . ARG B 1 173 ? 15.953 10.188 19.344 1 76.38 173 ARG B N 1
ATOM 4742 C CA . ARG B 1 173 ? 16.062 11.555 18.844 1 76.38 173 ARG B CA 1
ATOM 4743 C C . ARG B 1 173 ? 17.531 11.977 18.734 1 76.38 173 ARG B C 1
ATOM 4745 O O . ARG B 1 173 ? 17.906 12.688 17.797 1 76.38 173 ARG B O 1
ATOM 4752 N N . HIS B 1 174 ? 18.266 11.508 19.562 1 68.69 174 HIS B N 1
ATOM 4753 C CA . HIS B 1 174 ? 19.672 11.898 19.5 1 68.69 174 HIS B CA 1
ATOM 4754 C C . HIS B 1 174 ? 20.359 11.281 18.297 1 68.69 174 HIS B C 1
ATOM 4756 O O . HIS B 1 174 ? 21.234 11.898 17.688 1 68.69 174 HIS B O 1
ATOM 4762 N N . ALA B 1 175 ? 19.844 10.18 17.875 1 65.12 175 ALA B N 1
ATOM 4763 C CA . ALA B 1 175 ? 20.406 9.484 16.719 1 65.12 175 ALA B CA 1
ATOM 4764 C C . ALA B 1 175 ? 19.703 9.875 15.438 1 65.12 175 ALA B C 1
ATOM 4766 O O . ALA B 1 175 ? 20.234 9.688 14.344 1 65.12 175 ALA B O 1
ATOM 4767 N N . ALA B 1 176 ? 18.641 10.508 15.539 1 62.47 176 ALA B N 1
ATOM 4768 C CA . ALA B 1 176 ? 17.734 10.727 14.414 1 62.47 176 ALA B CA 1
ATOM 4769 C C . ALA B 1 176 ? 18.203 11.891 13.547 1 62.47 176 ALA B C 1
ATOM 4771 O O . ALA B 1 176 ? 17.672 12.109 12.453 1 62.47 176 ALA B O 1
ATOM 4772 N N . LEU B 1 177 ? 19.359 12.508 13.875 1 64.94 177 LEU B N 1
ATOM 4773 C CA . LEU B 1 177 ? 19.719 13.664 13.062 1 64.94 177 LEU B CA 1
ATOM 4774 C C . LEU B 1 177 ? 21.094 13.484 12.438 1 64.94 177 LEU B C 1
ATOM 4776 O O . LEU B 1 177 ? 21.812 14.461 12.211 1 64.94 177 LEU B O 1
ATOM 4780 N N . THR B 1 178 ? 21.25 12.25 12.047 1 68.56 178 THR B N 1
ATOM 4781 C CA . THR B 1 178 ? 22.594 11.961 11.578 1 68.56 178 THR B CA 1
ATOM 4782 C C . THR B 1 178 ? 22.625 11.742 10.07 1 68.56 178 THR B C 1
ATOM 4784 O O . THR B 1 178 ? 23.625 11.992 9.414 1 68.56 178 THR B O 1
ATOM 4787 N N . SER B 1 179 ? 21.562 11.391 9.516 1 79.12 179 SER B N 1
ATOM 4788 C CA . SER B 1 179 ? 21.516 11.102 8.086 1 79.12 179 SER B CA 1
ATOM 4789 C C . SER B 1 179 ? 20.375 11.852 7.406 1 79.12 179 SER B C 1
ATOM 4791 O O . SER B 1 179 ? 19.422 12.266 8.062 1 79.12 179 SER B O 1
ATOM 4793 N N . PRO B 1 180 ? 20.469 12.094 6.164 1 83.25 180 PRO B N 1
ATOM 4794 C CA . PRO B 1 180 ? 19.375 12.758 5.449 1 83.25 180 PRO B CA 1
ATOM 4795 C C . PRO B 1 180 ? 18.031 12.039 5.633 1 83.25 180 PRO B C 1
ATOM 4797 O O . PRO B 1 180 ? 17.016 12.695 5.836 1 83.25 180 PRO B O 1
ATOM 4800 N N . ASP B 1 181 ? 18.047 10.734 5.602 1 85.44 181 ASP B N 1
ATOM 4801 C CA . ASP B 1 181 ? 16.812 9.969 5.766 1 85.44 181 ASP B CA 1
ATOM 4802 C C . ASP B 1 181 ? 16.219 10.18 7.156 1 85.44 181 ASP B C 1
ATOM 4804 O O . ASP B 1 181 ? 15 10.305 7.309 1 85.44 181 ASP B O 1
ATOM 4808 N N . SER B 1 182 ? 17.125 10.188 8.086 1 86.06 182 SER B N 1
ATOM 4809 C CA . SER B 1 182 ? 16.641 10.367 9.453 1 86.06 182 SER B CA 1
ATOM 4810 C C . SER B 1 182 ? 16.094 11.773 9.664 1 86.06 182 SER B C 1
ATOM 4812 O O . SER B 1 182 ? 15.117 11.969 10.383 1 86.06 182 SER B O 1
ATOM 4814 N N . CYS B 1 183 ? 16.734 12.742 9.055 1 86.88 183 CYS B N 1
ATOM 4815 C CA . CYS B 1 183 ? 16.266 14.117 9.148 1 86.88 183 CYS B CA 1
ATOM 4816 C C . CYS B 1 183 ? 14.906 14.281 8.477 1 86.88 183 CYS B C 1
ATOM 4818 O O . CYS B 1 183 ? 14.023 14.961 9 1 86.88 183 CYS B O 1
ATOM 4820 N N . LEU B 1 184 ? 14.805 13.703 7.352 1 89.44 184 LEU B N 1
ATOM 4821 C CA . LEU B 1 184 ? 13.539 13.742 6.629 1 89.44 184 LEU B CA 1
ATOM 4822 C C . LEU B 1 184 ? 12.438 13.047 7.418 1 89.44 184 LEU B C 1
ATOM 4824 O O . LEU B 1 184 ? 11.289 13.5 7.434 1 89.44 184 LEU B O 1
ATOM 4828 N N . ALA B 1 185 ? 12.805 11.945 8.055 1 91.38 185 ALA B N 1
ATOM 4829 C CA . ALA B 1 185 ? 11.844 11.211 8.875 1 91.38 185 ALA B CA 1
ATOM 4830 C C . ALA B 1 185 ? 11.352 12.07 10.039 1 91.38 185 ALA B C 1
ATOM 4832 O O . ALA B 1 185 ? 10.156 12.062 10.359 1 91.38 185 ALA B O 1
ATOM 4833 N N . VAL B 1 186 ? 12.266 12.766 10.625 1 89.94 186 VAL B N 1
ATOM 4834 C CA . VAL B 1 186 ? 11.906 13.633 11.742 1 89.94 186 VAL B CA 1
ATOM 4835 C C . VAL B 1 186 ? 10.992 14.75 11.25 1 89.94 186 VAL B C 1
ATOM 4837 O O . VAL B 1 186 ? 10.031 15.125 11.938 1 89.94 186 VAL B O 1
ATOM 4840 N N . PHE B 1 187 ? 11.289 15.281 10.148 1 89.31 187 PHE B N 1
ATOM 4841 C CA . PHE B 1 187 ? 10.445 16.312 9.547 1 89.31 187 PHE B CA 1
ATOM 4842 C C . PHE B 1 187 ? 9.031 15.789 9.328 1 89.31 187 PHE B C 1
ATOM 4844 O O . PHE B 1 187 ? 8.055 16.438 9.727 1 89.31 187 PHE B O 1
ATOM 4851 N N . PHE B 1 188 ? 8.891 14.617 8.68 1 90.62 188 PHE B N 1
ATOM 4852 C CA . PHE B 1 188 ? 7.586 14.023 8.398 1 90.62 188 PHE B CA 1
ATOM 4853 C C . PHE B 1 188 ? 6.855 13.695 9.695 1 90.62 188 PHE B C 1
ATOM 4855 O O . PHE B 1 188 ? 5.641 13.883 9.797 1 90.62 188 PHE B O 1
ATOM 4862 N N . PHE B 1 189 ? 7.609 13.156 10.641 1 92.81 189 PHE B N 1
ATOM 4863 C CA . PHE B 1 189 ? 7.043 12.836 11.945 1 92.81 189 PHE B CA 1
ATOM 4864 C C . PHE B 1 189 ? 6.434 14.07 12.594 1 92.81 189 PHE B C 1
ATOM 4866 O O . PHE B 1 189 ? 5.285 14.039 13.039 1 92.81 189 PHE B O 1
ATOM 4873 N N . SER B 1 190 ? 7.156 15.141 12.539 1 89.69 190 SER B N 1
ATOM 4874 C CA . SER B 1 190 ? 6.699 16.391 13.133 1 89.69 190 SER B CA 1
ATOM 4875 C C . SER B 1 190 ? 5.488 16.953 12.398 1 89.69 190 SER B C 1
ATOM 4877 O O . SER B 1 190 ? 4.551 17.453 13.016 1 89.69 190 SER B O 1
ATOM 4879 N N . TRP B 1 191 ? 5.562 16.891 11.156 1 90.31 191 TRP B N 1
ATOM 4880 C CA . TRP B 1 191 ? 4.441 17.328 10.336 1 90.31 191 TRP B CA 1
ATOM 4881 C C . TRP B 1 191 ? 3.182 16.531 10.664 1 90.31 191 TRP B C 1
ATOM 4883 O O . TRP B 1 191 ? 2.109 17.109 10.852 1 90.31 191 TRP B O 1
ATOM 4893 N N . LEU B 1 192 ? 3.307 15.219 10.758 1 92.75 192 LEU B N 1
ATOM 4894 C CA . LEU B 1 192 ? 2.176 14.336 11.008 1 92.75 192 LEU B CA 1
ATOM 4895 C C . LEU B 1 192 ? 1.592 14.586 12.398 1 92.75 192 LEU B C 1
ATOM 4897 O O . LEU B 1 192 ? 0.378 14.477 12.594 1 92.75 192 LEU B O 1
ATOM 4901 N N . ILE B 1 193 ? 2.467 14.82 13.281 1 91.94 193 ILE B N 1
ATOM 4902 C CA . ILE B 1 193 ? 1.997 15.141 14.625 1 91.94 193 ILE B CA 1
ATOM 4903 C C . ILE B 1 193 ? 1.094 16.375 14.57 1 91.94 193 ILE B C 1
ATOM 4905 O O . ILE B 1 193 ? 0.045 16.406 15.219 1 91.94 193 ILE B O 1
ATOM 4909 N N . GLY B 1 194 ? 1.503 17.344 13.828 1 91.88 194 GLY B N 1
ATOM 4910 C CA . GLY B 1 194 ? 0.682 18.531 13.664 1 91.88 194 GLY B CA 1
ATOM 4911 C C . GLY B 1 194 ? -0.686 18.234 13.078 1 91.88 194 GLY B C 1
ATOM 4912 O O . GLY B 1 194 ? -1.704 18.672 13.609 1 91.88 194 GLY B O 1
ATOM 4913 N N . GLN B 1 195 ? -0.718 17.469 12.008 1 92.12 195 GLN B N 1
ATOM 4914 C CA . GLN B 1 195 ? -1.98 17.109 11.375 1 92.12 195 GLN B CA 1
ATOM 4915 C C . GLN B 1 195 ? -2.854 16.281 12.312 1 92.12 195 GLN B C 1
ATOM 4917 O O . GLN B 1 195 ? -4.074 16.453 12.359 1 92.12 195 GLN B O 1
ATOM 4922 N N . HIS B 1 196 ? -2.186 15.398 12.977 1 93.38 196 HIS B N 1
ATOM 4923 C CA . HIS B 1 196 ? -2.883 14.547 13.938 1 93.38 196 HIS B CA 1
ATOM 4924 C C . HIS B 1 196 ? -3.535 15.383 15.031 1 93.38 196 HIS B C 1
ATOM 4926 O O . HIS B 1 196 ? -4.691 15.156 15.391 1 93.38 196 HIS B O 1
ATOM 4932 N N . MET B 1 197 ? -2.844 16.312 15.555 1 92.44 197 MET B N 1
ATOM 4933 C CA . MET B 1 197 ? -3.359 17.172 16.625 1 92.44 197 MET B CA 1
ATOM 4934 C C . MET B 1 197 ? -4.535 18.016 16.125 1 92.44 197 MET B C 1
ATOM 4936 O O . MET B 1 197 ? -5.512 18.203 16.859 1 92.44 197 MET B O 1
ATOM 4940 N N . LEU B 1 198 ? -4.41 18.484 14.969 1 93.62 198 LEU B N 1
ATOM 4941 C CA . LEU B 1 198 ? -5.52 19.25 14.406 1 93.62 198 LEU B CA 1
ATOM 4942 C C . LEU B 1 198 ? -6.77 18.375 14.297 1 93.62 198 LEU B C 1
ATOM 4944 O O . LEU B 1 198 ? -7.879 18.844 14.578 1 93.62 198 LEU B O 1
ATOM 4948 N N . SER B 1 199 ? -6.598 17.156 13.867 1 92.88 199 SER B N 1
ATOM 4949 C CA . SER B 1 199 ? -7.727 16.234 13.781 1 92.88 199 SER B CA 1
ATOM 4950 C C . SER B 1 199 ? -8.328 15.977 15.156 1 92.88 199 SER B C 1
ATOM 4952 O O . SER B 1 199 ? -9.539 15.766 15.281 1 92.88 199 SER B O 1
ATOM 4954 N N . ASP B 1 200 ? -7.48 16 16.156 1 91.19 200 ASP B N 1
ATOM 4955 C CA . ASP B 1 200 ? -7.961 15.828 17.516 1 91.19 200 ASP B CA 1
ATOM 4956 C C . ASP B 1 200 ? -8.781 17.031 17.969 1 91.19 200 ASP B C 1
ATOM 4958 O O . ASP B 1 200 ? -9.773 16.891 18.688 1 91.19 200 ASP B O 1
ATOM 4962 N N . VAL B 1 201 ? -8.312 18.203 17.641 1 93.38 201 VAL B N 1
ATOM 4963 C CA . VAL B 1 201 ? -9.062 19.406 17.938 1 93.38 201 VAL B CA 1
ATOM 4964 C C . VAL B 1 201 ? -10.461 19.312 17.344 1 93.38 201 VAL B C 1
ATOM 4966 O O . VAL B 1 201 ? -11.453 19.656 18 1 93.38 201 VAL B O 1
ATOM 4969 N N . ARG B 1 202 ? -10.508 18.859 16.141 1 91.81 202 ARG B N 1
ATOM 4970 C CA . ARG B 1 202 ? -11.781 18.672 15.453 1 91.81 202 ARG B CA 1
ATOM 4971 C C . ARG B 1 202 ? -12.68 17.703 16.219 1 91.81 202 ARG B C 1
ATOM 4973 O O . ARG B 1 202 ? -13.844 18 16.469 1 91.81 202 ARG B O 1
ATOM 4980 N N . ALA B 1 203 ? -12.141 16.594 16.516 1 88.5 203 ALA B N 1
ATOM 4981 C CA . ALA B 1 203 ? -12.914 15.555 17.172 1 88.5 203 ALA B CA 1
ATOM 4982 C C . ALA B 1 203 ? -13.438 16.031 18.531 1 88.5 203 ALA B C 1
ATOM 4984 O O . ALA B 1 203 ? -14.586 15.766 18.891 1 88.5 203 ALA B O 1
ATOM 4985 N N . ALA B 1 204 ? -12.664 16.734 19.25 1 87.5 204 ALA B N 1
ATOM 4986 C CA . ALA B 1 204 ? -13.039 17.25 20.562 1 87.5 204 ALA B CA 1
ATOM 4987 C C . ALA B 1 204 ? -14.125 18.312 20.438 1 87.5 204 ALA B C 1
ATOM 4989 O O . ALA B 1 204 ? -15.055 18.375 21.25 1 87.5 204 ALA B O 1
ATOM 4990 N N . GLY B 1 205 ? -14 19.172 19.484 1 85.06 205 GLY B N 1
ATOM 4991 C CA . GLY B 1 205 ? -14.984 20.219 19.266 1 85.06 205 GLY B CA 1
ATOM 4992 C C . GLY B 1 205 ? -16.344 19.688 18.859 1 85.06 205 GLY B C 1
ATOM 4993 O O . GLY B 1 205 ? -17.375 20.172 19.312 1 85.06 205 GLY B O 1
ATOM 4994 N N . GLU B 1 206 ? -16.344 18.703 18.016 1 82.12 206 GLU B N 1
ATOM 4995 C CA . GLU B 1 206 ? -17.594 18.141 17.516 1 82.12 206 GLU B CA 1
ATOM 4996 C C . GLU B 1 206 ? -18.312 17.344 18.609 1 82.12 206 GLU B C 1
ATOM 4998 O O . GLU B 1 206 ? -19.547 17.328 18.656 1 82.12 206 GLU B O 1
ATOM 5003 N N . THR B 1 207 ? -17.594 16.703 19.438 1 77.81 207 THR B N 1
ATOM 5004 C CA . THR B 1 207 ? -18.172 15.992 20.562 1 77.81 207 THR B CA 1
ATOM 5005 C C . THR B 1 207 ? -18.781 16.969 21.578 1 77.81 207 THR B C 1
ATOM 5007 O O . THR B 1 207 ? -19.859 16.734 22.125 1 77.81 207 THR B O 1
ATOM 5010 N N . ALA B 1 208 ? -18.109 18.094 21.812 1 72.12 208 ALA B N 1
ATOM 5011 C CA . ALA B 1 208 ? -18.594 19.125 22.734 1 72.12 208 ALA B CA 1
ATOM 5012 C C . ALA B 1 208 ? -19.844 19.812 22.172 1 72.12 208 ALA B C 1
ATOM 5014 O O . ALA B 1 208 ? -20.75 20.172 22.922 1 72.12 208 ALA B O 1
ATOM 5015 N N . GLY B 1 209 ? -19.891 19.906 20.891 1 64.25 209 GLY B N 1
ATOM 5016 C CA . GLY B 1 209 ? -21.047 20.531 20.25 1 64.25 209 GLY B CA 1
ATOM 5017 C C . GLY B 1 209 ? -22.312 19.703 20.375 1 64.25 209 GLY B C 1
ATOM 5018 O O . GLY B 1 209 ? -23.375 20.234 20.641 1 64.25 209 GLY B O 1
ATOM 5019 N N . VAL B 1 210 ? -22.219 18.469 20.203 1 61.44 210 VAL B N 1
ATOM 5020 C CA . VAL B 1 210 ? -23.375 17.578 20.312 1 61.44 210 VAL B CA 1
ATOM 5021 C C . VAL B 1 210 ? -23.891 17.578 21.734 1 61.44 210 VAL B C 1
ATOM 5023 O O . VAL B 1 210 ? -25.109 17.562 21.953 1 61.44 210 VAL B O 1
ATOM 5026 N N . SER B 1 211 ? -23.016 17.641 22.656 1 56.88 211 SER B N 1
ATOM 5027 C CA . SER B 1 211 ? -23.422 17.688 24.047 1 56.88 211 SER B CA 1
ATOM 5028 C C . SER B 1 211 ? -24.125 19 24.375 1 56.88 211 SER B C 1
ATOM 5030 O O . SER B 1 211 ? -25.062 19.031 25.188 1 56.88 211 SER B O 1
ATOM 5032 N N . ARG B 1 212 ? -23.75 20.156 23.734 1 54.59 212 ARG B N 1
ATOM 5033 C CA . ARG B 1 212 ? -24.391 21.438 23.953 1 54.59 212 ARG B CA 1
ATOM 5034 C C . ARG B 1 212 ? -25.797 21.453 23.375 1 54.59 212 ARG B C 1
ATOM 5036 O O . ARG B 1 212 ? -26.688 22.109 23.906 1 54.59 212 ARG B O 1
ATOM 5043 N N . GLY B 1 213 ? -26.031 20.797 22.281 1 48.62 213 GLY B N 1
ATOM 5044 C CA . GLY B 1 213 ? -27.344 20.781 21.656 1 48.62 213 GLY B CA 1
ATOM 5045 C C . GLY B 1 213 ? -28.359 19.969 22.438 1 48.62 213 GLY B C 1
ATOM 5046 O O . GLY B 1 213 ? -29.562 20.234 22.359 1 48.62 213 GLY B O 1
ATOM 5047 N N . THR B 1 214 ? -28.062 18.781 22.828 1 48.66 214 THR B N 1
ATOM 5048 C CA . THR B 1 214 ? -29.047 17.953 23.516 1 48.66 214 THR B CA 1
ATOM 5049 C C . THR B 1 214 ? -29.359 18.531 24.891 1 48.66 214 THR B C 1
ATOM 5051 O O . THR B 1 214 ? -30.422 18.25 25.453 1 48.66 214 THR B O 1
ATOM 5054 N N . HIS B 1 215 ? -28.5 18.828 25.719 1 38.94 215 HIS B N 1
ATOM 5055 C CA . HIS B 1 215 ? -28.844 19.344 27.047 1 38.94 215 HIS B CA 1
ATOM 5056 C C . HIS B 1 215 ? -28.938 20.859 27.047 1 38.94 215 HIS B C 1
ATOM 5058 O O . HIS B 1 215 ? -27.969 21.547 26.703 1 38.94 215 HIS B O 1
ATOM 5064 N N . GLY B 1 216 ? -30.172 21.5 26.844 1 34.88 216 GLY B N 1
ATOM 5065 C CA . GLY B 1 216 ? -30.531 22.875 27.094 1 34.88 216 GLY B CA 1
ATOM 5066 C C . GLY B 1 216 ? -29.75 23.5 28.234 1 34.88 216 GLY B C 1
ATOM 5067 O O . GLY B 1 216 ? -29.781 24.719 28.422 1 34.88 216 GLY B O 1
ATOM 5068 N N . THR B 1 217 ? -30.328 22.953 29.609 1 33.78 217 THR B N 1
ATOM 5069 C CA . THR B 1 217 ? -30.312 23.594 30.922 1 33.78 217 THR B CA 1
ATOM 5070 C C . THR B 1 217 ? -28.891 24.031 31.281 1 33.78 217 THR B C 1
ATOM 5072 O O . THR B 1 217 ? -27.922 23.578 30.688 1 33.78 217 THR B O 1
ATOM 5075 N N . HIS B 1 218 ? -28.875 24.672 32.688 1 31.64 218 HIS B N 1
ATOM 5076 C CA . HIS B 1 218 ? -28.188 25.422 33.719 1 31.64 218 HIS B CA 1
ATOM 5077 C C . HIS B 1 218 ? -26.922 24.719 34.156 1 31.64 218 HIS B C 1
ATOM 5079 O O . HIS B 1 218 ? -26.359 25.031 35.219 1 31.64 218 HIS B O 1
ATOM 5085 N N . GLY B 1 219 ? -26.938 23.344 34.188 1 32.69 219 GLY B N 1
ATOM 5086 C CA . GLY B 1 219 ? -26 22.922 35.188 1 32.69 219 GLY B CA 1
ATOM 5087 C C . GLY B 1 219 ? -24.641 23.578 35.062 1 32.69 219 GLY B C 1
ATOM 5088 O O . GLY B 1 219 ? -24.234 23.984 33.969 1 32.69 219 GLY B O 1
ATOM 5089 N N . THR B 1 220 ? -24.125 24.031 36.219 1 33.28 220 THR B N 1
ATOM 5090 C CA . THR B 1 220 ? -23 24.797 36.781 1 33.28 220 THR B CA 1
ATOM 5091 C C . THR B 1 220 ? -21.688 24.344 36.156 1 33.28 220 THR B C 1
ATOM 5093 O O . THR B 1 220 ? -20.703 25.094 36.125 1 33.28 220 THR B O 1
ATOM 5096 N N . GLY B 1 221 ? -21.391 23.016 36.688 1 33.47 221 GLY B N 1
ATOM 5097 C CA . GLY B 1 221 ? -20 22.797 37.031 1 33.47 221 GLY B CA 1
ATOM 5098 C C . GLY B 1 221 ? -19.047 23.094 35.906 1 33.47 221 GLY B C 1
ATOM 5099 O O . GLY B 1 221 ? -19.453 23.172 34.75 1 33.47 221 GLY B O 1
ATOM 5100 N N . ASP B 1 222 ? -17.812 23.5 36.281 1 34.34 222 ASP B N 1
ATOM 5101 C CA . ASP B 1 222 ? -16.438 23.906 35.969 1 34.34 222 ASP B CA 1
ATOM 5102 C C . ASP B 1 222 ? -15.781 22.938 34.969 1 34.34 222 ASP B C 1
ATOM 5104 O O . ASP B 1 222 ? -14.562 22.906 34.844 1 34.34 222 ASP B O 1
ATOM 5108 N N . THR B 1 223 ? -16.234 21.734 34.969 1 38.5 223 THR B N 1
ATOM 5109 C CA . THR B 1 223 ? -15.211 20.953 34.281 1 38.5 223 THR B CA 1
ATOM 5110 C C . THR B 1 223 ? -14.875 21.594 32.938 1 38.5 223 THR B C 1
ATOM 5112 O O . THR B 1 223 ? -15.75 21.75 32.094 1 38.5 223 THR B O 1
ATOM 5115 N N . ALA B 1 224 ? -14 22.531 32.875 1 40.47 224 ALA B N 1
ATOM 5116 C CA . ALA B 1 224 ? -13.312 23.391 31.922 1 40.47 224 ALA B CA 1
ATOM 5117 C C . ALA B 1 224 ? -13.188 22.703 30.562 1 40.47 224 ALA B C 1
ATOM 5119 O O . ALA B 1 224 ? -12.328 21.844 30.375 1 40.47 224 ALA B O 1
ATOM 5120 N N . HIS B 1 225 ? -14.156 22.109 30.016 1 47.53 225 HIS B N 1
ATOM 5121 C CA . HIS B 1 225 ? -14.188 21.844 28.578 1 47.53 225 HIS B CA 1
ATOM 5122 C C . HIS B 1 225 ? -13.336 22.859 27.812 1 47.53 225 HIS B C 1
ATOM 5124 O O . HIS B 1 225 ? -13.664 24.047 27.781 1 47.53 225 HIS B O 1
ATOM 5130 N N . ARG B 1 226 ? -12.133 22.594 27.844 1 57.59 226 ARG B N 1
ATOM 5131 C CA . ARG B 1 226 ? -11.258 23.469 27.062 1 57.59 226 ARG B CA 1
ATOM 5132 C C . ARG B 1 226 ? -11.898 23.828 25.719 1 57.59 226 ARG B C 1
ATOM 5134 O O . ARG B 1 226 ? -12.289 22.938 24.953 1 57.59 226 ARG B O 1
ATOM 5141 N N . ASP B 1 227 ? -12.352 25.047 25.469 1 83.12 227 ASP B N 1
ATOM 5142 C CA . ASP B 1 227 ? -12.922 25.672 24.281 1 83.12 227 ASP B CA 1
ATOM 5143 C C . ASP B 1 227 ? -12.062 25.391 23.047 1 83.12 227 ASP B C 1
ATOM 5145 O O . ASP B 1 227 ? -10.891 25.031 23.172 1 83.12 227 ASP B O 1
ATOM 5149 N N . THR B 1 228 ? -12.672 25 22.047 1 92.5 228 THR B N 1
ATOM 5150 C CA . THR B 1 228 ? -12.008 24.797 20.766 1 92.5 228 THR B CA 1
ATOM 5151 C C . THR B 1 228 ? -10.859 25.797 20.594 1 92.5 228 THR B C 1
ATOM 5153 O O . THR B 1 228 ? -9.812 25.453 20.047 1 92.5 228 THR B O 1
ATOM 5156 N N . LEU B 1 229 ? -11.023 26.953 21.203 1 95.81 229 LEU B N 1
ATOM 5157 C CA . LEU B 1 229 ? -10 27.984 21.094 1 95.81 229 LEU B CA 1
ATOM 5158 C C . LEU B 1 229 ? -8.734 27.578 21.828 1 95.81 229 LEU B C 1
ATOM 5160 O O . LEU B 1 229 ? -7.633 27.672 21.281 1 95.81 229 LEU B O 1
ATOM 5164 N N . ASP B 1 230 ? -8.852 27.125 23.047 1 95.06 230 ASP B N 1
ATOM 5165 C CA . ASP B 1 230 ? -7.691 26.734 23.828 1 95.06 230 ASP B CA 1
ATOM 5166 C C . ASP B 1 230 ? -6.98 25.531 23.203 1 95.06 230 ASP B C 1
ATOM 5168 O O . ASP B 1 230 ? -5.75 25.484 23.156 1 95.06 230 ASP B O 1
ATOM 5172 N N . ARG B 1 231 ? -7.715 24.547 22.75 1 94.5 231 ARG B N 1
ATOM 5173 C CA . ARG B 1 231 ? -7.145 23.375 22.094 1 94.5 231 ARG B CA 1
ATOM 5174 C C . ARG B 1 231 ? -6.422 23.766 20.812 1 94.5 231 ARG B C 1
ATOM 5176 O O . ARG B 1 231 ? -5.379 23.188 20.484 1 94.5 231 ARG B O 1
ATOM 5183 N N . PHE B 1 232 ? -7.035 24.656 20.109 1 96.88 232 PHE B N 1
ATOM 5184 C CA . PHE B 1 232 ? -6.438 25.094 18.859 1 96.88 232 PHE B CA 1
ATOM 5185 C C . PHE B 1 232 ? -5.125 25.812 19.094 1 96.88 232 PHE B C 1
ATOM 5187 O O . PHE B 1 232 ? -4.16 25.641 18.359 1 96.88 232 PHE B O 1
ATOM 5194 N N . ILE B 1 233 ? -5.086 26.688 20.094 1 96.19 233 ILE B N 1
ATOM 5195 C CA . ILE B 1 233 ? -3.861 27.391 20.453 1 96.19 233 ILE B CA 1
ATOM 5196 C C . ILE B 1 233 ? -2.783 26.391 20.859 1 96.19 233 ILE B C 1
ATOM 5198 O O . ILE B 1 233 ? -1.619 26.531 20.484 1 96.19 233 ILE B O 1
ATOM 5202 N N . ALA B 1 234 ? -3.176 25.406 21.609 1 93.19 234 ALA B N 1
ATOM 5203 C CA . ALA B 1 234 ? -2.238 24.359 22 1 93.19 234 ALA B CA 1
ATOM 5204 C C . ALA B 1 234 ? -1.687 23.641 20.766 1 93.19 234 ALA B C 1
ATOM 5206 O O . ALA B 1 234 ? -0.494 23.328 20.703 1 93.19 234 ALA B O 1
ATOM 5207 N N . TYR B 1 235 ? -2.555 23.312 19.875 1 94.38 235 TYR B N 1
ATOM 5208 C CA . TYR B 1 235 ? -2.141 22.719 18.609 1 94.38 235 TYR B CA 1
ATOM 5209 C C . TYR B 1 235 ? -1.124 23.609 17.906 1 94.38 235 TYR B C 1
ATOM 5211 O O . TYR B 1 235 ? -0.071 23.141 17.469 1 94.38 235 TYR B O 1
ATOM 5219 N N . MET B 1 236 ? -1.451 24.906 17.734 1 95.62 236 MET B N 1
ATOM 5220 C CA . MET B 1 236 ? -0.542 25.812 17.047 1 95.62 236 MET B CA 1
ATOM 5221 C C . MET B 1 236 ? 0.82 25.844 17.734 1 95.62 236 MET B C 1
ATOM 5223 O O . MET B 1 236 ? 1.854 25.875 17.062 1 95.62 236 MET B O 1
ATOM 5227 N N . HIS B 1 237 ? 0.775 25.828 19.047 1 93.44 237 HIS B N 1
ATOM 5228 C CA . HIS B 1 237 ? 2.012 25.828 19.828 1 93.44 237 HIS B CA 1
ATOM 5229 C C . HIS B 1 237 ? 2.881 24.625 19.484 1 93.44 237 HIS B C 1
ATOM 5231 O O . HIS B 1 237 ? 4.07 24.766 19.203 1 93.44 237 HIS B O 1
ATOM 5237 N N . THR B 1 238 ? 2.289 23.484 19.516 1 90.19 238 THR B N 1
ATOM 5238 C CA . THR B 1 238 ? 3.004 22.25 19.234 1 90.19 238 THR B CA 1
ATOM 5239 C C . THR B 1 238 ? 3.467 22.219 17.781 1 90.19 238 THR B C 1
ATOM 5241 O O . THR B 1 238 ? 4.605 21.828 17.5 1 90.19 238 THR B O 1
ATOM 5244 N N . TYR B 1 239 ? 2.609 22.578 16.922 1 93.06 239 TYR B N 1
ATOM 5245 C CA . TYR B 1 239 ? 2.881 22.531 15.484 1 93.06 239 TYR B CA 1
ATOM 5246 C C . TYR B 1 239 ? 4.043 23.453 15.117 1 93.06 239 TYR B C 1
ATOM 5248 O O . TYR B 1 239 ? 4.836 23.125 14.234 1 93.06 239 TYR B O 1
ATOM 5256 N N . ARG B 1 240 ? 4.172 24.531 15.742 1 92.31 240 ARG B N 1
ATOM 5257 C CA . ARG B 1 240 ? 5.25 25.484 15.492 1 92.31 240 ARG B CA 1
ATOM 5258 C C . ARG B 1 240 ? 6.605 24.891 15.852 1 92.31 240 ARG B C 1
ATOM 5260 O O . ARG B 1 240 ? 7.641 25.375 15.383 1 92.31 240 ARG B O 1
ATOM 5267 N N . GLY B 1 241 ? 6.625 23.844 16.656 1 84.12 241 GLY B N 1
ATOM 5268 C CA . GLY B 1 241 ? 7.859 23.125 16.922 1 84.12 241 GLY B CA 1
ATOM 5269 C C . GLY B 1 241 ? 8.516 22.594 15.664 1 84.12 241 GLY B C 1
ATOM 5270 O O . GLY B 1 241 ? 9.719 22.328 15.648 1 84.12 241 GLY B O 1
ATOM 5271 N N . LEU B 1 242 ? 7.723 22.422 14.672 1 85.75 242 LEU B N 1
ATOM 5272 C CA . LEU B 1 242 ? 8.227 21.984 13.375 1 85.75 242 LEU B CA 1
ATOM 5273 C C . LEU B 1 242 ? 9.281 22.953 12.852 1 85.75 242 LEU B C 1
ATOM 5275 O O . LEU B 1 242 ? 10.18 22.562 12.109 1 85.75 242 LEU B O 1
ATOM 5279 N N . ARG B 1 243 ? 9.195 24.219 13.234 1 84.12 243 ARG B N 1
ATOM 5280 C CA . ARG B 1 243 ? 10.156 25.234 12.805 1 84.12 243 ARG B CA 1
ATOM 5281 C C . ARG B 1 243 ? 11.562 24.891 13.281 1 84.12 243 ARG B C 1
ATOM 5283 O O . ARG B 1 243 ? 12.523 25.016 12.531 1 84.12 243 ARG B O 1
ATOM 5290 N N . ALA B 1 244 ? 11.578 24.484 14.516 1 80.94 244 ALA B N 1
ATOM 5291 C CA . ALA B 1 244 ? 12.875 24.125 15.102 1 80.94 244 ALA B CA 1
ATOM 5292 C C . ALA B 1 244 ? 13.484 22.922 14.375 1 80.94 244 ALA B C 1
ATOM 5294 O O . ALA B 1 244 ? 14.68 22.906 14.078 1 80.94 244 ALA B O 1
ATOM 5295 N N . VAL B 1 245 ? 12.695 21.984 14.047 1 79.88 245 VAL B N 1
ATOM 5296 C CA . VAL B 1 245 ? 13.141 20.781 13.352 1 79.88 245 VAL B CA 1
ATOM 5297 C C . VAL B 1 245 ? 13.625 21.141 11.945 1 79.88 245 VAL B C 1
ATOM 5299 O O . VAL B 1 245 ? 14.695 20.688 11.523 1 79.88 245 VAL B O 1
ATOM 5302 N N . THR B 1 246 ? 12.844 21.922 11.289 1 79.69 246 THR B N 1
ATOM 5303 C CA . THR B 1 246 ? 13.18 22.297 9.922 1 79.69 246 THR B CA 1
ATOM 5304 C C . THR B 1 246 ? 14.453 23.125 9.883 1 79.69 246 THR B C 1
ATOM 5306 O O . THR B 1 246 ? 15.281 22.969 8.984 1 79.69 246 THR B O 1
ATOM 5309 N N . SER B 1 247 ? 14.57 23.984 10.812 1 81.69 247 SER B N 1
ATOM 5310 C CA . SER B 1 247 ? 15.758 24.828 10.844 1 81.69 247 SER B CA 1
ATOM 5311 C C . SER B 1 247 ? 17.031 24 11.016 1 81.69 247 SER B C 1
ATOM 5313 O O . SER B 1 247 ? 18.047 24.281 10.383 1 81.69 247 SER B O 1
ATOM 5315 N N . THR B 1 248 ? 16.922 22.953 11.789 1 78.62 248 THR B N 1
ATOM 5316 C CA . THR B 1 248 ? 18.078 22.125 12.094 1 78.62 248 THR B CA 1
ATOM 5317 C C . THR B 1 248 ? 18.359 21.172 10.945 1 78.62 248 THR B C 1
ATOM 5319 O O . THR B 1 248 ? 19.516 20.781 10.727 1 78.62 248 THR B O 1
ATOM 5322 N N . THR B 1 249 ? 17.359 20.891 10.211 1 80.44 249 THR B N 1
ATOM 5323 C CA . THR B 1 249 ? 17.516 19.844 9.219 1 80.44 249 THR B CA 1
ATOM 5324 C C . THR B 1 249 ? 17.422 20.406 7.805 1 80.44 249 THR B C 1
ATOM 5326 O O . THR B 1 249 ? 17.547 19.672 6.82 1 80.44 249 THR B O 1
ATOM 5329 N N . PHE B 1 250 ? 17.281 21.656 7.707 1 83.12 250 PHE B N 1
ATOM 5330 C CA . PHE B 1 250 ? 16.922 22.297 6.449 1 83.12 250 PHE B CA 1
ATOM 5331 C C . PHE B 1 250 ? 17.938 21.969 5.363 1 83.12 250 PHE B C 1
ATOM 5333 O O . PHE B 1 250 ? 17.578 21.531 4.27 1 83.12 250 PHE B O 1
ATOM 5340 N N . GLU B 1 251 ? 19.156 22.078 5.676 1 84.44 251 GLU B N 1
ATOM 5341 C CA . GLU B 1 251 ? 20.203 21.844 4.688 1 84.44 251 GLU B CA 1
ATOM 5342 C C . GLU B 1 251 ? 20.203 20.406 4.207 1 84.44 251 GLU B C 1
ATOM 5344 O O . GLU B 1 251 ? 20.406 20.141 3.02 1 84.44 251 GLU B O 1
ATOM 5349 N N . VAL B 1 252 ? 19.984 19.578 5.07 1 84.81 252 VAL B N 1
ATOM 5350 C CA . VAL B 1 252 ? 20.016 18.156 4.754 1 84.81 252 VAL B CA 1
ATOM 5351 C C . VAL B 1 252 ? 18.781 17.797 3.922 1 84.81 252 VAL B C 1
ATOM 5353 O O . VAL B 1 252 ? 18.875 17.062 2.934 1 84.81 252 VAL B O 1
ATOM 5356 N N . ILE B 1 253 ? 17.609 18.359 4.25 1 84.56 253 ILE B N 1
ATOM 5357 C CA . ILE B 1 253 ? 16.359 18.062 3.562 1 84.56 253 ILE B CA 1
ATOM 5358 C C . ILE B 1 253 ? 16.422 18.594 2.135 1 84.56 253 ILE B C 1
ATOM 5360 O O . ILE B 1 253 ? 15.891 17.969 1.209 1 84.56 253 ILE B O 1
ATOM 5364 N N . MET B 1 254 ? 17.172 19.688 1.995 1 87.88 254 MET B N 1
ATOM 5365 C CA . MET B 1 254 ? 17.25 20.328 0.687 1 87.88 254 MET B CA 1
ATOM 5366 C C . MET B 1 254 ? 18.109 19.516 -0.272 1 87.88 254 MET B C 1
ATOM 5368 O O . MET B 1 254 ? 18.141 19.781 -1.475 1 87.88 254 MET B O 1
ATOM 5372 N N . GLN B 1 255 ? 18.672 18.484 0.239 1 86.62 255 GLN B N 1
ATOM 5373 C CA . GLN B 1 255 ? 19.469 17.578 -0.595 1 86.62 255 GLN B CA 1
ATOM 5374 C C . GLN B 1 255 ? 18.641 16.375 -1.026 1 86.62 255 GLN B C 1
ATOM 5376 O O . GLN B 1 255 ? 19.141 15.5 -1.743 1 86.62 255 GLN B O 1
ATOM 5381 N N . THR B 1 256 ? 17.453 16.312 -0.621 1 85.69 256 THR B N 1
ATOM 5382 C CA . THR B 1 256 ? 16.562 15.211 -0.966 1 85.69 256 THR B CA 1
ATOM 5383 C C . THR B 1 256 ? 15.555 15.641 -2.025 1 85.69 256 THR B C 1
ATOM 5385 O O . THR B 1 256 ? 15.562 16.781 -2.473 1 85.69 256 THR B O 1
ATOM 5388 N N . ASP B 1 257 ? 14.68 14.719 -2.461 1 84.88 257 ASP B N 1
ATOM 5389 C CA . ASP B 1 257 ? 13.633 14.992 -3.443 1 84.88 257 ASP B CA 1
ATOM 5390 C C . ASP B 1 257 ? 12.602 15.969 -2.889 1 84.88 257 ASP B C 1
ATOM 5392 O O . ASP B 1 257 ? 11.758 16.484 -3.631 1 84.88 257 ASP B O 1
ATOM 5396 N N . MET B 1 258 ? 12.828 16.344 -1.622 1 85.94 258 MET B N 1
ATOM 5397 C CA . MET B 1 258 ? 11.898 17.281 -0.994 1 85.94 258 MET B CA 1
ATOM 5398 C C . MET B 1 258 ? 12.25 18.719 -1.35 1 85.94 258 MET B C 1
ATOM 5400 O O . MET B 1 258 ? 11.445 19.625 -1.149 1 85.94 258 MET B O 1
ATOM 5404 N N . ALA B 1 259 ? 13.352 18.922 -1.873 1 86.38 259 ALA B N 1
ATOM 5405 C CA . ALA B 1 259 ? 13.875 20.266 -2.111 1 86.38 259 ALA B CA 1
ATOM 5406 C C . ALA B 1 259 ? 12.914 21.078 -2.975 1 86.38 259 ALA B C 1
ATOM 5408 O O . ALA B 1 259 ? 12.609 22.234 -2.654 1 86.38 259 ALA B O 1
ATOM 5409 N N . ASP B 1 260 ? 12.398 20.469 -3.988 1 84.69 260 ASP B N 1
ATOM 5410 C CA . ASP B 1 260 ? 11.516 21.172 -4.906 1 84.69 260 ASP B CA 1
ATOM 5411 C C . ASP B 1 260 ? 10.211 21.562 -4.215 1 84.69 260 ASP B C 1
ATOM 5413 O O . ASP B 1 260 ? 9.68 22.656 -4.449 1 84.69 260 ASP B O 1
ATOM 5417 N N . LEU B 1 261 ? 9.766 20.719 -3.4 1 82.62 261 LEU B N 1
ATOM 5418 C CA . LEU B 1 261 ? 8.516 20.969 -2.701 1 82.62 261 LEU B CA 1
ATOM 5419 C C . LEU B 1 261 ? 8.68 22.094 -1.686 1 82.62 261 LEU B C 1
ATOM 5421 O O . LEU B 1 261 ? 7.828 22.984 -1.588 1 82.62 261 LEU B O 1
ATOM 5425 N N . ILE B 1 262 ? 9.781 22.078 -1.013 1 82.75 262 ILE B N 1
ATOM 5426 C CA . ILE B 1 262 ? 10.047 23.094 0.006 1 82.75 262 ILE B CA 1
ATOM 5427 C C . ILE B 1 262 ? 10.266 24.453 -0.658 1 82.75 262 ILE B C 1
ATOM 5429 O O . ILE B 1 262 ? 9.781 25.469 -0.168 1 82.75 262 ILE B O 1
ATOM 5433 N N . GLN B 1 263 ? 10.922 24.406 -1.758 1 84.5 263 GLN B N 1
ATOM 5434 C CA . GLN B 1 263 ? 11.148 25.641 -2.486 1 84.5 263 GLN B CA 1
ATOM 5435 C C . GLN B 1 263 ? 9.836 26.234 -2.992 1 84.5 263 GLN B C 1
ATOM 5437 O O . GLN B 1 263 ? 9.656 27.453 -2.982 1 84.5 263 GLN B O 1
ATOM 5442 N N . ASP B 1 264 ? 9.016 25.406 -3.404 1 83.88 264 ASP B N 1
ATOM 5443 C CA . ASP B 1 264 ? 7.707 25.859 -3.85 1 83.88 264 ASP B CA 1
ATOM 5444 C C . ASP B 1 264 ? 6.922 26.5 -2.697 1 83.88 264 ASP B C 1
ATOM 5446 O O . ASP B 1 264 ? 6.281 27.531 -2.869 1 83.88 264 ASP B O 1
ATOM 5450 N N . VAL B 1 265 ? 6.988 25.875 -1.575 1 81.44 265 VAL B N 1
ATOM 5451 C CA . VAL B 1 265 ? 6.301 26.375 -0.391 1 81.44 265 VAL B CA 1
ATOM 5452 C C . VAL B 1 265 ? 6.879 27.734 0.009 1 81.44 265 VAL B C 1
ATOM 5454 O O . VAL B 1 265 ? 6.137 28.672 0.311 1 81.44 265 VAL B O 1
ATOM 5457 N N . ILE B 1 266 ? 8.188 27.812 -0.078 1 82.94 266 ILE B N 1
ATOM 5458 C CA . ILE B 1 266 ? 8.867 29.047 0.287 1 82.94 266 ILE B CA 1
ATOM 5459 C C . ILE B 1 266 ? 8.461 30.156 -0.673 1 82.94 266 ILE B C 1
ATOM 5461 O O . ILE B 1 266 ? 8.18 31.281 -0.247 1 82.94 266 ILE B O 1
ATOM 5465 N N . ARG B 1 267 ? 8.352 29.844 -1.883 1 85.5 267 ARG B N 1
ATOM 5466 C CA . ARG B 1 267 ? 7.957 30.828 -2.887 1 85.5 267 ARG B CA 1
ATOM 5467 C C . ARG B 1 267 ? 6.527 31.312 -2.648 1 85.5 267 ARG B C 1
ATOM 5469 O O . ARG B 1 267 ? 6.25 32.5 -2.73 1 85.5 267 ARG B O 1
ATOM 5476 N N . ARG B 1 268 ? 5.742 30.469 -2.281 1 82 268 ARG B N 1
ATOM 5477 C CA . ARG B 1 268 ? 4.332 30.797 -2.092 1 82 268 ARG B CA 1
ATOM 5478 C C . ARG B 1 268 ? 4.117 31.562 -0.795 1 82 268 ARG B C 1
ATOM 5480 O O . ARG B 1 268 ? 3.229 32.406 -0.711 1 82 268 ARG B O 1
ATOM 5487 N N . LEU B 1 269 ? 4.941 31.25 0.144 1 80.62 269 LEU B N 1
ATOM 5488 C CA . LEU B 1 269 ? 4.844 31.938 1.43 1 80.62 269 LEU B CA 1
ATOM 5489 C C . LEU B 1 269 ? 5.254 33.406 1.303 1 80.62 269 LEU B C 1
ATOM 5491 O O . LEU B 1 269 ? 4.926 34.219 2.166 1 80.62 269 LEU B O 1
ATOM 5495 N N . ALA B 1 270 ? 5.91 33.625 0.213 1 84.44 270 ALA B N 1
ATOM 5496 C CA . ALA B 1 270 ? 6.367 35 -0.012 1 84.44 270 ALA B CA 1
ATOM 5497 C C . ALA B 1 270 ? 5.254 35.875 -0.597 1 84.44 270 ALA B C 1
ATOM 5499 O O . ALA B 1 270 ? 5.344 37.094 -0.587 1 84.44 270 ALA B O 1
ATOM 5500 N N . PHE B 1 271 ? 4.199 35.25 -0.904 1 84.5 271 PHE B N 1
ATOM 5501 C CA . PHE B 1 271 ? 3.092 36 -1.476 1 84.5 271 PHE B CA 1
ATOM 5502 C C . PHE B 1 271 ? 2.305 36.719 -0.383 1 84.5 271 PHE B C 1
ATOM 5504 O O . PHE B 1 271 ? 1.833 36.094 0.564 1 84.5 271 PHE B O 1
ATOM 5511 N N . LEU B 1 272 ? 2.293 37.969 -0.479 1 89.19 272 LEU B N 1
ATOM 5512 C CA . LEU B 1 272 ? 1.537 38.875 0.407 1 89.19 272 LEU B CA 1
ATOM 5513 C C . LEU B 1 272 ? 0.555 39.719 -0.386 1 89.19 272 LEU B C 1
ATOM 5515 O O . LEU B 1 272 ? 0.818 40.062 -1.539 1 89.19 272 LEU B O 1
ATOM 5519 N N . SER B 1 273 ? -0.584 39.875 0.187 1 92.5 273 SER B N 1
ATOM 5520 C CA . SER B 1 273 ? -1.582 40.719 -0.481 1 92.5 273 SER B CA 1
ATOM 5521 C C . SER B 1 273 ? -2.291 41.625 0.511 1 92.5 273 SER B C 1
ATOM 5523 O O . SER B 1 273 ? -2.27 41.375 1.718 1 92.5 273 SER B O 1
ATOM 5525 N N . ASP B 1 274 ? -2.744 42.688 -0.099 1 92.88 274 ASP B N 1
ATOM 5526 C CA . ASP B 1 274 ? -3.629 43.594 0.625 1 92.88 274 ASP B CA 1
ATOM 5527 C C . ASP B 1 274 ? -5.016 43.625 -0.015 1 92.88 274 ASP B C 1
ATOM 5529 O O . ASP B 1 274 ? -5.145 43.531 -1.237 1 92.88 274 ASP B O 1
ATOM 5533 N N . GLY B 1 275 ? -6.004 43.75 0.875 1 93.12 275 GLY B N 1
ATOM 5534 C CA . GLY B 1 275 ? -7.363 43.75 0.358 1 93.12 275 GLY B CA 1
ATOM 5535 C C . GLY B 1 275 ? -8.391 44.219 1.376 1 93.12 275 GLY B C 1
ATOM 5536 O O . GLY B 1 275 ? -8.055 44.438 2.545 1 93.12 275 GLY B O 1
ATOM 5537 N N . PRO B 1 276 ? -9.562 44.406 0.885 1 94 276 PRO B N 1
ATOM 5538 C CA . PRO B 1 276 ? -10.609 45 1.73 1 94 276 PRO B CA 1
ATOM 5539 C C . PRO B 1 276 ? -11.047 44.062 2.854 1 94 276 PRO B C 1
ATOM 5541 O O . PRO B 1 276 ? -11.531 44.5 3.891 1 94 276 PRO B O 1
ATOM 5544 N N . GLU B 1 277 ? -10.875 42.812 2.723 1 94.38 277 GLU B N 1
ATOM 5545 C CA . GLU B 1 277 ? -11.352 41.844 3.711 1 94.38 277 GLU B CA 1
ATOM 5546 C C . GLU B 1 277 ? -10.539 41.938 5 1 94.38 277 GLU B C 1
ATOM 5548 O O . GLU B 1 277 ? -11.062 41.656 6.086 1 94.38 277 GLU B O 1
ATOM 5553 N N . THR B 1 278 ? -9.234 42.375 4.832 1 96.44 278 THR B N 1
ATOM 5554 C CA . THR B 1 278 ? -8.383 42.375 6.02 1 96.44 278 THR B CA 1
ATOM 5555 C C . THR B 1 278 ? -7.941 43.781 6.387 1 96.44 278 THR B C 1
ATOM 5557 O O . THR B 1 278 ? -7.309 44 7.422 1 96.44 278 THR B O 1
ATOM 5560 N N . ALA B 1 279 ? -8.312 44.781 5.609 1 95.88 279 ALA B N 1
ATOM 5561 C CA . ALA B 1 279 ? -7.898 46.156 5.852 1 95.88 279 ALA B CA 1
ATOM 5562 C C . ALA B 1 279 ? -8.344 46.625 7.23 1 95.88 279 ALA B C 1
ATOM 5564 O O . ALA B 1 279 ? -7.551 47.188 7.988 1 95.88 279 ALA B O 1
ATOM 5565 N N . PRO B 1 280 ? -9.672 46.438 7.586 1 94.75 280 PRO B N 1
ATOM 5566 C CA . PRO B 1 280 ? -10.094 46.875 8.922 1 94.75 280 PRO B CA 1
ATOM 5567 C C . PRO B 1 280 ? -9.297 46.188 10.031 1 94.75 280 PRO B C 1
ATOM 5569 O O . PRO B 1 280 ? -9.047 46.781 11.078 1 94.75 280 PRO B O 1
ATOM 5572 N N . LEU B 1 281 ? -8.938 44.969 9.758 1 95.06 281 LEU B N 1
ATOM 5573 C CA . LEU B 1 281 ? -8.164 44.188 10.719 1 95.06 281 LEU B CA 1
ATOM 5574 C C . LEU B 1 281 ? -6.777 44.781 10.922 1 95.06 281 LEU B C 1
ATOM 5576 O O . LEU B 1 281 ? -6.312 44.938 12.055 1 95.06 281 LEU B O 1
ATOM 5580 N N . ARG B 1 282 ? -6.098 45.125 9.875 1 95.75 282 ARG B N 1
ATOM 5581 C CA . ARG B 1 282 ? -4.77 45.75 9.914 1 95.75 282 ARG B CA 1
ATOM 5582 C C . ARG B 1 282 ? -4.785 47.031 10.711 1 95.75 282 ARG B C 1
ATOM 5584 O O . ARG B 1 282 ? -3.926 47.25 11.57 1 95.75 282 ARG B O 1
ATOM 5591 N N . ASP B 1 283 ? -5.781 47.812 10.492 1 95.19 283 ASP B N 1
ATOM 5592 C CA . ASP B 1 283 ? -5.902 49.094 11.18 1 95.19 283 ASP B CA 1
ATOM 5593 C C . ASP B 1 283 ? -6.148 48.906 12.672 1 95.19 283 ASP B C 1
ATOM 5595 O O . ASP B 1 283 ? -5.555 49.594 13.5 1 95.19 283 ASP B O 1
ATOM 5599 N N . ALA B 1 284 ? -6.988 48 12.984 1 94.81 284 ALA B N 1
ATOM 5600 C CA . ALA B 1 284 ? -7.32 47.75 14.375 1 94.81 284 ALA B CA 1
ATOM 5601 C C . ALA B 1 284 ? -6.105 47.219 15.141 1 94.81 284 ALA B C 1
ATOM 5603 O O . ALA B 1 284 ? -5.875 47.594 16.297 1 94.81 284 ALA B O 1
ATOM 5604 N N . VAL B 1 285 ? -5.328 46.344 14.539 1 94.56 285 VAL B N 1
ATOM 5605 C CA . VAL B 1 285 ? -4.145 45.781 15.172 1 94.56 285 VAL B CA 1
ATOM 5606 C C . VAL B 1 285 ? -3.104 46.875 15.406 1 94.56 285 VAL B C 1
ATOM 5608 O O . VAL B 1 285 ? -2.51 46.938 16.484 1 94.56 285 VAL B O 1
ATOM 5611 N N . ARG B 1 286 ? -2.9 47.688 14.422 1 92.19 286 ARG B N 1
ATOM 5612 C CA . ARG B 1 286 ? -1.928 48.75 14.547 1 92.19 286 ARG B CA 1
ATOM 5613 C C . ARG B 1 286 ? -2.326 49.719 15.656 1 92.19 286 ARG B C 1
ATOM 5615 O O . ARG B 1 286 ? -1.479 50.188 16.438 1 92.19 286 ARG B O 1
ATOM 5622 N N . ALA B 1 287 ? -3.604 50.031 15.727 1 92.25 287 ALA B N 1
ATOM 5623 C CA . ALA B 1 287 ? -4.113 50.938 16.781 1 92.25 287 ALA B CA 1
ATOM 5624 C C . ALA B 1 287 ? -3.939 50.281 18.156 1 92.25 287 ALA B C 1
ATOM 5626 O O . ALA B 1 287 ? -3.559 50.969 19.109 1 92.25 287 ALA B O 1
ATOM 5627 N N . ALA B 1 288 ? -4.219 49.031 18.219 1 92 288 ALA B N 1
ATOM 5628 C CA . ALA B 1 288 ? -4.102 48.344 19.5 1 92 288 ALA B CA 1
ATOM 5629 C C . ALA B 1 288 ? -2.652 48.281 19.969 1 92 288 ALA B C 1
ATOM 5631 O O . ALA B 1 288 ? -2.371 48.438 21.156 1 92 288 ALA B O 1
ATOM 5632 N N . LEU B 1 289 ? -1.756 48.031 19.031 1 90.5 289 LEU B N 1
ATOM 5633 C CA . LEU B 1 289 ? -0.339 47.969 19.375 1 90.5 289 LEU B CA 1
ATOM 5634 C C . LEU B 1 289 ? 0.192 49.344 19.781 1 90.5 289 LEU B C 1
ATOM 5636 O O . LEU B 1 289 ? 1.032 49.438 20.672 1 90.5 289 LEU B O 1
ATOM 5640 N N . ALA B 1 290 ? -0.264 50.312 19.094 1 86.81 290 ALA B N 1
ATOM 5641 C CA . ALA B 1 290 ? 0.134 51.688 19.438 1 86.81 290 ALA B CA 1
ATOM 5642 C C . ALA B 1 290 ? -0.33 52.031 20.844 1 86.81 290 ALA B C 1
ATOM 5644 O O . ALA B 1 290 ? 0.377 52.75 21.578 1 86.81 290 ALA B O 1
ATOM 5645 N N . ALA B 1 291 ? -1.448 51.625 21.188 1 84.06 291 ALA B N 1
ATOM 5646 C CA . ALA B 1 291 ? -2.004 51.906 22.516 1 84.06 291 ALA B CA 1
ATOM 5647 C C . ALA B 1 291 ? -1.236 51.125 23.594 1 84.06 291 ALA B C 1
ATOM 5649 O O . ALA B 1 291 ? -1.117 51.625 24.734 1 84.06 291 ALA B O 1
ATOM 5650 N N . ASP B 1 292 ? -0.735 49.969 23.203 1 77 292 ASP B N 1
ATOM 5651 C CA . ASP B 1 292 ? 0.049 49.188 24.125 1 77 292 ASP B CA 1
ATOM 5652 C C . ASP B 1 292 ? 1.459 49.75 24.297 1 77 292 ASP B C 1
ATOM 5654 O O . ASP B 1 292 ? 2.064 49.625 25.359 1 77 292 ASP B O 1
ATOM 5658 N N . GLY B 1 293 ? 2.236 50 23.156 1 63.28 293 GLY B N 1
ATOM 5659 C CA . GLY B 1 293 ? 3.605 50.469 23.094 1 63.28 293 GLY B CA 1
ATOM 5660 C C . GLY B 1 293 ? 3.816 51.75 23.875 1 63.28 293 GLY B C 1
ATOM 5661 O O . GLY B 1 293 ? 4.953 52.188 24.047 1 63.28 293 GLY B O 1
ATOM 5662 N N . THR B 1 294 ? 2.715 52.594 23.812 1 55.03 294 THR B N 1
ATOM 5663 C CA . THR B 1 294 ? 2.947 53.75 24.656 1 55.03 294 THR B CA 1
ATOM 5664 C C . THR B 1 294 ? 3.535 53.312 26 1 55.03 294 THR B C 1
ATOM 5666 O O . THR B 1 294 ? 4.043 54.156 26.75 1 55.03 294 THR B O 1
ATOM 5669 N N . SER B 1 295 ? 3.52 52 26.141 1 51.25 295 SER B N 1
ATOM 5670 C CA . SER B 1 295 ? 4.273 51.594 27.312 1 51.25 295 SER B CA 1
ATOM 5671 C C . SER B 1 295 ? 5.723 51.281 26.969 1 51.25 295 SER B C 1
ATOM 5673 O O . SER B 1 295 ? 6.098 51.281 25.781 1 51.25 295 SER B O 1
ATOM 5675 N N . SER B 1 296 ? 6.574 50.25 27.797 1 51.09 296 SER B N 1
ATOM 5676 C CA . SER B 1 296 ? 7.965 49.938 28.125 1 51.09 296 SER B CA 1
ATOM 5677 C C . SER B 1 296 ? 8.672 49.281 26.953 1 51.09 296 SER B C 1
ATOM 5679 O O . SER B 1 296 ? 9.844 48.906 27.047 1 51.09 296 SER B O 1
ATOM 5681 N N . THR B 1 297 ? 8.062 48.844 25.875 1 57.09 297 THR B N 1
ATOM 5682 C CA . THR B 1 297 ? 8.867 48 24.984 1 57.09 297 THR B CA 1
ATOM 5683 C C . THR B 1 297 ? 9.656 48.844 24 1 57.09 297 THR B C 1
ATOM 5685 O O . THR B 1 297 ? 9.203 49.906 23.594 1 57.09 297 THR B O 1
ATOM 5688 N N . SER B 1 298 ? 10.922 48.5 23.75 1 65.06 298 SER B N 1
ATOM 5689 C CA . SER B 1 298 ? 11.812 49.188 22.812 1 65.06 298 SER B CA 1
ATOM 5690 C C . SER B 1 298 ? 11.148 49.344 21.453 1 65.06 298 SER B C 1
ATOM 5692 O O . SER B 1 298 ? 10.305 48.562 21.062 1 65.06 298 SER B O 1
ATOM 5694 N N . SER B 1 299 ? 11.234 50.562 20.922 1 69.69 299 SER B N 1
ATOM 5695 C CA . SER B 1 299 ? 10.75 50.969 19.594 1 69.69 299 SER B CA 1
ATOM 5696 C C . SER B 1 299 ? 11 49.844 18.578 1 69.69 299 SER B C 1
ATOM 5698 O O . SER B 1 299 ? 10.141 49.562 17.75 1 69.69 299 SER B O 1
ATOM 5700 N N . THR B 1 300 ? 12.023 49.156 18.828 1 75.25 300 THR B N 1
ATOM 5701 C CA . THR B 1 300 ? 12.391 48.125 17.859 1 75.25 300 THR B CA 1
ATOM 5702 C C . THR B 1 300 ? 11.5 46.906 18.016 1 75.25 300 THR B C 1
ATOM 5704 O O . THR B 1 300 ? 11.086 46.281 17.031 1 75.25 300 THR B O 1
ATOM 5707 N N . SER B 1 301 ? 11.211 46.625 19.219 1 78.06 301 SER B N 1
ATOM 5708 C CA . SER B 1 301 ? 10.391 45.438 19.484 1 78.06 301 SER B CA 1
ATOM 5709 C C . SER B 1 301 ? 8.953 45.656 19.016 1 78.06 301 SER B C 1
ATOM 5711 O O . SER B 1 301 ? 8.336 44.75 18.469 1 78.06 301 SER B O 1
ATOM 5713 N N . SER B 1 302 ? 8.523 46.875 19.156 1 83.12 302 SER B N 1
ATOM 5714 C CA . SER B 1 302 ? 7.172 47.219 18.719 1 83.12 302 SER B CA 1
ATOM 5715 C C . SER B 1 302 ? 7.055 47.188 17.203 1 83.12 302 SER B C 1
ATOM 5717 O O . SER B 1 302 ? 6.039 46.75 16.656 1 83.12 302 SER B O 1
ATOM 5719 N N . GLU B 1 303 ? 8.133 47.625 16.609 1 87.56 303 GLU B N 1
ATOM 5720 C CA . GLU B 1 303 ? 8.141 47.625 15.148 1 87.56 303 GLU B CA 1
ATOM 5721 C C . GLU B 1 303 ? 8.164 46.219 14.594 1 87.56 303 GLU B C 1
ATOM 5723 O O . GLU B 1 303 ? 7.508 45.906 13.586 1 87.56 303 GLU B O 1
ATOM 5728 N N . ARG B 1 304 ? 8.914 45.406 15.25 1 89.62 304 ARG B N 1
ATOM 5729 C CA . ARG B 1 304 ? 8.984 44 14.828 1 89.62 304 ARG B CA 1
ATOM 5730 C C . ARG B 1 304 ? 7.637 43.312 14.992 1 89.62 304 ARG B C 1
ATOM 5732 O O . ARG B 1 304 ? 7.238 42.5 14.148 1 89.62 304 ARG B O 1
ATOM 5739 N N . GLU B 1 305 ? 7.023 43.594 16.031 1 92.25 305 GLU B N 1
ATOM 5740 C CA . GLU B 1 305 ? 5.707 43 16.281 1 92.25 305 GLU B CA 1
ATOM 5741 C C . GLU B 1 305 ? 4.688 43.5 15.258 1 92.25 305 GLU B C 1
ATOM 5743 O O . GLU B 1 305 ? 3.875 42.688 14.766 1 92.25 305 GLU B O 1
ATOM 5748 N N . ARG B 1 306 ? 4.734 44.781 14.969 1 93.62 306 ARG B N 1
ATOM 5749 C CA . ARG B 1 306 ? 3.84 45.344 13.969 1 93.62 306 ARG B CA 1
ATOM 5750 C C . ARG B 1 306 ? 4.066 44.719 12.602 1 93.62 306 ARG B C 1
ATOM 5752 O O . ARG B 1 306 ? 3.107 44.344 11.922 1 93.62 306 ARG B O 1
ATOM 5759 N N . ARG B 1 307 ? 5.301 44.562 12.234 1 92.94 307 ARG B N 1
ATOM 5760 C CA . ARG B 1 307 ? 5.633 43.906 10.961 1 92.94 307 ARG B CA 1
ATOM 5761 C C . ARG B 1 307 ? 5.156 42.469 10.938 1 92.94 307 ARG B C 1
ATOM 5763 O O . ARG B 1 307 ? 4.727 41.969 9.891 1 92.94 307 ARG B O 1
ATOM 5770 N N . GLY B 1 308 ? 5.273 41.812 12.094 1 94.88 308 GLY B N 1
ATOM 5771 C CA . GLY B 1 308 ? 4.785 40.438 12.203 1 94.88 308 GLY B CA 1
ATOM 5772 C C . GLY B 1 308 ? 3.295 40.312 11.945 1 94.88 308 GLY B C 1
ATOM 5773 O O . GLY B 1 308 ? 2.857 39.438 11.211 1 94.88 308 GLY B O 1
ATOM 5774 N N . PHE B 1 309 ? 2.529 41.219 12.492 1 96.62 309 PHE B N 1
ATOM 5775 C CA . PHE B 1 309 ? 1.087 41.219 12.281 1 96.62 309 PHE B CA 1
ATOM 5776 C C . PHE B 1 309 ? 0.748 41.562 10.844 1 96.62 309 PHE B C 1
ATOM 5778 O O . PHE B 1 309 ? -0.135 40.969 10.242 1 96.62 309 PHE B O 1
ATOM 5785 N N . ASP B 1 310 ? 1.453 42.562 10.305 1 95.94 310 ASP B N 1
ATOM 5786 C CA . ASP B 1 310 ? 1.214 42.969 8.922 1 95.94 310 ASP B CA 1
ATOM 5787 C C . ASP B 1 310 ? 1.402 41.781 7.973 1 95.94 310 ASP B C 1
ATOM 5789 O O . ASP B 1 310 ? 0.588 41.562 7.074 1 95.94 310 ASP B O 1
ATOM 5793 N N . ALA B 1 311 ? 2.438 41.062 8.203 1 95.31 311 ALA B N 1
ATOM 5794 C CA . ALA B 1 311 ? 2.721 39.906 7.367 1 95.31 311 ALA B CA 1
ATOM 5795 C C . ALA B 1 311 ? 1.657 38.812 7.547 1 95.31 311 ALA B C 1
ATOM 5797 O O . ALA B 1 311 ? 1.219 38.188 6.574 1 95.31 311 ALA B O 1
ATOM 5798 N N . ALA B 1 312 ? 1.288 38.5 8.797 1 96.88 312 ALA B N 1
ATOM 5799 C CA . ALA B 1 312 ? 0.275 37.5 9.102 1 96.88 312 ALA B CA 1
ATOM 5800 C C . ALA B 1 312 ? -1.047 37.812 8.406 1 96.88 312 ALA B C 1
ATOM 5802 O O . ALA B 1 312 ? -1.682 36.938 7.82 1 96.88 312 ALA B O 1
ATOM 5803 N N . ILE B 1 313 ? -1.432 39.094 8.445 1 97.94 313 ILE B N 1
ATOM 5804 C CA . ILE B 1 313 ? -2.693 39.562 7.879 1 97.94 313 ILE B CA 1
ATOM 5805 C C . ILE B 1 313 ? -2.611 39.531 6.355 1 97.94 313 ILE B C 1
ATOM 5807 O O . ILE B 1 313 ? -3.562 39.125 5.684 1 97.94 313 ILE B O 1
ATOM 5811 N N . ALA B 1 314 ? -1.485 39.969 5.828 1 97.19 314 ALA B N 1
ATOM 5812 C CA . ALA B 1 314 ? -1.293 39.969 4.383 1 97.19 314 ALA B CA 1
ATOM 5813 C C . ALA B 1 314 ? -1.371 38.531 3.812 1 97.19 314 ALA B C 1
ATOM 5815 O O . ALA B 1 314 ? -1.855 38.344 2.697 1 97.19 314 ALA B O 1
ATOM 5816 N N . ARG B 1 315 ? -0.88 37.594 4.559 1 96.12 315 ARG B N 1
ATOM 5817 C CA . ARG B 1 315 ? -0.934 36.188 4.117 1 96.12 315 ARG B CA 1
ATOM 5818 C C . ARG B 1 315 ? -2.367 35.688 4.121 1 96.12 315 ARG B C 1
ATOM 5820 O O . ARG B 1 315 ? -2.742 34.875 3.266 1 96.12 315 ARG B O 1
ATOM 5827 N N . LEU B 1 316 ? -3.15 36.094 5.09 1 97.31 316 LEU B N 1
ATOM 5828 C CA . LEU B 1 316 ? -4.562 35.719 5.09 1 97.31 316 LEU B CA 1
ATOM 5829 C C . LEU B 1 316 ? -5.273 36.312 3.871 1 97.31 316 LEU B C 1
ATOM 5831 O O . LEU B 1 316 ? -6.055 35.625 3.215 1 97.31 316 LEU B O 1
ATOM 5835 N N . GLN B 1 317 ? -4.914 37.594 3.602 1 97.31 317 GLN B N 1
ATOM 5836 C CA . GLN B 1 317 ? -5.516 38.219 2.436 1 97.31 317 GLN B CA 1
ATOM 5837 C C . GLN B 1 317 ? -5.137 37.5 1.151 1 97.31 317 GLN B C 1
ATOM 5839 O O . GLN B 1 317 ? -5.965 37.344 0.253 1 97.31 317 GLN B O 1
ATOM 5844 N N . TRP B 1 318 ? -3.93 37.156 1.111 1 96 318 TRP B N 1
ATOM 5845 C CA . TRP B 1 318 ? -3.48 36.406 -0.06 1 96 318 TRP B CA 1
ATOM 5846 C C . TRP B 1 318 ? -4.289 35.125 -0.236 1 96 318 TRP B C 1
ATOM 5848 O O . TRP B 1 318 ? -4.684 34.781 -1.354 1 96 318 TRP B O 1
ATOM 5858 N N . ALA B 1 319 ? -4.477 34.344 0.852 1 95.5 319 ALA B N 1
ATOM 5859 C CA . ALA B 1 319 ? -5.25 33.094 0.799 1 95.5 319 ALA B CA 1
ATOM 5860 C C . ALA B 1 319 ? -6.68 33.375 0.344 1 95.5 319 ALA B C 1
ATOM 5862 O O . ALA B 1 319 ? -7.242 32.594 -0.44 1 95.5 319 ALA B O 1
ATOM 5863 N N . ILE B 1 320 ? -7.25 34.469 0.812 1 96.44 320 ILE B N 1
ATOM 5864 C CA . ILE B 1 320 ? -8.602 34.844 0.434 1 96.44 320 ILE B CA 1
ATOM 5865 C C . ILE B 1 320 ? -8.648 35.188 -1.057 1 96.44 320 ILE B C 1
ATOM 5867 O O . ILE B 1 320 ? -9.547 34.719 -1.77 1 96.44 320 ILE B O 1
ATOM 5871 N N . ASP B 1 321 ? -7.625 35.906 -1.504 1 95.75 321 ASP B N 1
ATOM 5872 C CA . ASP B 1 321 ? -7.543 36.25 -2.914 1 95.75 321 ASP B CA 1
ATOM 5873 C C . ASP B 1 321 ? -7.391 35.031 -3.795 1 95.75 321 ASP B C 1
ATOM 5875 O O . ASP B 1 321 ? -8.016 34.938 -4.855 1 95.75 321 ASP B O 1
ATOM 5879 N N . ALA B 1 322 ? -6.543 34.156 -3.334 1 92.38 322 ALA B N 1
ATOM 5880 C CA . ALA B 1 322 ? -6.301 32.938 -4.094 1 92.38 322 ALA B CA 1
ATOM 5881 C C . ALA B 1 322 ? -7.578 32.125 -4.238 1 92.38 322 ALA B C 1
ATOM 5883 O O . ALA B 1 322 ? -7.852 31.562 -5.309 1 92.38 322 ALA B O 1
ATOM 5884 N N . ARG B 1 323 ? -8.344 32.031 -3.244 1 93.56 323 ARG B N 1
ATOM 5885 C CA . ARG B 1 323 ? -9.609 31.297 -3.25 1 93.56 323 ARG B CA 1
ATOM 5886 C C . ARG B 1 323 ? -10.617 31.953 -4.184 1 93.56 323 ARG B C 1
ATOM 5888 O O . ARG B 1 323 ? -11.375 31.266 -4.871 1 93.56 323 ARG B O 1
ATOM 5895 N N . ASN B 1 324 ? -10.562 33.25 -4.211 1 93.31 324 ASN B N 1
ATOM 5896 C CA . ASN B 1 324 ? -11.586 34 -4.93 1 93.31 324 ASN B CA 1
ATOM 5897 C C . ASN B 1 324 ? -11.203 34.219 -6.387 1 93.31 324 ASN B C 1
ATOM 5899 O O . ASN B 1 324 ? -12 34.75 -7.172 1 93.31 324 ASN B O 1
ATOM 5903 N N . ASP B 1 325 ? -9.984 33.844 -6.734 1 93.56 325 ASP B N 1
ATOM 5904 C CA . ASP B 1 325 ? -9.539 34 -8.109 1 93.56 325 ASP B CA 1
ATOM 5905 C C . ASP B 1 325 ? -10.203 33 -9.039 1 93.56 325 ASP B C 1
ATOM 5907 O O . ASP B 1 325 ? -9.641 31.938 -9.312 1 93.56 325 ASP B O 1
ATOM 5911 N N . THR B 1 326 ? -11.266 33.312 -9.617 1 91.88 326 THR B N 1
ATOM 5912 C CA . THR B 1 326 ? -12.078 32.406 -10.414 1 91.88 326 THR B CA 1
ATOM 5913 C C . THR B 1 326 ? -11.391 32.062 -11.734 1 91.88 326 THR B C 1
ATOM 5915 O O . THR B 1 326 ? -11.812 31.141 -12.445 1 91.88 326 THR B O 1
ATOM 5918 N N . ARG B 1 327 ? -10.281 32.781 -12.117 1 91.94 327 ARG B N 1
ATOM 5919 C CA . ARG B 1 327 ? -9.547 32.5 -13.344 1 91.94 327 ARG B CA 1
ATOM 5920 C C . ARG B 1 327 ? -8.734 31.203 -13.203 1 91.94 327 ARG B C 1
ATOM 5922 O O . ARG B 1 327 ? -8.32 30.625 -14.203 1 91.94 327 ARG B O 1
ATOM 5929 N N . ARG B 1 328 ? -8.648 30.719 -12.055 1 93.44 328 ARG B N 1
ATOM 5930 C CA . ARG B 1 328 ? -7.844 29.531 -11.789 1 93.44 328 ARG B CA 1
ATOM 5931 C C . ARG B 1 328 ? -8.727 28.312 -11.516 1 93.44 328 ARG B C 1
ATOM 5933 O O . ARG B 1 328 ? -9.836 28.453 -11 1 93.44 328 ARG B O 1
ATOM 5940 N N . PRO B 1 329 ? -8.156 27.109 -11.922 1 91.81 329 PRO B N 1
ATOM 5941 C CA . PRO B 1 329 ? -8.922 25.891 -11.656 1 91.81 329 PRO B CA 1
ATOM 5942 C C . PRO B 1 329 ? -9.227 25.703 -10.172 1 91.81 329 PRO B C 1
ATOM 5944 O O . PRO B 1 329 ? -8.398 26.047 -9.32 1 91.81 329 PRO B O 1
ATOM 5947 N N . VAL B 1 330 ? -10.344 25.141 -9.914 1 89.25 330 VAL B N 1
ATOM 5948 C CA . VAL B 1 330 ? -10.828 24.906 -8.555 1 89.25 330 VAL B CA 1
ATOM 5949 C C . VAL B 1 330 ? -9.789 24.125 -7.762 1 89.25 330 VAL B C 1
ATOM 5951 O O . VAL B 1 330 ? -9.523 24.438 -6.598 1 89.25 330 VAL B O 1
ATOM 5954 N N . ALA B 1 331 ? -9.18 23.141 -8.383 1 84.81 331 ALA B N 1
ATOM 5955 C CA . ALA B 1 331 ? -8.195 22.281 -7.715 1 84.81 331 ALA B CA 1
ATOM 5956 C C . ALA B 1 331 ? -6.98 23.094 -7.277 1 84.81 331 ALA B C 1
ATOM 5958 O O . ALA B 1 331 ? -6.449 22.875 -6.184 1 84.81 331 ALA B O 1
ATOM 5959 N N . SER B 1 332 ? -6.574 24.016 -8.078 1 85.31 332 SER B N 1
ATOM 5960 C CA . SER B 1 332 ? -5.418 24.859 -7.77 1 85.31 332 SER B CA 1
ATOM 5961 C C . SER B 1 332 ? -5.723 25.828 -6.633 1 85.31 332 SER B C 1
ATOM 5963 O O . SER B 1 332 ? -4.875 26.062 -5.773 1 85.31 332 SER B O 1
ATOM 5965 N N . ARG B 1 333 ? -6.891 26.391 -6.602 1 89.38 333 ARG B N 1
ATOM 5966 C CA . ARG B 1 333 ? -7.312 27.297 -5.547 1 89.38 333 ARG B CA 1
ATOM 5967 C C . ARG B 1 333 ? -7.367 26.594 -4.199 1 89.38 333 ARG B C 1
ATOM 5969 O O . ARG B 1 333 ? -6.918 27.141 -3.188 1 89.38 333 ARG B O 1
ATOM 5976 N N . LYS B 1 334 ? -7.883 25.406 -4.301 1 88.5 334 LYS B N 1
ATOM 5977 C CA . LYS B 1 334 ? -7.977 24.625 -3.078 1 88.5 334 LYS B CA 1
ATOM 5978 C C . LYS B 1 334 ? -6.594 24.266 -2.547 1 88.5 334 LYS B C 1
ATOM 5980 O O . LYS B 1 334 ? -6.371 24.266 -1.334 1 88.5 334 LYS B O 1
ATOM 5985 N N . GLU B 1 335 ? -5.734 23.953 -3.391 1 85.62 335 GLU B N 1
ATOM 5986 C CA . GLU B 1 335 ? -4.367 23.625 -3.002 1 85.62 335 GLU B CA 1
ATOM 5987 C C . GLU B 1 335 ? -3.695 24.812 -2.305 1 85.62 335 GLU B C 1
ATOM 5989 O O . GLU B 1 335 ? -2.99 24.625 -1.31 1 85.62 335 GLU B O 1
ATOM 5994 N N . ASP B 1 336 ? -3.896 25.953 -2.824 1 87.69 336 ASP B N 1
ATOM 5995 C CA . ASP B 1 336 ? -3.326 27.156 -2.229 1 87.69 336 ASP B CA 1
ATOM 5996 C C . ASP B 1 336 ? -3.898 27.406 -0.835 1 87.69 336 ASP B C 1
ATOM 5998 O O . ASP B 1 336 ? -3.172 27.797 0.08 1 87.69 336 ASP B O 1
ATOM 6002 N N . LEU B 1 337 ? -5.16 27.188 -0.77 1 91.19 337 LEU B N 1
ATOM 6003 C CA . LEU B 1 337 ? -5.824 27.391 0.513 1 91.19 337 LEU B CA 1
ATOM 6004 C C . LEU B 1 337 ? -5.293 26.422 1.562 1 91.19 337 LEU B C 1
ATOM 6006 O O . LEU B 1 337 ? -4.996 26.828 2.691 1 91.19 337 LEU B O 1
ATOM 6010 N N . VAL B 1 338 ? -5.168 25.188 1.175 1 90.12 338 VAL B N 1
ATOM 6011 C CA . VAL B 1 338 ? -4.688 24.172 2.104 1 90.12 338 VAL B CA 1
ATOM 6012 C C . VAL B 1 338 ? -3.242 24.469 2.498 1 90.12 338 VAL B C 1
ATOM 6014 O O . VAL B 1 338 ? -2.859 24.297 3.658 1 90.12 338 VAL B O 1
ATOM 6017 N N . MET B 1 339 ? -2.488 24.922 1.583 1 87.81 339 MET B N 1
ATOM 6018 C CA . MET B 1 339 ? -1.114 25.312 1.883 1 87.81 339 MET B CA 1
ATOM 6019 C C . MET B 1 339 ? -1.082 26.484 2.867 1 87.81 339 MET B C 1
ATOM 6021 O O . MET B 1 339 ? -0.302 26.469 3.82 1 87.81 339 MET B O 1
ATOM 6025 N N . ALA B 1 340 ? -1.904 27.422 2.592 1 91.56 340 ALA B N 1
ATOM 6026 C CA . ALA B 1 340 ? -1.967 28.594 3.467 1 91.56 340 ALA B CA 1
ATOM 6027 C C . ALA B 1 340 ? -2.357 28.188 4.887 1 91.56 340 ALA B C 1
ATOM 6029 O O . ALA B 1 340 ? -1.78 28.688 5.859 1 91.56 340 ALA B O 1
ATOM 6030 N N . ILE B 1 341 ? -3.295 27.266 4.98 1 93.12 341 ILE B N 1
ATOM 6031 C CA . ILE B 1 341 ? -3.762 26.797 6.281 1 93.12 341 ILE B CA 1
ATOM 6032 C C . ILE B 1 341 ? -2.627 26.078 7.004 1 93.12 341 ILE B C 1
ATOM 6034 O O . ILE B 1 341 ? -2.406 26.297 8.195 1 93.12 341 ILE B O 1
ATOM 6038 N N . SER B 1 342 ? -1.91 25.312 6.277 1 89.75 342 SER B N 1
ATOM 6039 C CA . SER B 1 342 ? -0.862 24.5 6.875 1 89.75 342 SER B CA 1
ATOM 6040 C C . SER B 1 342 ? 0.342 25.344 7.277 1 89.75 342 SER B C 1
ATOM 6042 O O . SER B 1 342 ? 1.02 25.047 8.258 1 89.75 342 SER B O 1
ATOM 6044 N N . MET B 1 343 ? 0.54 26.438 6.602 1 90.44 343 MET B N 1
ATOM 6045 C CA . MET B 1 343 ? 1.796 27.156 6.785 1 90.44 343 MET B CA 1
ATOM 6046 C C . MET B 1 343 ? 1.601 28.359 7.699 1 90.44 343 MET B C 1
ATOM 6048 O O . MET B 1 343 ? 2.539 28.797 8.375 1 90.44 343 MET B O 1
ATOM 6052 N N . TRP B 1 344 ? 0.44 28.891 7.703 1 94.75 344 TRP B N 1
ATOM 6053 C CA . TRP B 1 344 ? 0.185 30.141 8.406 1 94.75 344 TRP B CA 1
ATOM 6054 C C . TRP B 1 344 ? 0.612 30.047 9.867 1 94.75 344 TRP B C 1
ATOM 6056 O O . TRP B 1 344 ? 1.337 30.906 10.367 1 94.75 344 TRP B O 1
ATOM 6066 N N . PRO B 1 345 ? 0.284 28.922 10.609 1 94.06 345 PRO B N 1
ATOM 6067 C CA . PRO B 1 345 ? 0.747 28.828 11.992 1 94.06 345 PRO B CA 1
ATOM 6068 C C . PRO B 1 345 ? 2.268 28.766 12.109 1 94.06 345 PRO B C 1
ATOM 6070 O O . PRO B 1 345 ? 2.836 29.219 13.109 1 94.06 345 PRO B O 1
ATOM 6073 N N . LEU B 1 346 ? 2.879 28.281 11.102 1 91.31 346 LEU B N 1
ATOM 6074 C CA . LEU B 1 346 ? 4.32 28.062 11.141 1 91.31 346 LEU B CA 1
ATOM 6075 C C . LEU B 1 346 ? 5.078 29.359 10.883 1 91.31 346 LEU B C 1
ATOM 6077 O O . LEU B 1 346 ? 6.188 29.547 11.391 1 91.31 346 LEU B O 1
ATOM 6081 N N . VAL B 1 347 ? 4.527 30.234 10.18 1 91.75 347 VAL B N 1
ATOM 6082 C CA . VAL B 1 347 ? 5.277 31.406 9.75 1 91.75 347 VAL B CA 1
ATOM 6083 C C . VAL B 1 347 ? 4.945 32.594 10.656 1 91.75 347 VAL B C 1
ATOM 6085 O O . VAL B 1 347 ? 5.523 33.688 10.508 1 91.75 347 VAL B O 1
ATOM 6088 N N . LEU B 1 348 ? 4.039 32.469 11.562 1 94.5 348 LEU B N 1
ATOM 6089 C CA . LEU B 1 348 ? 3.715 33.531 12.5 1 94.5 348 LEU B CA 1
ATOM 6090 C C . LEU B 1 348 ? 4.934 33.906 13.336 1 94.5 348 LEU B C 1
ATOM 6092 O O . LEU B 1 348 ? 5.66 33.031 13.812 1 94.5 348 LEU B O 1
ATOM 6096 N N . GLY B 1 349 ? 5.148 35.219 13.469 1 92.5 349 GLY B N 1
ATOM 6097 C CA . GLY B 1 349 ? 6.191 35.688 14.383 1 92.5 349 GLY B CA 1
ATOM 6098 C C . GLY B 1 349 ? 5.926 35.281 15.82 1 92.5 349 GLY B C 1
ATOM 6099 O O . GLY B 1 349 ? 4.773 35.062 16.203 1 92.5 349 GLY B O 1
ATOM 6100 N N . ARG B 1 350 ? 7 35.219 16.609 1 93.31 350 ARG B N 1
ATOM 6101 C CA . ARG B 1 350 ? 6.91 34.781 18.016 1 93.31 350 ARG B CA 1
ATOM 6102 C C . ARG B 1 350 ? 5.992 35.719 18.797 1 93.31 350 ARG B C 1
ATOM 6104 O O . ARG B 1 350 ? 5.168 35.25 19.594 1 93.31 350 ARG B O 1
ATOM 6111 N N . ARG B 1 351 ? 6.102 36.938 18.625 1 94.12 351 ARG B N 1
ATOM 6112 C CA . ARG B 1 351 ? 5.316 37.906 19.375 1 94.12 351 ARG B CA 1
ATOM 6113 C C . ARG B 1 351 ? 3.854 37.875 18.953 1 94.12 351 ARG B C 1
ATOM 6115 O O . ARG B 1 351 ? 2.955 38.062 19.781 1 94.12 351 ARG B O 1
ATOM 6122 N N . VAL B 1 352 ? 3.648 37.75 17.641 1 96 352 VAL B N 1
ATOM 6123 C CA . VAL B 1 352 ? 2.281 37.656 17.141 1 96 352 VAL B CA 1
ATOM 6124 C C . VAL B 1 352 ? 1.579 36.469 17.797 1 96 352 VAL B C 1
ATOM 6126 O O . VAL B 1 352 ? 0.453 36.594 18.281 1 96 352 VAL B O 1
ATOM 6129 N N . PHE B 1 353 ? 2.281 35.344 17.844 1 96.81 353 PHE B N 1
ATOM 6130 C CA . PHE B 1 353 ? 1.704 34.156 18.438 1 96.81 353 PHE B CA 1
ATOM 6131 C C . PHE B 1 353 ? 1.475 34.344 19.938 1 96.81 353 PHE B C 1
ATOM 6133 O O . PHE B 1 353 ? 0.462 33.906 20.469 1 96.81 353 PHE B O 1
ATOM 6140 N N . ALA B 1 354 ? 2.379 35 20.594 1 96.06 354 ALA B N 1
ATOM 6141 C CA . ALA B 1 354 ? 2.221 35.281 22.016 1 96.06 354 ALA B CA 1
ATOM 6142 C C . ALA B 1 354 ? 0.954 36.094 22.281 1 96.06 354 ALA B C 1
ATOM 6144 O O . ALA B 1 354 ? 0.268 35.875 23.281 1 96.06 354 ALA B O 1
ATOM 6145 N N . ARG B 1 355 ? 0.643 37.031 21.391 1 96.44 355 ARG B N 1
ATOM 6146 C CA . ARG B 1 355 ? -0.557 37.844 21.547 1 96.44 355 ARG B CA 1
ATOM 6147 C C . ARG B 1 355 ? -1.817 37.031 21.375 1 96.44 355 ARG B C 1
ATOM 6149 O O . ARG B 1 355 ? -2.842 37.281 22.016 1 96.44 355 ARG B O 1
ATOM 6156 N N . ILE B 1 356 ? -1.719 36.031 20.5 1 96.88 356 ILE B N 1
ATOM 6157 C CA . ILE B 1 356 ? -2.84 35.125 20.312 1 96.88 356 ILE B CA 1
ATOM 6158 C C . ILE B 1 356 ? -3.021 34.25 21.562 1 96.88 356 ILE B C 1
ATOM 6160 O O . ILE B 1 356 ? -4.145 34.062 22.047 1 96.88 356 ILE B O 1
ATOM 6164 N N . VAL B 1 357 ? -1.946 33.781 22.094 1 96.56 357 VAL B N 1
ATOM 6165 C CA . VAL B 1 357 ? -1.968 32.969 23.312 1 96.56 357 VAL B CA 1
ATOM 6166 C C . VAL B 1 357 ? -2.57 33.781 24.469 1 96.56 357 VAL B C 1
ATOM 6168 O O . VAL B 1 357 ? -3.346 33.25 25.266 1 96.56 357 VAL B O 1
ATOM 6171 N N . ASP B 1 358 ? -2.221 35.094 24.469 1 95.69 358 ASP B N 1
ATOM 6172 C CA . ASP B 1 358 ? -2.721 35.969 25.5 1 95.69 358 ASP B CA 1
ATOM 6173 C C . ASP B 1 358 ? -4.168 36.375 25.234 1 95.69 358 ASP B C 1
ATOM 6175 O O . ASP B 1 358 ? -4.781 37.094 26.031 1 95.69 358 ASP B O 1
ATOM 6179 N N . LYS B 1 359 ? -4.699 35.969 24.125 1 96 359 LYS B N 1
ATOM 6180 C CA . LYS B 1 359 ? -6.07 36.25 23.703 1 96 359 LYS B CA 1
ATOM 6181 C C . LYS B 1 359 ? -6.324 37.75 23.609 1 96 359 LYS B C 1
ATOM 6183 O O . LYS B 1 359 ? -7.359 38.25 24.062 1 96 359 LYS B O 1
ATOM 6188 N N . MET B 1 360 ? -5.242 38.469 23.094 1 95.31 360 MET B N 1
ATOM 6189 C CA . MET B 1 360 ? -5.473 39.875 22.75 1 95.31 360 MET B CA 1
ATOM 6190 C C . MET B 1 360 ? -6.602 40 21.734 1 95.31 360 MET B C 1
ATOM 6192 O O . MET B 1 360 ? -6.59 39.344 20.688 1 95.31 360 MET B O 1
ATOM 6196 N N . PRO B 1 361 ? -7.582 40.844 21.953 1 96.38 361 PRO B N 1
ATOM 6197 C CA . PRO B 1 361 ? -8.766 40.906 21.094 1 96.38 361 PRO B CA 1
ATOM 6198 C C . PRO B 1 361 ? -8.422 41.094 19.609 1 96.38 361 PRO B C 1
ATOM 6200 O O . PRO B 1 361 ? -8.961 40.375 18.75 1 96.38 361 PRO B O 1
ATOM 6203 N N . ALA B 1 362 ? -7.512 42 19.312 1 95.62 362 ALA B N 1
ATOM 6204 C CA . ALA B 1 362 ? -7.133 42.25 17.922 1 95.62 362 ALA B CA 1
ATOM 6205 C C . ALA B 1 362 ? -6.488 41 17.312 1 95.62 362 ALA B C 1
ATOM 6207 O O . ALA B 1 362 ? -6.695 40.719 16.141 1 95.62 362 ALA B O 1
ATOM 6208 N N . ALA B 1 363 ? -5.664 40.312 18.109 1 97.06 363 ALA B N 1
ATOM 6209 C CA . ALA B 1 363 ? -5.023 39.062 17.641 1 97.06 363 ALA B CA 1
ATOM 6210 C C . ALA B 1 363 ? -6.055 37.969 17.406 1 97.06 363 ALA B C 1
ATOM 6212 O O . ALA B 1 363 ? -5.93 37.188 16.469 1 97.06 363 ALA B O 1
ATOM 6213 N N . LEU B 1 364 ? -7.059 37.906 18.25 1 97.69 364 LEU B N 1
ATOM 6214 C CA . LEU B 1 364 ? -8.133 36.938 18.094 1 97.69 364 LEU B CA 1
ATOM 6215 C C . LEU B 1 364 ? -8.93 37.219 16.812 1 97.69 364 LEU B C 1
ATOM 6217 O O . LEU B 1 364 ? -9.414 36.281 16.172 1 97.69 364 LEU B O 1
ATOM 6221 N N . ALA B 1 365 ? -9.102 38.469 16.531 1 98.06 365 ALA B N 1
ATOM 6222 C CA . ALA B 1 365 ? -9.773 38.812 15.281 1 98.06 365 ALA B CA 1
ATOM 6223 C C . ALA B 1 365 ? -8.992 38.312 14.07 1 98.06 365 ALA B C 1
ATOM 6225 O O . ALA B 1 365 ? -9.578 37.875 13.078 1 98.06 365 ALA B O 1
ATOM 6226 N N . VAL B 1 366 ? -7.641 38.375 14.148 1 98.25 366 VAL B N 1
ATOM 6227 C CA . VAL B 1 366 ? -6.789 37.844 13.094 1 98.25 366 VAL B CA 1
ATOM 6228 C C . VAL B 1 366 ? -7.004 36.344 12.992 1 98.25 366 VAL B C 1
ATOM 6230 O O . VAL B 1 366 ? -7.168 35.812 11.891 1 98.25 366 VAL B O 1
ATOM 6233 N N . LEU B 1 367 ? -7.047 35.656 14.133 1 98.38 367 LEU B N 1
ATOM 6234 C CA . LEU B 1 367 ? -7.281 34.219 14.18 1 98.38 367 LEU B CA 1
ATOM 6235 C C . LEU B 1 367 ? -8.664 33.875 13.633 1 98.38 367 LEU B C 1
ATOM 6237 O O . LEU B 1 367 ? -8.844 32.844 13 1 98.38 367 LEU B O 1
ATOM 6241 N N . ALA B 1 368 ? -9.641 34.75 13.859 1 98.19 368 ALA B N 1
ATOM 6242 C CA . ALA B 1 368 ? -10.992 34.531 13.336 1 98.19 368 ALA B CA 1
ATOM 6243 C C . ALA B 1 368 ? -10.992 34.531 11.812 1 98.19 368 ALA B C 1
ATOM 6245 O O . ALA B 1 368 ? -11.734 33.75 11.203 1 98.19 368 ALA B O 1
ATOM 6246 N N . HIS B 1 369 ? -10.227 35.375 11.188 1 98.12 369 HIS B N 1
ATOM 6247 C CA . HIS B 1 369 ? -10.117 35.344 9.734 1 98.12 369 HIS B CA 1
ATOM 6248 C C . HIS B 1 369 ? -9.477 34.062 9.242 1 98.12 369 HIS B C 1
ATOM 6250 O O . HIS B 1 369 ? -9.859 33.531 8.188 1 98.12 369 HIS B O 1
ATOM 6256 N N . PHE B 1 370 ? -8.516 33.562 10.016 1 98.06 370 PHE B N 1
ATOM 6257 C CA . PHE B 1 370 ? -7.91 32.281 9.703 1 98.06 370 PHE B CA 1
ATOM 6258 C C . PHE B 1 370 ? -8.938 31.172 9.797 1 98.06 370 PHE B C 1
ATOM 6260 O O . PHE B 1 370 ? -8.93 30.234 8.992 1 98.06 370 PHE B O 1
ATOM 6267 N N . ALA B 1 371 ? -9.805 31.25 10.75 1 97.88 371 ALA B N 1
ATOM 6268 C CA . ALA B 1 371 ? -10.852 30.266 10.953 1 97.88 371 ALA B CA 1
ATOM 6269 C C . ALA B 1 371 ? -11.719 30.125 9.703 1 97.88 371 ALA B C 1
ATOM 6271 O O . ALA B 1 371 ? -12.227 29.031 9.406 1 97.88 371 ALA B O 1
ATOM 6272 N N . VAL B 1 372 ? -11.906 31.172 8.977 1 97.69 372 VAL B N 1
ATOM 6273 C CA . VAL B 1 372 ? -12.695 31.141 7.754 1 97.69 372 VAL B CA 1
ATOM 6274 C C . VAL B 1 372 ? -12.008 30.266 6.711 1 97.69 372 VAL B C 1
ATOM 6276 O O . VAL B 1 372 ? -12.672 29.531 5.98 1 97.69 372 VAL B O 1
ATOM 6279 N N . LEU B 1 373 ? -10.664 30.375 6.656 1 96.88 373 LEU B N 1
ATOM 6280 C CA . LEU B 1 373 ? -9.938 29.516 5.727 1 96.88 373 LEU B CA 1
ATOM 6281 C C . LEU B 1 373 ? -10.172 28.047 6.039 1 96.88 373 LEU B C 1
ATOM 6283 O O . LEU B 1 373 ? -10.398 27.234 5.133 1 96.88 373 LEU B O 1
ATOM 6287 N N . LEU B 1 374 ? -10.102 27.688 7.336 1 96.38 374 LEU B N 1
ATOM 6288 C CA . LEU B 1 374 ? -10.383 26.328 7.766 1 96.38 374 LEU B CA 1
ATOM 6289 C C . LEU B 1 374 ? -11.789 25.906 7.355 1 96.38 374 LEU B C 1
ATOM 6291 O O . LEU B 1 374 ? -11.984 24.781 6.871 1 96.38 374 LEU B O 1
ATOM 6295 N N . PHE B 1 375 ? -12.711 26.797 7.48 1 96.44 375 PHE B N 1
ATOM 6296 C CA . PHE B 1 375 ? -14.109 26.516 7.176 1 96.44 375 PHE B CA 1
ATOM 6297 C C . PHE B 1 375 ? -14.297 26.266 5.684 1 96.44 375 PHE B C 1
ATOM 6299 O O . PHE B 1 375 ? -15.07 25.391 5.297 1 96.44 375 PHE B O 1
ATOM 6306 N N . TRP B 1 376 ? -13.609 27.016 4.891 1 95.56 376 TRP B N 1
ATOM 6307 C CA . TRP B 1 376 ? -13.727 26.859 3.443 1 95.56 376 TRP B CA 1
ATOM 6308 C C . TRP B 1 376 ? -13.188 25.516 2.99 1 95.56 376 TRP B C 1
ATOM 6310 O O . TRP B 1 376 ? -13.477 25.062 1.881 1 95.56 376 TRP B O 1
ATOM 6320 N N . CYS B 1 377 ? -12.359 24.859 3.826 1 93.44 377 CYS B N 1
ATOM 6321 C CA . CYS B 1 377 ? -11.797 23.547 3.518 1 93.44 377 CYS B CA 1
ATOM 6322 C C . CYS B 1 377 ? -12.375 22.484 4.441 1 93.44 377 CYS B C 1
ATOM 6324 O O . CYS B 1 377 ? -11.711 21.5 4.742 1 93.44 377 CYS B O 1
ATOM 6326 N N . ARG B 1 378 ? -13.562 22.656 4.863 1 93.06 378 ARG B N 1
ATOM 6327 C CA . ARG B 1 378 ? -14.18 21.781 5.863 1 93.06 378 ARG B CA 1
ATOM 6328 C C . ARG B 1 378 ? -14.43 20.391 5.297 1 93.06 378 ARG B C 1
ATOM 6330 O O . ARG B 1 378 ? -14.648 19.438 6.051 1 93.06 378 ARG B O 1
ATOM 6337 N N . ASP B 1 379 ? -14.352 20.219 3.947 1 91.12 379 ASP B N 1
ATOM 6338 C CA . ASP B 1 379 ? -14.547 18.922 3.309 1 91.12 379 ASP B CA 1
ATOM 6339 C C . ASP B 1 379 ? -13.344 18 3.541 1 91.12 379 ASP B C 1
ATOM 6341 O O . ASP B 1 379 ? -13.438 16.781 3.359 1 91.12 379 ASP B O 1
ATOM 6345 N N . ILE B 1 380 ? -12.258 18.562 3.879 1 91.69 380 ILE B N 1
ATOM 6346 C CA . ILE B 1 380 ? -11.094 17.766 4.258 1 91.69 380 ILE B CA 1
ATOM 6347 C C . ILE B 1 380 ? -11.273 17.234 5.676 1 91.69 380 ILE B C 1
ATOM 6349 O O . ILE B 1 380 ? -11.523 18 6.609 1 91.69 380 ILE B O 1
ATOM 6353 N N . TRP B 1 381 ? -11.109 15.953 5.879 1 92.44 381 TRP B N 1
ATOM 6354 C CA . TRP B 1 381 ? -11.523 15.266 7.098 1 92.44 381 TRP B CA 1
ATOM 6355 C C . TRP B 1 381 ? -10.758 15.789 8.305 1 92.44 381 TRP B C 1
ATOM 6357 O O . TRP B 1 381 ? -11.258 15.734 9.438 1 92.44 381 TRP B O 1
ATOM 6367 N N . ILE B 1 382 ? -9.547 16.328 8.117 1 92.88 382 ILE B N 1
ATOM 6368 C CA . ILE B 1 382 ? -8.711 16.828 9.203 1 92.88 382 ILE B CA 1
ATOM 6369 C C . ILE B 1 382 ? -9.297 18.125 9.766 1 92.88 382 ILE B C 1
ATOM 6371 O O . ILE B 1 382 ? -9.188 18.391 10.961 1 92.88 382 ILE B O 1
ATOM 6375 N N . PHE B 1 383 ? -9.914 18.953 8.953 1 93.38 383 PHE B N 1
ATOM 6376 C CA . PHE B 1 383 ? -10.391 20.281 9.344 1 93.38 383 PHE B CA 1
ATOM 6377 C C . PHE B 1 383 ? -11.812 20.203 9.875 1 93.38 383 PHE B C 1
ATOM 6379 O O . PHE B 1 383 ? -12.102 20.734 10.953 1 93.38 383 PHE B O 1
ATOM 6386 N N . GLY B 1 384 ? -12.703 19.547 9.094 1 92 384 GLY B N 1
ATOM 6387 C CA . GLY B 1 384 ? -14.094 19.453 9.508 1 92 384 GLY B CA 1
ATOM 6388 C C . GLY B 1 384 ? -14.688 20.797 9.898 1 92 384 GLY B C 1
ATOM 6389 O O . GLY B 1 384 ? -14.539 21.781 9.172 1 92 384 GLY B O 1
ATOM 6390 N N . ASP B 1 385 ? -15.297 20.844 11.023 1 92.44 385 ASP B N 1
ATOM 6391 C CA . ASP B 1 385 ? -15.992 22.062 11.438 1 92.44 385 ASP B CA 1
ATOM 6392 C C . ASP B 1 385 ? -15.141 22.891 12.391 1 92.44 385 ASP B C 1
ATOM 6394 O O . ASP B 1 385 ? -15.664 23.734 13.125 1 92.44 385 ASP B O 1
ATOM 6398 N N . VAL B 1 386 ? -13.883 22.672 12.414 1 95.06 386 VAL B N 1
ATOM 6399 C CA . VAL B 1 386 ? -12.984 23.359 13.352 1 95.06 386 VAL B CA 1
ATOM 6400 C C . VAL B 1 386 ? -13.078 24.859 13.148 1 95.06 386 VAL B C 1
ATOM 6402 O O . VAL B 1 386 ? -13.078 25.625 14.117 1 95.06 386 VAL B O 1
ATOM 6405 N N . GLY B 1 387 ? -13.133 25.297 11.906 1 96.31 387 GLY B N 1
ATOM 6406 C CA . GLY B 1 387 ? -13.219 26.719 11.617 1 96.31 387 GLY B CA 1
ATOM 6407 C C . GLY B 1 387 ? -14.422 27.375 12.25 1 96.31 387 GLY B C 1
ATOM 6408 O O . GLY B 1 387 ? -14.297 28.422 12.898 1 96.31 387 GLY B O 1
ATOM 6409 N N . ALA B 1 388 ? -15.531 26.797 12.117 1 95.38 388 ALA B N 1
ATOM 6410 C CA . ALA B 1 388 ? -16.766 27.328 12.672 1 95.38 388 ALA B CA 1
ATOM 6411 C C . ALA B 1 388 ? -16.75 27.312 14.195 1 95.38 388 ALA B C 1
ATOM 6413 O O . ALA B 1 388 ? -17.156 28.281 14.836 1 95.38 388 ALA B O 1
ATOM 6414 N N . LEU B 1 389 ? -16.297 26.266 14.734 1 94.88 389 LEU B N 1
ATOM 6415 C CA . LEU B 1 389 ? -16.25 26.109 16.188 1 94.88 389 LEU B CA 1
ATOM 6416 C C . LEU B 1 389 ? -15.266 27.109 16.797 1 94.88 389 LEU B C 1
ATOM 6418 O O . LEU B 1 389 ? -15.523 27.688 17.859 1 94.88 389 LEU B O 1
ATOM 6422 N N . LEU B 1 390 ? -14.141 27.234 16.141 1 96.12 390 LEU B N 1
ATOM 6423 C CA . LEU B 1 390 ? -13.133 28.188 16.578 1 96.12 390 LEU B CA 1
ATOM 6424 C C . LEU B 1 390 ? -13.703 29.609 16.578 1 96.12 390 LEU B C 1
ATOM 6426 O O . LEU B 1 390 ? -13.508 30.359 17.547 1 96.12 390 LEU B O 1
ATOM 6430 N N . LEU B 1 391 ? -14.406 29.984 15.531 1 96.38 391 LEU B N 1
ATOM 6431 C CA . LEU B 1 391 ? -15 31.312 15.445 1 96.38 391 LEU B CA 1
ATOM 6432 C C . LEU B 1 391 ? -16.047 31.516 16.547 1 96.38 391 LEU B C 1
ATOM 6434 O O . LEU B 1 391 ? -16.125 32.594 17.125 1 96.38 391 LEU B O 1
ATOM 6438 N N . GLU B 1 392 ? -16.797 30.547 16.781 1 93.69 392 GLU B N 1
ATOM 6439 C CA . GLU B 1 392 ? -17.797 30.625 17.844 1 93.69 392 GLU B CA 1
ATOM 6440 C C . GLU B 1 392 ? -17.156 30.938 19.188 1 93.69 392 GLU B C 1
ATOM 6442 O O . GLU B 1 392 ? -17.641 31.766 19.953 1 93.69 392 GLU B O 1
ATOM 6447 N N . ASP B 1 393 ? -16.125 30.234 19.469 1 95.06 393 ASP B N 1
ATOM 6448 C CA . ASP B 1 393 ? -15.414 30.453 20.734 1 95.06 393 ASP B CA 1
ATOM 6449 C C . ASP B 1 393 ? -14.805 31.844 20.781 1 95.06 393 ASP B C 1
ATOM 6451 O O . ASP B 1 393 ? -14.766 32.469 21.844 1 95.06 393 ASP B O 1
ATOM 6455 N N . ILE B 1 394 ? -14.281 32.281 19.688 1 96.62 394 ILE B N 1
ATOM 6456 C CA . ILE B 1 394 ? -13.688 33.625 19.625 1 96.62 394 ILE B CA 1
ATOM 6457 C C . ILE B 1 394 ? -14.766 34.656 19.875 1 96.62 394 ILE B C 1
ATOM 6459 O O . ILE B 1 394 ? -14.539 35.625 20.625 1 96.62 394 ILE B O 1
ATOM 6463 N N . VAL B 1 395 ? -15.914 34.5 19.297 1 95.38 395 VAL B N 1
ATOM 6464 C CA . VAL B 1 395 ? -17.031 35.438 19.5 1 95.38 395 VAL B CA 1
ATOM 6465 C C . VAL B 1 395 ? -17.391 35.5 20.984 1 95.38 395 VAL B C 1
ATOM 6467 O O . VAL B 1 395 ? -17.641 36.594 21.516 1 95.38 395 VAL B O 1
ATOM 6470 N N . ARG B 1 396 ? -17.344 34.438 21.609 1 93.69 396 ARG B N 1
ATOM 6471 C CA . ARG B 1 396 ? -17.703 34.375 23.016 1 93.69 396 ARG B CA 1
ATOM 6472 C C . ARG B 1 396 ? -16.641 35.031 23.891 1 93.69 396 ARG B C 1
ATOM 6474 O O . ARG B 1 396 ? -16.953 35.656 24.906 1 93.69 396 ARG B O 1
ATOM 6481 N N . THR B 1 397 ? -15.422 34.969 23.438 1 93.69 397 THR B N 1
ATOM 6482 C CA . THR B 1 397 ? -14.289 35.469 24.219 1 93.69 397 THR B CA 1
ATOM 6483 C C . THR B 1 397 ? -14.062 36.938 23.953 1 93.69 397 THR B C 1
ATOM 6485 O O . THR B 1 397 ? -13.531 37.656 24.797 1 93.69 397 THR B O 1
ATOM 6488 N N . MET B 1 398 ? -14.531 37.469 22.812 1 94.44 398 MET B N 1
ATOM 6489 C CA . MET B 1 398 ? -14.234 38.812 22.328 1 94.44 398 MET B CA 1
ATOM 6490 C C . MET B 1 398 ? -15.055 39.875 23.078 1 94.44 398 MET B C 1
ATOM 6492 O O . MET B 1 398 ? -16.281 39.75 23.172 1 94.44 398 MET B O 1
ATOM 6496 N N . PRO B 1 399 ? -14.367 40.906 23.625 1 94.88 399 PRO B N 1
ATOM 6497 C CA . PRO B 1 399 ? -15.109 42.031 24.203 1 94.88 399 PRO B CA 1
ATOM 6498 C C . PRO B 1 399 ? -16 42.719 23.188 1 94.88 399 PRO B C 1
ATOM 6500 O O . PRO B 1 399 ? -15.688 42.75 22 1 94.88 399 PRO B O 1
ATOM 6503 N N . ALA B 1 400 ? -16.938 43.375 23.625 1 94.06 400 ALA B N 1
ATOM 6504 C CA . ALA B 1 400 ? -17.969 44 22.797 1 94.06 400 ALA B CA 1
ATOM 6505 C C . ALA B 1 400 ? -17.375 45.031 21.859 1 94.06 400 ALA B C 1
ATOM 6507 O O . ALA B 1 400 ? -17.781 45.156 20.703 1 94.06 400 ALA B O 1
ATOM 6508 N N . ALA B 1 401 ? -16.375 45.75 22.312 1 92.75 401 ALA B N 1
ATOM 6509 C CA . ALA B 1 401 ? -15.781 46.844 21.547 1 92.75 401 ALA B CA 1
ATOM 6510 C C . ALA B 1 401 ? -15.07 46.344 20.297 1 92.75 401 ALA B C 1
ATOM 6512 O O . ALA B 1 401 ? -14.875 47.094 19.344 1 92.75 401 ALA B O 1
ATOM 6513 N N . TRP B 1 402 ? -14.781 45.094 20.328 1 94.38 402 TRP B N 1
ATOM 6514 C CA . TRP B 1 402 ? -13.969 44.531 19.25 1 94.38 402 TRP B CA 1
ATOM 6515 C C . TRP B 1 402 ? -14.812 43.656 18.344 1 94.38 402 TRP B C 1
ATOM 6517 O O . TRP B 1 402 ? -14.32 43.156 17.328 1 94.38 402 TRP B O 1
ATOM 6527 N N . GLN B 1 403 ? -16.109 43.469 18.578 1 94.19 403 GLN B N 1
ATOM 6528 C CA . GLN B 1 403 ? -16.953 42.5 17.875 1 94.19 403 GLN B CA 1
ATOM 6529 C C . GLN B 1 403 ? -17.172 42.938 16.438 1 94.19 403 GLN B C 1
ATOM 6531 O O . GLN B 1 403 ? -17.422 42.094 15.562 1 94.19 403 GLN B O 1
ATOM 6536 N N . GLY B 1 404 ? -17.094 44.188 16.188 1 94.81 404 GLY B N 1
ATOM 6537 C CA . GLY B 1 404 ? -17.25 44.688 14.82 1 94.81 404 GLY B CA 1
ATOM 6538 C C . GLY B 1 404 ? -16.25 44.062 13.852 1 94.81 404 GLY B C 1
ATOM 6539 O O . GLY B 1 404 ? -16.547 43.906 12.664 1 94.81 404 GLY B O 1
ATOM 6540 N N . LEU B 1 405 ? -15.055 43.719 14.367 1 95.56 405 LEU B N 1
ATOM 6541 C CA . LEU B 1 405 ? -13.984 43.156 13.539 1 95.56 405 LEU B CA 1
ATOM 6542 C C . LEU B 1 405 ? -14.328 41.75 13.078 1 95.56 405 LEU B C 1
ATOM 6544 O O . LEU B 1 405 ? -13.695 41.219 12.164 1 95.56 405 LEU B O 1
ATOM 6548 N N . LEU B 1 406 ? -15.391 41.125 13.664 1 96.75 406 LEU B N 1
ATOM 6549 C CA . LEU B 1 406 ? -15.742 39.75 13.367 1 96.75 406 LEU B CA 1
ATOM 6550 C C . LEU B 1 406 ? -16.891 39.688 12.359 1 96.75 406 LEU B C 1
ATOM 6552 O O . LEU B 1 406 ? -17.359 38.594 12.016 1 96.75 406 LEU B O 1
ATOM 6556 N N . ALA B 1 407 ? -17.297 40.812 11.867 1 95.12 407 ALA B N 1
ATOM 6557 C CA . ALA B 1 407 ? -18.438 40.844 10.953 1 95.12 407 ALA B CA 1
ATOM 6558 C C . ALA B 1 407 ? -18.188 40.031 9.703 1 95.12 407 ALA B C 1
ATOM 6560 O O . ALA B 1 407 ? -19.031 39.25 9.281 1 95.12 407 ALA B O 1
ATOM 6561 N N . TRP B 1 408 ? -17.031 40.188 9.133 1 95.81 408 TRP B N 1
ATOM 6562 C CA . TRP B 1 408 ? -16.719 39.5 7.895 1 95.81 408 TRP B CA 1
ATOM 6563 C C . TRP B 1 408 ? -16.609 38 8.125 1 95.81 408 TRP B C 1
ATOM 6565 O O . TRP B 1 408 ? -17.219 37.188 7.406 1 95.81 408 TRP B O 1
ATOM 6575 N N . PRO B 1 409 ? -15.797 37.531 9.141 1 96.88 409 PRO B N 1
ATOM 6576 C CA . PRO B 1 409 ? -15.734 36.094 9.398 1 96.88 409 PRO B CA 1
ATOM 6577 C C . PRO B 1 409 ? -17.109 35.469 9.641 1 96.88 409 PRO B C 1
ATOM 6579 O O . PRO B 1 409 ? -17.406 34.375 9.133 1 96.88 409 PRO B O 1
ATOM 6582 N N . LEU B 1 410 ? -17.938 36.156 10.359 1 96.38 410 LEU B N 1
ATOM 6583 C CA . LEU B 1 410 ? -19.266 35.656 10.664 1 96.38 410 LEU B CA 1
ATOM 6584 C C . LEU B 1 410 ? -20.109 35.562 9.398 1 96.38 410 LEU B C 1
ATOM 6586 O O . LEU B 1 410 ? -20.844 34.594 9.203 1 96.38 410 LEU B O 1
ATOM 6590 N N . ALA B 1 411 ? -20.016 36.469 8.547 1 95.38 411 ALA B N 1
ATOM 6591 C CA . ALA B 1 411 ? -20.766 36.469 7.301 1 95.38 411 ALA B CA 1
ATOM 6592 C C . ALA B 1 411 ? -20.344 35.344 6.391 1 95.38 411 ALA B C 1
ATOM 6594 O O . ALA B 1 411 ? -21.172 34.75 5.699 1 95.38 411 ALA B O 1
ATOM 6595 N N . MET B 1 412 ? -19.047 35.094 6.371 1 94.69 412 MET B N 1
ATOM 6596 C CA . MET B 1 412 ? -18.516 34.062 5.5 1 94.69 412 MET B CA 1
ATOM 6597 C C . MET B 1 412 ? -18.969 32.688 5.961 1 94.69 412 MET B C 1
ATOM 6599 O O . MET B 1 412 ? -19.219 31.797 5.137 1 94.69 412 MET B O 1
ATOM 6603 N N . ILE B 1 413 ? -19.078 32.438 7.23 1 92.62 413 ILE B N 1
ATOM 6604 C CA . ILE B 1 413 ? -19.438 31.125 7.762 1 92.62 413 ILE B CA 1
ATOM 6605 C C . ILE B 1 413 ? -20.953 30.969 7.77 1 92.62 413 ILE B C 1
ATOM 6607 O O . ILE B 1 413 ? -21.484 29.906 7.449 1 92.62 413 ILE B O 1
ATOM 6611 N N . GLN B 1 414 ? -21.688 32.031 8.125 1 85.5 414 GLN B N 1
ATOM 6612 C CA . GLN B 1 414 ? -23.156 32 8.141 1 85.5 414 GLN B CA 1
ATOM 6613 C C . GLN B 1 414 ? -23.719 31.953 6.719 1 85.5 414 GLN B C 1
ATOM 6615 O O . GLN B 1 414 ? -24.703 31.25 6.465 1 85.5 414 GLN B O 1
ATOM 6620 N N . GLY B 1 415 ? -23.125 32.688 5.816 1 73.81 415 GLY B N 1
ATOM 6621 C CA . GLY B 1 415 ? -23.594 32.688 4.441 1 73.81 415 GLY B CA 1
ATOM 6622 C C . GLY B 1 415 ? -23.5 31.312 3.799 1 73.81 415 GLY B C 1
ATOM 6623 O O . GLY B 1 415 ? -24.359 30.922 3.01 1 73.81 415 GLY B O 1
ATOM 6624 N N . ALA B 1 416 ? -22.5 30.578 4.109 1 68.62 416 ALA B N 1
ATOM 6625 C CA . ALA B 1 416 ? -22.297 29.25 3.553 1 68.62 416 ALA B CA 1
ATOM 6626 C C . ALA B 1 416 ? -23.312 28.266 4.133 1 68.62 416 ALA B C 1
ATOM 6628 O O . ALA B 1 416 ? -23.766 27.344 3.438 1 68.62 416 ALA B O 1
ATOM 6629 N N . ARG B 1 417 ? -23.641 28.375 5.402 1 63.75 417 ARG B N 1
ATOM 6630 C CA . ARG B 1 417 ? -24.625 27.516 6.039 1 63.75 417 ARG B CA 1
ATOM 6631 C C . ARG B 1 417 ? -26 27.719 5.441 1 63.75 417 ARG B C 1
ATOM 6633 O O . ARG B 1 417 ? -26.75 26.766 5.242 1 63.75 417 ARG B O 1
ATOM 6640 N N . ASP B 1 418 ? -26.25 29.016 5.117 1 56.78 418 ASP B N 1
ATOM 6641 C CA . ASP B 1 418 ? -27.531 29.344 4.5 1 56.78 418 ASP B CA 1
ATOM 6642 C C . ASP B 1 418 ? -27.594 28.844 3.062 1 56.78 418 ASP B C 1
ATOM 6644 O O . ASP B 1 418 ? -28.641 28.391 2.604 1 56.78 418 ASP B O 1
ATOM 6648 N N . GLY B 1 419 ? -26.453 28.875 2.428 1 52.25 419 GLY B N 1
ATOM 6649 C CA . GLY B 1 419 ? -26.453 28.344 1.069 1 52.25 419 GLY B CA 1
ATOM 6650 C C . GLY B 1 419 ? -26.594 26.828 1.011 1 52.25 419 GLY B C 1
ATOM 6651 O O . GLY B 1 419 ? -27.219 26.297 0.1 1 52.25 419 GLY B O 1
ATOM 6652 N N . GLN B 1 420 ? -25.984 26.125 1.849 1 52.5 420 GLN B N 1
ATOM 6653 C CA . GLN B 1 420 ? -26.141 24.672 1.912 1 52.5 420 GLN B CA 1
ATOM 6654 C C . GLN B 1 420 ? -27.562 24.297 2.311 1 52.5 420 GLN B C 1
ATOM 6656 O O . GLN B 1 420 ? -28.141 23.344 1.775 1 52.5 420 GLN B O 1
ATOM 6661 N N . GLN B 1 421 ? -28.203 25.047 3.268 1 48.31 421 GLN B N 1
ATOM 6662 C CA . GLN B 1 421 ? -29.594 24.828 3.658 1 48.31 421 GLN B CA 1
ATOM 6663 C C . GLN B 1 421 ? -30.547 25.141 2.508 1 48.31 421 GLN B C 1
ATOM 6665 O O . GLN B 1 421 ? -31.578 24.484 2.348 1 48.31 421 GLN B O 1
ATOM 6670 N N . GLY B 1 422 ? -30.203 26.094 1.779 1 45.34 422 GLY B N 1
ATOM 6671 C CA . GLY B 1 422 ? -31.016 26.391 0.61 1 45.34 422 GLY B CA 1
ATOM 6672 C C . GLY B 1 422 ? -30.938 25.328 -0.465 1 45.34 422 GLY B C 1
ATOM 6673 O O . GLY B 1 422 ? -31.922 25.016 -1.126 1 45.34 422 GLY B O 1
ATOM 6674 N N . ARG B 1 423 ? -29.828 24.766 -0.498 1 50.94 423 ARG B N 1
ATOM 6675 C CA . ARG B 1 423 ? -29.719 23.688 -1.484 1 50.94 423 ARG B CA 1
ATOM 6676 C C . ARG B 1 423 ? -30.438 22.438 -1.015 1 50.94 423 ARG B C 1
ATOM 6678 O O . ARG B 1 423 ? -31.031 21.719 -1.82 1 50.94 423 ARG B O 1
ATOM 6685 N N . ASP B 1 424 ? -30.5 22.047 0.164 1 49.44 424 ASP B N 1
ATOM 6686 C CA . ASP B 1 424 ? -31.234 20.922 0.724 1 49.44 424 ASP B CA 1
ATOM 6687 C C . ASP B 1 424 ? -32.75 21.141 0.653 1 49.44 424 ASP B C 1
ATOM 6689 O O . ASP B 1 424 ? -33.5 20.203 0.479 1 49.44 424 ASP B O 1
ATOM 6693 N N . ARG B 1 425 ? -33.25 22.312 0.745 1 48.66 425 ARG B N 1
ATOM 6694 C CA . ARG B 1 425 ? -34.688 22.609 0.66 1 48.66 425 ARG B CA 1
ATOM 6695 C C . ARG B 1 425 ? -35.188 22.516 -0.78 1 48.66 425 ARG B C 1
ATOM 6697 O O . ARG B 1 425 ? -36.312 22.109 -1.026 1 48.66 425 ARG B O 1
ATOM 6704 N N . HIS B 1 426 ? -34.438 22.781 -1.7 1 50.03 426 HIS B N 1
ATOM 6705 C CA . HIS B 1 426 ? -34.906 22.797 -3.082 1 50.03 426 HIS B CA 1
ATOM 6706 C C . HIS B 1 426 ? -34.844 21.406 -3.701 1 50.03 426 HIS B C 1
ATOM 6708 O O . HIS B 1 426 ? -35.375 21.172 -4.785 1 50.03 426 HIS B O 1
ATOM 6714 N N . GLY B 1 427 ? -34.094 20.469 -3.141 1 47.16 427 GLY B N 1
ATOM 6715 C CA . GLY B 1 427 ? -34.031 19.125 -3.697 1 47.16 427 GLY B CA 1
ATOM 6716 C C . GLY B 1 427 ? -35.219 18.281 -3.354 1 47.16 427 GLY B C 1
ATOM 6717 O O . GLY B 1 427 ? -35.344 17.125 -3.801 1 47.16 427 GLY B O 1
ATOM 6718 N N . GLY B 1 428 ? -36.062 18.703 -2.379 1 40.84 428 GLY B N 1
ATOM 6719 C CA . GLY B 1 428 ? -37.125 17.844 -1.905 1 40.84 428 GLY B CA 1
ATOM 6720 C C . GLY B 1 428 ? -38.344 17.875 -2.811 1 40.84 428 GLY B C 1
ATOM 6721 O O . GLY B 1 428 ? -39.312 17.156 -2.564 1 40.84 428 GLY B O 1
ATOM 6722 N N . HIS B 1 429 ? -38.562 18.922 -3.574 1 40.56 429 HIS B N 1
ATOM 6723 C CA . HIS B 1 429 ? -39.938 19.031 -4.074 1 40.56 429 HIS B CA 1
ATOM 6724 C C . HIS B 1 429 ? -40.094 18.266 -5.395 1 40.56 429 HIS B C 1
ATOM 6726 O O . HIS B 1 429 ? -41.094 18.453 -6.094 1 40.56 429 HIS B O 1
ATOM 6732 N N . GLY B 1 430 ? -39.094 17.547 -5.906 1 38.66 430 GLY B N 1
ATOM 6733 C CA . GLY B 1 430 ? -39.375 17.109 -7.262 1 38.66 430 GLY B CA 1
ATOM 6734 C C . GLY B 1 430 ? -40.25 15.875 -7.316 1 38.66 430 GLY B C 1
ATOM 6735 O O . GLY B 1 430 ? -40.344 15.227 -8.359 1 38.66 430 GLY B O 1
ATOM 6736 N N . GLY B 1 431 ? -40.625 15.375 -6.074 1 32.91 431 GLY B N 1
ATOM 6737 C CA . GLY B 1 431 ? -41.125 14.023 -6.23 1 32.91 431 GLY B CA 1
ATOM 6738 C C . GLY B 1 431 ? -42.406 13.961 -7.059 1 32.91 431 GLY B C 1
ATOM 6739 O O . GLY B 1 431 ? -42.5 13.18 -8.016 1 32.91 431 GLY B O 1
ATOM 6740 N N . ASP B 1 432 ? -43.562 14.141 -6.477 1 34.5 432 ASP B N 1
ATOM 6741 C CA . ASP B 1 432 ? -44.656 13.156 -6.496 1 34.5 432 ASP B CA 1
ATOM 6742 C C . ASP B 1 432 ? -45.594 13.414 -7.656 1 34.5 432 ASP B C 1
ATOM 6744 O O . ASP B 1 432 ? -46.656 12.773 -7.758 1 34.5 432 ASP B O 1
ATOM 6748 N N . ASP B 1 433 ? -45.531 14.508 -8.398 1 30.83 433 ASP B N 1
ATOM 6749 C CA . ASP B 1 433 ? -46.844 14.758 -8.984 1 30.83 433 ASP B CA 1
ATOM 6750 C C . ASP B 1 433 ? -47.094 13.867 -10.203 1 30.83 433 ASP B C 1
ATOM 6752 O O . ASP B 1 433 ? -46.781 14.25 -11.328 1 30.83 433 ASP B O 1
ATOM 6756 N N . ASP B 1 434 ? -46.594 12.633 -10.25 1 30.61 434 ASP B N 1
ATOM 6757 C CA . ASP B 1 434 ? -46.906 11.867 -11.453 1 30.61 434 ASP B CA 1
ATOM 6758 C C . ASP B 1 434 ? -48.406 11.516 -11.508 1 30.61 434 ASP B C 1
ATOM 6760 O O . ASP B 1 434 ? -48.875 10.68 -10.727 1 30.61 434 ASP B O 1
ATOM 6764 N N . GLY B 1 435 ? -49.344 12.5 -11.648 1 26.75 435 GLY B N 1
ATOM 6765 C CA . GLY B 1 435 ? -50.75 12.297 -11.898 1 26.75 435 GLY B CA 1
ATOM 6766 C C . GLY B 1 435 ? -51.031 11.445 -13.125 1 26.75 435 GLY B C 1
ATOM 6767 O O . GLY B 1 435 ? -50.438 11.664 -14.18 1 26.75 435 GLY B O 1
ATOM 6768 N N . GLY B 1 436 ? -51.312 10.125 -12.898 1 28.56 436 GLY B N 1
ATOM 6769 C CA . GLY B 1 436 ? -51.844 9.078 -13.75 1 28.56 436 GLY B CA 1
ATOM 6770 C C . GLY B 1 436 ? -53.125 9.5 -14.492 1 28.56 436 GLY B C 1
ATOM 6771 O O . GLY B 1 436 ? -54.125 9.82 -13.867 1 28.56 436 GLY B O 1
ATOM 6772 N N . HIS B 1 437 ? -53.062 10.328 -15.57 1 27.23 437 HIS B N 1
ATOM 6773 C CA . HIS B 1 437 ? -54.188 10.586 -16.438 1 27.23 437 HIS B CA 1
ATOM 6774 C C . HIS B 1 437 ? -54.75 9.289 -17.031 1 27.23 437 HIS B C 1
ATOM 6776 O O . HIS B 1 437 ? -54 8.461 -17.531 1 27.23 437 HIS B O 1
ATOM 6782 N N . GLU B 1 438 ? -55.906 8.773 -16.469 1 28.27 438 GLU B N 1
ATOM 6783 C CA . GLU B 1 438 ? -56.875 7.746 -16.875 1 28.27 438 GLU B CA 1
ATOM 6784 C C . GLU B 1 438 ? -57.406 8.016 -18.281 1 28.27 438 GLU B C 1
ATOM 6786 O O . GLU B 1 438 ? -58.125 9 -18.5 1 28.27 438 GLU B O 1
ATOM 6791 N N . SER B 1 439 ? -56.594 8.188 -19.312 1 24.88 439 SER B N 1
ATOM 6792 C CA . SER B 1 439 ? -57.312 8.266 -20.578 1 24.88 439 SER B CA 1
ATOM 6793 C C . SER B 1 439 ? -58.125 6.988 -20.844 1 24.88 439 SER B C 1
ATOM 6795 O O . SER B 1 439 ? -57.531 5.895 -20.891 1 24.88 439 SER B O 1
ATOM 6797 N N . VAL B 1 440 ? -59.375 6.973 -20.406 1 25.83 440 VAL B N 1
ATOM 6798 C CA . VAL B 1 440 ? -60.562 6.164 -20.719 1 25.83 440 VAL B CA 1
ATOM 6799 C C . VAL B 1 440 ? -60.781 6.164 -22.234 1 25.83 440 VAL B C 1
ATOM 6801 O O . VAL B 1 440 ? -61.562 5.348 -22.75 1 25.83 440 VAL B O 1
ATOM 6804 N N . ARG B 1 441 ? -59.812 6.41 -23.141 1 22.55 441 ARG B N 1
ATOM 6805 C CA . ARG B 1 441 ? -60.531 5.961 -24.328 1 22.55 441 ARG B CA 1
ATOM 6806 C C . ARG B 1 441 ? -60.562 4.438 -24.422 1 22.55 441 ARG B C 1
ATOM 6808 O O . ARG B 1 441 ? -59.562 3.779 -24.109 1 22.55 441 ARG B O 1
#

Sequence (882 aa):
MKSVRRPHNKSRWGCHACKQRHIKRCRPAVFIYEQCAVSAVGAVENSNSNSSLVASSVSSSAGSRVYVTTASPTAVSPPSGNDGPSIPPANMVELELMHNIYTSDLNLMPRLSSATFHRLVLNLAPKTPFLMNELLAFSSRHLAETRPAQAAYYQHQALQYQTHALRIYNEQRHAALTSPDSCLAVFFFSWLIGQHMLSDVRAAGETAGVSRGTHGTHGTGDTAHRDTLDRFIAYMHTYRGLRAVTSTTFEVIMQTDMADLIQDVIRRLAFLSDGPETAPLRDAVRAALAADGTSSTSSTSSERERRGFDAAIARLQWAIDARNDTRRPVASRKEDLVMAISMWPLVLGRRVFARIVDKMPAALAVLAHFAVLLFWCRDIWIFGDVGALLLEDIVRTMPAAWQGLLAWPLAMIQGARDGQQGRDRHGGHGGDDDGGHESVRMKSVRRPHNKSRWGCHACKQRHIKRCRPAVFIYEQCAVSAVGAVENSNSNSSLVASSVSSSAGSRVYVTTASPTAVSPPSGNDGPSIPPANMVELELMHNIYTSDLNLMPRLSSATFHRLVLNLAPKTPFLMNELLAFSSRHLAETRPAQAAYYQHQALQYQTHALRIYNEQRHAALTSPDSCLAVFFFSWLIGQHMLSDVRAAGETAGVSRGTHGTHGTGDTAHRDTLDRFIAYMHTYRGLRAVTSTTFEVIMQTDMADLIQDVIRRLAFLSDGPETAPLRDAVRAALAADGTSSTSSTSSERERRGFDAAIARLQWAIDARNDTRRPVASRKEDLVMAISMWPLVLGRRVFARIVDKMPAALAVLAHFAVLLFWCRDIWIFGDVGALLLEDIVRTMPAAWQGLLAWPLAMIQGARDGQQGRDRHGGHGGDDDGGHESVR

Secondary structure (DSSP, 8-state):
---------------HHHHHTT------SS---GGGS---------------------------------------------SSPPPPPP-HHHHHHHHHHHHS----S-GGGHHHHHHHHHHHGGG-HHHHHHHHHHHHHHHHHH-GGGHHHHHHHHHHHHHHHHHHHHHHTTTTTSSHHHHHHHHHHHHHHHHHHHHHHHHHHHHHHHHHHH--S----------HHHHHHHHHHHHTHHHHHHHHHHHHHTTSTTHHHHHHHHHHHT-----TTTHHHHHHHHHHHHHHHTSSS-HHHHHHHHHHHHHHHHHHHHHHHHHH-TTS-HHHHHHHHHHHHHHHHHHS-HHHHHHHHTT-HHHHHHHHHHHHHHHHTTTSTTTTTHHHHHHHHHHHHS-GGGGGGGHHHHHHHHHHHHHHHHHHHHTSTTS----------/---------------HHHHHTT-S----SS---GGGS---------------------------------------------SSPPPPPP-HHHHHHHHHHHHS----S-GGGHHHHHHHHHHHGGG-HHHHHHHHHHHHHHHHHH-GGGHHHHHHHHHHHHHHHHHHHHHHTTTTTSSHHHHHHHHHHHHHHHHHHHHHHHHHHHHHHHHHHH--S----------HHHHHHHHHHHHTHHHHHHHHHHHHHTTSTTHHHHHHHHHHHT-----TTTHHHHHHHHHHHHHHHTSSS-HHHHHHHHHHHHHHHHHHHHHHHHHH-TTS-HHHHHHHHHHHHHHHHHHS-HHHHHHHHTT-HHHHHHHHHHHHHHHHTTTSTTTTTHHHHHHHHHHHHS-GGGGGGGHHHHHHHHHHHHHHHHHHHHTSTTS----------

Solvent-accessible surface area (backbone atoms only — not comparable to full-atom values): 51240 Å² total; per-residue (Å²): 135,81,83,78,77,77,80,80,78,77,69,76,79,31,53,64,70,39,48,76,68,68,46,64,85,46,74,81,74,79,84,70,71,79,78,68,69,84,66,73,92,86,82,83,80,80,84,82,92,83,93,83,89,89,83,86,85,83,74,88,86,78,84,78,84,83,80,79,81,75,86,65,81,75,79,77,71,67,78,81,82,67,89,62,84,85,73,78,71,75,59,51,67,61,45,39,29,52,48,46,59,76,72,45,88,78,67,86,48,55,62,93,50,26,64,62,52,49,51,53,50,63,65,45,23,54,77,29,67,32,36,33,19,36,50,44,10,47,34,21,43,51,45,18,69,74,36,62,94,47,20,69,60,24,43,52,49,15,52,48,29,36,39,43,12,52,53,45,36,68,73,39,50,87,65,36,69,73,44,53,67,37,34,44,42,50,50,51,38,42,52,48,50,33,52,45,43,44,33,46,42,26,55,53,42,54,55,52,48,54,53,54,68,73,51,82,74,76,82,70,81,69,79,70,69,71,46,48,44,58,48,46,52,51,38,44,58,57,40,34,49,42,53,60,51,44,68,74,30,42,74,50,38,52,71,44,91,51,28,64,56,52,49,49,52,53,58,55,68,65,48,66,33,83,46,80,89,41,45,67,55,54,53,49,40,52,52,53,47,53,67,55,48,78,44,95,61,54,73,63,57,52,49,50,39,50,51,30,45,52,50,52,49,17,38,51,33,30,38,52,48,45,59,65,41,76,92,48,58,68,69,58,27,50,36,49,40,48,45,44,63,68,40,52,63,59,68,49,36,72,60,45,49,50,35,40,75,67,56,35,60,57,42,43,43,53,50,31,52,51,21,45,57,37,40,77,43,27,85,42,82,51,37,30,61,38,15,58,48,32,36,53,43,46,59,72,69,44,55,76,91,56,49,73,70,42,50,62,43,48,48,60,56,52,51,51,54,51,50,54,52,49,52,60,60,64,66,63,72,74,66,74,82,76,77,83,76,78,76,76,121,133,88,82,78,79,77,81,82,80,76,82,76,83,52,59,65,69,44,56,73,70,67,49,81,85,52,77,76,74,80,82,70,74,83,76,73,72,86,61,82,80,75,81,80,76,82,78,84,93,85,92,83,88,91,78,88,77,91,80,86,86,75,82,74,78,80,75,77,79,68,85,63,80,76,78,76,73,64,77,82,80,67,88,59,84,84,70,78,72,74,58,50,66,62,45,39,30,53,49,44,59,76,73,45,86,77,68,85,47,54,61,93,51,26,63,62,51,49,50,52,50,64,65,45,23,53,76,30,68,33,35,33,19,35,50,43,12,45,35,21,43,50,46,19,68,76,36,63,94,48,19,69,62,24,43,50,50,15,52,50,29,36,42,44,12,53,52,45,36,69,74,38,53,86,65,34,71,74,43,54,67,37,32,45,43,50,50,53,39,44,51,46,49,34,52,45,42,43,31,47,41,26,54,52,42,54,55,53,48,55,53,55,69,71,52,81,80,77,83,74,82,69,80,71,68,70,46,46,44,57,48,46,53,51,37,46,58,57,39,34,48,42,52,60,52,44,67,75,31,40,74,49,39,54,72,42,91,49,28,64,54,52,50,50,51,53,57,55,67,65,49,67,30,83,48,80,90,42,45,68,54,54,53,49,40,53,51,52,46,52,68,55,47,78,43,94,61,54,72,64,56,53,49,51,38,50,52,30,46,52,51,53,48,16,37,52,31,30,38,52,49,45,60,65,40,76,92,48,60,68,70,58,27,50,36,48,39,47,45,44,64,67,41,50,64,58,69,49,35,71,60,46,50,49,35,41,74,67,55,36,59,57,43,43,43,54,50,32,51,50,21,44,57,37,39,77,43,27,85,42,84,51,36,30,63,37,15,56,49,32,36,52,42,47,59,71,69,44,54,76,91,57,49,74,69,43,49,62,43,49,45,59,56,50,51,50,52,53,50,54,50,52,52,61,61,66,67,64,71,75,66,74,82,74,76,81,78,78,75,77,120

pLDDT: mean 72.79, std 27.69, range [15.26, 98.38]

=== Feature glossary ===
Annotated list of the representations used here:

Nearest PDB structures. The Foldsee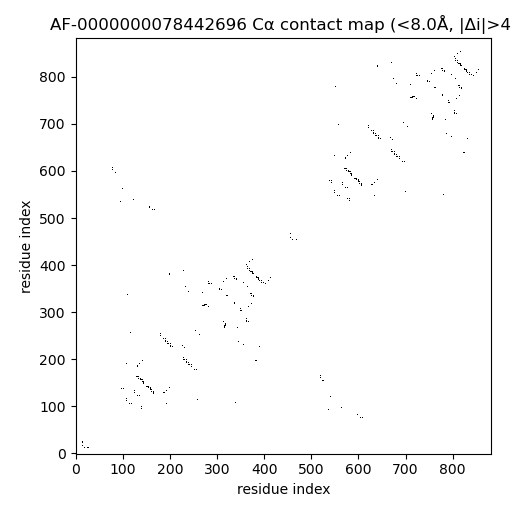k neighbor list gives the closest experimentally determined structures in the PDB, ranked by structural alignment. TM-score near 1 means near-identical fold; near 0.3 means only rough topology match. This is how one finds what a novel AlphaFold prediction most resembles in the solved-structure universe.

Foldseek 3Di. Foldseek's 3Di representation compresses backbone geometry into a per-residue letter drawn from a learned twenty-state alphabet. It captures the tertiary interaction pattern around each residue — which residues are packed against it in space, regardless of where they are in sequence.

Radius of gyration, Cα contacts, bounding box. Radius of gyration (Rg) is the root-mean-square distance of Cα atoms from their centroid — a single number for overall size and compactness. A globular domain of N residues has Rg ≈ 2.2·N^0.38 Å; an extended or disordered chain has a much larger Rg. The Cα contact count is the number of residue pairs whose Cα atoms are within 8 Å and are more than four positions apart in sequence — a standard proxy for tertiary packing density. The bounding box is the smallest axis-aligned box enclosing all Cα atoms.

InterPro / GO / CATH / organism. The annotation block draws on four external resources. InterPro: which protein families and domains the sequence belongs to. GO: standardized terms for what the protein does, what process it participates in, and where in the cell it acts. CATH: which structural fold it has in the CATH hierarchy. Organism: the species of origin.

mmCIF coordinates. The mmCIF block holds the 3D Cartesian coordinates of each backbone atom (N, Cα, C, O) in ångströms. mmCIF is the PDB's canonical archive format — a tagged-loop text representation of the atomic model.

pLDDT. pLDDT is the predicted lDDT-Cα score: AlphaFold's confidence that the local environment of each residue (all inter-atomic distances within 15 Å) is correctly placed. It is a per-residue number between 0 and 100, with higher meaning more reliable.

Backbone torsions (φ/ψ). φ (phi) and ψ (psi) are the two rotatable backbone dihedrals per residue: φ is the C(i-1)–N–Cα–C torsion, ψ is the N–Cα–C–N(i+1) torsion, both in degrees on (−180°, 180°]. α-helical residues cluster near (−60°, −45°); β-strand residues near (−120°, +130°). A Ramachandran plot is simply a scatter of (φ, ψ) for every residue.

B-factor. For experimental (PDB) structures, the B-factor (temperature factor) quantifies the positional spread of each atom in the crystal — a combination of thermal vibration and static disorder — in units of Å². High B-factors mark flexible loops or poorly resolved regions; low B-factors mark the rigid, well-ordered core.

Secondary structure (3-state, P-SEA). SS3 is a coarse helix/strand/coil call (letters a/b/c) made by the P-SEA algorithm from inter-Cα distances and dihedrals. It is less detailed than DSSP but needs only Cα positions.

Predicted aligned error. Predicted aligned error is AlphaFold's pairwise confidence. Unlike pLDDT (per-residue), PAE is per-residue-pair and captures whether two parts of the structure are correctly placed relative to each other. Units are ångströms of expected positional error.

Solvent-accessible surface area. Solvent-accessible surface area (SASA) is the area in Å² traced out by the centre of a 1.4 Å probe sphere (a water molecule) rolled over the protein's van der Waals surface (Shrake–Rupley / Lee–Richards construction). Buried residues have near-zero SASA; fully exposed residues can exceed 200 Å². The total SASA scales roughly with the number of surface residues.

Secondary structure (8-state, DSSP). The SS8 string is DSSP's per-residue secondary-structure call. α-helix (H) means an i→i+4 H-bond ladder; β-strand (E) means the residue participates in a β-sheet; 3₁₀ (G) and π (I) are tighter and wider helices; T/S are turns/bends; '-' is loop.

Rendered structure images. Structure images are PyMOL renders from six orthogonal camera directions. Cartoon representation draws helices as coils and strands as arrows; sticks shows the backbone as bonds; surface shows the solvent-excluded envelope. Rainbow coloring maps sequence position to hue (blue→red, N→C); chain coloring assigns a distinct color per polypeptide.

Sequence. The amino-acid sequence is the protein's primary structure: the linear order of residues from the N-terminus to the C-terminus, written in one-letter code. Everything else here — the 3D coordinates, the secondary structure, the domain annotations — is ultimately a consequence of this string.

Contact-map, Ramachandran, and PAE plots. Three diagnostic plots accompany the record. The Cα contact map visualizes the tertiary structure as a 2D adjacency matrix (8 Å cutoff, sequence-local contacts suppressed). The Ramachandran plot shows the distribution of backbone (φ, ψ) torsions, with points in the α and β basins reflecting secondary structure content. The PAE plot shows AlphaFold's inter-residue confidence as a color matrix.